Protein 8JGW (pdb70)

InterPro domains:
  IPR003695 Ppx/GppA phosphatase, N-terminal [PF02541] (26-308)
  IPR022371 Exopolyphosphatase [TIGR03706] (13-306)
  IPR030673 Pyrophosphatase, GppA/Ppx-type [PIRSF001267] (7-503)
  IPR043129 ATPase, nucleotide binding domain [SSF53067] (13-133)
  IPR043129 ATPase, nucleotide binding domain [SSF53067] (137-310)
  IPR048950 Ppx/GppA phosphatase, C-terminal [PF21447] (314-490)
  IPR050273 GppA/Ppx guanosine pentaphosphate hydrolase [PTHR30005] (2-504)

Radius of gyration: 34.01 Å; Cα contacts (8 Å, |Δi|>4): 1917; chains: 2; bounding box: 51×94×104 Å

Solvent-accessible surface area: 41085 Å² total; per-residue (Å²): 136,59,105,33,2,0,0,1,16,1,10,11,35,26,0,11,1,0,2,0,7,35,12,69,42,21,14,8,26,8,9,91,45,128,66,141,3,44,0,3,84,8,41,61,154,100,21,58,3,38,90,115,0,7,80,93,0,37,84,0,0,44,11,3,14,13,10,0,82,83,19,57,90,110,29,18,31,2,6,0,4,8,2,1,80,21,7,100,30,13,78,51,0,44,101,51,2,138,161,48,2,97,16,87,20,86,61,16,47,7,69,86,7,0,99,21,4,0,16,0,0,14,0,18,12,18,31,148,37,67,4,0,1,0,8,2,10,6,4,4,0,2,0,1,0,0,52,106,19,114,31,110,24,23,46,37,52,137,0,0,7,34,54,8,12,126,68,57,0,75,65,6,66,7,49,133,90,11,1,74,129,0,60,110,18,0,38,107,69,0,103,123,3,8,164,86,0,80,135,49,20,67,100,10,1,2,0,1,49,23,5,0,96,4,1,42,65,0,0,63,55,37,56,47,115,35,2,34,0,22,48,120,46,6,122,67,0,18,61,49,0,57,150,25,172,37,20,136,58,4,85,11,68,41,14,53,139,40,28,34,57,14,6,0,0,0,1,0,0,0,2,0,0,9,60,6,1,37,2,135,86,0,73,43,7,124,1,20,14,66,30,0,2,2,10,27,88,26,16,146,21,153,93,35,57,15,20,33,20,7,14,85,9,5,10,82,28,14,41,14,40,111,111,3,8,141,56,0,49,123,16,1,29,64,0,3,93,34,6,45,140,76,32,97,191,46,37,32,100,133,2,10,32,2,0,79,45,0,0,44,1,2,12,0,0,4,21,6,35,62,80,11,16,15,102,3,0,1,34,1,0,62,40,12,86,8,20,0,11,56,126,34,30,15,28,0,0,5,6,0,0,97,17,4,100,96,82,15,124,37,131,89,23,48,223,15,40,89,32,155,107,161,18,4,12,5,3,0,0,0,0,6,0,0,12,21,14,2,62,7,12,86,3,27,50,90,21,110,71,11,96,3,89,27,120,88,47,65,3,27,0,8,0,22,84,86,31,20,84,135,2,49,9,17,54,83,40,0,68,83,8,52,103,48,0,144,57,4,114,138,13,93,5,60,39,38,63,47,148,143,145,68,96,40,5,0,1,1,15,0,9,17,38,22,0,12,1,0,1,0,11,31,12,70,44,20,17,7,24,10,8,98,47,122,62,142,3,49,0,6,89,9,33,57,147,102,24,59,2,45,108,130,0,2,81,82,0,28,79,0,0,43,13,3,14,12,10,0,79,83,17,52,97,110,28,17,31,4,5,0,8,15,1,2,72,8,7,100,34,12,79,52,0,46,99,62,1,131,150,43,4,104,17,112,18,109,58,9,61,11,76,61,16,0,106,7,4,0,16,0,0,12,0,20,16,17,39,139,31,64,3,0,2,1,7,2,20,8,3,6,0,3,0,2,0,0,43,104,16,108,30,119,46,19,56,27,44,135,0,0,5,33,32,8,20,104,64,58,2,81,86,14,68,6,51,138,72,10,4,78,131,0,56,100,12,0,34,95,57,0,119,108,3,16,169,91,2,105,114,46,21,64,108,12,1,1,0,0,47,24,2,0,108,7,1,44,72,0,0,65,55,49,44,48,158,54,2,58,0,27,39,122,46,5,109,60,0,18,57,50,0,58,139,38,162,49,18,124,56,4,86,14,70,40,27,62,134,49,28,31,50,19,2,0,0,0,2,0,0,2,3,0,0,10,62,8,2,39,2,146,70,1,63,48,6,127,1,19,16,64,33,0,2,3,10,39,88,12,13,175,19,158,88,43,56,14,25,33,18,8,13,92,12,5,10,82,27,14,40,12,34,134,88,4,6,143,49,0,49,126,19,2,23,70,0,4,100,29,6,48,124,70,30,96,184,49,36,33,100,129,2,10,35,2,0,82,41,0,0,44,1,3,14,0,0,4,21,5,32,65,79,14,18,15,111,2,0,0,35,1,0,59,39,12,87,8,20,0,10,59,144,37,31,15,70,0,0,2,4,0,0,96,15,4,101,101,56,14,119,27,144,102,29,36,104,25,77,65,32,137,82,139,13,4,8,3,3,0,0,0,0,6,0,0,12,20,13,2,63,6,12,88,3,27,49,96,22,109,71,14,99,3,76,18,106,87,34,56,1,19,0,6,0,22,103,85,36,21,74,147,4,45,8,18,53,80,39,0,72,98,8,43,100,47,0,127,61,5,114,119,10,84,7,63,38,39,64,46,150,147

Foldseek 3Di:
DFDKAKEWEAFQFKTKIWIFGADLLDTHTDDIDMDRLNQNLQQDPQLAGHPSSLVSSLVSLLVVQVVCVPPDLLRYAAEYEDSLVRHPVNVVSQVSNVVRHVHHYHHDYQQVQLLLFVLQCLQFAQDADWEWEWEAGQFKIWIFIDHLSDTDDTDMFGAHLNVLLCVQPNVQFAAPRSLVVLLVVLLVRCVVCLVVDLVVDGPAYEYEDDQLVQLLQLCCQVPLVVSKDFLVSLVVVSVLRNVDGGLVPDDGGRHDPSCSSRNSSSSSNVNSVCVSNVDGIYYYDPTGNSSSCPDPVRVNRDSDNQQVSLLSSLCVVQVQPQLLLVQLLVQLVVVVVQVCVVCVVLDDVVLVVLLSSLSSQLQSQVVVHPVQSLLSSLVCQQPDRGRNADNLSSNLSSQLSNLLDDAHDPVPRDDGSPDDCSNCVVSSVSSNVSCLQCVVPPPHDDAPDWDWDDDRQEIEIEGEVCVCVVPVVSVVSVVVVQVNQVVPPPHGYHYYYDDD/DFQKAKEWEAFQFKTKIWIFGADLLDTGTDDIDMDRLNQNLQQDPQLAGDPSSLVSVLVRLLVVQVVCPPPDLLRYAAEYEDSLVRHPVSVVSQVSSVVRHVHHYHYDYQQVQLLLFVLQCLQFAQDAWWEWEWEAGAFKIWIFTDHLSDTDDTDMFGHHLNVLCCVQVPPQWAAPRSLVVLLVVLLVRCQVPLVVDLVVDGPAYEYEDDQLVQLLQLCCQVPVPVSKDFLVSLVVVSVLQNVATGLVRDDGGRHDNSCSSRNSSSSSNVNSVCVSNVDGIYHYDPTGNSSSCSPPVNVNRDSDNQQVSLLSSLCVVQVQPQQLLVQLLVQLVVVVVQVCVVPVVLDDVLLVVLLSSLSSQLQSQVVVHPVLSLLSSLVCQQPDRGRNADNLSSNLSSQLSNLLDDAHDCVPRDDGPPDDCLNCVVSSVSSNLSCLQCVVPPVHDDAPDWDWDDDRQAIEIEGEAVVCVPVVVSVVSVVVVQVNQVPPPPHGYHYYYDDD

Organism: Klebsiella pneumoniae (NCBI:txid573)

B-factor: mean 39.65, std 11.1, range [24.27, 107.51]

Structure (mmCIF, N/CA/C/O backbone):
data_8JGW
#
_entry.id   8JGW
#
_cell.length_a   86.800
_cell.length_b   97.080
_cell.length_c   144.110
_cell.angle_alpha   90.00
_cell.angle_beta   90.00
_cell.angle_gamma   90.00
#
_symmetry.space_group_name_H-M   'P 21 21 21'
#
loop_
_entity.id
_entity.type
_entity.pdbx_description
1 polymer Exopolyphosphatase
2 non-polymer GLYCEROL
3 non-polymer 'POTASSIUM ION'
4 non-polymer 'MAGNESIUM ION'
5 water water
#
loop_
_atom_site.group_PDB
_atom_site.id
_atom_site.type_symbol
_atom_site.label_atom_id
_atom_site.label_alt_id
_atom_site.label_comp_id
_atom_site.label_asym_id
_atom_site.label_entity_id
_atom_site.label_seq_id
_atom_site.pdbx_PDB_ins_code
_atom_site.Cartn_x
_atom_site.Cartn_y
_atom_site.Cartn_z
_atom_site.occupancy
_atom_site.B_iso_or_equiv
_atom_site.auth_seq_id
_atom_site.auth_comp_id
_atom_site.auth_asym_id
_atom_site.auth_atom_id
_atom_site.pdbx_PDB_model_num
ATOM 1 N N . ARG A 1 29 ? -37.018 -13.442 -3.590 1.00 49.03 9 ARG A N 1
ATOM 2 C CA . ARG A 1 29 ? -35.805 -13.298 -2.786 1.00 50.85 9 ARG A CA 1
ATOM 3 C C . ARG A 1 29 ? -35.781 -14.303 -1.638 1.00 44.11 9 ARG A C 1
ATOM 4 O O . ARG A 1 29 ? -36.794 -14.511 -0.974 1.00 45.33 9 ARG A O 1
ATOM 6 N N . PRO A 1 30 ? -34.622 -14.915 -1.403 1.00 39.16 10 PRO A N 1
ATOM 7 C CA . PRO A 1 30 ? -34.510 -15.885 -0.309 1.00 36.50 10 PRO A CA 1
ATOM 8 C C . PRO A 1 30 ? -34.706 -15.217 1.043 1.00 38.96 10 PRO A C 1
ATOM 9 O O . PRO A 1 30 ? -34.319 -14.067 1.248 1.00 40.77 10 PRO A O 1
ATOM 13 N N . GLN A 1 31 ? -35.324 -15.957 1.963 1.00 37.98 11 GLN A N 1
ATOM 14 C CA . GLN A 1 31 ? -35.459 -15.503 3.345 1.00 42.72 11 GLN A CA 1
ATOM 15 C C . GLN A 1 31 ? -34.088 -15.233 3.951 1.00 35.93 11 GLN A C 1
ATOM 16 O O . GLN A 1 31 ? -33.163 -16.034 3.798 1.00 31.66 11 GLN A O 1
ATOM 22 N N . GLU A 1 32 ? -33.958 -14.090 4.631 1.00 36.38 12 GLU A N 1
ATOM 23 C CA . GLU A 1 32 ? -32.741 -13.710 5.332 1.00 34.63 12 GLU A CA 1
ATOM 24 C C . GLU A 1 32 ? -33.055 -13.439 6.797 1.00 32.65 12 GLU A C 1
ATOM 25 O O . GLU A 1 32 ? -34.146 -12.966 7.132 1.00 31.19 12 GLU A O 1
ATOM 31 N N . PHE A 1 33 ? -32.095 -13.741 7.665 1.00 28.46 13 PHE A N 1
ATOM 32 C CA . PHE A 1 33 ? -32.257 -13.394 9.073 1.00 31.58 13 PHE A CA 1
ATOM 33 C C . PHE A 1 33 ? -30.898 -13.235 9.741 1.00 28.30 13 PHE A C 1
ATOM 34 O O . PHE A 1 33 ? -29.859 -13.621 9.205 1.00 29.88 13 PHE A O 1
ATOM 42 N N . ALA A 1 34 ? -30.917 -12.652 10.935 1.00 30.14 14 ALA A N 1
ATOM 43 C CA . ALA A 1 34 ? -29.693 -12.365 11.655 1.00 26.25 14 ALA A CA 1
ATOM 44 C C . ALA A 1 34 ? -29.805 -12.990 13.035 1.00 30.34 14 ALA A C 1
ATOM 45 O O . ALA A 1 34 ? -30.858 -12.902 13.670 1.00 28.12 14 ALA A O 1
ATOM 47 N N . ALA A 1 35 ? -28.733 -13.639 13.474 1.00 28.16 15 ALA A N 1
ATOM 48 C CA . ALA A 1 35 ? -28.585 -14.111 14.842 1.00 29.09 15 ALA A CA 1
ATOM 49 C C . ALA A 1 35 ? -27.497 -13.284 15.509 1.00 29.99 15 ALA A C 1
ATOM 50 O O . ALA A 1 35 ? -26.414 -13.112 14.945 1.00 30.21 15 ALA A O 1
ATOM 52 N N . VAL A 1 36 ? -27.778 -12.764 16.698 1.00 31.28 16 VAL A N 1
ATOM 53 C CA . VAL A 1 36 ? -26.844 -11.889 17.395 1.00 29.61 16 VAL A CA 1
ATOM 54 C C . VAL A 1 36 ? -26.637 -12.456 18.788 1.00 33.11 16 VAL A C 1
ATOM 55 O O . VAL A 1 36 ? -27.598 -12.596 19.551 1.00 30.55 16 VAL A O 1
ATOM 59 N N . ASP A 1 37 ? -25.385 -12.773 19.113 1.00 28.24 17 ASP A N 1
ATOM 60 C CA . ASP A 1 37 ? -24.998 -13.409 20.366 1.00 31.27 17 ASP A CA 1
ATOM 61 C C . ASP A 1 37 ? -24.183 -12.403 21.170 1.00 29.02 17 ASP A C 1
ATOM 62 O O . ASP A 1 37 ? -23.046 -12.089 20.810 1.00 30.50 17 ASP A O 1
ATOM 67 N N . LEU A 1 38 ? -24.763 -11.897 22.256 1.00 31.18 18 LEU A N 1
ATOM 68 C CA . LEU A 1 38 ? -24.081 -10.938 23.123 1.00 29.49 18 LEU A CA 1
ATOM 69 C C . LEU A 1 38 ? -23.499 -11.754 24.270 1.00 33.78 18 LEU A C 1
ATOM 70 O O . LEU A 1 38 ? -24.108 -11.886 25.326 1.00 36.58 18 LEU A O 1
ATOM 75 N N . GLY A 1 39 ? -22.315 -12.323 24.043 1.00 33.71 19 GLY A N 1
ATOM 76 C CA . GLY A 1 39 ? -21.719 -13.268 24.961 1.00 36.24 19 GLY A CA 1
ATOM 77 C C . GLY A 1 39 ? -20.692 -12.640 25.887 1.00 37.97 19 GLY A C 1
ATOM 78 O O . GLY A 1 39 ? -20.564 -11.421 25.999 1.00 34.74 19 GLY A O 1
ATOM 79 N N . SER A 1 40 ? -19.941 -13.518 26.559 1.00 32.61 20 SER A N 1
ATOM 80 C CA . SER A 1 40 ? -19.034 -13.091 27.618 1.00 33.37 20 SER A CA 1
ATOM 81 C C . SER A 1 40 ? -17.714 -12.557 27.076 1.00 32.43 20 SER A C 1
ATOM 82 O O . SER A 1 40 ? -17.091 -11.698 27.713 1.00 36.04 20 SER A O 1
ATOM 85 N N . ASN A 1 41 ? -17.266 -13.061 25.931 1.00 30.37 21 ASN A N 1
ATOM 86 C CA . ASN A 1 41 ? -15.982 -12.699 25.346 1.00 33.21 21 ASN A CA 1
ATOM 87 C C . ASN A 1 41 ? -16.137 -11.836 24.112 1.00 32.09 21 ASN A C 1
ATOM 88 O O . ASN A 1 41 ? -15.409 -10.850 23.954 1.00 36.01 21 ASN A O 1
ATOM 93 N N . SER A 1 42 ? -17.098 -12.168 23.258 1.00 30.73 22 SER A N 1
ATOM 94 C CA . SER A 1 42 ? -17.320 -11.467 22.005 1.00 36.02 22 SER A CA 1
ATOM 95 C C . SER A 1 42 ? -18.805 -11.183 21.826 1.00 33.97 22 SER A C 1
ATOM 96 O O . SER A 1 42 ? -19.658 -11.916 22.336 1.00 33.64 22 SER A O 1
ATOM 99 N N . PHE A 1 43 ? -19.105 -10.081 21.137 1.00 30.49 23 PHE A N 1
ATOM 100 C CA . PHE A 1 43 ? -20.415 -9.887 20.536 1.00 28.80 23 PHE A CA 1
ATOM 101 C C . PHE A 1 43 ? -20.287 -10.334 19.086 1.00 28.90 23 PHE A C 1
ATOM 102 O O . PHE A 1 43 ? -19.343 -9.934 18.402 1.00 29.48 23 PHE A O 1
ATOM 110 N N . HIS A 1 44 ? -21.217 -11.163 18.625 1.00 27.94 24 HIS A N 1
ATOM 111 C CA . HIS A 1 44 ? -21.048 -11.824 17.331 1.00 29.35 24 HIS A CA 1
ATOM 112 C C . HIS A 1 44 ? -22.391 -11.856 16.618 1.00 31.57 24 HIS A C 1
ATOM 113 O O . HIS A 1 44 ? -23.356 -12.416 17.151 1.00 34.02 24 HIS A O 1
ATOM 120 N N . MET A 1 45 ? -22.453 -11.268 15.419 1.00 27.38 25 MET A N 1
ATOM 121 C CA . MET A 1 45 ? -23.653 -11.287 14.597 1.00 26.15 25 MET A CA 1
ATOM 122 C C . MET A 1 45 ? -23.403 -12.097 13.334 1.00 28.77 25 MET A C 1
ATOM 123 O O . MET A 1 45 ? -22.374 -11.920 12.681 1.00 29.08 25 MET A O 1
ATOM 128 N N . VAL A 1 46 ? -24.348 -12.978 12.993 1.00 28.39 26 VAL A N 1
ATOM 129 C CA . VAL A 1 46 ? -24.313 -13.729 11.739 1.00 25.97 26 VAL A CA 1
ATOM 130 C C . VAL A 1 46 ? -25.602 -13.470 10.974 1.00 28.30 26 VAL A C 1
ATOM 131 O O . VAL A 1 46 ? -26.698 -13.534 11.543 1.00 30.72 26 VAL A O 1
ATOM 135 N N . ILE A 1 47 ? -25.467 -13.218 9.679 1.00 27.48 27 ILE A N 1
ATOM 136 C CA . ILE A 1 47 ? -26.593 -13.013 8.786 1.00 27.36 27 ILE A CA 1
ATOM 137 C C . ILE A 1 47 ? -26.545 -14.104 7.726 1.00 30.33 27 ILE A C 1
ATOM 138 O O . ILE A 1 47 ? -25.472 -14.430 7.208 1.00 29.03 27 ILE A O 1
ATOM 143 N N . ALA A 1 48 ? -27.702 -14.688 7.440 1.00 26.73 28 ALA A N 1
ATOM 144 C CA . ALA A 1 48 ? -27.788 -15.836 6.553 1.00 26.10 28 ALA A CA 1
ATOM 145 C C . ALA A 1 48 ? -29.011 -15.710 5.659 1.00 30.11 28 ALA A C 1
ATOM 146 O O . ALA A 1 48 ? -30.000 -15.068 6.013 1.00 28.68 28 ALA A O 1
ATOM 148 N N . ARG A 1 49 ? -28.950 -16.349 4.495 1.00 24.75 29 ARG A N 1
ATOM 149 C CA . ARG A 1 49 ? -30.134 -16.545 3.682 1.00 24.59 29 ARG A CA 1
ATOM 150 C C . ARG A 1 49 ? -30.307 -18.044 3.487 1.00 26.61 29 ARG A C 1
ATOM 151 O O . ARG A 1 49 ? -29.330 -18.794 3.538 1.00 28.94 29 ARG A O 1
ATOM 159 N N . VAL A 1 50 ? -31.547 -18.484 3.305 1.00 25.57 30 VAL A N 1
ATOM 160 C CA . VAL A 1 50 ? -31.847 -19.902 3.105 1.00 26.01 30 VAL A CA 1
ATOM 161 C C . VAL A 1 50 ? -32.128 -20.136 1.629 1.00 28.16 30 VAL A C 1
ATOM 162 O O . VAL A 1 50 ? -33.056 -19.542 1.071 1.00 29.85 30 VAL A O 1
ATOM 166 N N . VAL A 1 51 ? -31.349 -21.025 1.009 1.00 28.14 31 VAL A N 1
ATOM 167 C CA . VAL A 1 51 ? -31.469 -21.342 -0.415 1.00 26.95 31 VAL A CA 1
ATOM 168 C C . VAL A 1 51 ? -31.344 -22.852 -0.582 1.00 29.14 31 VAL A C 1
ATOM 169 O O . VAL A 1 51 ? -30.308 -23.432 -0.232 1.00 31.49 31 VAL A O 1
ATOM 173 N N . ASP A 1 52 ? -32.386 -23.481 -1.126 1.00 33.05 32 ASP A N 1
ATOM 174 C CA . ASP A 1 52 ? -32.355 -24.915 -1.450 1.00 35.97 32 ASP A CA 1
ATOM 175 C C . ASP A 1 52 ? -31.960 -25.756 -0.236 1.00 36.92 32 ASP A C 1
ATOM 176 O O . ASP A 1 52 ? -31.137 -26.670 -0.326 1.00 36.24 32 ASP A O 1
ATOM 181 N N . GLY A 1 53 ? -32.535 -25.430 0.920 1.00 32.17 33 GLY A N 1
ATOM 182 C CA . GLY A 1 53 ? -32.236 -26.176 2.132 1.00 35.93 33 GLY A CA 1
ATOM 183 C C . GLY A 1 53 ? -30.842 -25.987 2.687 1.00 34.50 33 GLY A C 1
ATOM 184 O O . GLY A 1 53 ? -30.419 -26.777 3.541 1.00 31.78 33 GLY A O 1
ATOM 185 N N . ALA A 1 54 ? -30.112 -24.966 2.237 1.00 32.48 34 ALA A N 1
ATOM 186 C CA . ALA A 1 54 ? -28.789 -24.660 2.762 1.00 30.38 34 ALA A CA 1
ATOM 187 C C . ALA A 1 54 ? -28.817 -23.332 3.509 1.00 32.98 34 ALA A C 1
ATOM 188 O O . ALA A 1 54 ? -29.457 -22.376 3.064 1.00 29.69 34 ALA A O 1
ATOM 190 N N . MET A 1 55 ? -28.123 -23.287 4.648 1.00 27.02 35 MET A N 1
ATOM 191 C CA . MET A 1 55 ? -27.918 -22.062 5.430 1.00 30.68 35 MET A CA 1
ATOM 192 C C . MET A 1 55 ? -26.707 -21.336 4.853 1.00 36.26 35 MET A C 1
ATOM 193 O O . MET A 1 55 ? -25.561 -21.643 5.185 1.00 40.89 35 MET A O 1
ATOM 198 N N . GLN A 1 56 ? -26.949 -20.360 3.972 1.00 30.63 36 GLN A N 1
ATOM 199 C CA . GLN A 1 56 ? -25.855 -19.634 3.338 1.00 27.04 36 GLN A CA 1
ATOM 200 C C . GLN A 1 56 ? -25.547 -18.385 4.154 1.00 30.05 36 GLN A C 1
ATOM 201 O O . GLN A 1 56 ? -26.345 -17.440 4.177 1.00 28.30 36 GLN A O 1
ATOM 207 N N . ILE A 1 57 ? -24.395 -18.383 4.823 1.00 28.33 37 ILE A N 1
ATOM 208 C CA . ILE A 1 57 ? -23.959 -17.188 5.534 1.00 28.58 37 ILE A CA 1
ATOM 209 C C . ILE A 1 57 ? -23.670 -16.106 4.511 1.00 31.80 37 ILE A C 1
ATOM 210 O O . ILE A 1 57 ? -23.007 -16.370 3.501 1.00 35.09 37 ILE A O 1
ATOM 215 N N . ILE A 1 58 ? -24.173 -14.892 4.754 1.00 28.66 38 ILE A N 1
ATOM 216 C CA . ILE A 1 58 ? -23.898 -13.764 3.868 1.00 28.41 38 ILE A CA 1
ATOM 217 C C . ILE A 1 58 ? -23.294 -12.572 4.590 1.00 31.95 38 ILE A C 1
ATOM 218 O O . ILE A 1 58 ? -22.938 -11.584 3.929 1.00 33.41 38 ILE A O 1
ATOM 223 N N . GLY A 1 59 ? -23.169 -12.616 5.907 1.00 29.27 39 GLY A N 1
ATOM 224 C CA . GLY A 1 59 ? -22.480 -11.560 6.623 1.00 29.88 39 GLY A CA 1
ATOM 225 C C . GLY A 1 59 ? -22.110 -12.037 8.004 1.00 30.87 39 GLY A C 1
ATOM 226 O O . GLY A 1 59 ? -22.810 -12.859 8.601 1.00 29.81 39 GLY A O 1
ATOM 227 N N . ARG A 1 60 ? -20.997 -11.523 8.514 1.00 32.59 40 ARG A N 1
ATOM 228 C CA . ARG A 1 60 ? -20.537 -11.872 9.851 1.00 34.98 40 ARG A CA 1
ATOM 229 C C . ARG A 1 60 ? -19.759 -10.694 10.417 1.00 34.34 40 ARG A C 1
ATOM 230 O O . ARG A 1 60 ? -18.875 -10.157 9.739 1.00 36.40 40 ARG A O 1
ATOM 238 N N . LEU A 1 61 ? -20.115 -10.278 11.635 1.00 30.09 41 LEU A N 1
ATOM 239 C CA . LEU A 1 61 ? -19.466 -9.166 12.321 1.00 26.93 41 LEU A CA 1
ATOM 240 C C . LEU A 1 61 ? -19.248 -9.563 13.772 1.00 32.54 41 LEU A C 1
ATOM 241 O O . LEU A 1 61 ? -20.197 -9.966 14.452 1.00 30.88 41 LEU A O 1
ATOM 246 N N . LYS A 1 62 ? -18.009 -9.417 14.231 1.00 31.35 42 LYS A N 1
ATOM 247 C CA . LYS A 1 62 ? -17.699 -9.808 15.625 1.00 30.64 42 LYS A CA 1
ATOM 248 C C . LYS A 1 62 ? -16.674 -8.861 16.240 1.00 36.31 42 LYS A C 1
ATOM 249 O O . LYS A 1 62 ? -15.783 -8.399 15.511 1.00 35.98 42 LYS A O 1
ATOM 255 N N . GLN A 1 63 ? -16.837 -8.565 17.524 1.00 34.36 43 GLN A N 1
ATOM 256 C CA . GLN A 1 63 ? -15.872 -7.775 18.271 1.00 32.35 43 GLN A CA 1
ATOM 257 C C . GLN A 1 63 ? -15.678 -8.390 19.649 1.00 34.08 43 GLN A C 1
ATOM 258 O O . GLN A 1 63 ? -16.640 -8.829 20.284 1.00 35.69 43 GLN A O 1
ATOM 264 N N . ARG A 1 64 ? -14.429 -8.410 20.108 1.00 36.04 44 ARG A N 1
ATOM 265 C CA . ARG A 1 64 ? -14.100 -8.939 21.427 1.00 35.04 44 ARG A CA 1
ATOM 266 C C . ARG A 1 64 ? -14.416 -7.868 22.467 1.00 39.67 44 ARG A C 1
ATOM 267 O O . ARG A 1 64 ? -13.544 -7.146 22.956 1.00 41.40 44 ARG A O 1
ATOM 275 N N . VAL A 1 65 ? -15.706 -7.767 22.801 1.00 33.88 45 VAL A N 1
ATOM 276 C CA . VAL A 1 65 ? -16.159 -6.758 23.756 1.00 32.52 45 VAL A CA 1
ATOM 277 C C . VAL A 1 65 ? -15.671 -7.085 25.165 1.00 34.24 45 VAL A C 1
ATOM 278 O O . VAL A 1 65 ? -15.483 -6.179 25.989 1.00 34.23 45 VAL A O 1
ATOM 282 N N . HIS A 1 66 ? -15.441 -8.364 25.464 1.00 30.51 46 HIS A N 1
ATOM 283 C CA . HIS A 1 66 ? -15.036 -8.807 26.802 1.00 35.96 46 HIS A CA 1
ATOM 284 C C . HIS A 1 66 ? -15.986 -8.273 27.870 1.00 33.38 46 HIS A C 1
ATOM 285 O O . HIS A 1 66 ? -15.566 -7.668 28.852 1.00 36.63 46 HIS A O 1
ATOM 292 N N . LEU A 1 67 ? -17.281 -8.504 27.670 1.00 31.46 47 LEU A N 1
ATOM 293 C CA . LEU A 1 67 ? -18.259 -7.968 28.608 1.00 32.77 47 LEU A CA 1
ATOM 294 C C . LEU A 1 67 ? -18.081 -8.573 29.999 1.00 37.56 47 LEU A C 1
ATOM 295 O O . LEU A 1 67 ? -18.250 -7.878 31.007 1.00 35.74 47 LEU A O 1
ATOM 300 N N . ALA A 1 68 ? -17.719 -9.860 30.068 1.00 34.26 48 ALA A N 1
ATOM 301 C CA . ALA A 1 68 ? -17.571 -10.535 31.357 1.00 38.90 48 ALA A CA 1
ATOM 302 C C . ALA A 1 68 ? -16.441 -9.924 32.184 1.00 37.57 48 ALA A C 1
ATOM 303 O O . ALA A 1 68 ? -16.515 -9.884 33.421 1.00 37.84 48 ALA A O 1
ATOM 305 N N . ASP A 1 69 ? -15.387 -9.440 31.521 1.00 35.96 49 ASP A N 1
ATOM 306 C CA . ASP A 1 69 ? -14.303 -8.775 32.231 1.00 38.90 49 ASP A CA 1
ATOM 307 C C . ASP A 1 69 ? -14.789 -7.561 33.012 1.00 36.36 49 ASP A C 1
ATOM 308 O O . ASP A 1 69 ? -14.118 -7.140 33.958 1.00 39.78 49 ASP A O 1
ATOM 313 N N . GLY A 1 70 ? -15.935 -6.993 32.634 1.00 39.17 50 GLY A N 1
ATOM 314 C CA . GLY A 1 70 ? -16.468 -5.812 33.288 1.00 37.83 50 GLY A CA 1
ATOM 315 C C . GLY A 1 70 ? -17.264 -6.069 34.549 1.00 37.84 50 GLY A C 1
ATOM 316 O O . GLY A 1 70 ? -17.580 -5.117 35.270 1.00 38.54 50 GLY A O 1
ATOM 317 N N . LEU A 1 71 ? -17.602 -7.327 34.834 1.00 37.33 51 LEU A N 1
ATOM 318 C CA . LEU A 1 71 ? -18.318 -7.669 36.057 1.00 37.00 51 LEU A CA 1
ATOM 319 C C . LEU A 1 71 ? -17.371 -7.579 37.252 1.00 43.06 51 LEU A C 1
ATOM 320 O O . LEU A 1 71 ? -16.340 -8.258 37.281 1.00 45.57 51 LEU A O 1
ATOM 325 N N . ASP A 1 72 ? -17.713 -6.753 38.241 1.00 43.53 52 ASP A N 1
ATOM 326 C CA . ASP A 1 72 ? -16.920 -6.703 39.463 1.00 43.29 52 ASP A CA 1
ATOM 327 C C . ASP A 1 72 ? -17.390 -7.793 40.432 1.00 46.10 52 ASP A C 1
ATOM 328 O O . ASP A 1 72 ? -18.182 -8.673 40.082 1.00 45.03 52 ASP A O 1
ATOM 333 N N . GLU A 1 73 ? -16.902 -7.736 41.675 1.00 57.11 53 GLU A N 1
ATOM 334 C CA . GLU A 1 73 ? -17.193 -8.787 42.649 1.00 59.72 53 GLU A CA 1
ATOM 335 C C . GLU A 1 73 ? -18.669 -8.827 43.030 1.00 56.34 53 GLU A C 1
ATOM 336 O O . GLU A 1 73 ? -19.188 -9.889 43.400 1.00 51.09 53 GLU A O 1
ATOM 342 N N . ASN A 1 74 ? -19.357 -7.690 42.954 1.00 53.32 54 ASN A N 1
ATOM 343 C CA . ASN A 1 74 ? -20.782 -7.617 43.238 1.00 52.73 54 ASN A CA 1
ATOM 344 C C . ASN A 1 74 ? -21.642 -7.819 41.993 1.00 49.64 54 ASN A C 1
ATOM 345 O O . ASN A 1 74 ? -22.846 -7.545 42.037 1.00 44.53 54 ASN A O 1
ATOM 350 N N . SER A 1 75 ? -21.047 -8.274 40.886 1.00 43.24 55 SER A N 1
ATOM 351 C CA . SER A 1 75 ? -21.768 -8.533 39.635 1.00 44.56 55 SER A CA 1
ATOM 352 C C . SER A 1 75 ? -22.347 -7.254 39.030 1.00 43.08 55 SER A C 1
ATOM 353 O O . SER A 1 75 ? -23.386 -7.275 38.366 1.00 40.02 55 SER A O 1
ATOM 356 N N . VAL A 1 76 ? -21.666 -6.134 39.241 1.00 40.56 56 VAL A N 1
ATOM 357 C CA . VAL A 1 76 ? -22.007 -4.885 38.569 1.00 39.35 56 VAL A CA 1
ATOM 358 C C . VAL A 1 76 ? -21.127 -4.751 37.335 1.00 40.12 56 VAL A C 1
ATOM 359 O O . VAL A 1 76 ? -19.899 -4.878 37.419 1.00 38.77 56 VAL A O 1
ATOM 363 N N . LEU A 1 77 ? -21.754 -4.479 36.195 1.00 36.01 57 LEU A N 1
ATOM 364 C CA . LEU A 1 77 ? -21.0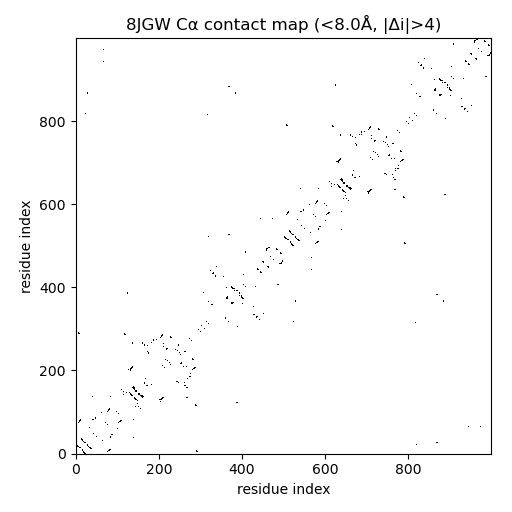43 -4.275 34.942 1.00 33.93 57 LEU A CA 1
ATOM 365 C C . LEU A 1 77 ? -20.424 -2.882 34.902 1.00 35.37 57 LEU A C 1
ATOM 366 O O . LEU A 1 77 ? -21.125 -1.881 35.083 1.00 39.39 57 LEU A O 1
ATOM 371 N N . SER A 1 78 ? -19.117 -2.815 34.650 1.00 36.95 58 SER A N 1
ATOM 372 C CA . SER A 1 78 ? -18.420 -1.531 34.606 1.00 35.65 58 SER A CA 1
ATOM 373 C C . SER A 1 78 ? -18.899 -0.658 33.443 1.00 42.26 58 SER A C 1
ATOM 374 O O . SER A 1 78 ? -19.417 -1.142 32.432 1.00 36.98 58 SER A O 1
ATOM 377 N N . GLU A 1 79 ? -18.694 0.658 33.601 1.00 39.56 59 GLU A N 1
ATOM 378 C CA . GLU A 1 79 ? -18.969 1.602 32.525 1.00 41.01 59 GLU A CA 1
ATOM 379 C C . GLU A 1 79 ? -18.117 1.304 31.298 1.00 40.89 59 GLU A C 1
ATOM 380 O O . GLU A 1 79 ? -18.579 1.445 30.160 1.00 37.51 59 GLU A O 1
ATOM 386 N N . GLU A 1 80 ? -16.865 0.897 31.510 1.00 39.96 60 GLU A N 1
ATOM 387 C CA . GLU A 1 80 ? -15.977 0.632 30.387 1.00 38.89 60 GLU A CA 1
ATOM 388 C C . GLU A 1 80 ? -16.488 -0.532 29.546 1.00 41.15 60 GLU A C 1
ATOM 389 O O . GLU A 1 80 ? -16.449 -0.475 28.312 1.00 36.37 60 GLU A O 1
ATOM 395 N N . ALA A 1 81 ? -16.988 -1.586 30.197 1.00 33.67 61 ALA A N 1
ATOM 396 C CA . ALA A 1 81 ? -17.505 -2.727 29.448 1.00 35.86 61 ALA A CA 1
ATOM 397 C C . ALA A 1 81 ? -18.805 -2.376 28.737 1.00 34.24 61 ALA A C 1
ATOM 398 O O . ALA A 1 81 ? -18.994 -2.733 27.566 1.00 33.19 61 ALA A O 1
ATOM 400 N N . MET A 1 82 ? -19.719 -1.689 29.430 1.00 33.00 62 MET A N 1
ATOM 401 C CA . MET A 1 82 ? -20.942 -1.240 28.773 1.00 37.10 62 MET A CA 1
ATOM 402 C C . MET A 1 82 ? -20.625 -0.376 27.562 1.00 35.97 62 MET A C 1
ATOM 403 O O . MET A 1 82 ? -21.265 -0.512 26.516 1.00 36.42 62 MET A O 1
ATOM 408 N N . THR A 1 83 ? -19.623 0.498 27.679 1.00 33.68 63 THR A N 1
ATOM 409 C CA . THR A 1 83 ? -19.274 1.385 26.575 1.00 34.92 63 THR A CA 1
ATOM 410 C C . THR A 1 83 ? -18.764 0.598 25.371 1.00 32.29 63 THR A C 1
ATOM 411 O O . THR A 1 83 ? -19.168 0.869 24.234 1.00 31.46 63 THR A O 1
ATOM 415 N N . ARG A 1 84 ? -17.889 -0.395 25.597 1.00 33.29 64 ARG A N 1
ATOM 416 C CA . ARG A 1 84 ? -17.452 -1.246 24.491 1.00 33.07 64 ARG A CA 1
ATOM 417 C C . ARG A 1 84 ? -18.629 -1.987 23.873 1.00 33.72 64 ARG A C 1
ATOM 418 O O . ARG A 1 84 ? -18.717 -2.122 22.645 1.00 32.23 64 ARG A O 1
ATOM 426 N N . GLY A 1 85 ? -19.536 -2.487 24.714 1.00 31.88 65 GLY A N 1
ATOM 427 C CA . GLY A 1 85 ? -20.671 -3.234 24.205 1.00 29.07 65 GLY A CA 1
ATOM 428 C C . GLY A 1 85 ? -21.606 -2.370 23.386 1.00 34.09 65 GLY A C 1
ATOM 429 O O . GLY A 1 85 ? -22.090 -2.790 22.331 1.00 30.49 65 GLY A O 1
ATOM 430 N N . LEU A 1 86 ? -21.859 -1.141 23.850 1.00 32.73 66 LEU A N 1
ATOM 431 C CA . LEU A 1 86 ? -22.744 -0.251 23.112 1.00 30.58 66 LEU A CA 1
ATOM 432 C C . LEU A 1 86 ? -22.107 0.190 21.802 1.00 34.04 66 LEU A C 1
ATOM 433 O O . LEU A 1 86 ? -22.802 0.339 20.790 1.00 30.70 66 LEU A O 1
ATOM 438 N N . ASN A 1 87 ? -20.789 0.418 21.795 1.00 31.20 67 ASN A N 1
ATOM 439 C CA . ASN A 1 87 ? -20.144 0.756 20.535 1.00 28.83 67 ASN A CA 1
ATOM 440 C C . ASN A 1 87 ? -20.292 -0.376 19.538 1.00 29.66 67 ASN A C 1
ATOM 441 O O . ASN A 1 87 ? -20.578 -0.132 18.363 1.00 31.52 67 ASN A O 1
ATOM 446 N N . CYS A 1 88 ? -20.142 -1.627 19.999 1.00 29.34 68 CYS A N 1
ATOM 447 C CA . CYS A 1 88 ? -20.323 -2.759 19.095 1.00 29.09 68 CYS A CA 1
ATOM 448 C C . CYS A 1 88 ? -21.758 -2.826 18.589 1.00 33.48 68 CYS A C 1
ATOM 449 O O . CYS A 1 88 ? -21.998 -3.026 17.390 1.00 30.07 68 CYS A O 1
ATOM 452 N N . LEU A 1 89 ? -22.732 -2.633 19.487 1.00 29.50 69 LEU A N 1
ATOM 453 C CA . LEU A 1 89 ? -24.127 -2.686 19.064 1.00 30.71 69 LEU A CA 1
ATOM 454 C C . LEU A 1 89 ? -24.449 -1.595 18.053 1.00 29.21 69 LEU A C 1
ATOM 455 O O . LEU A 1 89 ? -25.313 -1.789 17.192 1.00 28.70 69 LEU A O 1
ATOM 460 N N . SER A 1 90 ? -23.780 -0.439 18.146 1.00 27.71 70 SER A N 1
ATOM 461 C CA . SER A 1 90 ? -24.053 0.618 17.176 1.00 28.05 70 SER A CA 1
ATOM 462 C C . SER A 1 90 ? -23.574 0.227 15.783 1.00 31.01 70 SER A C 1
ATOM 463 O O . SER A 1 90 ? -24.168 0.648 14.782 1.00 29.90 70 SER A O 1
ATOM 466 N N . LEU A 1 91 ? -22.505 -0.568 15.706 1.00 30.94 71 LEU A N 1
ATOM 467 C CA . LEU A 1 91 ? -22.045 -1.097 14.425 1.00 32.97 71 LEU A CA 1
ATOM 468 C C . LEU A 1 91 ? -23.017 -2.140 13.884 1.00 30.61 71 LEU A C 1
ATOM 469 O O . LEU A 1 91 ? -23.329 -2.151 12.683 1.00 28.19 71 LEU A O 1
ATOM 474 N N . PHE A 1 92 ? -23.498 -3.034 14.757 1.00 26.11 72 PHE A N 1
ATOM 475 C CA . PHE A 1 92 ? -24.500 -4.017 14.345 1.00 28.06 72 PHE A CA 1
ATOM 476 C C . PHE A 1 92 ? -25.761 -3.325 13.855 1.00 29.08 72 PHE A C 1
ATOM 477 O O . PHE A 1 92 ? -26.351 -3.732 12.845 1.00 29.61 72 PHE A O 1
ATOM 485 N N . ALA A 1 93 ? -26.195 -2.280 14.576 1.00 24.68 73 ALA A N 1
ATOM 486 C CA . ALA A 1 93 ? -27.400 -1.557 14.189 1.00 28.06 73 ALA A CA 1
ATOM 487 C C . ALA A 1 93 ? -27.254 -0.928 12.810 1.00 28.25 73 ALA A C 1
ATOM 488 O O . ALA A 1 93 ? -28.220 -0.913 12.040 1.00 28.68 73 ALA A O 1
ATOM 490 N N . GLU A 1 94 ? -26.057 -0.422 12.478 1.00 27.38 74 GLU A N 1
ATOM 491 C CA . GLU A 1 94 ? -25.824 0.153 11.154 1.00 28.10 74 GLU A CA 1
ATOM 492 C C . GLU A 1 94 ? -26.010 -0.895 10.061 1.00 32.15 74 GLU A C 1
ATOM 493 O O . GLU A 1 94 ? -26.586 -0.615 9.003 1.00 29.08 74 GLU A O 1
ATOM 499 N N . ARG A 1 95 ? -25.546 -2.115 10.319 1.00 27.60 75 ARG A N 1
ATOM 500 C CA . ARG A 1 95 ? -25.654 -3.199 9.350 1.00 29.16 75 ARG A CA 1
ATOM 501 C C . ARG A 1 95 ? -27.070 -3.769 9.271 1.00 31.58 75 ARG A C 1
ATOM 502 O O . ARG A 1 95 ? -27.435 -4.345 8.243 1.00 29.44 75 ARG A O 1
ATOM 510 N N . LEU A 1 96 ? -27.890 -3.585 10.303 1.00 27.38 76 LEU A N 1
ATOM 511 C CA . LEU A 1 96 ? -29.232 -4.151 10.333 1.00 25.48 76 LEU A CA 1
ATOM 512 C C . LEU A 1 96 ? -30.309 -3.152 9.931 1.00 26.87 76 LEU A C 1
ATOM 513 O O . LEU A 1 96 ? -31.494 -3.483 10.007 1.00 31.93 76 LEU A O 1
ATOM 518 N N . GLN A 1 97 ? -29.929 -1.953 9.487 1.00 28.59 77 GLN A N 1
ATOM 519 C CA . GLN A 1 97 ? -30.903 -0.961 9.030 1.00 34.73 77 GLN A CA 1
ATOM 520 C C . GLN A 1 97 ? -31.895 -1.580 8.057 1.00 39.10 77 GLN A C 1
ATOM 521 O O . GLN A 1 97 ? -31.503 -2.167 7.046 1.00 35.12 77 GLN A O 1
ATOM 527 N N . GLY A 1 98 ? -33.183 -1.464 8.374 1.00 36.46 78 GLY A N 1
ATOM 528 C CA . GLY A 1 98 ? -34.212 -1.977 7.499 1.00 37.85 78 GLY A CA 1
ATOM 529 C C . GLY A 1 98 ? -34.654 -3.399 7.773 1.00 40.50 78 GLY A C 1
ATOM 530 O O . GLY A 1 98 ? -35.631 -3.851 7.164 1.00 43.82 78 GLY A O 1
ATOM 531 N N . PHE A 1 99 ? -33.963 -4.132 8.646 1.00 34.87 79 PHE A N 1
ATOM 532 C CA . PHE A 1 99 ? -34.378 -5.496 8.951 1.00 34.53 79 PHE A CA 1
ATOM 533 C C . PHE A 1 99 ? -35.672 -5.497 9.745 1.00 35.21 79 PHE A C 1
ATOM 534 O O . PHE A 1 99 ? -35.846 -4.712 10.681 1.00 34.67 79 PHE A O 1
ATOM 542 N N . SER A 1 100 ? -36.575 -6.393 9.376 1.00 31.73 80 SER A N 1
ATOM 543 C CA . SER A 1 100 ? -37.767 -6.616 10.172 1.00 32.24 80 SER A CA 1
ATOM 544 C C . SER A 1 100 ? -37.384 -7.229 11.522 1.00 36.52 80 SER A C 1
ATOM 545 O O . SER A 1 100 ? -36.478 -8.067 11.589 1.00 33.53 80 SER A O 1
ATOM 548 N N . PRO A 1 101 ? -38.044 -6.833 12.613 1.00 34.52 81 PRO A N 1
ATOM 549 C CA . PRO A 1 101 ? -37.754 -7.474 13.905 1.00 30.46 81 PRO A CA 1
ATOM 550 C C . PRO A 1 101 ? -38.005 -8.970 13.885 1.00 33.57 81 PRO A C 1
ATOM 551 O O . PRO A 1 101 ? -37.369 -9.701 14.653 1.00 36.52 81 PRO A O 1
ATOM 555 N N . SER A 1 102 ? -38.892 -9.449 13.008 1.00 37.52 82 SER A N 1
ATOM 556 C CA . SER A 1 102 ? -39.147 -10.879 12.868 1.00 37.03 82 SER A CA 1
ATOM 557 C C . SER A 1 102 ? -37.970 -11.625 12.259 1.00 40.32 82 SER A C 1
ATOM 558 O O . SER A 1 102 ? -37.966 -12.865 12.265 1.00 41.07 82 SER A O 1
ATOM 561 N N . SER A 1 103 ? -36.986 -10.906 11.727 1.00 35.24 83 SER A N 1
ATOM 562 C CA . SER A 1 103 ? -35.836 -11.507 11.071 1.00 33.46 83 SER A CA 1
ATOM 563 C C . SER A 1 103 ? -34.553 -11.286 11.849 1.00 35.49 83 SER A C 1
ATOM 564 O O . SER A 1 103 ? -33.464 -11.534 11.316 1.00 31.45 83 SER A O 1
ATOM 567 N N . VAL A 1 104 ? -34.661 -10.815 13.093 1.00 31.78 84 VAL A N 1
ATOM 568 C CA . VAL A 1 104 ? -33.524 -10.544 13.956 1.00 27.54 84 VAL A CA 1
ATOM 569 C C . VAL A 1 104 ? -33.779 -11.205 15.307 1.00 33.26 84 VAL A C 1
ATOM 570 O O . VAL A 1 104 ? -34.838 -11.007 15.915 1.00 31.88 84 VAL A O 1
ATOM 574 N N . CYS A 1 105 ? -32.809 -11.977 15.782 1.00 27.23 85 CYS A N 1
ATOM 575 C CA . CYS A 1 105 ? -32.870 -12.545 17.124 1.00 33.25 85 CYS A CA 1
ATOM 576 C C . CYS A 1 105 ? -31.586 -12.171 17.848 1.00 30.66 85 CYS A C 1
ATOM 577 O O . CYS A 1 105 ? -30.507 -12.643 17.472 1.00 33.52 85 CYS A O 1
ATOM 580 N N . ILE A 1 106 ? -31.698 -11.313 18.864 1.00 29.03 86 ILE A N 1
ATOM 581 C CA . ILE A 1 106 ? -30.578 -10.920 19.712 1.00 26.08 86 ILE A CA 1
ATOM 582 C C . ILE A 1 106 ? -30.761 -11.591 21.066 1.00 31.06 86 ILE A C 1
ATOM 583 O O . ILE A 1 106 ? -31.790 -11.393 21.721 1.00 29.89 86 ILE A O 1
ATOM 588 N N . VAL A 1 107 ? -29.772 -12.385 21.483 1.00 28.91 87 VAL A N 1
ATOM 589 C CA . VAL A 1 107 ? -29.799 -13.067 22.776 1.00 27.63 87 VAL A CA 1
ATOM 590 C C . VAL A 1 107 ? -28.636 -12.586 23.635 1.00 29.52 87 VAL A C 1
ATOM 591 O O . VAL A 1 107 ? -27.506 -12.427 23.152 1.00 30.89 87 VAL A O 1
ATOM 595 N N . GLY A 1 108 ? -28.917 -12.347 24.909 1.00 30.04 88 GLY A N 1
ATOM 596 C CA . GLY A 1 108 ? -27.893 -12.112 25.914 1.00 32.74 88 GLY A CA 1
ATOM 597 C C . GLY A 1 108 ? -27.801 -13.307 26.801 1.00 33.06 88 GLY A C 1
ATOM 598 O O . GLY A 1 108 ? -28.817 -13.903 27.188 1.00 32.33 88 GLY A O 1
ATOM 599 N N . THR A 1 109 ? -26.572 -13.725 27.116 1.00 34.50 89 THR A N 1
ATOM 600 C CA . THR A 1 109 ? -26.419 -14.954 27.873 1.00 37.10 89 THR A CA 1
ATOM 601 C C . THR A 1 109 ? -25.934 -14.643 29.286 1.00 41.01 89 THR A C 1
ATOM 602 O O . THR A 1 109 ? -26.426 -13.686 29.897 1.00 32.51 89 THR A O 1
ATOM 606 N N . HIS A 1 110 ? -25.009 -15.433 29.844 1.00 36.82 90 HIS A N 1
ATOM 607 C CA . HIS A 1 110 ? -24.880 -15.426 31.302 1.00 40.37 90 HIS A CA 1
ATOM 608 C C . HIS A 1 110 ? -24.391 -14.083 31.845 1.00 37.88 90 HIS A C 1
ATOM 609 O O . HIS A 1 110 ? -24.837 -13.658 32.916 1.00 35.86 90 HIS A O 1
ATOM 616 N N . THR A 1 111 ? -23.494 -13.388 31.131 1.00 34.08 91 THR A N 1
ATOM 617 C CA . THR A 1 111 ? -22.996 -12.119 31.665 1.00 37.39 91 THR A CA 1
ATOM 618 C C . THR A 1 111 ? -24.142 -11.147 31.919 1.00 32.17 91 THR A C 1
ATOM 619 O O . THR A 1 111 ? -24.215 -10.524 32.985 1.00 35.61 91 THR A O 1
ATOM 623 N N . LEU A 1 112 ? -25.064 -11.029 30.964 1.00 39.04 92 LEU A N 1
ATOM 624 C CA . LEU A 1 112 ? -26.199 -10.123 31.125 1.00 35.21 92 LEU A CA 1
ATOM 625 C C . LEU A 1 112 ? -27.240 -10.686 32.081 1.00 37.94 92 LEU A C 1
ATOM 626 O O . LEU A 1 112 ? -27.938 -9.916 32.751 1.00 36.89 92 LEU A O 1
ATOM 631 N N . ARG A 1 113 ? -27.364 -12.015 32.149 1.00 32.48 93 ARG A N 1
ATOM 632 C CA . ARG A 1 113 ? -28.169 -12.627 33.197 1.00 36.15 93 ARG A CA 1
ATOM 633 C C . ARG A 1 113 ? -27.608 -12.282 34.574 1.00 35.56 93 ARG A C 1
ATOM 634 O O . ARG A 1 113 ? -28.362 -11.992 35.509 1.00 37.88 93 ARG A O 1
ATOM 642 N N . GLN A 1 114 ? -26.277 -12.261 34.704 1.00 34.63 94 GLN A N 1
ATOM 643 C CA . GLN A 1 114 ? -25.641 -12.138 36.012 1.00 33.88 94 GLN A CA 1
ATOM 644 C C . GLN A 1 114 ? -25.494 -10.686 36.467 1.00 38.64 94 GLN A C 1
ATOM 645 O O . GLN A 1 114 ? -25.516 -10.419 37.673 1.00 36.25 94 GLN A O 1
ATOM 651 N N . ALA A 1 115 ? -25.378 -9.742 35.533 1.00 37.10 95 ALA A N 1
ATOM 652 C CA . ALA A 1 115 ? -25.149 -8.343 35.886 1.00 35.87 95 ALA A CA 1
ATOM 653 C C . ALA A 1 115 ? -26.344 -7.769 36.641 1.00 33.12 95 ALA A C 1
ATOM 654 O O . ALA A 1 115 ? -27.484 -7.837 36.170 1.00 34.95 95 ALA A O 1
ATOM 656 N N . THR A 1 116 ? -26.086 -7.191 37.816 1.00 37.69 96 THR A N 1
ATOM 657 C CA . THR A 1 116 ? -27.179 -6.597 38.572 1.00 35.92 96 THR A CA 1
ATOM 658 C C . THR A 1 116 ? -27.662 -5.296 37.944 1.00 34.68 96 THR A C 1
ATOM 659 O O . THR A 1 116 ? -28.781 -4.868 38.241 1.00 38.65 96 THR A O 1
ATOM 663 N N . ASN A 1 117 ? -26.861 -4.671 37.075 1.00 35.86 97 ASN A N 1
ATOM 664 C CA . ASN A 1 117 ? -27.303 -3.506 36.312 1.00 34.34 97 ASN A CA 1
ATOM 665 C C . ASN A 1 117 ? -27.572 -3.850 34.851 1.00 33.28 97 ASN A C 1
ATOM 666 O O . ASN A 1 117 ? -27.380 -3.010 33.961 1.00 35.70 97 ASN A O 1
ATOM 671 N N . ALA A 1 118 ? -28.042 -5.073 34.590 1.00 32.56 98 ALA A N 1
ATOM 672 C CA . ALA A 1 118 ? -28.405 -5.440 33.223 1.00 33.94 98 ALA A CA 1
ATOM 673 C C . ALA A 1 118 ? -29.478 -4.517 32.664 1.00 35.60 98 ALA A C 1
ATOM 674 O O . ALA A 1 118 ? -29.466 -4.218 31.465 1.00 35.87 98 ALA A O 1
ATOM 676 N N . ALA A 1 119 ? -30.408 -4.050 33.509 1.00 32.97 99 ALA A N 1
ATOM 677 C CA . ALA A 1 119 ? -31.439 -3.137 33.025 1.00 35.08 99 ALA A CA 1
ATOM 678 C C . ALA A 1 119 ? -30.828 -1.847 32.499 1.00 34.96 99 ALA A C 1
ATOM 679 O O . ALA A 1 119 ? -31.337 -1.273 31.528 1.00 35.16 99 ALA A O 1
ATOM 681 N N . GLU A 1 120 ? -29.746 -1.379 33.127 1.00 34.36 100 GLU A N 1
ATOM 682 C CA . GLU A 1 120 ? -29.058 -0.188 32.638 1.00 33.00 100 GLU A CA 1
ATOM 683 C C . GLU A 1 120 ? -28.478 -0.417 31.243 1.00 34.66 100 GLU A C 1
ATOM 684 O O . GLU A 1 120 ? -28.567 0.454 30.368 1.00 32.29 100 GLU A O 1
ATOM 690 N N . PHE A 1 121 ? -27.859 -1.582 31.018 1.00 33.81 101 PHE A N 1
ATOM 691 C CA . PHE A 1 121 ? -27.325 -1.863 29.692 1.00 30.81 101 PHE A CA 1
ATOM 692 C C . PHE A 1 121 ? -28.439 -1.919 28.659 1.00 30.98 101 PHE A C 1
ATOM 693 O O . PHE A 1 121 ? -28.300 -1.372 27.563 1.00 32.14 101 PHE A O 1
ATOM 701 N N . LEU A 1 122 ? -29.551 -2.587 28.986 1.00 31.12 102 LEU A N 1
ATOM 702 C CA . LEU A 1 122 ? -30.658 -2.679 28.040 1.00 30.46 102 LEU A CA 1
ATOM 703 C C . LEU A 1 122 ? -31.284 -1.314 27.792 1.00 32.58 102 LEU A C 1
ATOM 704 O O . LEU A 1 122 ? -31.723 -1.029 26.673 1.00 32.60 102 LEU A O 1
ATOM 709 N N . LYS A 1 123 ? -31.341 -0.469 28.820 1.00 30.48 103 LYS A N 1
ATOM 710 C CA . LYS A 1 123 ? -31.860 0.881 28.626 1.00 29.40 103 LYS A CA 1
ATOM 711 C C . LYS A 1 123 ? -31.025 1.641 27.606 1.00 31.46 103 LYS A C 1
ATOM 712 O O . LYS A 1 123 ? -31.571 2.299 26.715 1.00 30.65 103 LYS A O 1
ATOM 718 N N . ARG A 1 124 ? -29.697 1.563 27.732 1.00 31.00 104 ARG A N 1
ATOM 719 C CA . ARG A 1 124 ? -28.803 2.218 26.790 1.00 31.98 104 ARG A CA 1
ATOM 720 C C . ARG A 1 124 ? -28.937 1.624 25.395 1.00 32.73 104 ARG A C 1
ATOM 721 O O . ARG A 1 124 ? -28.987 2.358 24.402 1.00 31.53 104 ARG A O 1
ATOM 729 N N . ALA A 1 125 ? -28.990 0.291 25.301 1.00 27.79 105 ALA A N 1
ATOM 730 C CA . ALA A 1 125 ? -29.070 -0.363 23.999 1.00 29.87 105 ALA A CA 1
ATOM 731 C C . ALA A 1 125 ? -30.347 -0.008 23.257 1.00 29.27 105 ALA A C 1
ATOM 732 O O . ALA A 1 125 ? -30.346 0.029 22.023 1.00 29.03 105 ALA A O 1
ATOM 734 N N . GLU A 1 126 ? -31.449 0.222 23.978 1.00 29.76 106 GLU A N 1
ATOM 735 C CA . GLU A 1 126 ? -32.698 0.560 23.300 1.00 34.34 106 GLU A CA 1
ATOM 736 C C . GLU A 1 126 ? -32.564 1.838 22.477 1.00 31.38 106 GLU A C 1
ATOM 737 O O . GLU A 1 126 ? -33.220 1.979 21.443 1.00 33.81 106 GLU A O 1
ATOM 743 N N . LYS A 1 127 ? -31.700 2.758 22.892 1.00 27.82 107 LYS A N 1
ATOM 744 C CA . LYS A 1 127 ? -31.492 3.981 22.130 1.00 30.68 107 LYS A CA 1
ATOM 745 C C . LYS A 1 127 ? -30.569 3.787 20.938 1.00 31.91 107 LYS A C 1
ATOM 746 O O . LYS A 1 127 ? -30.442 4.709 20.125 1.00 32.02 107 LYS A O 1
ATOM 752 N N . VAL A 1 128 ? -29.929 2.617 20.807 1.00 29.54 108 VAL A N 1
ATOM 753 C CA . VAL A 1 128 ? -28.864 2.393 19.841 1.00 30.34 108 VAL A CA 1
ATOM 754 C C . VAL A 1 128 ? -29.268 1.381 18.779 1.00 33.26 108 VAL A C 1
ATOM 755 O O . VAL A 1 128 ? -29.099 1.608 17.577 1.00 31.28 108 VAL A O 1
ATOM 759 N N . ILE A 1 129 ? -29.820 0.245 19.199 1.00 30.69 109 ILE A N 1
ATOM 760 C CA . ILE A 1 129 ? -30.205 -0.798 18.266 1.00 25.92 109 ILE A CA 1
ATOM 761 C C . ILE A 1 129 ? -31.699 -1.059 18.448 1.00 31.93 109 ILE A C 1
ATOM 762 O O . ILE A 1 129 ? -32.152 -1.300 19.572 1.00 36.45 109 ILE A O 1
ATOM 767 N N . PRO A 1 130 ? -32.511 -0.979 17.388 1.00 30.14 110 PRO A N 1
ATOM 768 C CA . PRO A 1 130 ? -33.971 -1.010 17.561 1.00 32.19 110 PRO A CA 1
ATOM 769 C C . PRO A 1 130 ? -34.560 -2.410 17.575 1.00 36.88 110 PRO A C 1
ATOM 770 O O . PRO A 1 130 ? -35.624 -2.640 16.992 1.00 41.64 110 PRO A O 1
ATOM 774 N N . TYR A 1 131 ? -33.865 -3.353 18.198 1.00 33.02 111 TYR A N 1
ATOM 775 C CA . TYR A 1 131 ? -34.351 -4.717 18.335 1.00 29.75 111 TYR A CA 1
ATOM 776 C C . TYR A 1 131 ? -34.194 -5.112 19.793 1.00 34.05 111 TYR A C 1
ATOM 777 O O . TYR A 1 131 ? -33.174 -4.785 20.413 1.00 33.33 111 TYR A O 1
ATOM 786 N N . PRO A 1 132 ? -35.186 -5.787 20.371 1.00 33.84 112 PRO A N 1
ATOM 787 C CA . PRO A 1 132 ? -35.098 -6.147 21.787 1.00 35.48 112 PRO A CA 1
ATOM 788 C C . PRO A 1 132 ? -33.982 -7.148 22.017 1.00 38.65 112 PRO A C 1
ATOM 789 O O . PRO A 1 132 ? -33.712 -8.010 21.177 1.00 35.35 112 PRO A O 1
ATOM 793 N N . ILE A 1 133 ? -33.330 -7.027 23.166 1.00 35.22 113 ILE A N 1
ATOM 794 C CA . ILE A 1 133 ? -32.326 -7.993 23.592 1.00 30.95 113 ILE A CA 1
ATOM 795 C C . ILE A 1 133 ? -33.009 -8.987 24.516 1.00 34.73 113 ILE A C 1
ATOM 796 O O . ILE A 1 133 ? -33.533 -8.603 25.568 1.00 33.67 113 ILE A O 1
ATOM 801 N N . GLU A 1 134 ? -33.005 -10.261 24.126 1.00 32.13 114 GLU A N 1
ATOM 802 C CA . GLU A 1 134 ? -33.605 -11.324 24.928 1.00 38.66 114 GLU A CA 1
ATOM 803 C C . GLU A 1 134 ? -32.527 -11.924 25.826 1.00 32.43 114 GLU A C 1
ATOM 804 O O . GLU A 1 134 ? -31.621 -12.606 25.344 1.00 30.86 114 GLU A O 1
ATOM 810 N N . ILE A 1 135 ? -32.606 -11.661 27.124 1.00 32.99 115 ILE A N 1
ATOM 811 C CA . ILE A 1 135 ? -31.685 -12.276 28.065 1.00 28.74 115 ILE A CA 1
ATOM 812 C C . ILE A 1 135 ? -32.267 -13.640 28.410 1.00 34.23 115 ILE A C 1
ATOM 813 O O . ILE A 1 135 ? -33.371 -13.734 28.956 1.00 35.19 115 ILE A O 1
ATOM 818 N N . ILE A 1 136 ? -31.552 -14.699 28.050 1.00 28.41 116 ILE A N 1
ATOM 819 C CA . ILE A 1 136 ? -32.104 -16.043 28.132 1.00 28.69 116 ILE A CA 1
ATOM 820 C C . ILE A 1 136 ? -31.579 -16.731 29.382 1.00 29.40 116 ILE A C 1
ATOM 821 O O . ILE A 1 136 ? -30.546 -16.361 29.946 1.00 32.95 116 ILE A O 1
ATOM 826 N N . SER A 1 137 ? -32.308 -17.754 29.825 1.00 31.01 117 SER A N 1
ATOM 827 C CA . SER A 1 137 ? -31.907 -18.496 31.016 1.00 36.62 117 SER A CA 1
ATOM 828 C C . SER A 1 137 ? -30.752 -19.441 30.683 1.00 33.89 117 SER A C 1
ATOM 829 O O . SER A 1 137 ? -30.446 -19.702 29.520 1.00 29.96 117 SER A O 1
ATOM 832 N N . GLY A 1 138 ? -30.078 -19.932 31.725 1.00 30.68 118 GLY A N 1
ATOM 833 C CA . GLY A 1 138 ? -29.030 -20.910 31.500 1.00 32.01 118 GLY A CA 1
ATOM 834 C C . GLY A 1 138 ? -29.571 -22.170 30.859 1.00 30.36 118 GLY A C 1
ATOM 835 O O . GLY A 1 138 ? -28.889 -22.798 30.049 1.00 28.88 118 GLY A O 1
ATOM 836 N N . ASN A 1 139 ? -30.810 -22.537 31.202 1.00 30.67 119 ASN A N 1
ATOM 837 C CA . ASN A 1 139 ? -31.489 -23.666 30.566 1.00 33.46 119 ASN A CA 1
ATOM 838 C C . ASN A 1 139 ? -31.699 -23.409 29.079 1.00 31.36 119 ASN A C 1
ATOM 839 O O . ASN A 1 139 ? -31.431 -24.274 28.236 1.00 28.91 119 ASN A O 1
ATOM 844 N N . GLU A 1 140 ? -32.184 -22.217 28.740 1.00 31.58 120 GLU A N 1
ATOM 845 C CA . GLU A 1 140 ? -32.408 -21.880 27.338 1.00 29.57 120 GLU A CA 1
ATOM 846 C C . GLU A 1 140 ? -31.093 -21.817 26.570 1.00 28.41 120 GLU A C 1
ATOM 847 O O . GLU A 1 140 ? -31.012 -22.265 25.417 1.00 28.99 120 GLU A O 1
ATOM 853 N N . GLU A 1 141 ? -30.048 -21.277 27.202 1.00 30.63 121 GLU A N 1
ATOM 854 C CA . GLU A 1 141 ? -28.728 -21.213 26.583 1.00 27.87 121 GLU A CA 1
ATOM 855 C C . GLU A 1 141 ? -28.181 -22.613 26.310 1.00 31.26 121 GLU A C 1
ATOM 856 O O . GLU A 1 141 ? -27.715 -22.903 25.201 1.00 29.95 121 GLU A O 1
ATOM 862 N N . ALA A 1 142 ? -28.249 -23.501 27.310 1.00 29.48 122 ALA A N 1
ATOM 863 C CA . ALA A 1 142 ? -27.812 -24.885 27.121 1.00 25.77 122 ALA A CA 1
ATOM 864 C C . ALA A 1 142 ? -28.568 -25.570 25.985 1.00 26.16 122 ALA A C 1
ATOM 865 O O . ALA A 1 142 ? -27.968 -26.268 25.157 1.00 26.72 122 ALA A O 1
ATOM 867 N N . ARG A 1 143 ? -29.887 -25.381 25.922 1.00 27.27 123 ARG A N 1
ATOM 868 C CA . ARG A 1 143 ? -30.671 -25.993 24.852 1.00 25.83 123 ARG A CA 1
ATOM 869 C C . ARG A 1 143 ? -30.267 -25.460 23.481 1.00 27.13 123 ARG A C 1
ATOM 870 O O . ARG A 1 143 ? -30.208 -26.212 22.504 1.00 29.48 123 ARG A O 1
ATOM 878 N N . LEU A 1 144 ? -29.986 -24.165 23.388 1.00 27.64 124 LEU A N 1
ATOM 879 C CA . LEU A 1 144 ? -29.621 -23.591 22.101 1.00 26.99 124 LEU A CA 1
ATOM 880 C C . LEU A 1 144 ? -28.270 -24.103 21.631 1.00 27.50 124 LEU A C 1
ATOM 881 O O . LEU A 1 144 ? -28.074 -24.334 20.434 1.00 29.70 124 LEU A O 1
ATOM 886 N N . ILE A 1 145 ? -27.321 -24.262 22.555 1.00 27.41 125 ILE A N 1
ATOM 887 C CA . ILE A 1 145 ? -26.023 -24.828 22.198 1.00 26.76 125 ILE A CA 1
ATOM 888 C C . ILE A 1 145 ? -26.199 -26.256 21.694 1.00 29.24 125 ILE A C 1
ATOM 889 O O . ILE A 1 145 ? -25.684 -26.641 20.633 1.00 27.31 125 ILE A O 1
ATOM 894 N N . PHE A 1 146 ? -26.958 -27.059 22.439 1.00 26.10 126 PHE A N 1
ATOM 895 C CA . PHE A 1 146 ? -27.243 -28.415 21.991 1.00 28.32 126 PHE A CA 1
ATOM 896 C C . PHE A 1 146 ? -27.889 -28.425 20.606 1.00 27.46 126 PHE A C 1
ATOM 897 O O . PHE A 1 146 ? -27.537 -29.247 19.752 1.00 28.79 126 PHE A O 1
ATOM 905 N N . MET A 1 147 ? -28.857 -27.533 20.368 1.00 28.31 127 MET A N 1
ATOM 906 C CA . MET A 1 147 ? -29.551 -27.539 19.080 1.00 29.57 127 MET A CA 1
ATOM 907 C C . MET A 1 147 ? -28.609 -27.160 17.937 1.00 29.03 127 MET A C 1
ATOM 908 O O . MET A 1 147 ? -28.744 -27.669 16.820 1.00 29.72 127 MET A O 1
ATOM 913 N N . GLY A 1 148 ? -27.647 -26.267 18.195 1.00 29.70 128 GLY A N 1
ATOM 914 C CA . GLY A 1 148 ? -26.650 -25.957 17.179 1.00 28.36 128 GLY A CA 1
ATOM 915 C C . GLY A 1 148 ? -25.763 -27.148 16.873 1.00 30.44 128 GLY A C 1
ATOM 916 O O . GLY A 1 148 ? -25.417 -27.404 15.714 1.00 28.99 128 GLY A O 1
ATOM 917 N N . VAL A 1 149 ? -25.397 -27.902 17.907 1.00 26.26 129 VAL A N 1
ATOM 918 C CA . VAL A 1 149 ? -24.671 -29.154 17.700 1.00 26.20 129 VAL A CA 1
ATOM 919 C C . VAL A 1 149 ? -25.502 -30.124 16.867 1.00 30.40 129 VAL A C 1
ATOM 920 O O . VAL A 1 149 ? -25.012 -30.708 15.887 1.00 31.10 129 VAL A O 1
ATOM 924 N N . GLU A 1 150 ? -26.770 -30.325 17.250 1.00 28.32 130 GLU A N 1
ATOM 925 C CA . GLU A 1 150 ? -27.595 -31.332 16.579 1.00 30.86 130 GLU A CA 1
ATOM 926 C C . GLU A 1 150 ? -27.777 -31.011 15.103 1.00 30.76 130 GLU A C 1
ATOM 927 O O . GLU A 1 150 ? -27.834 -31.919 14.264 1.00 31.15 130 GLU A O 1
ATOM 933 N N . HIS A 1 151 ? -27.877 -29.726 14.763 1.00 25.83 131 HIS A N 1
ATOM 934 C CA . HIS A 1 151 ? -28.097 -29.342 13.374 1.00 29.05 131 HIS A CA 1
ATOM 935 C C . HIS A 1 151 ? -26.838 -29.396 12.519 1.00 28.86 131 HIS A C 1
ATOM 936 O O . HIS A 1 151 ? -26.950 -29.291 11.290 1.00 29.67 131 HIS A O 1
ATOM 943 N N . THR A 1 152 ? -25.647 -29.544 13.110 1.00 26.64 132 THR A N 1
ATOM 944 C CA . THR A 1 152 ? -24.419 -29.397 12.333 1.00 32.26 132 THR A CA 1
ATOM 945 C C . THR A 1 152 ? -23.387 -30.500 12.496 1.00 38.63 132 THR A C 1
ATOM 946 O O . THR A 1 152 ? -22.507 -30.608 11.631 1.00 40.29 132 THR A O 1
ATOM 950 N N . GLN A 1 153 ? -23.432 -31.292 13.544 1.00 31.73 133 GLN A N 1
ATOM 951 C CA . GLN A 1 153 ? -22.238 -32.074 13.806 1.00 37.95 133 GLN A CA 1
ATOM 952 C C . GLN A 1 153 ? -22.382 -33.485 13.249 1.00 37.83 133 GLN A C 1
ATOM 953 O O . GLN A 1 153 ? -23.498 -33.975 13.043 1.00 36.25 133 GLN A O 1
ATOM 959 N N . PRO A 1 154 ? -21.258 -34.155 12.954 1.00 39.89 134 PRO A N 1
ATOM 960 C CA . PRO A 1 154 ? -21.342 -35.459 12.263 1.00 40.69 134 PRO A CA 1
ATOM 961 C C . PRO A 1 154 ? -22.014 -36.546 13.068 1.00 57.36 134 PRO A C 1
ATOM 962 O O . PRO A 1 154 ? -22.690 -37.415 12.500 1.00 55.35 134 PRO A O 1
ATOM 966 N N . GLU A 1 155 ? -21.813 -36.549 14.380 1.00 53.63 135 GLU A N 1
ATOM 967 C CA . GLU A 1 155 ? -22.112 -37.729 15.173 1.00 59.28 135 GLU A CA 1
ATOM 968 C C . GLU A 1 155 ? -23.607 -37.824 15.449 1.00 57.89 135 GLU A C 1
ATOM 969 O O . GLU A 1 155 ? -24.232 -36.850 15.887 1.00 65.03 135 GLU A O 1
ATOM 975 N N . ARG A 1 156 ? -24.180 -38.991 15.182 1.00 51.40 136 ARG A N 1
ATOM 976 C CA . ARG A 1 156 ? -25.565 -39.277 15.525 1.00 57.10 136 ARG A CA 1
ATOM 977 C C . ARG A 1 156 ? -25.626 -40.114 16.802 1.00 61.03 136 ARG A C 1
ATOM 978 O O . ARG A 1 156 ? -24.632 -40.701 17.240 1.00 56.68 136 ARG A O 1
ATOM 986 N N . GLY A 1 157 ? -26.806 -40.143 17.422 1.00 49.03 137 GLY A N 1
ATOM 987 C CA . GLY A 1 157 ? -26.956 -40.877 18.692 1.00 47.88 137 GLY A CA 1
ATOM 988 C C . GLY A 1 157 ? -26.863 -39.940 19.883 1.00 43.59 137 GLY A C 1
ATOM 989 O O . GLY A 1 157 ? -26.781 -38.718 19.663 1.00 42.51 137 GLY A O 1
ATOM 990 N N . ARG A 1 158 ? -26.828 -40.492 21.089 1.00 35.23 138 ARG A N 1
ATOM 991 C CA . ARG A 1 158 ? -26.796 -39.673 22.290 1.00 34.37 138 ARG A CA 1
ATOM 992 C C . ARG A 1 158 ? -25.480 -38.912 22.362 1.00 31.22 138 ARG A C 1
ATOM 993 O O . ARG A 1 158 ? -24.408 -39.491 22.142 1.00 33.80 138 ARG A O 1
ATOM 1001 N N . LYS A 1 159 ? -25.534 -37.619 22.685 1.00 32.16 139 LYS A N 1
ATOM 1002 C CA . LYS A 1 159 ? -24.271 -36.844 22.680 1.00 32.44 139 LYS A CA 1
ATOM 1003 C C . LYS A 1 159 ? -24.155 -35.957 23.919 1.00 28.78 139 LYS A C 1
ATOM 1004 O O . LYS A 1 159 ? -25.178 -35.416 24.359 1.00 33.71 139 LYS A O 1
ATOM 1010 N N . LEU A 1 160 ? -22.947 -35.854 24.464 1.00 29.69 140 LEU A N 1
ATOM 1011 C CA . LEU A 1 160 ? -22.684 -34.946 25.568 1.00 27.25 140 LEU A CA 1
ATOM 1012 C C . LEU A 1 160 ? -22.099 -33.668 24.989 1.00 27.29 140 LEU A C 1
ATOM 1013 O O . LEU A 1 160 ? -21.146 -33.716 24.210 1.00 31.02 140 LEU A O 1
ATOM 1018 N N . VAL A 1 161 ? -22.675 -32.534 25.357 1.00 25.57 141 VAL A N 1
ATOM 1019 C CA . VAL A 1 161 ? -22.241 -31.237 24.844 1.00 26.97 141 VAL A CA 1
ATOM 1020 C C . VAL A 1 161 ? -21.847 -30.394 26.051 1.00 27.98 141 VAL A C 1
ATOM 1021 O O . VAL A 1 161 ? -22.636 -30.254 26.994 1.00 30.04 141 VAL A O 1
ATOM 1025 N N . ILE A 1 162 ? -20.606 -29.903 26.057 1.00 28.98 142 ILE A N 1
ATOM 1026 C CA . ILE A 1 162 ? -20.066 -29.080 27.141 1.00 30.11 142 ILE A CA 1
ATOM 1027 C C . ILE A 1 162 ? -19.715 -27.707 26.575 1.00 29.13 142 ILE A C 1
ATOM 1028 O O . ILE A 1 162 ? -19.054 -27.623 25.540 1.00 29.22 142 ILE A O 1
ATOM 1033 N N . ASP A 1 163 ? -20.120 -26.638 27.266 1.00 28.48 143 ASP A N 1
ATOM 1034 C CA . ASP A 1 163 ? -19.740 -25.277 26.871 1.00 30.74 143 ASP A CA 1
ATOM 1035 C C . ASP A 1 163 ? -19.289 -24.541 28.123 1.00 33.57 143 ASP A C 1
ATOM 1036 O O . ASP A 1 163 ? -20.109 -24.266 29.000 1.00 33.72 143 ASP A O 1
ATOM 1041 N N . ILE A 1 164 ? -17.997 -24.240 28.213 1.00 32.07 144 ILE A N 1
ATOM 1042 C CA . ILE A 1 164 ? -17.466 -23.443 29.309 1.00 31.89 144 ILE A CA 1
ATOM 1043 C C . ILE A 1 164 ? -17.371 -22.001 28.825 1.00 30.96 144 ILE A C 1
ATOM 1044 O O . ILE A 1 164 ? -16.621 -21.701 27.892 1.00 31.38 144 ILE A O 1
ATOM 1049 N N . GLY A 1 165 ? -18.154 -21.120 29.434 1.00 30.34 145 GLY A N 1
ATOM 1050 C CA . GLY A 1 165 ? -18.187 -19.716 29.075 1.00 30.74 145 GLY A CA 1
ATOM 1051 C C . GLY A 1 165 ? -17.403 -18.852 30.043 1.00 34.84 145 GLY A C 1
ATOM 1052 O O . GLY A 1 165 ? -16.556 -19.322 30.808 1.00 33.70 145 GLY A O 1
ATOM 1053 N N . GLY A 1 166 ? -17.694 -17.551 30.009 1.00 36.68 146 GLY A N 1
ATOM 1054 C CA . GLY A 1 166 ? -17.000 -16.637 30.894 1.00 30.44 146 GLY A CA 1
ATOM 1055 C C . GLY A 1 166 ? -17.469 -16.687 32.328 1.00 33.12 146 GLY A C 1
ATOM 1056 O O . GLY A 1 166 ? -16.675 -16.451 33.245 1.00 37.71 146 GLY A O 1
ATOM 1057 N N . GLY A 1 167 ? -18.749 -16.986 32.549 1.00 33.57 147 GLY A N 1
ATOM 1058 C CA . GLY A 1 167 ? -19.310 -17.052 33.880 1.00 35.86 147 GLY A CA 1
ATOM 1059 C C . GLY A 1 167 ? -20.288 -18.192 34.097 1.00 34.56 147 GLY A C 1
ATOM 1060 O O . GLY A 1 167 ? -20.820 -18.364 35.197 1.00 35.70 147 GLY A O 1
ATOM 1061 N N . SER A 1 168 ? -20.548 -18.978 33.059 1.00 36.75 148 SER A N 1
ATOM 1062 C CA . SER A 1 168 ? -21.455 -20.109 33.187 1.00 35.03 148 SER A CA 1
ATOM 1063 C C . SER A 1 168 ? -20.925 -21.272 32.365 1.00 31.12 148 SER A C 1
ATOM 1064 O O . SER A 1 168 ? -20.229 -21.079 31.366 1.00 30.94 148 SER A O 1
ATOM 1067 N N . THR A 1 169 ? -21.254 -22.485 32.804 1.00 28.29 149 THR A N 1
ATOM 1068 C CA . THR A 1 169 ? -20.921 -23.701 32.074 1.00 31.30 149 THR A CA 1
ATOM 1069 C C . THR A 1 169 ? -22.197 -24.498 31.868 1.00 33.10 149 THR A C 1
ATOM 1070 O O . THR A 1 169 ? -22.971 -24.674 32.811 1.00 32.70 149 THR A O 1
ATOM 1074 N N . GLU A 1 170 ? -22.422 -24.961 30.639 1.00 30.98 150 GLU A N 1
ATOM 1075 C CA . GLU A 1 170 ? -23.610 -25.725 30.295 1.00 29.01 150 GLU A CA 1
ATOM 1076 C C . GLU A 1 170 ? -23.209 -27.145 29.938 1.00 30.95 150 GLU A C 1
ATOM 1077 O O . GLU A 1 170 ? -22.177 -27.365 29.302 1.00 33.16 150 GLU A O 1
ATOM 1083 N N . LEU A 1 171 ? -24.032 -28.097 30.359 1.00 29.62 151 LEU A N 1
ATOM 1084 C CA . LEU A 1 171 ? -23.804 -29.510 30.089 1.00 27.13 151 LEU A CA 1
ATOM 1085 C C . LEU A 1 171 ? -25.135 -30.097 29.668 1.00 28.37 151 LEU A C 1
ATOM 1086 O O . LEU A 1 171 ? -26.125 -29.930 30.386 1.00 29.07 151 LEU A O 1
ATOM 1091 N N . VAL A 1 172 ? -25.163 -30.762 28.513 1.00 26.63 152 VAL A N 1
ATOM 1092 C CA . VAL A 1 172 ? -26.385 -31.328 27.960 1.00 26.79 152 VAL A CA 1
ATOM 1093 C C . VAL A 1 172 ? -26.089 -32.735 27.466 1.00 27.44 152 VAL A C 1
ATOM 1094 O O . VAL A 1 172 ? -25.023 -32.985 26.896 1.00 31.57 152 VAL A O 1
ATOM 1098 N N . ILE A 1 173 ? -27.021 -33.654 27.701 1.00 29.12 153 ILE A N 1
ATOM 1099 C CA . ILE A 1 173 ? -27.064 -34.928 26.997 1.00 26.87 153 ILE A CA 1
ATOM 1100 C C . ILE A 1 173 ? -28.406 -34.994 26.294 1.00 33.26 153 ILE A C 1
ATOM 1101 O O . ILE A 1 173 ? -29.442 -34.722 26.911 1.00 30.81 153 ILE A O 1
ATOM 1106 N N . GLY A 1 174 ? -28.380 -35.313 25.002 1.00 29.99 154 GLY A N 1
ATOM 1107 C CA . GLY A 1 174 ? -29.609 -35.516 24.263 1.00 34.44 154 GLY A CA 1
ATOM 1108 C C . GLY A 1 174 ? -29.351 -36.274 22.979 1.00 31.93 154 GLY A C 1
ATOM 1109 O O . GLY A 1 174 ? -28.215 -36.629 22.652 1.00 32.71 154 GLY A O 1
ATOM 1110 N N . GLU A 1 175 ? -30.433 -36.505 22.242 1.00 32.09 155 GLU A N 1
ATOM 1111 C CA . GLU A 1 175 ? -30.370 -37.230 20.979 1.00 37.72 155 GLU A CA 1
ATOM 1112 C C . GLU A 1 175 ? -31.595 -36.868 20.159 1.00 32.68 155 GLU A C 1
ATOM 1113 O O . GLU A 1 175 ? -32.639 -36.516 20.710 1.00 35.51 155 GLU A O 1
ATOM 1119 N N . ASP A 1 176 ? -31.458 -36.974 18.835 1.00 35.26 156 ASP A N 1
ATOM 1120 C CA . ASP A 1 176 ? -32.569 -36.763 17.907 1.00 38.10 156 ASP A CA 1
ATOM 1121 C C . ASP A 1 176 ? -33.249 -35.418 18.155 1.00 36.43 156 ASP A C 1
ATOM 1122 O O . ASP A 1 176 ? -34.473 -35.323 18.265 1.00 35.31 156 ASP A O 1
ATOM 1127 N N . PHE A 1 177 ? -32.428 -34.372 18.269 1.00 34.30 157 PHE A N 1
ATOM 1128 C CA . PHE A 1 177 ? -32.905 -32.997 18.411 1.00 36.05 157 PHE A CA 1
ATOM 1129 C C . PHE A 1 177 ? -33.712 -32.792 19.682 1.00 40.65 157 PHE A C 1
ATOM 1130 O O . PHE A 1 177 ? -34.576 -31.914 19.746 1.00 39.01 157 PHE A O 1
ATOM 1138 N N . GLU A 1 178 ? -33.430 -33.589 20.708 1.00 38.26 158 GLU A N 1
ATOM 1139 C CA . GLU A 1 178 ? -34.174 -33.531 21.956 1.00 38.11 158 GLU A CA 1
ATOM 1140 C C . GLU A 1 178 ? -33.225 -33.567 23.145 1.00 40.52 158 GLU A C 1
ATOM 1141 O O . GLU A 1 178 ? -32.585 -34.601 23.392 1.00 39.14 158 GLU A O 1
ATOM 1147 N N . PRO A 1 179 ? -33.103 -32.480 23.902 1.00 38.53 159 PRO A N 1
ATOM 1148 C CA . PRO A 1 179 ? -32.325 -32.545 25.141 1.00 40.07 159 PRO A CA 1
ATOM 1149 C C . PRO A 1 179 ? -33.011 -33.455 26.147 1.00 42.75 159 PRO A C 1
ATOM 1150 O O . PRO A 1 179 ? -34.231 -33.416 26.317 1.00 46.69 159 PRO A O 1
ATOM 1154 N N . ARG A 1 180 ? -32.220 -34.295 26.802 1.00 38.97 160 ARG A N 1
ATOM 1155 C CA . ARG A 1 180 ? -32.723 -35.130 27.884 1.00 44.83 160 ARG A CA 1
ATOM 1156 C C . ARG A 1 180 ? -32.314 -34.598 29.250 1.00 42.68 160 ARG A C 1
ATOM 1157 O O . ARG A 1 180 ? -33.171 -34.345 30.105 1.00 41.82 160 ARG A O 1
ATOM 1165 N N . LEU A 1 181 ? -31.018 -34.395 29.468 1.00 31.13 161 LEU A N 1
ATOM 1166 C CA . LEU A 1 181 ? -30.503 -33.765 30.670 1.00 28.18 161 LEU A CA 1
ATOM 1167 C C . LEU A 1 181 ? -29.947 -32.409 30.281 1.00 28.83 161 LEU A C 1
ATOM 1168 O O . LEU A 1 181 ? -29.163 -32.322 29.334 1.00 30.20 161 LEU A O 1
ATOM 1173 N N . VAL A 1 182 ? -30.347 -31.370 31.010 1.00 27.70 162 VAL A N 1
ATOM 1174 C CA . VAL A 1 182 ? -29.935 -29.994 30.709 1.00 28.86 162 VAL A CA 1
ATOM 1175 C C . VAL A 1 182 ? -29.529 -29.322 32.016 1.00 32.32 162 VAL A C 1
ATOM 1176 O O . VAL A 1 182 ? -30.347 -29.208 32.932 1.00 33.01 162 VAL A O 1
ATOM 1180 N N . GLU A 1 183 ? -28.279 -28.865 32.101 1.00 30.21 163 GLU A N 1
ATOM 1181 C CA . GLU A 1 183 ? -27.765 -28.269 33.322 1.00 32.16 163 GLU A CA 1
ATOM 1182 C C . GLU A 1 183 ? -26.894 -27.070 32.992 1.00 32.92 163 GLU A C 1
ATOM 1183 O O . GLU A 1 183 ? -26.153 -27.087 32.010 1.00 30.55 163 GLU A O 1
ATOM 1189 N N . SER A 1 184 ? -26.964 -26.045 33.836 1.00 33.94 164 SER A N 1
ATOM 1190 C CA . SER A 1 184 ? -26.038 -24.926 33.753 1.00 32.65 164 SER A CA 1
ATOM 1191 C C . SER A 1 184 ? -25.538 -24.627 35.154 1.00 36.05 164 SER A C 1
ATOM 1192 O O . SER A 1 184 ? -26.288 -24.750 36.131 1.00 34.15 164 SER A O 1
ATOM 1195 N N . ARG A 1 185 ? -24.255 -24.293 35.254 1.00 32.51 165 ARG A N 1
ATOM 1196 C CA . ARG A 1 185 ? -23.621 -24.025 36.536 1.00 36.41 165 ARG A CA 1
ATOM 1197 C C . ARG A 1 185 ? -22.908 -22.685 36.464 1.00 31.97 165 ARG A C 1
ATOM 1198 O O . ARG A 1 185 ? -22.373 -22.312 35.416 1.00 30.98 165 ARG A O 1
ATOM 1206 N N . ARG A 1 186 ? -22.901 -21.966 37.593 1.00 32.64 166 ARG A N 1
ATOM 1207 C CA . ARG A 1 186 ? -22.297 -20.631 37.647 1.00 33.44 166 ARG A CA 1
ATOM 1208 C C . ARG A 1 186 ? -20.793 -20.780 37.877 1.00 35.29 166 ARG A C 1
ATOM 1209 O O . ARG A 1 186 ? -20.268 -20.568 38.972 1.00 37.40 166 ARG A O 1
ATOM 1217 N N . MET A 1 187 ? -20.093 -21.170 36.811 1.00 34.30 167 MET A N 1
ATOM 1218 C CA . MET A 1 187 ? -18.636 -21.194 36.802 1.00 32.34 167 MET A CA 1
ATOM 1219 C C . MET A 1 187 ? -18.151 -20.969 35.378 1.00 32.60 167 MET A C 1
ATOM 1220 O O . MET A 1 187 ? -18.747 -21.484 34.428 1.00 31.38 167 MET A O 1
ATOM 1225 N N . GLY A 1 188 ? -17.081 -20.186 35.236 1.00 34.12 168 GLY A N 1
ATOM 1226 C CA . GLY A 1 188 ? -16.544 -19.864 33.927 1.00 31.94 168 GLY A CA 1
ATOM 1227 C C . GLY A 1 188 ? -15.145 -19.314 34.069 1.00 32.77 168 GLY A C 1
ATOM 1228 O O . GLY A 1 188 ? -14.664 -19.068 35.177 1.00 34.57 168 GLY A O 1
ATOM 1229 N N . CYS A 1 189 ? -14.492 -19.123 32.921 1.00 32.57 169 CYS A N 1
ATOM 1230 C CA . CYS A 1 189 ? -13.068 -18.810 32.933 1.00 35.58 169 CYS A CA 1
ATOM 1231 C C . CYS A 1 189 ? -12.802 -17.426 33.525 1.00 35.43 169 CYS A C 1
ATOM 1232 O O . CYS A 1 189 ? -11.787 -17.221 34.201 1.00 35.48 169 CYS A O 1
ATOM 1235 N N . VAL A 1 190 ? -13.713 -16.474 33.319 1.00 34.70 170 VAL A N 1
ATOM 1236 C CA . VAL A 1 190 ? -13.497 -15.141 33.886 1.00 33.39 170 VAL A CA 1
ATOM 1237 C C . VAL A 1 190 ? -13.825 -15.126 35.375 1.00 38.08 170 VAL A C 1
ATOM 1238 O O . VAL A 1 190 ? -13.057 -14.604 36.193 1.00 35.07 170 VAL A O 1
ATOM 1242 N N . SER A 1 191 ? -14.971 -15.696 35.760 1.00 36.33 171 SER A N 1
ATOM 1243 C CA . SER A 1 191 ? -15.365 -15.616 37.161 1.00 36.45 171 SER A CA 1
ATOM 1244 C C . SER A 1 191 ? -14.431 -16.423 38.056 1.00 39.60 171 SER A C 1
ATOM 1245 O O . SER A 1 191 ? -14.233 -16.064 39.221 1.00 36.12 171 SER A O 1
ATOM 1248 N N . PHE A 1 192 ? -13.839 -17.509 37.538 1.00 34.36 172 PHE A N 1
ATOM 1249 C CA . PHE A 1 192 ? -12.861 -18.248 38.326 1.00 35.43 172 PHE A CA 1
ATOM 1250 C C . PHE A 1 192 ? -11.480 -17.599 38.341 1.00 39.07 172 PHE A C 1
ATOM 1251 O O . PHE A 1 192 ? -10.640 -18.003 39.152 1.00 37.43 172 PHE A O 1
ATOM 1259 N N . SER A 1 193 ? -11.232 -16.594 37.496 1.00 41.92 173 SER A N 1
ATOM 1260 C CA . SER A 1 193 ? -9.905 -15.985 37.427 1.00 40.09 173 SER A CA 1
ATOM 1261 C C . SER A 1 193 ? -9.536 -15.287 38.735 1.00 44.81 173 SER A C 1
ATOM 1262 O O . SER A 1 193 ? -8.544 -15.637 39.383 1.00 47.59 173 SER A O 1
ATOM 1265 N N . GLN A 1 194 ? -10.318 -14.285 39.139 1.00 42.64 174 GLN A N 1
ATOM 1266 C CA . GLN A 1 194 ? -9.978 -13.560 40.360 1.00 55.86 174 GLN A CA 1
ATOM 1267 C C . GLN A 1 194 ? -10.254 -14.401 41.601 1.00 47.88 174 GLN A C 1
ATOM 1268 O O . GLN A 1 194 ? -9.499 -14.344 42.579 1.00 49.38 174 GLN A O 1
ATOM 1274 N N . ALA A 1 195 ? -11.325 -15.199 41.573 1.00 48.65 175 ALA A N 1
ATOM 1275 C CA . ALA A 1 195 ? -11.700 -15.979 42.748 1.00 40.74 175 ALA A CA 1
ATOM 1276 C C . ALA A 1 195 ? -10.595 -16.943 43.165 1.00 46.21 175 ALA A C 1
ATOM 1277 O O . ALA A 1 195 ? -10.310 -17.090 44.360 1.00 45.74 175 ALA A O 1
ATOM 1279 N N . TYR A 1 196 ? -9.961 -17.616 42.198 1.00 39.83 176 TYR A N 1
ATOM 1280 C CA . TYR A 1 196 ? -8.989 -18.650 42.522 1.00 40.78 176 TYR A CA 1
ATOM 1281 C C . TYR A 1 196 ? -7.565 -18.325 42.103 1.00 40.30 176 TYR A C 1
ATOM 1282 O O . TYR A 1 196 ? -6.637 -18.975 42.596 1.00 43.00 176 TYR A O 1
ATOM 1291 N N . PHE A 1 197 ? -7.365 -17.336 41.234 1.00 42.25 177 PHE A N 1
ATOM 1292 C CA . PHE A 1 197 ? -6.036 -16.896 40.813 1.00 40.15 177 PHE A CA 1
ATOM 1293 C C . PHE A 1 197 ? -5.912 -15.394 41.046 1.00 44.37 177 PHE A C 1
ATOM 1294 O O . PHE A 1 197 ? -5.736 -14.622 40.096 1.00 47.47 177 PHE A O 1
ATOM 1302 N N . PRO A 1 198 ? -6.008 -14.951 42.300 1.00 41.88 178 PRO A N 1
ATOM 1303 C CA . PRO A 1 198 ? -5.985 -13.507 42.570 1.00 47.43 178 PRO A CA 1
ATOM 1304 C C . PRO A 1 198 ? -4.678 -12.892 42.100 1.00 50.22 178 PRO A C 1
ATOM 1305 O O . PRO A 1 198 ? -3.597 -13.451 42.307 1.00 47.18 178 PRO A O 1
ATOM 1309 N N . GLY A 1 199 ? -4.784 -11.729 41.460 1.00 48.36 179 GLY A N 1
ATOM 1310 C CA . GLY A 1 199 ? -3.618 -11.082 40.900 1.00 48.97 179 GLY A CA 1
ATOM 1311 C C . GLY A 1 199 ? -3.028 -11.773 39.692 1.00 57.90 179 GLY A C 1
ATOM 1312 O O . GLY A 1 199 ? -2.006 -11.308 39.172 1.00 53.34 179 GLY A O 1
ATOM 1313 N N . GLY A 1 200 ? -3.640 -12.876 39.256 1.00 48.39 180 GLY A N 1
ATOM 1314 C CA . GLY A 1 200 ? -3.155 -13.597 38.065 1.00 50.45 180 GLY A CA 1
ATOM 1315 C C . GLY A 1 200 ? -2.031 -14.559 38.403 1.00 47.81 180 GLY A C 1
ATOM 1316 O O . GLY A 1 200 ? -1.311 -14.963 37.480 1.00 52.60 180 GLY A O 1
ATOM 1317 N N . VAL A 1 201 ? -1.904 -14.926 39.678 1.00 46.19 181 VAL A N 1
ATOM 1318 C CA . VAL A 1 201 ? -0.807 -15.837 40.120 1.00 46.34 181 VAL A CA 1
ATOM 1319 C C . VAL A 1 201 ? -1.161 -17.281 39.751 1.00 53.12 181 VAL A C 1
ATOM 1320 O O . VAL A 1 201 ? -2.304 -17.695 40.014 1.00 42.92 181 VAL A O 1
ATOM 1324 N N . ILE A 1 202 ? -0.201 -18.007 39.174 1.00 48.01 182 ILE A N 1
ATOM 1325 C CA . ILE A 1 202 ? -0.431 -19.428 38.790 1.00 46.89 182 ILE A CA 1
ATOM 1326 C C . ILE A 1 202 ? 0.423 -20.349 39.660 1.00 50.21 182 ILE A C 1
ATOM 1327 O O . ILE A 1 202 ? 1.656 -20.301 39.513 1.00 56.25 182 ILE A O 1
ATOM 1332 N N . ASN A 1 203 ? -0.197 -21.108 40.561 1.00 39.88 183 ASN A N 1
ATOM 1333 C CA . ASN A 1 203 ? 0.503 -22.134 41.317 1.00 44.47 183 ASN A CA 1
ATOM 1334 C C . ASN A 1 203 ? -0.419 -23.338 41.425 1.00 50.10 183 ASN A C 1
ATOM 1335 O O . ASN A 1 203 ? -1.614 -23.255 41.130 1.00 44.98 183 ASN A O 1
ATOM 1340 N N . LYS A 1 204 ? 0.147 -24.467 41.858 1.00 48.95 184 LYS A N 1
ATOM 1341 C CA . LYS A 1 204 ? -0.636 -25.698 41.875 1.00 50.35 184 LYS A CA 1
ATOM 1342 C C . LYS A 1 204 ? -1.798 -25.609 42.854 1.00 45.16 184 LYS A C 1
ATOM 1343 O O . LYS A 1 204 ? -2.842 -26.233 42.628 1.00 46.26 184 LYS A O 1
ATOM 1349 N N . GLU A 1 205 ? -1.649 -24.824 43.930 1.00 51.36 185 GLU A N 1
ATOM 1350 C CA . GLU A 1 205 ? -2.695 -24.753 44.947 1.00 49.89 185 GLU A CA 1
ATOM 1351 C C . GLU A 1 205 ? -3.873 -23.908 44.474 1.00 45.09 185 GLU A C 1
ATOM 1352 O O . GLU A 1 205 ? -5.030 -24.227 44.772 1.00 44.91 185 GLU A O 1
ATOM 1358 N N . ASN A 1 206 ? -3.599 -22.814 43.757 1.00 37.36 186 ASN A N 1
ATOM 1359 C CA . ASN A 1 206 ? -4.676 -22.059 43.124 1.00 42.98 186 ASN A CA 1
ATOM 1360 C C . ASN A 1 206 ? -5.417 -22.928 42.113 1.00 41.44 186 ASN A C 1
ATOM 1361 O O . ASN A 1 206 ? -6.653 -22.950 42.073 1.00 40.21 186 ASN A O 1
ATOM 1366 N N . PHE A 1 207 ? -4.669 -23.650 41.283 1.00 42.03 187 PHE A N 1
ATOM 1367 C CA . PHE A 1 207 ? -5.299 -24.472 40.255 1.00 38.87 187 PHE A CA 1
ATOM 1368 C C . PHE A 1 207 ? -6.155 -25.568 40.883 1.00 38.08 187 PHE A C 1
ATOM 1369 O O . PHE A 1 207 ? -7.310 -25.776 40.492 1.00 41.53 187 PHE A O 1
ATOM 1377 N N . GLN A 1 208 ? -5.612 -26.271 41.875 1.00 39.57 188 GLN A N 1
ATOM 1378 C CA . GLN A 1 208 ? -6.385 -27.341 42.496 1.00 39.32 188 GLN A CA 1
ATOM 1379 C C . GLN A 1 208 ? -7.631 -26.805 43.189 1.00 41.67 188 GLN A C 1
ATOM 1380 O O . GLN A 1 208 ? -8.682 -27.454 43.145 1.00 38.29 188 GLN A O 1
ATOM 1386 N N . ARG A 1 209 ? -7.550 -25.615 43.799 1.00 39.44 189 ARG A N 1
ATOM 1387 C CA . ARG A 1 209 ? -8.738 -25.021 44.404 1.00 37.35 189 ARG A CA 1
ATOM 1388 C C . ARG A 1 209 ? -9.807 -24.748 43.354 1.00 38.75 189 ARG A C 1
ATOM 1389 O O . ARG A 1 209 ? -10.985 -25.061 43.564 1.00 40.22 189 ARG A O 1
ATOM 1397 N N . ALA A 1 210 ? -9.416 -24.174 42.214 1.00 37.08 190 ALA A N 1
ATOM 1398 C CA . ALA A 1 210 ? -10.364 -23.965 41.124 1.00 39.67 190 ALA A CA 1
ATOM 1399 C C . ALA A 1 210 ? -10.920 -25.289 40.612 1.00 35.32 190 ALA A C 1
ATOM 1400 O O . ALA A 1 210 ? -12.132 -25.420 40.407 1.00 35.29 190 ALA A O 1
ATOM 1402 N N . ARG A 1 211 ? -10.049 -26.280 40.411 1.00 33.32 191 ARG A N 1
ATOM 1403 C CA . ARG A 1 211 ? -10.493 -27.570 39.886 1.00 35.48 191 ARG A CA 1
ATOM 1404 C C . ARG A 1 211 ? -11.487 -28.241 40.832 1.00 32.14 191 ARG A C 1
ATOM 1405 O O . ARG A 1 211 ? -12.529 -28.744 40.396 1.00 35.04 191 ARG A O 1
ATOM 1413 N N . LEU A 1 212 ? -11.195 -28.244 42.135 1.00 35.87 192 LEU A N 1
ATOM 1414 C CA . LEU A 1 212 ? -12.113 -28.869 43.086 1.00 35.02 192 LEU A CA 1
ATOM 1415 C C . LEU A 1 212 ? -13.413 -28.082 43.212 1.00 37.98 192 LEU A C 1
ATOM 1416 O O . LEU A 1 212 ? -14.474 -28.671 43.451 1.00 36.61 192 LEU A O 1
ATOM 1421 N N . ALA A 1 213 ? -13.362 -26.758 43.040 1.00 34.41 193 ALA A N 1
ATOM 1422 C CA . ALA A 1 213 ? -14.599 -25.989 43.038 1.00 37.01 193 ALA A CA 1
ATOM 1423 C C . ALA A 1 213 ? -15.493 -26.416 41.884 1.00 36.91 193 ALA A C 1
ATOM 1424 O O . ALA A 1 213 ? -16.715 -26.536 42.046 1.00 35.90 193 ALA A O 1
ATOM 1426 N N . ALA A 1 214 ? -14.895 -26.663 40.711 1.00 31.36 194 ALA A N 1
ATOM 1427 C CA . ALA A 1 214 ? -15.675 -27.100 39.562 1.00 30.75 194 ALA A CA 1
ATOM 1428 C C . ALA A 1 214 ? -16.273 -28.481 39.803 1.00 31.46 194 ALA A C 1
ATOM 1429 O O . ALA A 1 214 ? -17.449 -28.716 39.503 1.00 31.81 194 ALA A O 1
ATOM 1431 N N . VAL A 1 215 ? -15.485 -29.408 40.352 1.00 32.86 195 VAL A N 1
ATOM 1432 C CA . VAL A 1 215 ? -16.032 -30.733 40.651 1.00 35.78 195 VAL A CA 1
ATOM 1433 C C . VAL A 1 215 ? -17.219 -30.613 41.596 1.00 34.61 195 VAL A C 1
ATOM 1434 O O . VAL A 1 215 ? -18.228 -31.317 41.447 1.00 35.41 195 VAL A O 1
ATOM 1438 N N . GLN A 1 216 ? -17.124 -29.712 42.578 1.00 36.78 196 GLN A N 1
ATOM 1439 C CA . GLN A 1 216 ? -18.163 -29.620 43.599 1.00 36.32 196 GLN A CA 1
ATOM 1440 C C . GLN A 1 216 ? -19.470 -29.112 43.007 1.00 37.79 196 GLN A C 1
ATOM 1441 O O . GLN A 1 216 ? -20.552 -29.533 43.432 1.00 37.85 196 GLN A O 1
ATOM 1447 N N . LYS A 1 217 ? -19.395 -28.201 42.028 1.00 32.84 197 LYS A N 1
ATOM 1448 C CA . LYS A 1 217 ? -20.600 -27.765 41.331 1.00 32.37 197 LYS A CA 1
ATOM 1449 C C . LYS A 1 217 ? -21.202 -28.859 40.456 1.00 34.86 197 LYS A C 1
ATOM 1450 O O . LYS A 1 217 ? -22.382 -28.774 40.098 1.00 35.69 197 LYS A O 1
ATOM 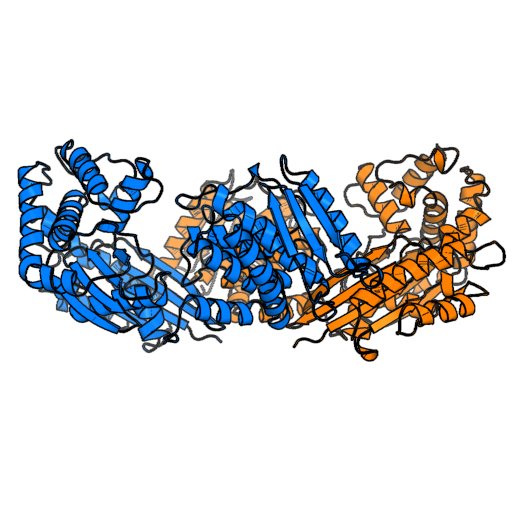1456 N N . LEU A 1 218 ? -20.424 -29.873 40.093 1.00 30.78 198 LEU A N 1
ATOM 1457 C CA . LEU A 1 218 ? -20.915 -30.941 39.239 1.00 24.94 198 LEU A CA 1
ATOM 1458 C C . LEU A 1 218 ? -21.307 -32.192 40.024 1.00 29.58 198 LEU A C 1
ATOM 1459 O O . LEU A 1 218 ? -21.789 -33.151 39.418 1.00 31.43 198 LEU A O 1
ATOM 1464 N N . GLU A 1 219 ? -21.131 -32.186 41.352 1.00 35.48 199 GLU A N 1
ATOM 1465 C CA . GLU A 1 219 ? -21.351 -33.387 42.168 1.00 36.43 199 GLU A CA 1
ATOM 1466 C C . GLU A 1 219 ? -22.729 -33.992 41.956 1.00 32.79 199 GLU A C 1
ATOM 1467 O O . GLU A 1 219 ? -22.865 -35.218 41.851 1.00 34.66 199 GLU A O 1
ATOM 1473 N N . THR A 1 220 ? -23.772 -33.164 41.969 1.00 30.80 200 THR A N 1
ATOM 1474 C CA . THR A 1 220 ? -25.124 -33.699 41.966 1.00 34.22 200 THR A CA 1
ATOM 1475 C C . THR A 1 220 ? -25.593 -34.135 40.586 1.00 37.67 200 THR A C 1
ATOM 1476 O O . THR A 1 220 ? -26.615 -34.829 40.500 1.00 40.15 200 THR A O 1
ATOM 1480 N N . LEU A 1 221 ? -24.879 -33.772 39.511 1.00 31.40 201 LEU A N 1
ATOM 1481 C CA . LEU A 1 221 ? -25.238 -34.235 38.177 1.00 28.10 201 LEU A CA 1
ATOM 1482 C C . LEU A 1 221 ? -24.324 -35.341 37.651 1.00 31.82 201 LEU A C 1
ATOM 1483 O O . LEU A 1 221 ? -24.658 -35.962 36.637 1.00 31.68 201 LEU A O 1
ATOM 1488 N N . ALA A 1 222 ? -23.182 -35.591 38.301 1.00 31.87 202 ALA A N 1
ATOM 1489 C CA . ALA A 1 222 ? -22.123 -36.384 37.680 1.00 27.55 202 ALA A CA 1
ATOM 1490 C C . ALA A 1 222 ? -22.601 -37.790 37.346 1.00 30.25 202 ALA A C 1
ATOM 1491 O O . ALA A 1 222 ? -22.425 -38.265 36.220 1.00 29.19 202 ALA A O 1
ATOM 1493 N N . TRP A 1 223 ? -23.183 -38.475 38.323 1.00 30.16 203 TRP A N 1
ATOM 1494 C CA . TRP A 1 223 ? -23.577 -39.859 38.097 1.00 31.57 203 TRP A CA 1
ATOM 1495 C C . TRP A 1 223 ? -24.801 -39.945 37.206 1.00 33.07 203 TRP A C 1
ATOM 1496 O O . TRP A 1 223 ? -24.880 -40.842 36.364 1.00 31.02 203 TRP A O 1
ATOM 1507 N N . GLN A 1 224 ? -25.738 -39.001 37.336 1.00 31.11 204 GLN A N 1
ATOM 1508 C CA . GLN A 1 224 ? -26.863 -38.965 36.407 1.00 33.57 204 GLN A CA 1
ATOM 1509 C C . GLN A 1 224 ? -26.382 -38.891 34.959 1.00 30.63 204 GLN A C 1
ATOM 1510 O O . GLN A 1 224 ? -26.908 -39.582 34.082 1.00 30.09 204 GLN A O 1
ATOM 1516 N N . PHE A 1 225 ? -25.358 -38.078 34.692 1.00 31.10 205 PHE A N 1
ATOM 1517 C CA . PHE A 1 225 ? -24.849 -37.957 33.332 1.00 29.33 205 PHE A CA 1
ATOM 1518 C C . PHE A 1 225 ? -24.101 -39.220 32.898 1.00 31.02 205 PHE A C 1
ATOM 1519 O O . PHE A 1 225 ? -24.287 -39.692 31.777 1.00 28.79 205 PHE A O 1
ATOM 1527 N N . ARG A 1 226 ? -23.260 -39.785 33.772 1.00 28.25 206 ARG A N 1
ATOM 1528 C CA . ARG A 1 226 ? -22.528 -40.996 33.392 1.00 29.15 206 ARG A CA 1
ATOM 1529 C C . ARG A 1 226 ? -23.478 -42.143 33.076 1.00 27.18 206 ARG A C 1
ATOM 1530 O O . ARG A 1 226 ? -23.216 -42.941 32.167 1.00 33.90 206 ARG A O 1
ATOM 1538 N N . ILE A 1 227 ? -24.585 -42.232 33.810 1.00 29.45 207 ILE A N 1
ATOM 1539 C CA . ILE A 1 227 ? -25.527 -43.329 33.627 1.00 30.85 207 ILE A CA 1
ATOM 1540 C C . ILE A 1 227 ? -26.319 -43.153 32.332 1.00 34.36 207 ILE A C 1
ATOM 1541 O O . ILE A 1 227 ? -26.669 -44.139 31.674 1.00 32.10 207 ILE A O 1
ATOM 1546 N N . GLN A 1 228 ? -26.598 -41.908 31.921 1.00 28.91 208 GLN A N 1
ATOM 1547 C CA . GLN A 1 228 ? -27.195 -41.721 30.600 1.00 30.18 208 GLN A CA 1
ATOM 1548 C C . GLN A 1 228 ? -26.220 -42.104 29.495 1.00 30.71 208 GLN A C 1
ATOM 1549 O O . GLN A 1 228 ? -26.614 -42.721 28.498 1.00 34.93 208 GLN A O 1
ATOM 1555 N N . GLY A 1 229 ? -24.954 -41.723 29.636 1.00 30.02 209 GLY A N 1
ATOM 1556 C CA . GLY A 1 229 ? -23.945 -42.071 28.651 1.00 33.06 209 GLY A CA 1
ATOM 1557 C C . GLY A 1 229 ? -24.073 -41.245 27.375 1.00 30.44 209 GLY A C 1
ATOM 1558 O O . GLY A 1 229 ? -24.979 -40.430 27.203 1.00 29.45 209 GLY A O 1
ATOM 1559 N N . TRP A 1 230 ? -23.134 -41.476 26.468 1.00 26.96 210 TRP A N 1
ATOM 1560 C CA . TRP A 1 230 ? -23.078 -40.699 25.236 1.00 29.65 210 TRP A CA 1
ATOM 1561 C C . TRP A 1 230 ? -22.210 -41.431 24.231 1.00 31.34 210 TRP A C 1
ATOM 1562 O O . TRP A 1 230 ? -21.290 -42.164 24.607 1.00 32.28 210 TRP A O 1
ATOM 1573 N N . THR A 1 231 ? -22.517 -41.224 22.948 1.00 32.31 211 THR A N 1
ATOM 1574 C CA . THR A 1 231 ? -21.705 -41.792 21.879 1.00 33.48 211 THR A CA 1
ATOM 1575 C C . THR A 1 231 ? -20.464 -40.949 21.624 1.00 39.23 211 THR A C 1
ATOM 1576 O O . THR A 1 231 ? -19.418 -41.479 21.232 1.00 34.91 211 THR A O 1
ATOM 1580 N N . VAL A 1 232 ? -20.553 -39.648 21.893 1.00 33.44 212 VAL A N 1
ATOM 1581 C CA . VAL A 1 232 ? -19.463 -38.718 21.641 1.00 31.62 212 VAL A CA 1
ATOM 1582 C C . VAL A 1 232 ? -19.614 -37.572 22.626 1.00 31.14 212 VAL A C 1
ATOM 1583 O O . VAL A 1 232 ? -20.728 -37.211 23.009 1.00 32.48 212 VAL A O 1
ATOM 1587 N N . ALA A 1 233 ? -18.488 -37.007 23.039 1.00 28.69 213 ALA A N 1
ATOM 1588 C CA . ALA A 1 233 ? -18.475 -35.820 23.884 1.00 29.77 213 ALA A CA 1
ATOM 1589 C C . ALA A 1 233 ? -17.969 -34.657 23.046 1.00 33.14 213 ALA A C 1
ATOM 1590 O O . ALA A 1 233 ? -16.892 -34.750 22.447 1.00 31.77 213 ALA A O 1
ATOM 1592 N N . LEU A 1 234 ? -18.740 -33.570 23.006 1.00 31.50 214 LEU A N 1
ATOM 1593 C CA . LEU A 1 234 ? -18.424 -32.411 22.186 1.00 29.00 214 LEU A CA 1
ATOM 1594 C C . LEU A 1 234 ? -18.335 -31.170 23.062 1.00 28.31 214 LEU A C 1
ATOM 1595 O O . LEU A 1 234 ? -19.088 -31.029 24.028 1.00 29.94 214 LEU A O 1
ATOM 1600 N N . GLY A 1 235 ? -17.412 -30.275 22.717 1.00 31.75 215 GLY A N 1
ATOM 1601 C CA . GLY A 1 235 ? -17.199 -29.056 23.469 1.00 27.52 215 GLY A CA 1
ATOM 1602 C C . GLY A 1 235 ? -17.331 -27.840 22.578 1.00 32.37 215 GLY A C 1
ATOM 1603 O O . GLY A 1 235 ? -17.090 -27.910 21.373 1.00 32.85 215 GLY A O 1
ATOM 1604 N N . ALA A 1 236 ? -17.699 -26.717 23.194 1.00 32.64 216 ALA A N 1
ATOM 1605 C CA . ALA A 1 236 ? -17.852 -25.461 22.435 1.00 32.50 216 ALA A CA 1
ATOM 1606 C C . ALA A 1 236 ? -17.311 -24.283 23.244 1.00 38.11 216 ALA A C 1
ATOM 1607 O O . ALA A 1 236 ? -17.069 -24.473 24.450 1.00 30.70 216 ALA A O 1
ATOM 1609 N N . SER A 1 237 ? -17.097 -23.142 22.586 1.00 36.16 217 SER A N 1
ATOM 1610 C CA . SER A 1 237 ? -16.669 -21.885 23.266 1.00 36.91 217 SER A CA 1
ATOM 1611 C C . SER A 1 237 ? -15.147 -21.764 23.408 1.00 39.66 217 SER A C 1
ATOM 1612 O O . SER A 1 237 ? -14.444 -22.763 23.169 1.00 35.15 217 SER A O 1
ATOM 1615 N N . GLY A 1 238 ? -14.675 -20.581 23.807 1.00 33.81 218 GLY A N 1
ATOM 1616 C CA . GLY A 1 238 ? -13.229 -20.292 23.832 1.00 40.41 218 GLY A CA 1
ATOM 1617 C C . GLY A 1 238 ? -12.362 -21.204 24.670 1.00 31.46 218 GLY A C 1
ATOM 1618 O O . GLY A 1 238 ? -11.288 -21.577 24.180 1.00 36.84 218 GLY A O 1
ATOM 1619 N N . THR A 1 239 ? -12.776 -21.530 25.892 1.00 30.19 219 THR A N 1
ATOM 1620 C CA . THR A 1 239 ? -11.853 -22.291 26.729 1.00 33.33 219 THR A CA 1
ATOM 1621 C C . THR A 1 239 ? -11.491 -23.622 26.078 1.00 34.77 219 THR A C 1
ATOM 1622 O O . THR A 1 239 ? -10.315 -24.004 26.004 1.00 33.95 219 THR A O 1
ATOM 1626 N N . ILE A 1 240 ? -12.496 -24.344 25.591 1.00 31.31 220 ILE A N 1
ATOM 1627 C CA . ILE A 1 240 ? -12.229 -25.637 24.973 1.00 30.98 220 ILE A CA 1
ATOM 1628 C C . ILE A 1 240 ? -11.527 -25.455 23.632 1.00 32.63 220 ILE A C 1
ATOM 1629 O O . ILE A 1 240 ? -10.595 -26.196 23.296 1.00 33.98 220 ILE A O 1
ATOM 1634 N N . LYS A 1 241 ? -11.931 -24.442 22.863 1.00 32.70 221 LYS A N 1
ATOM 1635 C CA . LYS A 1 241 ? -11.243 -24.164 21.608 1.00 34.83 221 LYS A CA 1
ATOM 1636 C C . LYS A 1 241 ? -9.771 -23.849 21.851 1.00 39.28 221 LYS A C 1
ATOM 1637 O O . LYS A 1 241 ? -8.897 -24.322 21.114 1.00 38.41 221 LYS A O 1
ATOM 1643 N N . ALA A 1 242 ? -9.477 -23.074 22.902 1.00 36.43 222 ALA A N 1
ATOM 1644 C CA . ALA A 1 242 ? -8.092 -22.742 23.223 1.00 39.06 222 ALA A CA 1
ATOM 1645 C C . ALA A 1 242 ? -7.300 -23.989 23.593 1.00 39.11 222 ALA A C 1
ATOM 1646 O O . ALA A 1 242 ? -6.159 -24.167 23.152 1.00 40.21 222 ALA A O 1
ATOM 1648 N N . ALA A 1 243 ? -7.892 -24.866 24.411 1.00 37.37 223 ALA A N 1
ATOM 1649 C CA . ALA A 1 243 ? -7.205 -26.100 24.780 1.00 39.04 223 ALA A CA 1
ATOM 1650 C C . ALA A 1 243 ? -6.893 -26.940 23.550 1.00 38.27 223 ALA A C 1
ATOM 1651 O O . ALA A 1 243 ? -5.801 -27.508 23.435 1.00 39.89 223 ALA A O 1
ATOM 1653 N N . GLN A 1 244 ? -7.835 -27.019 22.612 1.00 37.11 224 GLN A N 1
ATOM 1654 C CA . GLN A 1 244 ? -7.590 -27.780 21.391 1.00 40.35 224 GLN A CA 1
ATOM 1655 C C . GLN A 1 244 ? -6.475 -27.149 20.564 1.00 44.78 224 GLN A C 1
ATOM 1656 O O . GLN A 1 244 ? -5.646 -27.856 19.980 1.00 39.64 224 GLN A O 1
ATOM 1662 N N . GLU A 1 245 ? -6.433 -25.816 20.509 1.00 38.47 225 GLU A N 1
ATOM 1663 C CA . GLU A 1 245 ? -5.413 -25.149 19.708 1.00 37.74 225 GLU A CA 1
ATOM 1664 C C . GLU A 1 245 ? -4.022 -25.297 20.317 1.00 41.04 225 GLU A C 1
ATOM 1665 O O . GLU A 1 245 ? -3.044 -25.451 19.577 1.00 43.34 225 GLU A O 1
ATOM 1671 N N . VAL A 1 246 ? -3.911 -25.272 21.648 1.00 36.60 226 VAL A N 1
ATOM 1672 C CA . VAL A 1 246 ? -2.613 -25.468 22.286 1.00 36.83 226 VAL A CA 1
ATOM 1673 C C . VAL A 1 246 ? -2.125 -26.901 22.083 1.00 46.43 226 VAL A C 1
ATOM 1674 O O . VAL A 1 246 ? -0.946 -27.131 21.787 1.00 44.24 226 VAL A O 1
ATOM 1678 N N . LEU A 1 247 ? -3.014 -27.887 22.229 1.00 40.59 227 LEU A N 1
ATOM 1679 C CA . LEU A 1 247 ? -2.613 -29.275 22.000 1.00 45.87 227 LEU A CA 1
ATOM 1680 C C . LEU A 1 247 ? -2.121 -29.481 20.569 1.00 41.22 227 LEU A C 1
ATOM 1681 O O . LEU A 1 247 ? -1.061 -30.078 20.345 1.00 51.44 227 LEU A O 1
ATOM 1686 N N . VAL A 1 248 ? -2.879 -28.992 19.583 1.00 46.46 228 VAL A N 1
ATOM 1687 C CA . VAL A 1 248 ? -2.483 -29.157 18.183 1.00 44.15 228 VAL A CA 1
ATOM 1688 C C . VAL A 1 248 ? -1.143 -28.476 17.931 1.00 53.81 228 VAL A C 1
ATOM 1689 O O . VAL A 1 248 ? -0.259 -29.027 17.262 1.00 50.52 228 VAL A O 1
ATOM 1693 N N . ALA A 1 249 ? -0.973 -27.267 18.474 1.00 47.87 229 ALA A N 1
ATOM 1694 C CA . ALA A 1 249 ? 0.283 -26.547 18.313 1.00 50.21 229 ALA A CA 1
ATOM 1695 C C . ALA A 1 249 ? 1.431 -27.255 19.021 1.00 51.66 229 ALA A C 1
ATOM 1696 O O . ALA A 1 249 ? 2.595 -27.069 18.652 1.00 54.77 229 ALA A O 1
ATOM 1698 N N . MET A 1 250 ? 1.129 -28.069 20.030 1.00 47.13 230 MET A N 1
ATOM 1699 C CA . MET A 1 250 ? 2.148 -28.827 20.740 1.00 52.36 230 MET A CA 1
ATOM 1700 C C . MET A 1 250 ? 2.385 -30.208 20.143 1.00 48.26 230 MET A C 1
ATOM 1701 O O . MET A 1 250 ? 3.068 -31.028 20.764 1.00 54.46 230 MET A O 1
ATOM 1706 N N . GLY A 1 251 ? 1.833 -30.490 18.968 1.00 50.86 231 GLY A N 1
ATOM 1707 C CA . GLY A 1 251 ? 2.103 -31.720 18.253 1.00 51.93 231 GLY A CA 1
ATOM 1708 C C . GLY A 1 251 ? 0.970 -32.729 18.251 1.00 56.82 231 GLY A C 1
ATOM 1709 O O . GLY A 1 251 ? 0.983 -33.642 17.418 1.00 61.42 231 GLY A O 1
ATOM 1710 N N . GLU A 1 252 ? -0.001 -32.607 19.160 1.00 50.16 232 GLU A N 1
ATOM 1711 C CA . GLU A 1 252 ? -1.146 -33.521 19.189 1.00 48.68 232 GLU A CA 1
ATOM 1712 C C . GLU A 1 252 ? -2.109 -33.104 18.080 1.00 54.24 232 GLU A C 1
ATOM 1713 O O . GLU A 1 252 ? -3.110 -32.416 18.298 1.00 51.22 232 GLU A O 1
ATOM 1719 N N . LYS A 1 253 ? -1.803 -33.557 16.859 1.00 52.94 233 LYS A N 1
ATOM 1720 C CA . LYS A 1 253 ? -2.390 -32.955 15.665 1.00 50.23 233 LYS A CA 1
ATOM 1721 C C . LYS A 1 253 ? -3.879 -33.245 15.507 1.00 48.45 233 LYS A C 1
ATOM 1722 O O . LYS A 1 253 ? -4.577 -32.460 14.857 1.00 49.69 233 LYS A O 1
ATOM 1728 N N . ASP A 1 254 ? -4.391 -34.329 16.095 1.00 48.90 234 ASP A N 1
ATOM 1729 C CA . ASP A 1 254 ? -5.810 -34.638 15.941 1.00 54.86 234 ASP A CA 1
ATOM 1730 C C . ASP A 1 254 ? -6.707 -33.722 16.769 1.00 48.34 234 ASP A C 1
ATOM 1731 O O . ASP A 1 254 ? -7.904 -33.625 16.482 1.00 49.22 234 ASP A O 1
ATOM 1736 N N . GLY A 1 255 ? -6.170 -33.071 17.798 1.00 49.02 235 GLY A N 1
ATOM 1737 C CA . GLY A 1 255 ? -6.921 -32.076 18.541 1.00 49.73 235 GLY A CA 1
ATOM 1738 C C . GLY A 1 255 ? -7.891 -32.603 19.577 1.00 43.80 235 GLY A C 1
ATOM 1739 O O . GLY A 1 255 ? -8.529 -31.792 20.264 1.00 44.86 235 GLY A O 1
ATOM 1740 N N . PHE A 1 256 ? -8.026 -33.918 19.724 1.00 38.89 236 PHE A N 1
ATOM 1741 C CA . PHE A 1 256 ? -8.920 -34.446 20.746 1.00 40.39 236 PHE A CA 1
ATOM 1742 C C . PHE A 1 256 ? -8.366 -34.161 22.137 1.00 38.68 236 PHE A C 1
ATOM 1743 O O . PHE A 1 256 ? -7.173 -34.339 22.396 1.00 37.98 236 PHE A O 1
ATOM 1751 N N . ILE A 1 257 ? -9.241 -33.714 23.031 1.00 34.07 237 ILE A N 1
ATOM 1752 C CA . ILE A 1 257 ? -8.878 -33.482 24.424 1.00 30.43 237 ILE A CA 1
ATOM 1753 C C . ILE A 1 257 ? -9.123 -34.773 25.196 1.00 37.49 237 ILE A C 1
ATOM 1754 O O . ILE A 1 257 ? -10.246 -35.292 25.205 1.00 34.23 237 ILE A O 1
ATOM 1759 N N . THR A 1 258 ? -8.075 -35.295 25.824 1.00 34.83 238 THR A N 1
ATOM 1760 C CA . THR A 1 258 ? -8.093 -36.530 26.593 1.00 35.16 238 THR A CA 1
ATOM 1761 C C . THR A 1 258 ? -7.542 -36.258 27.984 1.00 39.54 238 THR A C 1
ATOM 1762 O O . THR A 1 258 ? -6.856 -35.253 28.200 1.00 38.13 238 THR A O 1
ATOM 1766 N N . PRO A 1 259 ? -7.806 -37.147 28.954 1.00 38.97 239 PRO A N 1
ATOM 1767 C CA . PRO A 1 259 ? -7.250 -36.927 30.303 1.00 37.10 239 PRO A CA 1
ATOM 1768 C C . PRO A 1 259 ? -5.736 -36.847 30.321 1.00 43.21 239 PRO A C 1
ATOM 1769 O O . PRO A 1 259 ? -5.176 -35.992 31.019 1.00 38.55 239 PRO A O 1
ATOM 1773 N N . GLU A 1 260 ? -5.051 -37.703 29.559 1.00 43.17 240 GLU A N 1
ATOM 1774 C CA . GLU A 1 260 ? -3.594 -37.647 29.534 1.00 46.18 240 GLU A CA 1
ATOM 1775 C C . GLU A 1 260 ? -3.104 -36.351 28.900 1.00 42.49 240 GLU A C 1
ATOM 1776 O O . GLU A 1 260 ? -2.097 -35.778 29.335 1.00 45.76 240 GLU A O 1
ATOM 1782 N N . ARG A 1 261 ? -3.803 -35.870 27.870 1.00 37.59 241 ARG A N 1
ATOM 1783 C CA . ARG A 1 261 ? -3.409 -34.606 27.261 1.00 37.75 241 ARG A CA 1
ATOM 1784 C C . ARG A 1 261 ? -3.732 -33.425 28.170 1.00 44.54 241 ARG A C 1
ATOM 1785 O O . ARG A 1 261 ? -2.992 -32.433 28.172 1.00 39.26 241 ARG A O 1
ATOM 1793 N N . LEU A 1 262 ? -4.822 -33.510 28.944 1.00 38.11 242 LEU A N 1
ATOM 1794 C CA . LEU A 1 262 ? -5.099 -32.476 29.940 1.00 39.45 242 LEU A CA 1
ATOM 1795 C C . LEU A 1 262 ? -4.006 -32.436 30.999 1.00 45.13 242 LEU A C 1
ATOM 1796 O O . LEU A 1 262 ? -3.611 -31.355 31.452 1.00 41.91 242 LEU A O 1
ATOM 1801 N N . GLU A 1 263 ? -3.510 -33.611 31.402 1.00 38.04 243 GLU A N 1
ATOM 1802 C CA . GLU A 1 263 ? -2.424 -33.676 32.375 1.00 47.22 243 GLU A CA 1
ATOM 1803 C C . GLU A 1 263 ? -1.186 -32.944 31.871 1.00 44.89 243 GLU A C 1
ATOM 1804 O O . GLU A 1 263 ? -0.546 -32.195 32.620 1.00 51.54 243 GLU A O 1
ATOM 1810 N N . MET A 1 264 ? -0.827 -33.161 30.605 1.00 38.00 244 MET A N 1
ATOM 1811 C CA . MET A 1 264 ? 0.310 -32.458 30.017 1.00 48.03 244 MET A CA 1
ATOM 1812 C C . MET A 1 264 ? 0.068 -30.954 29.967 1.00 46.25 244 MET A C 1
ATOM 1813 O O . MET A 1 264 ? 0.989 -30.162 30.201 1.00 49.63 244 MET A O 1
ATOM 1818 N N . LEU A 1 265 ? -1.159 -30.542 29.630 1.00 44.15 245 LEU A N 1
ATOM 1819 C CA . LEU A 1 265 ? -1.490 -29.119 29.605 1.00 38.88 245 LEU A CA 1
ATOM 1820 C C . LEU A 1 265 ? -1.316 -28.491 30.979 1.00 45.45 245 LEU A C 1
ATOM 1821 O O . LEU A 1 265 ? -0.739 -27.404 31.112 1.00 46.51 245 LEU A O 1
ATOM 1826 N N . VAL A 1 266 ? -1.827 -29.155 32.016 1.00 44.82 246 VAL A N 1
ATOM 1827 C CA . VAL A 1 266 ? -1.705 -28.615 33.365 1.00 47.21 246 VAL A CA 1
ATOM 1828 C C . VAL A 1 266 ? -0.238 -28.494 33.757 1.00 50.20 246 VAL A C 1
ATOM 1829 O O . VAL A 1 266 ? 0.176 -27.502 34.368 1.00 42.95 246 VAL A O 1
ATOM 1833 N N . SER A 1 267 ? 0.577 -29.485 33.380 1.00 45.93 247 SER A N 1
ATOM 1834 C CA . SER A 1 267 ? 1.993 -29.459 33.732 1.00 45.58 247 SER A CA 1
ATOM 1835 C C . SER A 1 267 ? 2.719 -28.314 33.039 1.00 42.25 247 SER A C 1
ATOM 1836 O O . SER A 1 267 ? 3.553 -27.644 33.657 1.00 49.98 247 SER A O 1
ATOM 1839 N N . GLU A 1 268 ? 2.418 -28.070 31.761 1.00 41.56 248 GLU A N 1
ATOM 1840 C CA . GLU A 1 268 ? 3.015 -26.926 31.080 1.00 46.73 248 GLU A CA 1
ATOM 1841 C C . GLU A 1 268 ? 2.483 -25.615 31.645 1.00 49.59 248 GLU A C 1
ATOM 1842 O O . GLU A 1 268 ? 3.236 -24.644 31.785 1.00 43.89 248 GLU A O 1
ATOM 1848 N N . LEU A 1 269 ? 1.190 -25.573 31.978 1.00 42.75 249 LEU A N 1
ATOM 1849 C CA . LEU A 1 269 ? 0.608 -24.383 32.592 1.00 43.37 249 LEU A CA 1
ATOM 1850 C C . LEU A 1 269 ? 1.335 -24.013 33.879 1.00 48.01 249 LEU A C 1
ATOM 1851 O O . LEU A 1 269 ? 1.706 -22.851 34.083 1.00 52.38 249 LEU A O 1
ATOM 1856 N N . LEU A 1 270 ? 1.546 -24.995 34.761 1.00 44.39 250 LEU A N 1
ATOM 1857 C CA . LEU A 1 270 ? 2.104 -24.737 36.081 1.00 43.44 250 LEU A CA 1
ATOM 1858 C C . LEU A 1 270 ? 3.590 -24.415 36.047 1.00 51.64 250 LEU A C 1
ATOM 1859 O O . LEU A 1 270 ? 4.161 -24.107 37.099 1.00 57.26 250 LEU A O 1
ATOM 1864 N N . LYS A 1 271 ? 4.227 -24.473 34.881 1.00 49.64 251 LYS A N 1
ATOM 1865 C CA . LYS A 1 271 ? 5.587 -23.971 34.747 1.00 54.78 251 LYS A CA 1
ATOM 1866 C C . LYS A 1 271 ? 5.643 -22.450 34.651 1.00 57.37 251 LYS A C 1
ATOM 1867 O O . LYS A 1 271 ? 6.736 -21.888 34.513 1.00 49.05 251 LYS A O 1
ATOM 1873 N N . HIS A 1 272 ? 4.496 -21.779 34.715 1.00 50.12 252 HIS A N 1
ATOM 1874 C CA . HIS A 1 272 ? 4.409 -20.330 34.662 1.00 50.34 252 HIS A CA 1
ATOM 1875 C C . HIS A 1 272 ? 3.934 -19.791 36.008 1.00 48.28 252 HIS A C 1
ATOM 1876 O O . HIS A 1 272 ? 3.122 -20.417 36.696 1.00 52.71 252 HIS A O 1
ATOM 1883 N N . LYS A 1 273 ? 4.461 -18.626 36.391 1.00 54.45 253 LYS A N 1
ATOM 1884 C CA . LYS A 1 273 ? 4.096 -18.019 37.666 1.00 48.58 253 LYS A CA 1
ATOM 1885 C C . LYS A 1 273 ? 2.929 -17.050 37.562 1.00 43.34 253 LYS A C 1
ATOM 1886 O O . LYS A 1 273 ? 2.274 -16.785 38.575 1.00 49.56 253 LYS A O 1
ATOM 1892 N N . ASN A 1 274 ? 2.649 -16.521 36.374 1.00 45.67 254 ASN A N 1
ATOM 1893 C CA . ASN A 1 274 ? 1.614 -15.511 36.229 1.00 53.14 254 ASN A CA 1
ATOM 1894 C C . ASN A 1 274 ? 1.005 -15.622 34.842 1.00 48.28 254 ASN A C 1
ATOM 1895 O O . ASN A 1 274 ? 1.632 -16.125 33.907 1.00 48.22 254 ASN A O 1
ATOM 1900 N N . PHE A 1 275 ? -0.234 -15.138 34.720 1.00 49.68 255 PHE A N 1
ATOM 1901 C CA . PHE A 1 275 ? -0.871 -15.041 33.409 1.00 52.95 255 PHE A CA 1
ATOM 1902 C C . PHE A 1 275 ? 0.002 -14.273 32.423 1.00 54.52 255 PHE A C 1
ATOM 1903 O O . PHE A 1 275 ? -0.033 -14.539 31.217 1.00 57.21 255 PHE A O 1
ATOM 1911 N N . ASP A 1 276 ? 0.786 -13.312 32.915 1.00 60.02 256 ASP A N 1
ATOM 1912 C CA . ASP A 1 276 ? 1.589 -12.479 32.027 1.00 63.50 256 ASP A CA 1
ATOM 1913 C C . ASP A 1 276 ? 2.734 -13.259 31.397 1.00 60.23 256 ASP A C 1
ATOM 1914 O O . ASP A 1 276 ? 3.156 -12.942 30.279 1.00 60.75 256 ASP A O 1
ATOM 1919 N N . ALA A 1 277 ? 3.252 -14.268 32.095 1.00 56.65 257 ALA A N 1
ATOM 1920 C CA . ALA A 1 277 ? 4.351 -15.073 31.581 1.00 57.65 257 ALA A CA 1
ATOM 1921 C C . ALA A 1 277 ? 3.896 -16.170 30.627 1.00 61.33 257 ALA A C 1
ATOM 1922 O O . ALA A 1 277 ? 4.748 -16.796 29.985 1.00 60.49 257 ALA A O 1
ATOM 1924 N N . LEU A 1 278 ? 2.588 -16.412 30.517 1.00 58.59 258 LEU A N 1
ATOM 1925 C CA . LEU A 1 278 ? 2.086 -17.546 29.747 1.00 57.06 258 LEU A CA 1
ATOM 1926 C C . LEU A 1 278 ? 2.562 -17.485 28.302 1.00 61.48 258 LEU A C 1
ATOM 1927 O O . LEU A 1 278 ? 2.259 -16.534 27.574 1.00 61.59 258 LEU A O 1
ATOM 1932 N N . SER A 1 279 ? 3.305 -18.510 27.894 1.00 60.12 259 SER A N 1
ATOM 1933 C CA . SER A 1 279 ? 3.877 -18.595 26.556 1.00 67.01 259 SER A CA 1
ATOM 1934 C C . SER A 1 279 ? 3.670 -19.995 25.992 1.00 65.41 259 SER A C 1
ATOM 1935 O O . SER A 1 279 ? 4.588 -20.614 25.454 1.00 74.72 259 SER A O 1
ATOM 1938 N N . LEU A 1 280 ? 2.448 -20.512 26.106 1.00 58.07 260 LEU A N 1
ATOM 1939 C CA . LEU A 1 280 ? 2.177 -21.835 25.554 1.00 55.55 260 LEU A CA 1
ATOM 1940 C C . LEU A 1 280 ? 1.995 -21.760 24.038 1.00 50.41 260 LEU A C 1
ATOM 1941 O O . LEU A 1 280 ? 1.413 -20.798 23.526 1.00 54.21 260 LEU A O 1
ATOM 1946 N N . PRO A 1 281 ? 2.486 -22.754 23.300 1.00 54.34 261 PRO A N 1
ATOM 1947 C CA . PRO A 1 281 ? 2.265 -22.779 21.848 1.00 50.03 261 PRO A CA 1
ATOM 1948 C C . PRO A 1 281 ? 0.778 -22.824 21.518 1.00 47.26 261 PRO A C 1
ATOM 1949 O O . PRO A 1 281 ? 0.015 -23.580 22.121 1.00 53.29 261 PRO A O 1
ATOM 1953 N N . GLY A 1 282 ? 0.367 -21.990 20.564 1.00 43.65 262 GLY A N 1
ATOM 1954 C CA . GLY A 1 282 ? -1.018 -21.942 20.138 1.00 46.49 262 GLY A CA 1
ATOM 1955 C C . GLY A 1 282 ? -1.957 -21.165 21.040 1.00 44.53 262 GLY A C 1
ATOM 1956 O O . GLY A 1 282 ? -3.154 -21.081 20.733 1.00 45.20 262 GLY A O 1
ATOM 1957 N N . LEU A 1 283 ? -1.466 -20.597 22.137 1.00 42.58 263 LEU A N 1
ATOM 1958 C CA . LEU A 1 283 ? -2.300 -19.818 23.044 1.00 46.24 263 LEU A CA 1
ATOM 1959 C C . LEU A 1 283 ? -2.324 -18.367 22.573 1.00 49.53 263 LEU A C 1
ATOM 1960 O O . LEU A 1 283 ? -1.278 -17.712 22.521 1.00 47.28 263 LEU A O 1
ATOM 1965 N N . SER A 1 284 ? -3.511 -17.867 22.229 1.00 47.99 264 SER A N 1
ATOM 1966 C CA . SER A 1 284 ? -3.625 -16.500 21.740 1.00 49.86 264 SER A CA 1
ATOM 1967 C C . SER A 1 284 ? -3.448 -15.503 22.881 1.00 53.85 264 SER A C 1
ATOM 1968 O O . SER A 1 284 ? -3.602 -15.832 24.059 1.00 49.40 264 SER A O 1
ATOM 1971 N N . GLU A 1 285 ? -3.111 -14.260 22.517 1.00 45.88 265 GLU A N 1
ATOM 1972 C CA . GLU A 1 285 ? -2.996 -13.224 23.536 1.00 45.23 265 GLU A CA 1
ATOM 1973 C C . GLU A 1 285 ? -4.337 -12.989 24.214 1.00 45.98 265 GLU A C 1
ATOM 1974 O O . GLU A 1 285 ? -4.397 -12.752 25.426 1.00 48.35 265 GLU A O 1
ATOM 1980 N N . ASP A 1 286 ? -5.424 -13.080 23.446 1.00 48.45 266 ASP A N 1
ATOM 1981 C CA . ASP A 1 286 ? -6.756 -12.878 24.004 1.00 52.71 266 ASP A CA 1
ATOM 1982 C C . ASP A 1 286 ? -7.067 -13.886 25.109 1.00 46.79 266 ASP A C 1
ATOM 1983 O O . ASP A 1 286 ? -7.755 -13.554 26.083 1.00 47.47 266 ASP A O 1
ATOM 1988 N N . ARG A 1 287 ? -6.571 -15.118 24.981 1.00 44.46 267 ARG A N 1
ATOM 1989 C CA . ARG A 1 287 ? -6.927 -16.179 25.921 1.00 45.49 267 ARG A CA 1
ATOM 1990 C C . ARG A 1 287 ? -5.957 -16.324 27.089 1.00 44.73 267 ARG A C 1
ATOM 1991 O O . ARG A 1 287 ? -6.246 -17.096 28.011 1.00 43.55 267 ARG A O 1
ATOM 1999 N N . LYS A 1 288 ? -4.821 -15.616 27.081 1.00 46.30 268 LYS A N 1
ATOM 2000 C CA . LYS A 1 288 ? -3.814 -15.826 28.119 1.00 42.22 268 LYS A CA 1
ATOM 2001 C C . LYS A 1 288 ? -4.375 -15.577 29.516 1.00 47.62 268 LYS A C 1
ATOM 2002 O O . LYS A 1 288 ? -4.101 -16.346 30.443 1.00 47.95 268 LYS A O 1
ATOM 2008 N N . ALA A 1 289 ? -5.173 -14.518 29.683 1.00 42.12 269 ALA A N 1
ATOM 2009 C CA . ALA A 1 289 ? -5.635 -14.120 31.008 1.00 43.71 269 ALA A CA 1
ATOM 2010 C C . ALA A 1 289 ? -6.705 -15.039 31.581 1.00 45.39 269 ALA A C 1
ATOM 2011 O O . ALA A 1 289 ? -6.988 -14.952 32.779 1.00 42.51 269 ALA A O 1
ATOM 2013 N N . VAL A 1 290 ? -7.307 -15.916 30.777 1.00 41.29 270 VAL A N 1
ATOM 2014 C CA . VAL A 1 290 ? -8.365 -16.788 31.266 1.00 39.51 270 VAL A CA 1
ATOM 2015 C C . VAL A 1 290 ? -8.065 -18.262 31.053 1.00 42.84 270 VAL A C 1
ATOM 2016 O O . VAL A 1 290 ? -8.893 -19.104 31.402 1.00 37.14 270 VAL A O 1
ATOM 2020 N N . PHE A 1 291 ? -6.889 -18.609 30.515 1.00 41.17 271 PHE A N 1
ATOM 2021 C CA . PHE A 1 291 ? -6.617 -20.003 30.165 1.00 38.54 271 PHE A CA 1
ATOM 2022 C C . PHE A 1 291 ? -6.476 -20.878 31.409 1.00 38.60 271 PHE A C 1
ATOM 2023 O O . PHE A 1 291 ? -6.990 -22.004 31.439 1.00 38.04 271 PHE A O 1
ATOM 2031 N N . ALA A 1 292 ? -5.785 -20.384 32.446 1.00 36.88 272 ALA A N 1
ATOM 2032 C CA . ALA A 1 292 ? -5.636 -21.202 33.658 1.00 35.93 272 ALA A CA 1
ATOM 2033 C C . ALA A 1 292 ? -6.970 -21.476 34.326 1.00 39.91 272 ALA A C 1
ATOM 2034 O O . ALA A 1 292 ? -7.269 -22.660 34.595 1.00 36.00 272 ALA A O 1
ATOM 2036 N N . PRO A 1 293 ? -7.825 -20.490 34.631 1.00 41.31 273 PRO A N 1
ATOM 2037 C CA . PRO A 1 293 ? -9.126 -20.829 35.233 1.00 33.60 273 PRO A CA 1
ATOM 2038 C C . PRO A 1 293 ? -10.003 -21.659 34.314 1.00 33.39 273 PRO A C 1
ATOM 2039 O O . PRO A 1 293 ? -10.746 -22.524 34.792 1.00 35.03 273 PRO A O 1
ATOM 2043 N N . GLY A 1 294 ? -9.944 -21.420 33.002 1.00 32.29 274 GLY A N 1
ATOM 2044 C CA . GLY A 1 294 ? -10.707 -22.254 32.090 1.00 35.17 274 GLY A CA 1
ATOM 2045 C C . GLY A 1 294 ? -10.230 -23.693 32.112 1.00 33.65 274 GLY A C 1
ATOM 2046 O O . GLY A 1 294 ? -11.036 -24.629 32.174 1.00 33.22 274 GLY A O 1
ATOM 2047 N N . LEU A 1 295 ? -8.912 -23.889 32.072 1.00 33.23 275 LEU A N 1
ATOM 2048 C CA . LEU A 1 295 ? -8.355 -25.236 32.111 1.00 35.55 275 LEU A CA 1
ATOM 2049 C C . LEU A 1 295 ? -8.736 -25.954 33.400 1.00 36.86 275 LEU A C 1
ATOM 2050 O O . LEU A 1 295 ? -8.980 -27.167 33.391 1.00 36.75 275 LEU A O 1
ATOM 2055 N N . ALA A 1 296 ? -8.779 -25.224 34.523 1.00 34.72 276 ALA A N 1
ATOM 2056 C CA . ALA A 1 296 ? -9.194 -25.830 35.785 1.00 31.63 276 ALA A CA 1
ATOM 2057 C C . ALA A 1 296 ? -10.621 -26.357 35.695 1.00 33.37 276 ALA A C 1
ATOM 2058 O O . ALA A 1 296 ? -10.905 -27.487 36.113 1.00 34.07 276 ALA A O 1
ATOM 2060 N N . ILE A 1 297 ? -11.531 -25.561 35.128 1.00 30.51 277 ILE A N 1
ATOM 2061 C CA . ILE A 1 297 ? -12.917 -25.999 34.998 1.00 28.87 277 ILE A CA 1
ATOM 2062 C C . ILE A 1 297 ? -13.010 -27.188 34.051 1.00 30.12 277 ILE A C 1
ATOM 2063 O O . ILE A 1 297 ? -13.720 -28.165 34.328 1.00 32.77 277 ILE A O 1
ATOM 2068 N N . LEU A 1 298 ? -12.294 -27.128 32.926 1.00 28.70 278 LEU A N 1
ATOM 2069 C CA . LEU A 1 298 ? -12.297 -28.249 31.991 1.00 28.21 278 LEU A CA 1
ATOM 2070 C C . LEU A 1 298 ? -11.815 -29.531 32.668 1.00 34.11 278 LEU A C 1
ATOM 2071 O O . LEU A 1 298 ? -12.421 -30.597 32.491 1.00 31.77 278 LEU A O 1
ATOM 2076 N N . CYS A 1 299 ? -10.738 -29.444 33.464 1.00 32.21 279 CYS A N 1
ATOM 2077 C CA . CYS A 1 299 ? -10.276 -30.613 34.214 1.00 35.77 279 CYS A CA 1
ATOM 2078 C C . CYS A 1 299 ? -11.339 -31.107 35.186 1.00 37.58 279 CYS A C 1
ATOM 2079 O O . CYS A 1 299 ? -11.510 -32.318 35.369 1.00 34.35 279 CYS A O 1
ATOM 2082 N N . GLY A 1 300 ? -12.044 -30.187 35.841 1.00 30.32 280 GLY A N 1
ATOM 2083 C CA . GLY A 1 300 ? -13.104 -30.598 36.742 1.00 33.23 280 GLY A CA 1
ATOM 2084 C C . GLY A 1 300 ? -14.251 -31.286 36.025 1.00 31.90 280 GLY A C 1
ATOM 2085 O O . GLY A 1 300 ? -14.857 -32.220 36.561 1.00 33.79 280 GLY A O 1
ATOM 2086 N N . VAL A 1 301 ? -14.593 -30.812 34.827 1.00 30.52 281 VAL A N 1
ATOM 2087 C CA . VAL A 1 301 ? -15.622 -31.486 34.039 1.00 34.01 281 VAL A CA 1
ATOM 2088 C C . VAL A 1 301 ? -15.176 -32.903 33.700 1.00 31.58 281 VAL A C 1
ATOM 2089 O O . VAL A 1 301 ? -15.949 -33.862 33.824 1.00 30.68 281 VAL A O 1
ATOM 2093 N N . PHE A 1 302 ? -13.913 -33.060 33.287 1.00 31.34 282 PHE A N 1
ATOM 2094 C CA . PHE A 1 302 ? -13.406 -34.400 32.974 1.00 30.72 282 PHE A CA 1
ATOM 2095 C C . PHE A 1 302 ? -13.413 -35.307 34.203 1.00 35.21 282 PHE A C 1
ATOM 2096 O O . PHE A 1 302 ? -13.729 -36.501 34.094 1.00 34.58 282 PHE A O 1
ATOM 2104 N N . ASP A 1 303 ? -13.044 -34.772 35.376 1.00 35.16 283 ASP A N 1
ATOM 2105 C CA . ASP A 1 303 ? -13.055 -35.590 36.591 1.00 37.89 283 ASP A CA 1
ATOM 2106 C C . ASP A 1 303 ? -14.474 -36.022 36.938 1.00 40.82 283 ASP A C 1
ATOM 2107 O O . ASP A 1 303 ? -14.716 -37.185 37.285 1.00 35.24 283 ASP A O 1
ATOM 2112 N N . ALA A 1 304 ? -15.431 -35.095 36.833 1.00 31.23 284 ALA A N 1
ATOM 2113 C CA . ALA A 1 304 ? -16.808 -35.385 37.220 1.00 29.08 284 ALA A CA 1
ATOM 2114 C C . ALA A 1 304 ? -17.459 -36.395 36.284 1.00 28.90 284 ALA A C 1
ATOM 2115 O O . ALA A 1 304 ? -18.147 -37.316 36.737 1.00 32.88 284 ALA A O 1
ATOM 2117 N N . LEU A 1 305 ? -17.255 -36.250 34.977 1.00 29.15 285 LEU A N 1
ATOM 2118 C CA . LEU A 1 305 ? -17.962 -37.069 34.000 1.00 31.15 285 LEU A CA 1
ATOM 2119 C C . LEU A 1 305 ? -17.116 -38.215 33.447 1.00 29.06 285 LEU A C 1
ATOM 2120 O O . LEU A 1 305 ? -17.602 -38.967 32.594 1.00 33.21 285 LEU A O 1
ATOM 2125 N N . ALA A 1 306 ? -15.868 -38.357 33.899 1.00 31.40 286 ALA A N 1
ATOM 2126 C CA . ALA A 1 306 ? -14.967 -39.425 33.437 1.00 31.26 286 ALA A CA 1
ATOM 2127 C C . ALA A 1 306 ? -14.864 -39.465 31.909 1.00 37.03 286 ALA A C 1
ATOM 2128 O O . ALA A 1 306 ? -14.810 -40.536 31.290 1.00 34.82 286 ALA A O 1
ATOM 2130 N N . ILE A 1 307 ? -14.804 -38.282 31.291 1.00 29.94 287 ILE A N 1
ATOM 2131 C CA . ILE A 1 307 ? -14.699 -38.191 29.839 1.00 29.34 287 ILE A CA 1
ATOM 2132 C C . ILE A 1 307 ? -13.347 -38.730 29.394 1.00 29.98 287 ILE A C 1
ATOM 2133 O O . ILE A 1 307 ? -12.318 -38.467 30.026 1.00 34.04 287 ILE A O 1
ATOM 2138 N N . LYS A 1 308 ? -13.344 -39.513 28.314 1.00 30.26 288 LYS A N 1
ATOM 2139 C CA . LYS A 1 308 ? -12.106 -40.034 27.746 1.00 34.99 288 LYS A CA 1
ATOM 2140 C C . LYS A 1 308 ? -11.660 -39.298 26.490 1.00 31.97 288 LYS A C 1
ATOM 2141 O O . LYS A 1 308 ? -10.454 -39.213 26.234 1.00 36.40 288 LYS A O 1
ATOM 2147 N N . GLU A 1 309 ? -12.598 -38.784 25.697 1.00 31.26 289 GLU A N 1
ATOM 2148 C CA . GLU A 1 309 ? -12.278 -38.028 24.488 1.00 30.14 289 GLU A CA 1
ATOM 2149 C C . GLU A 1 309 ? -13.310 -36.930 24.305 1.00 32.84 289 GLU A C 1
ATOM 2150 O O . GLU A 1 309 ? -14.511 -37.211 24.298 1.00 34.73 289 GLU A O 1
ATOM 2156 N N . LEU A 1 310 ? -12.848 -35.693 24.124 1.00 30.77 290 LEU A N 1
ATOM 2157 C CA . LEU A 1 310 ? -13.734 -34.563 23.868 1.00 32.25 290 LEU A CA 1
ATOM 2158 C C . LEU A 1 310 ? -13.283 -33.882 22.583 1.00 36.04 290 LEU A C 1
ATOM 2159 O O . LEU A 1 310 ? -12.098 -33.566 22.436 1.00 34.98 290 LEU A O 1
ATOM 2164 N N . ARG A 1 311 ? -14.217 -33.681 21.652 1.00 34.37 291 ARG A N 1
ATOM 2165 C CA . ARG A 1 311 ? -13.933 -33.064 20.362 1.00 33.92 291 ARG A CA 1
ATOM 2166 C C . ARG A 1 311 ? -14.590 -31.694 20.269 1.00 33.30 291 ARG A C 1
ATOM 2167 O O . ARG A 1 311 ? -15.722 -31.505 20.716 1.00 34.22 291 ARG A O 1
ATOM 2175 N N . LEU A 1 312 ? -13.898 -30.748 19.654 1.00 34.56 292 LEU A N 1
ATOM 2176 C CA . LEU A 1 312 ? -14.448 -29.407 19.533 1.00 31.94 292 LEU A CA 1
ATOM 2177 C C . LEU A 1 312 ? -15.555 -29.395 18.485 1.00 40.00 292 LEU A C 1
ATOM 2178 O O . LEU A 1 312 ? -15.362 -29.866 17.359 1.00 39.42 292 LEU A O 1
ATOM 2183 N N . SER A 1 313 ? -16.720 -28.870 18.859 1.00 33.86 293 SER A N 1
ATOM 2184 C CA . SER A 1 313 ? -17.805 -28.656 17.910 1.00 36.29 293 SER A CA 1
ATOM 2185 C C . SER A 1 313 ? -17.710 -27.246 17.339 1.00 42.68 293 SER A C 1
ATOM 2186 O O . SER A 1 313 ? -17.519 -26.282 18.085 1.00 41.69 293 SER A O 1
ATOM 2189 N N . ASP A 1 314 ? -17.852 -27.125 16.024 1.00 44.60 294 ASP A N 1
ATOM 2190 C CA . ASP A 1 314 ? -17.886 -25.807 15.399 1.00 49.14 294 ASP A CA 1
ATOM 2191 C C . ASP A 1 314 ? -19.298 -25.243 15.286 1.00 49.56 294 ASP A C 1
ATOM 2192 O O . ASP A 1 314 ? -19.471 -24.159 14.717 1.00 52.50 294 ASP A O 1
ATOM 2197 N N . GLY A 1 315 ? -20.302 -25.955 15.780 1.00 37.41 295 GLY A N 1
ATOM 2198 C CA . GLY A 1 315 ? -21.668 -25.448 15.878 1.00 32.70 295 GLY A CA 1
ATOM 2199 C C . GLY A 1 315 ? -22.072 -25.359 17.320 1.00 33.55 295 GLY A C 1
ATOM 2200 O O . GLY A 1 315 ? -21.772 -26.251 18.123 1.00 35.69 295 GLY A O 1
ATOM 2201 N N . ALA A 1 316 ? -22.772 -24.277 17.677 1.00 29.09 296 ALA A N 1
ATOM 2202 C CA . ALA A 1 316 ? -23.105 -23.980 19.061 1.00 28.74 296 ALA A CA 1
ATOM 2203 C C . ALA A 1 316 ? -24.282 -23.001 19.130 1.00 28.80 296 ALA A C 1
ATOM 2204 O O . ALA A 1 316 ? -25.222 -23.114 18.338 1.00 27.77 296 ALA A O 1
ATOM 2206 N N . LEU A 1 317 ? -24.244 -22.035 20.057 1.00 28.37 297 LEU A N 1
ATOM 2207 C CA . LEU A 1 317 ? -25.427 -21.204 20.314 1.00 26.02 297 LEU A CA 1
ATOM 2208 C C . LEU A 1 317 ? -25.907 -20.485 19.054 1.00 28.55 297 LEU A C 1
ATOM 2209 O O . LEU A 1 317 ? -27.108 -20.460 18.761 1.00 26.51 297 LEU A O 1
ATOM 2214 N N . ARG A 1 318 ? -24.991 -19.858 18.316 1.00 30.41 298 ARG A N 1
ATOM 2215 C CA . ARG A 1 318 ? -25.399 -19.097 17.134 1.00 29.66 298 ARG A CA 1
ATOM 2216 C C . ARG A 1 318 ? -26.039 -19.998 16.081 1.00 28.10 298 ARG A C 1
ATOM 2217 O O . ARG A 1 318 ? -26.992 -19.601 15.397 1.00 27.81 298 ARG A O 1
ATOM 2225 N N . GLU A 1 319 ? -25.521 -21.211 15.931 1.00 24.65 299 GLU A N 1
ATOM 2226 C CA . GLU A 1 319 ? -26.130 -22.139 14.987 1.00 29.75 299 GLU A CA 1
ATOM 2227 C C . GLU A 1 319 ? -27.469 -22.652 15.496 1.00 27.74 299 GLU A C 1
ATOM 2228 O O . GLU A 1 319 ? -28.357 -22.957 14.694 1.00 31.80 299 GLU A O 1
ATOM 2234 N N . GLY A 1 320 ? -27.643 -22.746 16.818 1.00 26.96 300 GLY A N 1
ATOM 2235 C CA . GLY A 1 320 ? -28.955 -23.072 17.342 1.00 26.84 300 GLY A CA 1
ATOM 2236 C C . GLY A 1 320 ? -29.985 -22.002 17.024 1.00 26.56 300 GLY A C 1
ATOM 2237 O O . GLY A 1 320 ? -31.125 -22.308 16.669 1.00 29.92 300 GLY A O 1
ATOM 2238 N N . VAL A 1 321 ? -29.600 -20.733 17.144 1.00 24.70 301 VAL A N 1
ATOM 2239 C CA . VAL A 1 321 ? -30.524 -19.666 16.774 1.00 25.67 301 VAL A CA 1
ATOM 2240 C C . VAL A 1 321 ? -30.830 -19.733 15.279 1.00 27.06 301 VAL A C 1
ATOM 2241 O O . VAL A 1 321 ? -31.995 -19.717 14.865 1.00 28.76 301 VAL A O 1
ATOM 2245 N N . LEU A 1 322 ? -29.791 -19.850 14.450 1.00 27.99 302 LEU A N 1
ATOM 2246 C CA . LEU A 1 322 ? -29.987 -19.798 13.002 1.00 29.13 302 LEU A CA 1
ATOM 2247 C C . LEU A 1 322 ? -30.771 -21.010 12.504 1.00 31.23 302 LEU A C 1
ATOM 2248 O O . LEU A 1 322 ? -31.777 -20.870 11.801 1.00 28.70 302 LEU A O 1
ATOM 2253 N N . TYR A 1 323 ? -30.319 -22.218 12.861 1.00 29.34 303 TYR A N 1
ATOM 2254 C CA . TYR A 1 323 ? -30.901 -23.421 12.272 1.00 28.92 303 TYR A CA 1
ATOM 2255 C C . TYR A 1 323 ? -32.249 -23.761 12.894 1.00 32.75 303 TYR A C 1
ATOM 2256 O O . TYR A 1 323 ? -33.164 -24.203 12.192 1.00 33.15 303 TYR A O 1
ATOM 2265 N N . GLU A 1 324 ? -32.379 -23.621 14.212 1.00 33.26 304 GLU A N 1
ATOM 2266 C CA . GLU A 1 324 ? -33.607 -24.057 14.870 1.00 32.65 304 GLU A CA 1
ATOM 2267 C C . GLU A 1 324 ? -34.609 -22.913 15.027 1.00 34.19 304 GLU A C 1
ATOM 2268 O O . GLU A 1 324 ? -35.760 -23.025 14.594 1.00 39.03 304 GLU A O 1
ATOM 2274 N N . MET A 1 325 ? -34.199 -21.815 15.659 1.00 33.72 305 MET A N 1
ATOM 2275 C CA . MET A 1 325 ? -35.175 -20.780 15.984 1.00 35.34 305 MET A CA 1
ATOM 2276 C C . MET A 1 325 ? -35.602 -20.016 14.736 1.00 38.55 305 MET A C 1
ATOM 2277 O O . MET A 1 325 ? -36.790 -19.743 14.535 1.00 42.86 305 MET A O 1
ATOM 2282 N N . GLU A 1 326 ? -34.653 -19.680 13.872 1.00 33.25 306 GLU A N 1
ATOM 2283 C CA . GLU A 1 326 ? -34.999 -18.822 12.746 1.00 33.12 306 GLU A CA 1
ATOM 2284 C C . GLU A 1 326 ? -35.271 -19.626 11.475 1.00 34.78 306 GLU A C 1
ATOM 2285 O O . GLU A 1 326 ? -36.333 -19.474 10.861 1.00 36.51 306 GLU A O 1
ATOM 2291 N N . GLY A 1 327 ? -34.335 -20.493 11.080 1.00 31.27 307 GLY A N 1
ATOM 2292 C CA . GLY A 1 327 ? -34.491 -21.229 9.836 1.00 34.81 307 GLY A CA 1
ATOM 2293 C C . GLY A 1 327 ? -35.487 -22.371 9.913 1.00 35.32 307 GLY A C 1
ATOM 2294 O O . GLY A 1 327 ? -36.090 -22.738 8.897 1.00 32.95 307 GLY A O 1
ATOM 2295 N N . ARG A 1 328 ? -35.668 -22.951 11.102 1.00 33.96 308 ARG A N 1
ATOM 2296 C CA . ARG A 1 328 ? -36.585 -24.078 11.300 1.00 36.95 308 ARG A CA 1
ATOM 2297 C C . ARG A 1 328 ? -36.216 -25.247 10.389 1.00 33.06 308 ARG A C 1
ATOM 2298 O O . ARG A 1 328 ? -37.074 -25.860 9.753 1.00 34.92 308 ARG A O 1
ATOM 2306 N N . PHE A 1 329 ? -34.923 -25.558 10.328 1.00 30.32 309 PHE A N 1
ATOM 2307 C CA . PHE A 1 329 ? -34.463 -26.636 9.457 1.00 30.86 309 PHE A CA 1
ATOM 2308 C C . PHE A 1 329 ? -34.981 -27.990 9.931 1.00 29.58 309 PHE A C 1
ATOM 2309 O O . PHE A 1 329 ? -35.260 -28.200 11.114 1.00 29.69 309 PHE A O 1
ATOM 2317 N N . ARG A 1 330 ? -35.087 -28.914 8.988 1.00 30.77 310 ARG A N 1
ATOM 2318 C CA . ARG A 1 330 ? -35.763 -30.181 9.233 1.00 30.19 310 ARG A CA 1
ATOM 2319 C C . ARG A 1 330 ? -34.990 -31.037 10.233 1.00 30.41 310 ARG A C 1
ATOM 2320 O O . ARG A 1 330 ? -33.757 -31.101 10.210 1.00 31.74 310 ARG A O 1
ATOM 2328 N N . HIS A 1 331 ? -35.728 -31.693 11.122 1.00 30.40 311 HIS A N 1
ATOM 2329 C CA . HIS A 1 331 ? -35.142 -32.622 12.085 1.00 34.31 311 HIS A CA 1
ATOM 2330 C C . HIS A 1 331 ? -35.020 -33.971 11.396 1.00 39.96 311 HIS A C 1
ATOM 2331 O O . HIS A 1 331 ? -35.922 -34.805 11.453 1.00 40.40 311 HIS A O 1
ATOM 2338 N N . GLN A 1 332 ? -33.902 -34.178 10.715 1.00 35.64 312 GLN A N 1
ATOM 2339 C CA . GLN A 1 332 ? -33.635 -35.453 10.073 1.00 38.80 312 GLN A CA 1
ATOM 2340 C C . GLN A 1 332 ? -32.138 -35.695 10.146 1.00 38.31 312 GLN A C 1
ATOM 2341 O O . GLN A 1 332 ? -31.373 -34.813 10.542 1.00 36.31 312 GLN A O 1
ATOM 2347 N N . ASP A 1 333 ? -31.721 -36.892 9.735 1.00 32.08 313 ASP A N 1
ATOM 2348 C CA . ASP A 1 333 ? -30.299 -37.199 9.693 1.00 35.76 313 ASP A CA 1
ATOM 2349 C C . ASP A 1 333 ? -29.568 -36.118 8.912 1.00 32.83 313 ASP A C 1
ATOM 2350 O O . ASP A 1 333 ? -29.937 -35.816 7.774 1.00 31.97 313 ASP A O 1
ATOM 2355 N N . ILE A 1 334 ? -28.529 -35.543 9.524 1.00 30.55 314 ILE A N 1
ATOM 2356 C CA . ILE A 1 334 ? -27.947 -34.308 9.003 1.00 31.15 314 ILE A CA 1
ATOM 2357 C C . ILE A 1 334 ? -27.217 -34.554 7.687 1.00 32.18 314 ILE A C 1
ATOM 2358 O O . ILE A 1 334 ? -27.305 -33.746 6.757 1.00 29.89 314 ILE A O 1
ATOM 2363 N N . ARG A 1 335 ? -26.470 -35.656 7.586 1.00 32.12 315 ARG A N 1
ATOM 2364 C CA . ARG A 1 335 ? -25.773 -35.919 6.335 1.00 30.03 315 ARG A CA 1
ATOM 2365 C C . ARG A 1 335 ? -26.764 -36.097 5.189 1.00 29.66 315 ARG A C 1
ATOM 2366 O O . ARG A 1 335 ? -26.545 -35.579 4.085 1.00 30.24 315 ARG A O 1
ATOM 2374 N N . SER A 1 336 ? -27.875 -36.804 5.437 1.00 30.84 316 SER A N 1
ATOM 2375 C CA . SER A 1 336 ? -28.898 -36.959 4.403 1.00 29.59 316 SER A CA 1
ATOM 2376 C C . SER A 1 336 ? -29.528 -35.618 4.044 1.00 30.35 316 SER A C 1
ATOM 2377 O O . SER A 1 336 ? -29.795 -35.341 2.869 1.00 30.54 316 SER A O 1
ATOM 2380 N N . ARG A 1 337 ? -29.801 -34.786 5.050 1.00 29.72 317 ARG A N 1
ATOM 2381 C CA . ARG A 1 337 ? -30.349 -33.458 4.782 1.00 24.27 317 ARG A CA 1
ATOM 2382 C C . ARG A 1 337 ? -29.394 -32.636 3.931 1.00 26.63 317 ARG A C 1
ATOM 2383 O O . ARG A 1 337 ? -29.815 -31.962 2.983 1.00 27.63 317 ARG A O 1
ATOM 2391 N N . THR A 1 338 ? -28.101 -32.679 4.260 1.00 25.90 318 THR A N 1
ATOM 2392 C CA . THR A 1 338 ? -27.101 -31.945 3.490 1.00 27.60 318 THR A CA 1
ATOM 2393 C C . THR A 1 338 ? -26.987 -32.499 2.077 1.00 28.48 318 THR A C 1
ATOM 2394 O O . THR A 1 338 ? -26.878 -31.741 1.105 1.00 30.87 318 THR A O 1
ATOM 2398 N N . ALA A 1 339 ? -27.042 -33.825 1.941 1.00 30.13 319 ALA A N 1
ATOM 2399 C CA . ALA A 1 339 ? -26.972 -34.431 0.618 1.00 27.14 319 ALA A CA 1
ATOM 2400 C C . ALA A 1 339 ? -28.179 -34.053 -0.232 1.00 30.33 319 ALA A C 1
ATOM 2401 O O . ALA A 1 339 ? -28.035 -33.777 -1.429 1.00 31.81 319 ALA A O 1
ATOM 2403 N N . GLN A 1 340 ? -29.380 -34.053 0.355 1.00 28.37 320 GLN A N 1
ATOM 2404 C CA . GLN A 1 340 ? -30.554 -33.619 -0.396 1.00 31.80 320 GLN A CA 1
ATOM 2405 C C . GLN A 1 340 ? -30.417 -32.168 -0.827 1.00 31.49 320 GLN A C 1
ATOM 2406 O O . GLN A 1 340 ? -30.789 -31.806 -1.952 1.00 31.05 320 GLN A O 1
ATOM 2412 N N . SER A 1 341 ? -29.898 -31.316 0.058 1.00 30.26 321 SER A N 1
ATOM 2413 C CA . SER A 1 341 ? -29.661 -29.930 -0.329 1.00 31.49 321 SER A CA 1
ATOM 2414 C C . SER A 1 341 ? -28.687 -29.840 -1.498 1.00 28.21 321 SER A C 1
ATOM 2415 O O . SER A 1 341 ? -28.938 -29.118 -2.467 1.00 31.06 321 SER A O 1
ATOM 2418 N N . LEU A 1 342 ? -27.561 -30.557 -1.416 1.00 30.16 322 LEU A N 1
ATOM 2419 C CA . LEU A 1 342 ? -26.584 -30.531 -2.502 1.00 30.85 322 LEU A CA 1
ATOM 2420 C C . LEU A 1 342 ? -27.180 -31.062 -3.803 1.00 30.42 322 LEU A C 1
ATOM 2421 O O . LEU A 1 342 ? -26.882 -30.543 -4.885 1.00 29.01 322 LEU A O 1
ATOM 2426 N N . ALA A 1 343 ? -28.035 -32.085 -3.722 1.00 32.27 323 ALA A N 1
ATOM 2427 C CA . ALA A 1 343 ? -28.638 -32.612 -4.942 1.00 30.31 323 ALA A CA 1
ATOM 2428 C C . ALA A 1 343 ? -29.503 -31.564 -5.626 1.00 35.66 323 ALA A C 1
ATOM 2429 O O . ALA A 1 343 ? -29.545 -31.508 -6.861 1.00 30.79 323 ALA A O 1
ATOM 2431 N N . ASN A 1 344 ? -30.188 -30.717 -4.850 1.00 30.90 324 ASN A N 1
ATOM 2432 C CA . ASN A 1 344 ? -30.960 -29.634 -5.453 1.00 32.56 324 ASN A CA 1
ATOM 2433 C C . ASN A 1 344 ? -30.051 -28.537 -5.989 1.00 32.99 324 ASN A C 1
ATOM 2434 O O . ASN A 1 344 ? -30.216 -28.095 -7.131 1.00 35.79 324 ASN A O 1
ATOM 2439 N N . GLN A 1 345 ? -29.088 -28.089 -5.178 1.00 29.42 325 GLN A N 1
ATOM 2440 C CA . GLN A 1 345 ? -28.208 -27.004 -5.605 1.00 29.35 325 GLN A CA 1
ATOM 2441 C C . GLN A 1 345 ? -27.430 -27.373 -6.854 1.00 30.97 325 GLN A C 1
ATOM 2442 O O . GLN A 1 345 ? -27.161 -26.517 -7.702 1.00 28.40 325 GLN A O 1
ATOM 2448 N N . TYR A 1 346 ? -27.002 -28.633 -6.953 1.00 26.17 326 TYR A N 1
ATOM 2449 C CA . TYR A 1 346 ? -26.022 -29.024 -7.952 1.00 29.18 326 TYR A CA 1
ATOM 2450 C C . TYR A 1 346 ? -26.595 -29.998 -8.975 1.00 30.89 326 TYR A C 1
ATOM 2451 O O . TYR A 1 346 ? -25.837 -30.607 -9.737 1.00 27.34 326 TYR A O 1
ATOM 2460 N N . ASN A 1 347 ? -27.921 -30.129 -9.018 1.00 28.04 327 ASN A N 1
ATOM 2461 C CA . ASN A 1 347 ? -28.608 -30.848 -10.085 1.00 27.73 327 ASN A CA 1
ATOM 2462 C C . ASN A 1 347 ? -28.072 -32.269 -10.210 1.00 33.85 327 ASN A C 1
ATOM 2463 O O . ASN A 1 347 ? -27.794 -32.760 -11.310 1.00 31.48 327 ASN A O 1
ATOM 2468 N N . ILE A 1 348 ? -27.899 -32.922 -9.064 1.00 28.80 328 ILE A N 1
ATOM 2469 C CA . ILE A 1 348 ? -27.322 -34.265 -9.066 1.00 26.05 328 ILE A CA 1
ATOM 2470 C C . ILE A 1 348 ? -28.261 -35.230 -9.781 1.00 33.66 328 ILE A C 1
ATOM 2471 O O . ILE A 1 348 ? -29.446 -35.351 -9.444 1.00 29.66 328 ILE A O 1
ATOM 2476 N N . ASP A 1 349 ? -27.731 -35.916 -10.791 1.00 29.17 329 ASP A N 1
ATOM 2477 C CA . ASP A 1 349 ? -28.437 -37.010 -11.435 1.00 29.13 329 ASP A CA 1
ATOM 2478 C C . ASP A 1 349 ? -28.548 -38.141 -10.420 1.00 30.10 329 ASP A C 1
ATOM 2479 O O . ASP A 1 349 ? -27.551 -38.813 -10.137 1.00 26.94 329 ASP A O 1
ATOM 2484 N N . ARG A 1 350 ? -29.740 -38.334 -9.848 1.00 27.05 330 ARG A N 1
ATOM 2485 C CA . ARG A 1 350 ? -29.896 -39.296 -8.762 1.00 29.16 330 ARG A CA 1
ATOM 2486 C C . ARG A 1 350 ? -29.834 -40.729 -9.267 1.00 28.73 330 ARG A C 1
ATOM 2487 O O . ARG A 1 350 ? -29.375 -41.620 -8.543 1.00 32.58 330 ARG A O 1
ATOM 2495 N N . GLU A 1 351 ? -30.296 -40.970 -10.492 1.00 31.84 331 GLU A N 1
ATOM 2496 C CA . GLU A 1 351 ? -30.210 -42.316 -11.045 1.00 32.52 331 GLU A CA 1
ATOM 2497 C C . GLU A 1 351 ? -28.767 -42.701 -11.342 1.00 34.10 331 GLU A C 1
ATOM 2498 O O . GLU A 1 351 ? -28.393 -43.868 -11.176 1.00 29.55 331 GLU A O 1
ATOM 2504 N N . GLN A 1 352 ? -27.946 -41.740 -11.775 1.00 30.92 332 GLN A N 1
ATOM 2505 C CA . GLN A 1 352 ? -26.518 -41.998 -11.940 1.00 30.49 332 GLN A CA 1
ATOM 2506 C C . GLN A 1 352 ? -25.852 -42.266 -10.593 1.00 29.04 332 GLN A C 1
ATOM 2507 O O . GLN A 1 352 ? -25.083 -43.226 -10.445 1.00 29.92 332 GLN A O 1
ATOM 2513 N N . ALA A 1 353 ? -26.132 -41.424 -9.597 1.00 26.10 333 ALA A N 1
ATOM 2514 C CA . ALA A 1 353 ? -25.605 -41.664 -8.256 1.00 26.96 333 ALA A CA 1
ATOM 2515 C C . ALA A 1 353 ? -25.975 -43.057 -7.771 1.00 28.33 333 ALA A C 1
ATOM 2516 O O . ALA A 1 353 ? -25.136 -43.778 -7.220 1.00 27.77 333 ALA A O 1
ATOM 2518 N N . ARG A 1 354 ? -27.218 -43.469 -8.009 1.00 29.76 334 ARG A N 1
ATOM 2519 C CA . ARG A 1 354 ? -27.674 -44.753 -7.486 1.00 31.96 334 ARG A CA 1
ATOM 2520 C C . ARG A 1 354 ? -26.978 -45.927 -8.166 1.00 30.52 334 ARG A C 1
ATOM 2521 O O . ARG A 1 354 ? -26.612 -46.897 -7.493 1.00 30.43 334 ARG A O 1
ATOM 2529 N N . ARG A 1 355 ? -26.798 -45.879 -9.493 1.00 29.30 335 ARG A N 1
ATOM 2530 C CA . ARG A 1 355 ? -26.149 -47.009 -10.158 1.00 32.01 335 ARG A CA 1
ATOM 2531 C C . ARG A 1 355 ? -24.668 -47.075 -9.796 1.00 27.95 335 ARG A C 1
ATOM 2532 O O . ARG A 1 355 ? -24.114 -48.168 -9.639 1.00 27.56 335 ARG A O 1
ATOM 2540 N N . VAL A 1 356 ? -24.011 -45.920 -9.634 1.00 28.27 336 VAL A N 1
ATOM 2541 C CA . VAL A 1 356 ? -22.636 -45.945 -9.142 1.00 26.19 336 VAL A CA 1
ATOM 2542 C C . VAL A 1 356 ? -22.594 -46.510 -7.727 1.00 28.41 336 VAL A C 1
ATOM 2543 O O . VAL A 1 356 ? -21.699 -47.295 -7.375 1.00 28.13 336 VAL A O 1
ATOM 2547 N N . LEU A 1 357 ? -23.567 -46.135 -6.893 1.00 28.37 337 LEU A N 1
ATOM 2548 C CA . LEU A 1 357 ? -23.566 -46.621 -5.516 1.00 28.37 337 LEU A CA 1
ATOM 2549 C C . LEU A 1 357 ? -23.693 -48.140 -5.471 1.00 32.44 337 LEU A C 1
ATOM 2550 O O . LEU A 1 357 ? -22.977 -48.805 -4.714 1.00 29.08 337 LEU A O 1
ATOM 2555 N N . GLU A 1 358 ? -24.567 -48.703 -6.315 1.00 30.22 338 GLU A N 1
ATOM 2556 C CA . GLU A 1 358 ? -24.789 -50.146 -6.314 1.00 31.54 338 GLU A CA 1
ATOM 2557 C C . GLU A 1 358 ? -23.534 -50.893 -6.748 1.00 32.72 338 GLU A C 1
ATOM 2558 O O . GLU A 1 358 ? -23.137 -51.885 -6.124 1.00 32.52 338 GLU A O 1
ATOM 2564 N N . THR A 1 359 ? -22.896 -50.432 -7.822 1.00 31.65 339 THR A N 1
ATOM 2565 C CA . THR A 1 359 ? -21.674 -51.074 -8.297 1.00 31.74 339 THR A CA 1
ATOM 2566 C C . THR A 1 359 ? -20.559 -50.958 -7.270 1.00 29.36 339 THR A C 1
ATOM 2567 O O . THR A 1 359 ? -19.874 -51.939 -6.957 1.00 29.08 339 THR A O 1
ATOM 2571 N N . THR A 1 360 ? -20.350 -49.747 -6.750 1.00 26.13 340 THR A N 1
ATOM 2572 C CA . THR A 1 360 ? -19.278 -49.526 -5.791 1.00 29.15 340 THR A CA 1
ATOM 2573 C C . THR A 1 360 ? -19.499 -50.346 -4.527 1.00 30.00 340 THR A C 1
ATOM 2574 O O . THR A 1 360 ? -18.557 -50.936 -3.983 1.00 29.57 340 THR A O 1
ATOM 2578 N N . THR A 1 361 ? -20.743 -50.417 -4.059 1.00 30.42 341 THR A N 1
ATOM 2579 C CA . THR A 1 361 ? -21.045 -51.175 -2.815 1.00 31.79 341 THR A CA 1
ATOM 2580 C C . THR A 1 361 ? -20.769 -52.665 -3.054 1.00 35.58 341 THR A C 1
ATOM 2581 O O . THR A 1 361 ? -20.187 -53.310 -2.164 1.00 35.30 341 THR A O 1
ATOM 2585 N N . GLN A 1 362 ? -21.156 -53.174 -4.223 1.00 31.94 342 GLN A N 1
ATOM 2586 C CA . GLN A 1 362 ? -20.960 -54.612 -4.541 1.00 31.88 342 GLN A CA 1
ATOM 2587 C C . GLN A 1 362 ? -19.466 -54.951 -4.475 1.00 33.79 342 GLN A C 1
ATOM 2588 O O . GLN A 1 362 ? -19.133 -56.011 -3.923 1.00 37.24 342 GLN A O 1
ATOM 2594 N N . MET A 1 363 ? -18.606 -54.081 -5.008 1.00 33.25 343 MET A N 1
ATOM 2595 C CA . MET A 1 363 ? -17.174 -54.344 -4.920 1.00 32.47 343 MET A CA 1
ATOM 2596 C C . MET A 1 363 ? -16.637 -54.088 -3.510 1.00 31.99 343 MET A C 1
ATOM 2597 O O . MET A 1 363 ? -15.784 -54.843 -3.020 1.00 32.63 343 MET A O 1
ATOM 2602 N N . LEU A 1 364 ? -17.126 -53.033 -2.846 1.00 32.16 344 LEU A N 1
ATOM 2603 C CA . LEU A 1 364 ? -16.668 -52.720 -1.494 1.00 31.75 344 LEU A CA 1
ATOM 2604 C C . LEU A 1 364 ? -16.829 -53.920 -0.566 1.00 37.54 344 LEU A C 1
ATOM 2605 O O . LEU A 1 364 ? -15.916 -54.247 0.200 1.00 34.19 344 LEU A O 1
ATOM 2610 N N . GLU A 1 365 ? -17.986 -54.587 -0.629 1.00 32.53 345 GLU A N 1
ATOM 2611 C CA . GLU A 1 365 ? -18.262 -55.698 0.279 1.00 43.22 345 GLU A CA 1
ATOM 2612 C C . GLU A 1 365 ? -17.333 -56.874 0.031 1.00 40.45 345 GLU A C 1
ATOM 2613 O O . GLU A 1 365 ? -16.984 -57.598 0.972 1.00 35.77 345 GLU A O 1
ATOM 2619 N N . GLN A 1 366 ? -16.943 -57.092 -1.225 1.00 34.24 346 GLN A N 1
ATOM 2620 C CA . GLN A 1 366 ? -15.967 -58.129 -1.521 1.00 35.50 346 GLN A CA 1
ATOM 2621 C C . GLN A 1 366 ? -14.582 -57.725 -1.048 1.00 32.15 346 GLN A C 1
ATOM 2622 O O . GLN A 1 366 ? -13.855 -58.545 -0.476 1.00 36.16 346 GLN A O 1
ATOM 2628 N N . TRP A 1 367 ? -14.206 -56.461 -1.260 1.00 33.41 347 TRP A N 1
ATOM 2629 C CA . TRP A 1 367 ? -12.921 -55.992 -0.763 1.00 34.40 347 TRP A CA 1
ATOM 2630 C C . TRP A 1 367 ? -12.852 -56.113 0.754 1.00 34.54 347 TRP A C 1
ATOM 2631 O O . TRP A 1 367 ? -11.831 -56.547 1.297 1.00 35.05 347 TRP A O 1
ATOM 2642 N N . GLN A 1 368 ? -13.949 -55.773 1.447 1.00 32.93 348 GLN A N 1
ATOM 2643 C CA . GLN A 1 368 ? -13.969 -55.825 2.910 1.00 38.80 348 GLN A CA 1
ATOM 2644 C C . GLN A 1 368 ? -13.822 -57.251 3.427 1.00 39.72 348 GLN A C 1
ATOM 2645 O O . GLN A 1 368 ? -13.141 -57.479 4.434 1.00 41.86 348 GLN A O 1
ATOM 2651 N N . GLU A 1 369 ? -14.486 -58.217 2.784 1.00 38.97 349 GLU A N 1
ATOM 2652 C CA . GLU A 1 369 ? -14.363 -59.608 3.224 1.00 36.40 349 GLU A CA 1
ATOM 2653 C C . GLU A 1 369 ? -12.935 -60.101 3.069 1.00 43.10 349 GLU A C 1
ATOM 2654 O O . GLU A 1 369 ? -12.440 -60.881 3.892 1.00 43.47 349 GLU A O 1
ATOM 2660 N N . GLN A 1 370 ? -12.266 -59.672 2.007 1.00 39.02 350 GLN A N 1
ATOM 2661 C CA . GLN A 1 370 ? -10.911 -60.112 1.721 1.00 40.82 350 GLN A CA 1
ATOM 2662 C C . GLN A 1 370 ? -9.860 -59.351 2.522 1.00 43.22 350 GLN A C 1
ATOM 2663 O O . GLN A 1 370 ? -8.720 -59.821 2.613 1.00 41.29 350 GLN A O 1
ATOM 2669 N N . ASN A 1 371 ? -10.221 -58.199 3.104 1.00 38.76 351 ASN A N 1
ATOM 2670 C CA . ASN A 1 371 ? -9.280 -57.348 3.842 1.00 38.63 351 ASN A CA 1
ATOM 2671 C C . ASN A 1 371 ? -9.932 -56.849 5.132 1.00 42.45 351 ASN A C 1
ATOM 2672 O O . ASN A 1 371 ? -10.118 -55.645 5.326 1.00 41.22 351 ASN A O 1
ATOM 2677 N N . PRO A 1 372 ? -10.261 -57.757 6.059 1.00 42.61 352 PRO A N 1
ATOM 2678 C CA . PRO A 1 372 ? -11.017 -57.332 7.251 1.00 44.54 352 PRO A CA 1
ATOM 2679 C C . PRO A 1 372 ? -10.256 -56.370 8.143 1.00 45.71 352 PRO A C 1
ATOM 2680 O O . PRO A 1 372 ? -10.881 -55.569 8.849 1.00 42.38 352 PRO A O 1
ATOM 2684 N N . LYS A 1 373 ? -8.923 -56.420 8.131 1.00 40.35 353 LYS A N 1
ATOM 2685 C CA . LYS A 1 373 ? -8.134 -55.515 8.957 1.00 47.16 353 LYS A CA 1
ATOM 2686 C C . LYS A 1 373 ? -8.124 -54.094 8.416 1.00 45.50 353 LYS A C 1
ATOM 2687 O O . LYS A 1 373 ? -7.887 -53.152 9.180 1.00 46.71 353 LYS A O 1
ATOM 2693 N N . LEU A 1 374 ? -8.369 -53.919 7.119 1.00 41.96 354 LEU A N 1
ATOM 2694 C CA . LEU A 1 374 ? -8.455 -52.604 6.508 1.00 41.49 354 LEU A CA 1
ATOM 2695 C C . LEU A 1 374 ? -9.859 -52.018 6.574 1.00 39.10 354 LEU A C 1
ATOM 2696 O O . LEU A 1 374 ? -10.012 -50.800 6.429 1.00 38.46 354 LEU A O 1
ATOM 2701 N N . ALA A 1 375 ? -10.875 -52.851 6.798 1.00 40.94 355 ALA A N 1
ATOM 2702 C CA . ALA A 1 375 ? -12.255 -52.388 6.796 1.00 41.06 355 ALA A CA 1
ATOM 2703 C C . ALA A 1 375 ? -12.472 -51.386 7.921 1.00 43.35 355 ALA A C 1
ATOM 2704 O O . ALA A 1 375 ? -12.094 -51.633 9.069 1.00 47.78 355 ALA A O 1
ATOM 2706 N N . ASN A 1 376 ? -13.065 -50.253 7.581 1.00 38.10 356 ASN A N 1
ATOM 2707 C CA . ASN A 1 376 ? -13.331 -49.153 8.498 1.00 37.63 356 ASN A CA 1
ATOM 2708 C C . ASN A 1 376 ? -14.730 -48.647 8.180 1.00 40.99 356 ASN A C 1
ATOM 2709 O O . ASN A 1 376 ? -14.960 -48.123 7.082 1.00 36.98 356 ASN A O 1
ATOM 2714 N N . PRO A 1 377 ? -15.692 -48.804 9.090 1.00 41.36 357 PRO A N 1
ATOM 2715 C CA . PRO A 1 377 ? -17.072 -48.429 8.749 1.00 41.51 357 PRO A CA 1
ATOM 2716 C C . PRO A 1 377 ? -17.265 -46.929 8.589 1.00 39.34 357 PRO A C 1
ATOM 2717 O O . PRO A 1 377 ? -18.157 -46.512 7.843 1.00 37.64 357 PRO A O 1
ATOM 2721 N N . HIS A 1 378 ? -16.466 -46.103 9.262 1.00 38.07 358 HIS A N 1
ATOM 2722 C CA . HIS A 1 378 ? -16.607 -44.662 9.079 1.00 38.01 358 HIS A CA 1
ATOM 2723 C C . HIS A 1 378 ? -16.114 -44.241 7.702 1.00 37.71 358 HIS A C 1
ATOM 2724 O O . HIS A 1 378 ? -16.739 -43.402 7.039 1.00 36.74 358 HIS A O 1
ATOM 2731 N N . LEU A 1 379 ? -15.007 -44.837 7.252 1.00 37.91 359 LEU A N 1
ATOM 2732 C CA . LEU A 1 379 ? -14.489 -44.561 5.919 1.00 37.75 359 LEU A CA 1
ATOM 2733 C C . LEU A 1 379 ? -15.414 -45.122 4.850 1.00 35.21 359 LEU A C 1
ATOM 2734 O O . LEU A 1 379 ? -15.582 -44.516 3.785 1.00 33.30 359 LEU A O 1
ATOM 2739 N N . ALA A 1 380 ? -16.021 -46.282 5.111 1.00 34.36 360 ALA A N 1
ATOM 2740 C CA . ALA A 1 380 ? -16.962 -46.832 4.144 1.00 37.52 360 ALA A CA 1
ATOM 2741 C C . ALA A 1 380 ? -18.145 -45.898 3.955 1.00 37.89 360 ALA A C 1
ATOM 2742 O O . ALA A 1 380 ? -18.604 -45.688 2.825 1.00 34.09 360 ALA A O 1
ATOM 2744 N N . ALA A 1 381 ? -18.640 -45.315 5.052 1.00 30.81 361 ALA A N 1
ATOM 2745 C CA . ALA A 1 381 ? -19.735 -44.363 4.950 1.00 31.84 361 ALA A CA 1
ATOM 2746 C C . ALA A 1 381 ? -19.337 -43.163 4.099 1.00 32.60 361 ALA A C 1
ATOM 2747 O O . ALA A 1 381 ? -20.120 -42.712 3.257 1.00 35.31 361 ALA A O 1
ATOM 2749 N N . LEU A 1 382 ? -18.114 -42.649 4.281 1.00 30.54 362 LEU A N 1
ATOM 2750 C CA . LEU A 1 382 ? -17.681 -41.491 3.501 1.00 29.00 362 LEU A CA 1
ATOM 2751 C C . LEU A 1 382 ? -17.507 -41.842 2.024 1.00 28.59 362 LEU A C 1
ATOM 2752 O O . LEU A 1 382 ? -17.791 -41.019 1.147 1.00 31.05 362 LEU A O 1
ATOM 2757 N N . LEU A 1 383 ? -17.019 -43.048 1.724 1.00 28.90 363 LEU A N 1
ATOM 2758 C CA . LEU A 1 383 ? -16.985 -43.483 0.329 1.00 25.99 363 LEU A CA 1
ATOM 2759 C C . LEU A 1 383 ? -18.374 -43.410 -0.291 1.00 30.73 363 LEU A C 1
ATOM 2760 O O . LEU A 1 383 ? -18.540 -42.951 -1.426 1.00 30.19 363 LEU A O 1
ATOM 2765 N N . LYS A 1 384 ? -19.393 -43.870 0.440 1.00 28.04 364 LYS A N 1
ATOM 2766 C CA . LYS A 1 384 ? -20.745 -43.873 -0.115 1.00 29.15 364 LYS A CA 1
ATOM 2767 C C . LYS A 1 384 ? -21.281 -42.453 -0.297 1.00 31.08 364 LYS A C 1
ATOM 2768 O O . LYS A 1 384 ? -21.936 -42.152 -1.305 1.00 30.55 364 LYS A O 1
ATOM 2774 N N . TRP A 1 385 ? -21.015 -41.562 0.661 1.00 28.62 365 TRP A N 1
ATOM 2775 C CA . TRP A 1 385 ? -21.396 -40.168 0.443 1.00 29.06 365 TRP A CA 1
ATOM 2776 C C . TRP A 1 385 ? -20.638 -39.562 -0.731 1.00 27.79 365 TRP A C 1
ATOM 2777 O O . TRP A 1 385 ? -21.195 -38.742 -1.471 1.00 29.90 365 TRP A O 1
ATOM 2788 N N . ALA A 1 386 ? -19.374 -39.948 -0.924 1.00 27.06 366 ALA A N 1
ATOM 2789 C CA . ALA A 1 386 ? -18.620 -39.420 -2.053 1.00 28.12 366 ALA A CA 1
ATOM 2790 C C . ALA A 1 386 ? -19.211 -39.904 -3.372 1.00 30.27 366 ALA A C 1
ATOM 2791 O O . ALA A 1 386 ? -19.231 -39.165 -4.359 1.00 28.80 366 ALA A O 1
ATOM 2793 N N . VAL A 1 387 ? -19.735 -41.132 -3.394 1.00 27.14 367 VAL A N 1
ATOM 2794 C CA . VAL A 1 387 ? -20.479 -41.598 -4.564 1.00 28.45 367 VAL A CA 1
ATOM 2795 C C . VAL A 1 387 ? -21.696 -40.713 -4.810 1.00 29.33 367 VAL A C 1
ATOM 2796 O O . VAL A 1 387 ? -21.955 -40.282 -5.940 1.00 30.06 367 VAL A O 1
ATOM 2800 N N . MET A 1 388 ? -22.477 -40.456 -3.757 1.00 27.27 368 MET A N 1
ATOM 2801 C CA . MET A 1 388 ? -23.674 -39.631 -3.910 1.00 32.18 368 MET A CA 1
ATOM 2802 C C . MET A 1 388 ? -23.344 -38.259 -4.466 1.00 28.07 368 MET A C 1
ATOM 2803 O O . MET A 1 388 ? -24.132 -37.693 -5.233 1.00 29.91 368 MET A O 1
ATOM 2808 N N . LEU A 1 389 ? -22.183 -37.716 -4.111 1.00 26.49 369 LEU A N 1
ATOM 2809 C CA . LEU A 1 389 ? -21.877 -36.317 -4.394 1.00 29.31 369 LEU A CA 1
ATOM 2810 C C . LEU A 1 389 ? -20.813 -36.129 -5.469 1.00 27.40 369 LEU A C 1
ATOM 2811 O O . LEU A 1 389 ? -20.388 -34.993 -5.711 1.00 29.95 369 LEU A O 1
ATOM 2816 N N . HIS A 1 390 ? -20.369 -37.196 -6.141 1.00 24.46 370 HIS A N 1
ATOM 2817 C CA . HIS A 1 390 ? -19.187 -37.019 -6.979 1.00 26.33 370 HIS A CA 1
ATOM 2818 C C . HIS A 1 390 ? -19.449 -36.148 -8.201 1.00 28.24 370 HIS A C 1
ATOM 2819 O O . HIS A 1 390 ? -18.485 -35.660 -8.790 1.00 29.27 370 HIS A O 1
ATOM 2826 N N . GLU A 1 391 ? -20.710 -35.910 -8.577 1.00 26.22 371 GLU A N 1
ATOM 2827 C CA . GLU A 1 391 ? -21.024 -35.088 -9.743 1.00 27.76 371 GLU A CA 1
ATOM 2828 C C . GLU A 1 391 ? -21.419 -33.654 -9.383 1.00 29.00 371 GLU A C 1
ATOM 2829 O O . GLU A 1 391 ? -21.930 -32.920 -10.242 1.00 27.44 371 GLU A O 1
ATOM 2835 N N . VAL A 1 392 ? -21.173 -33.216 -8.149 1.00 26.98 372 VAL A N 1
ATOM 2836 C CA . VAL A 1 392 ? -21.579 -31.843 -7.832 1.00 25.78 372 VAL A CA 1
ATOM 2837 C C . VAL A 1 392 ? -20.860 -30.838 -8.733 1.00 29.40 372 VAL A C 1
ATOM 2838 O O . VAL A 1 392 ? -21.420 -29.786 -9.068 1.00 30.16 372 VAL A O 1
ATOM 2842 N N . GLY A 1 393 ? -19.643 -31.157 -9.179 1.00 30.13 373 GLY A N 1
ATOM 2843 C CA . GLY A 1 393 ? -18.889 -30.242 -10.013 1.00 28.26 373 GLY A CA 1
ATOM 2844 C C . GLY A 1 393 ? -19.255 -30.225 -11.483 1.00 31.26 373 GLY A C 1
ATOM 2845 O O . GLY A 1 393 ? -18.665 -29.459 -12.250 1.00 30.25 373 GLY A O 1
ATOM 2846 N N . LEU A 1 394 ? -20.240 -31.026 -11.894 1.00 28.79 374 LEU A N 1
ATOM 2847 C CA . LEU A 1 394 ? -20.587 -31.180 -13.300 1.00 28.10 374 LEU A CA 1
ATOM 2848 C C . LEU A 1 394 ? -21.206 -29.921 -13.893 1.00 36.14 374 LEU A C 1
ATOM 2849 O O . LEU A 1 394 ? -21.153 -29.732 -15.113 1.00 28.74 374 LEU A O 1
ATOM 2854 N N . ASN A 1 395 ? -21.787 -29.056 -13.054 1.00 31.52 375 ASN A N 1
ATOM 2855 C CA . ASN A 1 395 ? -22.324 -27.792 -13.545 1.00 30.85 375 ASN A CA 1
ATOM 2856 C C . ASN A 1 395 ? -21.217 -26.805 -13.893 1.00 32.95 375 ASN A C 1
ATOM 2857 O O . ASN A 1 395 ? -21.413 -25.933 -14.750 1.00 36.25 375 ASN A O 1
ATOM 2862 N N . ILE A 1 396 ? -20.059 -26.916 -13.245 1.00 27.12 376 ILE A N 1
ATOM 2863 C CA . ILE A 1 396 ? -18.908 -26.109 -13.641 1.00 25.52 376 ILE A CA 1
ATOM 2864 C C . ILE A 1 396 ? -18.344 -26.612 -14.965 1.00 31.72 376 ILE A C 1
ATOM 2865 O O . ILE A 1 396 ? -18.230 -25.859 -15.939 1.00 30.86 376 ILE A O 1
ATOM 2870 N N . ASN A 1 397 ? -17.974 -27.891 -15.022 1.00 29.46 377 ASN A N 1
ATOM 2871 C CA . ASN A 1 397 ? -17.485 -28.398 -16.298 1.00 28.05 377 ASN A CA 1
ATOM 2872 C C . ASN A 1 397 ? -17.426 -29.912 -16.260 1.00 30.24 377 ASN A C 1
ATOM 2873 O O . ASN A 1 397 ? -17.076 -30.498 -15.234 1.00 29.72 377 ASN A O 1
ATOM 2878 N N . HIS A 1 398 ? -17.784 -30.532 -17.393 1.00 29.29 378 HIS A N 1
ATOM 2879 C CA . HIS A 1 398 ? -17.439 -31.927 -17.637 1.00 35.81 378 HIS A CA 1
ATOM 2880 C C . HIS A 1 398 ? -15.930 -32.108 -17.659 1.00 33.15 378 HIS A C 1
ATOM 2881 O O . HIS A 1 398 ? -15.402 -33.073 -17.099 1.00 30.65 378 HIS A O 1
ATOM 2888 N N . SER A 1 399 ? -15.215 -31.159 -18.261 1.00 34.74 379 SER A N 1
ATOM 2889 C CA . SER A 1 399 ? -13.760 -31.238 -18.319 1.00 33.77 379 SER A CA 1
ATOM 2890 C C . SER A 1 399 ? -13.185 -30.880 -16.955 1.00 34.79 379 SER A C 1
ATOM 2891 O O . SER A 1 399 ? -13.352 -29.751 -16.477 1.00 33.84 379 SER A O 1
ATOM 2894 N N . GLY A 1 400 ? -12.508 -31.839 -16.328 1.00 33.44 380 GLY A N 1
ATOM 2895 C CA . GLY A 1 400 ? -12.005 -31.637 -14.984 1.00 31.92 380 GLY A CA 1
ATOM 2896 C C . GLY A 1 400 ? -13.049 -31.744 -13.899 1.00 29.63 380 GLY A C 1
ATOM 2897 O O . GLY A 1 400 ? -12.850 -31.196 -12.807 1.00 31.61 380 GLY A O 1
ATOM 2898 N N . MET A 1 401 ? -14.167 -32.428 -14.165 1.00 29.32 381 MET A N 1
ATOM 2899 C CA . MET A 1 401 ? -15.240 -32.506 -13.176 1.00 31.45 381 MET A CA 1
ATOM 2900 C C . MET A 1 401 ? -14.744 -33.030 -11.839 1.00 33.55 381 MET A C 1
ATOM 2901 O O . MET A 1 401 ? -15.206 -32.573 -10.783 1.00 31.17 381 MET A O 1
ATOM 2906 N N . HIS A 1 402 ? -13.816 -33.993 -11.849 1.00 30.33 382 HIS A N 1
ATOM 2907 C CA . HIS A 1 402 ? -13.358 -34.547 -10.581 1.00 31.89 382 HIS A CA 1
ATOM 2908 C C . HIS A 1 402 ? -12.698 -33.476 -9.725 1.00 29.66 382 HIS A C 1
ATOM 2909 O O . HIS A 1 402 ? -12.860 -33.475 -8.499 1.00 31.56 382 HIS A O 1
ATOM 2916 N N . ARG A 1 403 ? -11.982 -32.543 -10.353 1.00 29.31 383 ARG A N 1
ATOM 2917 C CA . ARG A 1 403 ? -11.408 -31.418 -9.618 1.00 30.45 383 ARG A CA 1
ATOM 2918 C C . ARG A 1 403 ? -12.476 -30.431 -9.165 1.00 29.40 383 ARG A C 1
ATOM 2919 O O . ARG A 1 403 ? -12.434 -29.954 -8.024 1.00 31.44 383 ARG A O 1
ATOM 2927 N N . HIS A 1 404 ? -13.439 -30.108 -10.035 1.00 28.46 384 HIS A N 1
ATOM 2928 C CA . HIS A 1 404 ? -14.465 -29.134 -9.662 1.00 27.53 384 HIS A CA 1
ATOM 2929 C C . HIS A 1 404 ? -15.350 -29.672 -8.541 1.00 30.33 384 HIS A C 1
ATOM 2930 O O . HIS A 1 404 ? -15.723 -28.932 -7.623 1.00 26.46 384 HIS A O 1
ATOM 2937 N N . SER A 1 405 ? -15.690 -30.964 -8.591 1.00 28.12 385 SER A N 1
ATOM 2938 C CA . SER A 1 405 ? -16.461 -31.558 -7.503 1.00 27.13 385 SER A CA 1
ATOM 2939 C C . SER A 1 405 ? -15.682 -31.513 -6.198 1.00 31.06 385 SER A C 1
ATOM 2940 O O . SER A 1 405 ? -16.239 -31.184 -5.141 1.00 28.07 385 SER A O 1
ATOM 2943 N N . ALA A 1 406 ? -14.390 -31.848 -6.253 1.00 27.32 386 ALA A N 1
ATOM 2944 C CA . ALA A 1 406 ? -13.572 -31.816 -5.051 1.00 27.09 386 ALA A CA 1
ATOM 2945 C C . ALA A 1 406 ? -13.456 -30.403 -4.500 1.00 29.89 386 ALA A C 1
ATOM 2946 O O . ALA A 1 406 ? -13.420 -30.221 -3.280 1.00 28.69 386 ALA A O 1
ATOM 2948 N N . TYR A 1 407 ? -13.380 -29.404 -5.381 1.00 28.39 387 TYR A N 1
ATOM 2949 C CA . TYR A 1 407 ? -13.330 -28.021 -4.914 1.00 25.78 387 TYR A CA 1
ATOM 2950 C C . TYR A 1 407 ? -14.584 -27.679 -4.127 1.00 28.94 387 TYR A C 1
ATOM 2951 O O . TYR A 1 407 ? -14.507 -27.062 -3.056 1.00 29.37 387 TYR A O 1
ATOM 2960 N N . ILE A 1 408 ? -15.750 -28.052 -4.654 1.00 27.50 388 ILE A N 1
ATOM 2961 C CA . ILE A 1 408 ? -17.006 -27.755 -3.980 1.00 27.91 388 ILE A CA 1
ATOM 2962 C C . ILE A 1 408 ? -17.067 -28.472 -2.643 1.00 29.53 388 ILE A C 1
ATOM 2963 O O . ILE A 1 408 ? -17.412 -27.883 -1.611 1.00 29.60 388 ILE A O 1
ATOM 2968 N N . LEU A 1 409 ? -16.727 -29.761 -2.637 1.00 27.66 389 LEU A N 1
ATOM 2969 C CA . LEU A 1 409 ? -16.837 -30.545 -1.411 1.00 26.01 389 LEU A CA 1
ATOM 2970 C C . LEU A 1 409 ? -15.862 -30.064 -0.340 1.00 31.14 389 LEU A C 1
ATOM 2971 O O . LEU A 1 409 ? -16.194 -30.083 0.853 1.00 30.49 389 LEU A O 1
ATOM 2976 N N . GLN A 1 410 ? -14.670 -29.618 -0.744 1.00 28.04 390 GLN A N 1
ATOM 2977 C CA . GLN A 1 410 ? -13.651 -29.201 0.215 1.00 28.95 390 GLN A CA 1
ATOM 2978 C C . GLN A 1 410 ? -13.957 -27.832 0.814 1.00 30.23 390 GLN A C 1
ATOM 2979 O O . GLN A 1 410 ? -13.647 -27.581 1.986 1.00 30.33 390 GLN A O 1
ATOM 2985 N N . ASN A 1 411 ? -14.574 -26.948 0.038 1.00 30.87 391 ASN A N 1
ATOM 2986 C CA . ASN A 1 411 ? -14.706 -25.554 0.435 1.00 26.33 391 ASN A CA 1
ATOM 2987 C C . ASN A 1 411 ? -16.105 -25.172 0.898 1.00 30.02 391 ASN A C 1
ATOM 2988 O O . ASN A 1 411 ? -16.287 -24.057 1.414 1.00 29.27 391 ASN A O 1
ATOM 2993 N N . SER A 1 412 ? -17.086 -26.059 0.757 1.00 26.20 392 SER A N 1
ATOM 2994 C CA . SER A 1 412 ? -18.438 -25.749 1.187 1.00 27.70 392 SER A CA 1
ATOM 2995 C C . SER A 1 412 ? -18.566 -25.889 2.701 1.00 30.52 392 SER A C 1
ATOM 2996 O O . SER A 1 412 ? -17.673 -26.393 3.378 1.00 29.49 392 SER A O 1
ATOM 2999 N N . ASP A 1 413 ? -19.700 -25.425 3.223 1.00 30.82 393 ASP A N 1
ATOM 3000 C CA . ASP A 1 413 ? -20.062 -25.582 4.634 1.00 33.30 393 ASP A CA 1
ATOM 3001 C C . ASP A 1 413 ? -21.108 -26.688 4.683 1.00 36.90 393 ASP A C 1
ATOM 3002 O O . ASP A 1 413 ? -22.276 -26.465 4.353 1.00 38.30 393 ASP A O 1
ATOM 3007 N N . LEU A 1 414 ? -20.677 -27.889 5.072 1.00 33.56 394 LEU A N 1
ATOM 3008 C CA . LEU A 1 414 ? -21.515 -29.081 4.988 1.00 31.07 394 LEU A CA 1
ATOM 3009 C C . LEU A 1 414 ? -21.891 -29.576 6.376 1.00 33.28 394 LEU A C 1
ATOM 3010 O O . LEU A 1 414 ? -21.072 -30.229 7.041 1.00 33.89 394 LEU A O 1
ATOM 3015 N N . PRO A 1 415 ? -23.112 -29.324 6.844 1.00 31.54 395 PRO A N 1
ATOM 3016 C CA . PRO A 1 415 ? -23.558 -29.919 8.113 1.00 29.61 395 PRO A CA 1
ATOM 3017 C C . PRO A 1 415 ? -23.475 -31.439 8.054 1.00 33.65 395 PRO A C 1
ATOM 3018 O O . PRO A 1 415 ? -23.836 -32.058 7.050 1.00 32.02 395 PRO A O 1
ATOM 3022 N N . GLY A 1 416 ? -22.997 -32.039 9.144 1.00 29.41 396 GLY A N 1
ATOM 3023 C CA . GLY A 1 416 ? -22.834 -33.482 9.202 1.00 28.71 396 GLY A CA 1
ATOM 3024 C C . GLY A 1 416 ? -21.450 -33.987 8.859 1.00 31.93 396 GLY A C 1
ATOM 3025 O O . GLY A 1 416 ? -21.203 -35.194 8.983 1.00 32.24 396 GLY A O 1
ATOM 3026 N N . PHE A 1 417 ? -20.541 -33.113 8.433 1.00 29.91 397 PHE A N 1
ATOM 3027 C CA . PHE A 1 417 ? -19.180 -33.503 8.085 1.00 35.36 397 PHE A CA 1
ATOM 3028 C C . PHE A 1 417 ? -18.218 -32.507 8.712 1.00 37.80 397 PHE A C 1
ATOM 3029 O O . PHE A 1 417 ? -18.344 -31.301 8.479 1.00 36.87 397 PHE A O 1
ATOM 3037 N N . ASN A 1 418 ? -17.255 -32.996 9.491 1.00 32.96 398 ASN A N 1
ATOM 3038 C CA . ASN A 1 418 ? -16.219 -32.084 9.960 1.00 41.29 398 ASN A CA 1
ATOM 3039 C C . ASN A 1 418 ? -15.193 -31.875 8.847 1.00 45.01 398 ASN A C 1
ATOM 3040 O O . ASN A 1 418 ? -15.311 -32.430 7.751 1.00 35.42 398 ASN A O 1
ATOM 3045 N N . GLN A 1 419 ? -14.181 -31.044 9.120 1.00 42.05 399 GLN A N 1
ATOM 3046 C CA . GLN A 1 419 ? -13.226 -30.688 8.071 1.00 47.99 399 GLN A CA 1
ATOM 3047 C C . GLN A 1 419 ? -12.492 -31.916 7.536 1.00 40.80 399 GLN A C 1
ATOM 3048 O O . GLN A 1 419 ? -12.319 -32.060 6.318 1.00 43.92 399 GLN A O 1
ATOM 3054 N N . GLU A 1 420 ? -12.037 -32.798 8.428 1.00 41.20 400 GLU A N 1
ATOM 3055 C CA . GLU A 1 420 ? -11.325 -33.999 7.988 1.00 44.68 400 GLU A CA 1
ATOM 3056 C C . GLU A 1 420 ? -12.209 -34.872 7.103 1.00 42.64 400 GLU A C 1
ATOM 3057 O O . GLU A 1 420 ? -11.777 -35.336 6.040 1.00 37.66 400 GLU A O 1
ATOM 3063 N N . GLN A 1 421 ? -13.450 -35.119 7.538 1.00 37.90 401 GLN A N 1
ATOM 3064 C CA . GLN A 1 421 ? -14.374 -35.931 6.751 1.00 38.22 401 GLN A CA 1
ATOM 3065 C C . GLN A 1 421 ? -14.676 -35.282 5.401 1.00 41.59 401 GLN A C 1
ATOM 3066 O O . GLN A 1 421 ? -14.739 -35.969 4.372 1.00 36.93 401 GLN A O 1
ATOM 3072 N N . GLN A 1 422 ? -14.870 -33.958 5.381 1.00 38.03 402 GLN A N 1
ATOM 3073 C CA . GLN A 1 422 ? -15.004 -33.248 4.116 1.00 37.85 402 GLN A CA 1
ATOM 3074 C C . GLN A 1 422 ? -13.766 -33.418 3.253 1.00 34.63 402 GLN A C 1
ATOM 3075 O O . GLN A 1 422 ? -13.872 -33.669 2.047 1.00 34.23 402 GLN A O 1
ATOM 3081 N N . MET A 1 423 ? -12.579 -33.266 3.849 1.00 33.34 403 MET A N 1
ATOM 3082 C CA . MET A 1 423 ? -11.362 -33.367 3.056 1.00 35.30 403 MET A CA 1
ATOM 3083 C C . MET A 1 423 ? -11.205 -34.773 2.494 1.00 35.39 403 MET A C 1
ATOM 3084 O O . MET A 1 423 ? -10.769 -34.945 1.352 1.00 32.40 403 MET A O 1
ATOM 3089 N N . LEU A 1 424 ? -11.579 -35.784 3.281 1.00 32.79 404 LEU A N 1
ATOM 3090 C CA . LEU A 1 424 ? -11.481 -37.166 2.818 1.00 31.00 404 LEU A CA 1
ATOM 3091 C C . LEU A 1 424 ? -12.423 -37.413 1.644 1.00 33.69 404 LEU A C 1
ATOM 3092 O O . LEU A 1 424 ? -12.007 -37.937 0.608 1.00 30.24 404 LEU A O 1
ATOM 3097 N N . MET A 1 425 ? -13.696 -37.027 1.782 1.00 34.94 405 MET A N 1
ATOM 3098 C CA . MET A 1 425 ? -14.633 -37.138 0.664 1.00 38.19 405 MET A CA 1
ATOM 3099 C C . MET A 1 425 ? -14.116 -36.421 -0.578 1.00 37.65 405 MET A C 1
ATOM 3100 O O . MET A 1 425 ? -14.101 -36.988 -1.676 1.00 32.28 405 MET A O 1
ATOM 3105 N N . ALA A 1 426 ? -13.717 -35.151 -0.429 1.00 28.99 406 ALA A N 1
ATOM 3106 C CA . ALA A 1 426 ? -13.189 -34.401 -1.562 1.00 29.68 406 ALA A CA 1
ATOM 3107 C C . ALA A 1 4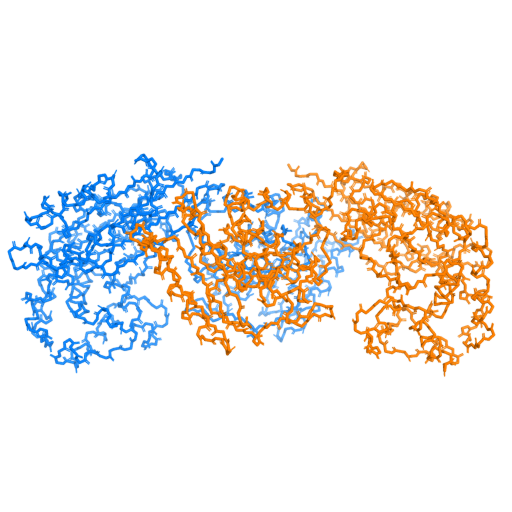26 ? -11.976 -35.086 -2.177 1.00 32.37 406 ALA A C 1
ATOM 3108 O O . ALA A 1 426 ? -11.775 -35.015 -3.393 1.00 33.42 406 ALA A O 1
ATOM 3110 N N . THR A 1 427 ? -11.152 -35.738 -1.354 1.00 29.63 407 THR A N 1
ATOM 3111 C CA . THR A 1 427 ? -9.971 -36.427 -1.866 1.00 31.67 407 THR A CA 1
ATOM 3112 C C . THR A 1 427 ? -10.357 -37.662 -2.676 1.00 33.85 407 THR A C 1
ATOM 3113 O O . THR A 1 427 ? -9.782 -37.921 -3.737 1.00 32.38 407 THR A O 1
ATOM 3117 N N . LEU A 1 428 ? -11.318 -38.446 -2.186 1.00 31.30 408 LEU A N 1
ATOM 3118 C CA . LEU A 1 428 ? -11.778 -39.585 -2.976 1.00 30.71 408 LEU A CA 1
ATOM 3119 C C . LEU A 1 428 ? -12.295 -39.126 -4.330 1.00 30.60 408 LEU A C 1
ATOM 3120 O O . LEU A 1 428 ? -11.998 -39.739 -5.360 1.00 29.09 408 LEU A O 1
ATOM 3125 N N . VAL A 1 429 ? -13.074 -38.041 -4.348 1.00 31.33 409 VAL A N 1
ATOM 3126 C CA . VAL A 1 429 ? -13.626 -37.555 -5.608 1.00 30.81 409 VAL A CA 1
ATOM 3127 C C . VAL A 1 429 ? -12.523 -37.003 -6.499 1.00 30.69 409 VAL A C 1
ATOM 3128 O O . VAL A 1 429 ? -12.502 -37.250 -7.710 1.00 30.80 409 VAL A O 1
ATOM 3132 N N . ARG A 1 430 ? -11.583 -36.258 -5.915 1.00 29.89 410 ARG A N 1
ATOM 3133 C CA . ARG A 1 430 ? -10.515 -35.657 -6.708 1.00 33.71 410 ARG A CA 1
ATOM 3134 C C . ARG A 1 430 ? -9.704 -36.710 -7.444 1.00 34.43 410 ARG A C 1
ATOM 3135 O O . ARG A 1 430 ? -9.216 -36.452 -8.545 1.00 31.20 410 ARG A O 1
ATOM 3143 N N . TYR A 1 431 ? -9.548 -37.894 -6.849 1.00 31.94 411 TYR A N 1
ATOM 3144 C CA . TYR A 1 431 ? -8.718 -38.960 -7.396 1.00 30.97 411 TYR A CA 1
ATOM 3145 C C . TYR A 1 431 ? -9.497 -39.966 -8.236 1.00 31.64 411 TYR A C 1
ATOM 3146 O O . TYR A 1 431 ? -8.931 -40.994 -8.619 1.00 32.23 411 TYR A O 1
ATOM 3155 N N . HIS A 1 432 ? -10.775 -39.722 -8.530 1.00 31.65 412 HIS A N 1
ATOM 3156 C CA . HIS A 1 432 ? -11.551 -40.789 -9.156 1.00 31.86 412 HIS A CA 1
ATOM 3157 C C . HIS A 1 432 ? -11.436 -40.790 -10.677 1.00 31.48 412 HIS A C 1
ATOM 3158 O O . HIS A 1 432 ? -11.999 -41.679 -11.319 1.00 31.63 412 HIS A O 1
ATOM 3165 N N . ARG A 1 433 ? -10.688 -39.846 -11.260 1.00 31.09 413 ARG A N 1
ATOM 3166 C CA . ARG A 1 433 ? -10.462 -39.768 -12.699 1.00 31.92 413 ARG A CA 1
ATOM 3167 C C . ARG A 1 433 ? -9.009 -39.396 -12.962 1.00 34.54 413 ARG A C 1
ATOM 3168 O O . ARG A 1 433 ? -8.353 -38.769 -12.127 1.00 35.59 413 ARG A O 1
ATOM 3176 N N . LYS A 1 434 ? -8.520 -39.793 -14.139 1.00 35.10 414 LYS A N 1
ATOM 3177 C CA . LYS A 1 434 ? -7.242 -39.341 -14.687 1.00 33.67 414 LYS A CA 1
ATOM 3178 C C . LYS A 1 434 ? -6.054 -39.883 -13.899 1.00 34.39 414 LYS A C 1
ATOM 3179 O O . LYS A 1 434 ? -6.214 -40.770 -13.055 1.00 36.22 414 LYS A O 1
ATOM 3185 N N . ALA A 1 435 ? -4.855 -39.364 -14.172 1.00 37.91 415 ALA A N 1
ATOM 3186 C CA . ALA A 1 435 ? -3.645 -39.921 -13.568 1.00 39.21 415 ALA A CA 1
ATOM 3187 C C . ALA A 1 435 ? -3.674 -39.834 -12.046 1.00 42.66 415 ALA A C 1
ATOM 3188 O O . ALA A 1 435 ? -4.163 -38.859 -11.465 1.00 44.06 415 ALA A O 1
ATOM 3190 N N . ILE A 1 436 ? -3.119 -40.858 -11.403 1.00 38.12 416 ILE A N 1
ATOM 3191 C CA . ILE A 1 436 ? -3.088 -40.985 -9.949 1.00 41.94 416 ILE A CA 1
ATOM 3192 C C . ILE A 1 436 ? -1.687 -40.600 -9.483 1.00 40.24 416 ILE A C 1
ATOM 3193 O O . ILE A 1 436 ? -0.704 -41.256 -9.839 1.00 42.41 416 ILE A O 1
ATOM 3198 N N . LYS A 1 437 ? -1.576 -39.523 -8.704 1.00 43.90 417 LYS A N 1
ATOM 3199 C CA . LYS A 1 437 ? -0.292 -39.077 -8.162 1.00 42.10 417 LYS A CA 1
ATOM 3200 C C . LYS A 1 437 ? -0.416 -39.078 -6.640 1.00 46.37 417 LYS A C 1
ATOM 3201 O O . LYS A 1 437 ? -0.904 -38.112 -6.047 1.00 45.24 417 LYS A O 1
ATOM 3207 N N . LEU A 1 438 ? 0.028 -40.168 -6.007 1.00 39.40 418 LEU A N 1
ATOM 3208 C CA . LEU A 1 438 ? -0.204 -40.344 -4.576 1.00 42.41 418 LEU A CA 1
ATOM 3209 C C . LEU A 1 438 ? 0.631 -39.408 -3.708 1.00 49.81 418 LEU A C 1
ATOM 3210 O O . LEU A 1 438 ? 0.348 -39.291 -2.510 1.00 50.58 418 LEU A O 1
ATOM 3215 N N . ASP A 1 439 ? 1.644 -38.746 -4.273 1.00 52.51 419 ASP A N 1
ATOM 3216 C CA . ASP A 1 439 ? 2.416 -37.776 -3.503 1.00 53.79 419 ASP A CA 1
ATOM 3217 C C . ASP A 1 439 ? 1.586 -36.547 -3.158 1.00 56.58 419 ASP A C 1
ATOM 3218 O O . ASP A 1 439 ? 1.883 -35.855 -2.178 1.00 56.98 419 ASP A O 1
ATOM 3223 N N . ASP A 1 440 ? 0.553 -36.257 -3.945 1.00 52.83 420 ASP A N 1
ATOM 3224 C CA . ASP A 1 440 ? -0.280 -35.079 -3.737 1.00 53.94 420 ASP A CA 1
ATOM 3225 C C . ASP A 1 440 ? -1.374 -35.291 -2.689 1.00 48.59 420 ASP A C 1
ATOM 3226 O O . ASP A 1 440 ? -2.200 -34.392 -2.490 1.00 50.98 420 ASP A O 1
ATOM 3231 N N . LEU A 1 441 ? -1.392 -36.439 -2.019 1.00 44.40 421 LEU A N 1
ATOM 3232 C CA . LEU A 1 441 ? -2.444 -36.728 -1.053 1.00 48.59 421 LEU A CA 1
ATOM 3233 C C . LEU A 1 441 ? -2.334 -35.797 0.152 1.00 50.80 421 LEU A C 1
ATOM 3234 O O . LEU A 1 441 ? -1.226 -35.516 0.620 1.00 47.97 421 LEU A O 1
ATOM 3239 N N . PRO A 1 442 ? -3.458 -35.301 0.670 1.00 47.68 422 PRO A N 1
ATOM 3240 C CA . PRO A 1 442 ? -3.420 -34.549 1.928 1.00 48.93 422 PRO A CA 1
ATOM 3241 C C . PRO A 1 442 ? -3.008 -35.447 3.082 1.00 48.76 422 PRO A C 1
ATOM 3242 O O . PRO A 1 442 ? -3.157 -36.669 3.038 1.00 54.94 422 PRO A O 1
ATOM 3246 N N . ARG A 1 443 ? -2.473 -34.820 4.124 1.00 55.99 423 ARG A N 1
ATOM 3247 C CA . ARG A 1 443 ? -2.197 -35.501 5.381 1.00 58.00 423 ARG A CA 1
ATOM 3248 C C . ARG A 1 443 ? -3.422 -35.409 6.281 1.00 50.71 423 ARG A C 1
ATOM 3249 O O . ARG A 1 443 ? -3.941 -34.315 6.520 1.00 52.65 423 ARG A O 1
ATOM 3257 N N . PHE A 1 444 ? -3.886 -36.555 6.766 1.00 45.82 424 PHE A N 1
ATOM 3258 C CA . PHE A 1 444 ? -5.036 -36.632 7.652 1.00 46.92 424 PHE A CA 1
ATOM 3259 C C . PHE A 1 444 ? -4.572 -36.924 9.071 1.00 53.12 424 PHE A C 1
ATOM 3260 O O . PHE A 1 444 ? -3.612 -37.670 9.284 1.00 50.16 424 PHE A O 1
ATOM 3268 N N . THR A 1 445 ? -5.265 -36.329 10.043 1.00 52.27 425 THR A N 1
ATOM 3269 C CA . THR A 1 445 ? -4.882 -36.514 11.436 1.00 54.71 425 THR A CA 1
ATOM 3270 C C . THR A 1 445 ? -5.327 -37.867 11.971 1.00 56.68 425 THR A C 1
ATOM 3271 O O . THR A 1 445 ? -4.671 -38.426 12.859 1.00 64.06 425 THR A O 1
ATOM 3275 N N . LEU A 1 446 ? -6.423 -38.409 11.448 1.00 51.41 426 LEU A N 1
ATOM 3276 C CA . LEU A 1 446 ? -6.951 -39.683 11.916 1.00 56.56 426 LEU A CA 1
ATOM 3277 C C . LEU A 1 446 ? -6.897 -40.762 10.848 1.00 54.57 426 LEU A C 1
ATOM 3278 O O . LEU A 1 446 ? -6.450 -41.882 11.125 1.00 58.33 426 LEU A O 1
ATOM 3283 N N . PHE A 1 447 ? -7.327 -40.447 9.628 1.00 46.64 427 PHE A N 1
ATOM 3284 C CA . PHE A 1 447 ? -7.495 -41.456 8.589 1.00 49.93 427 PHE A CA 1
ATOM 3285 C C . PHE A 1 447 ? -6.141 -41.952 8.091 1.00 52.07 427 PHE A C 1
ATOM 3286 O O . PHE A 1 447 ? -5.271 -41.152 7.726 1.00 47.19 427 PHE A O 1
ATOM 3294 N N . ARG A 1 448 ? -5.979 -43.275 8.049 1.00 48.43 428 ARG A N 1
ATOM 3295 C CA . ARG A 1 448 ? -4.731 -43.906 7.642 1.00 47.04 428 ARG A CA 1
ATOM 3296 C C . ARG A 1 448 ? -4.777 -44.283 6.164 1.00 52.18 428 ARG A C 1
ATOM 3297 O O . ARG A 1 448 ? -5.800 -44.765 5.666 1.00 40.49 428 ARG A O 1
ATOM 3305 N N . LYS A 1 449 ? -3.650 -44.072 5.474 1.00 47.27 429 LYS A N 1
ATOM 3306 C CA . LYS A 1 449 ? -3.628 -44.209 4.021 1.00 51.26 429 LYS A CA 1
ATOM 3307 C C . LYS A 1 449 ? -3.934 -45.636 3.587 1.00 46.92 429 LYS A C 1
ATOM 3308 O O . LYS A 1 449 ? -4.603 -45.848 2.570 1.00 45.39 429 LYS A O 1
ATOM 3314 N N . LYS A 1 450 ? -3.452 -46.626 4.347 1.00 46.19 430 LYS A N 1
ATOM 3315 C CA . LYS A 1 450 ? -3.747 -48.025 4.055 1.00 49.97 430 LYS A CA 1
ATOM 3316 C C . LYS A 1 450 ? -5.239 -48.305 4.000 1.00 49.17 430 LYS A C 1
ATOM 3317 O O . LYS A 1 450 ? -5.658 -49.245 3.314 1.00 39.53 430 LYS A O 1
ATOM 3323 N N . GLN A 1 451 ? -6.048 -47.517 4.706 1.00 40.30 431 GLN A N 1
ATOM 3324 C CA . GLN A 1 451 ? -7.472 -47.786 4.802 1.00 38.85 431 GLN A CA 1
ATOM 3325 C C . GLN A 1 451 ? -8.308 -47.027 3.780 1.00 38.66 431 GLN A C 1
ATOM 3326 O O . GLN A 1 451 ? -9.380 -47.519 3.411 1.00 36.43 431 GLN A O 1
ATOM 3332 N N . PHE A 1 452 ? -7.868 -45.853 3.303 1.00 36.58 432 PHE A N 1
ATOM 3333 C CA . PHE A 1 452 ? -8.664 -45.142 2.308 1.00 42.14 432 PHE A CA 1
ATOM 3334 C C . PHE A 1 452 ? -8.136 -45.251 0.881 1.00 36.40 432 PHE A C 1
ATOM 3335 O O . PHE A 1 452 ? -8.889 -44.955 -0.053 1.00 35.45 432 PHE A O 1
ATOM 3343 N N . LEU A 1 453 ? -6.882 -45.671 0.671 1.00 36.88 433 LEU A N 1
ATOM 3344 C CA . LEU A 1 453 ? -6.431 -45.903 -0.703 1.00 38.47 433 LEU A CA 1
ATOM 3345 C C . LEU A 1 453 ? -7.302 -46.911 -1.439 1.00 36.38 433 LEU A C 1
ATOM 3346 O O . LEU A 1 453 ? -7.662 -46.647 -2.600 1.00 39.00 433 LEU A O 1
ATOM 3351 N N . PRO A 1 454 ? -7.666 -48.065 -0.867 1.00 35.40 434 PRO A N 1
ATOM 3352 C CA . PRO A 1 454 ? -8.565 -48.975 -1.600 1.00 33.70 434 PRO A CA 1
ATOM 3353 C C . PRO A 1 454 ? -9.915 -48.359 -1.896 1.00 35.11 434 PRO A C 1
ATOM 3354 O O . PRO A 1 454 ? -10.570 -48.774 -2.860 1.00 31.76 434 PRO A O 1
ATOM 3358 N N . LEU A 1 455 ? -10.339 -47.356 -1.113 1.00 32.94 435 LEU A N 1
ATOM 3359 C CA . LEU A 1 455 ? -11.579 -46.647 -1.414 1.00 32.02 435 LEU A CA 1
ATOM 3360 C C . LEU A 1 455 ? -11.453 -45.799 -2.675 1.00 32.99 435 LEU A C 1
ATOM 3361 O O . LEU A 1 455 ? -12.429 -45.664 -3.418 1.00 30.29 435 LEU A O 1
ATOM 3366 N N . ILE A 1 456 ? -10.281 -45.201 -2.919 1.00 29.52 436 ILE A N 1
ATOM 3367 C CA . ILE A 1 456 ? -10.037 -44.531 -4.194 1.00 29.86 436 ILE A CA 1
ATOM 3368 C C . ILE A 1 456 ? -10.187 -45.525 -5.336 1.00 31.11 436 ILE A C 1
ATOM 3369 O O . ILE A 1 456 ? -10.863 -45.253 -6.332 1.00 31.78 436 ILE A O 1
ATOM 3374 N N . GLN A 1 457 ? -9.568 -46.702 -5.195 1.00 30.47 437 GLN A N 1
ATOM 3375 C CA . GLN A 1 457 ? -9.645 -47.714 -6.249 1.00 32.39 437 GLN A CA 1
ATOM 3376 C C . GLN A 1 457 ? -11.086 -48.128 -6.515 1.00 32.44 437 GLN A C 1
ATOM 3377 O O . GLN A 1 457 ? -11.505 -48.257 -7.675 1.00 32.19 437 GLN A O 1
ATOM 3383 N N . LEU A 1 458 ? -11.859 -48.331 -5.450 1.00 30.49 438 LEU A N 1
ATOM 3384 C CA . LEU A 1 458 ? -13.251 -48.746 -5.588 1.00 32.20 438 LEU A CA 1
ATOM 3385 C C . LEU A 1 458 ? -14.095 -47.654 -6.239 1.00 30.75 438 LEU A C 1
ATOM 3386 O O . LEU A 1 458 ? -14.941 -47.947 -7.091 1.00 30.15 438 LEU A O 1
ATOM 3391 N N . LEU A 1 459 ? -13.899 -46.393 -5.836 1.00 28.71 439 LEU A N 1
ATOM 3392 C CA . LEU A 1 459 ? -14.651 -45.312 -6.463 1.00 26.76 439 LEU A CA 1
ATOM 3393 C C . LEU A 1 459 ? -14.295 -45.178 -7.936 1.00 25.97 439 LEU A C 1
ATOM 3394 O O . LEU A 1 459 ? -15.180 -44.943 -8.767 1.00 29.68 439 LEU A O 1
ATOM 3399 N N . ARG A 1 460 ? -13.011 -45.316 -8.281 1.00 26.54 440 ARG A N 1
ATOM 3400 C CA . ARG A 1 460 ? -12.621 -45.207 -9.682 1.00 27.06 440 ARG A CA 1
ATOM 3401 C C . ARG A 1 460 ? -13.323 -46.256 -10.524 1.00 29.74 440 ARG A C 1
ATOM 3402 O O . ARG A 1 460 ? -13.808 -45.961 -11.624 1.00 27.80 440 ARG A O 1
ATOM 3410 N N . LEU A 1 461 ? -13.390 -47.487 -10.022 1.00 29.86 441 LEU A N 1
ATOM 3411 C CA . LEU A 1 461 ? -13.983 -48.553 -10.818 1.00 30.21 441 LEU A CA 1
ATOM 3412 C C . LEU A 1 461 ? -15.500 -48.436 -10.851 1.00 30.01 441 LEU A C 1
ATOM 3413 O O . LEU A 1 461 ? -16.118 -48.659 -11.898 1.00 30.71 441 LEU A O 1
ATOM 3418 N N . GLY A 1 462 ? -16.116 -48.081 -9.722 1.00 26.78 442 GLY A N 1
ATOM 3419 C CA . GLY A 1 462 ? -17.564 -47.939 -9.696 1.00 29.22 442 GLY A CA 1
ATOM 3420 C C . GLY A 1 462 ? -18.072 -46.857 -10.630 1.00 29.31 442 GLY A C 1
ATOM 3421 O O . GLY A 1 462 ? -19.094 -47.035 -11.301 1.00 31.19 442 GLY A O 1
ATOM 3422 N N . VAL A 1 463 ? -17.368 -45.721 -10.692 1.00 26.38 443 VAL A N 1
ATOM 3423 C CA . VAL A 1 463 ? -17.750 -44.664 -11.619 1.00 28.91 443 VAL A CA 1
ATOM 3424 C C . VAL A 1 463 ? -17.490 -45.102 -13.056 1.00 32.56 443 VAL A C 1
ATOM 3425 O O . VAL A 1 463 ? -18.339 -44.918 -13.935 1.00 30.11 443 VAL A O 1
ATOM 3429 N N . LEU A 1 464 ? -16.304 -45.669 -13.315 1.00 28.83 444 LEU A N 1
ATOM 3430 C CA . LEU A 1 464 ? -15.960 -46.115 -14.665 1.00 30.61 444 LEU A CA 1
ATOM 3431 C C . LEU A 1 464 ? -17.031 -47.041 -15.225 1.00 32.78 444 LEU A C 1
ATOM 3432 O O . LEU A 1 464 ? -17.492 -46.871 -16.362 1.00 28.17 444 LEU A O 1
ATOM 3437 N N . LEU A 1 465 ? -17.438 -48.034 -14.436 1.00 27.98 445 LEU A N 1
ATOM 3438 C CA . LEU A 1 465 ? -18.365 -49.044 -14.923 1.00 27.31 445 LEU A CA 1
ATOM 3439 C C . LEU A 1 465 ? -19.779 -48.512 -15.115 1.00 31.72 445 LEU A C 1
ATOM 3440 O O . LEU A 1 465 ? -20.648 -49.251 -15.607 1.00 30.89 445 LEU A O 1
ATOM 3445 N N . ASN A 1 466 ? -20.029 -47.246 -14.768 1.00 26.61 446 ASN A N 1
ATOM 3446 C CA . ASN A 1 466 ? -21.313 -46.609 -15.016 1.00 27.54 446 ASN A CA 1
ATOM 3447 C C . ASN A 1 466 ? -21.165 -45.347 -15.850 1.00 27.33 446 ASN A C 1
ATOM 3448 O O . ASN A 1 466 ? -22.070 -44.500 -15.861 1.00 27.14 446 ASN A O 1
ATOM 3453 N N . ASN A 1 467 ? -20.040 -45.200 -16.548 1.00 27.75 447 ASN A N 1
ATOM 3454 C CA . ASN A 1 467 ? -19.785 -43.916 -17.189 1.00 31.66 447 ASN A CA 1
ATOM 3455 C C . ASN A 1 467 ? -20.592 -43.725 -18.470 1.00 31.78 447 ASN A C 1
ATOM 3456 O O . ASN A 1 467 ? -20.526 -42.638 -19.064 1.00 27.44 447 ASN A O 1
ATOM 3461 N N . GLN A 1 468 ? -21.345 -44.738 -18.912 1.00 26.89 448 GLN A N 1
ATOM 3462 C CA . GLN A 1 468 ? -22.311 -44.562 -19.993 1.00 27.63 448 GLN A CA 1
ATOM 3463 C C . GLN A 1 468 ? -23.687 -44.166 -19.468 1.00 29.65 448 GLN A C 1
ATOM 3464 O O . GLN A 1 468 ? -24.652 -44.135 -20.239 1.00 26.09 448 GLN A O 1
ATOM 3470 N N . ARG A 1 469 ? -23.784 -43.838 -18.178 1.00 26.16 449 ARG A N 1
ATOM 3471 C CA . ARG A 1 469 ? -24.972 -43.222 -17.569 1.00 26.87 449 ARG A CA 1
ATOM 3472 C C . ARG A 1 469 ? -26.170 -44.143 -17.793 1.00 26.80 449 ARG A C 1
ATOM 3473 O O . ARG A 1 469 ? -26.063 -45.346 -17.511 1.00 27.82 449 ARG A O 1
ATOM 3481 N N . GLN A 1 470 ? -27.310 -43.640 -18.275 1.00 31.02 450 GLN A N 1
ATOM 3482 C CA . GLN A 1 470 ? -28.488 -44.489 -18.420 1.00 30.82 450 GLN A CA 1
ATOM 3483 C C . GLN A 1 470 ? -28.315 -45.538 -19.522 1.00 30.59 450 GLN A C 1
ATOM 3484 O O . GLN A 1 470 ? -29.108 -46.487 -19.592 1.00 31.21 450 GLN A O 1
ATOM 3490 N N . ALA A 1 471 ? -27.298 -45.399 -20.375 1.00 28.28 451 ALA A N 1
ATOM 3491 C CA . ALA A 1 471 ? -26.990 -46.417 -21.380 1.00 29.49 451 ALA A CA 1
ATOM 3492 C C . ALA A 1 471 ? -26.162 -47.558 -20.818 1.00 29.67 451 ALA A C 1
ATOM 3493 O O . ALA A 1 471 ? -25.884 -48.518 -21.547 1.00 29.37 451 ALA A O 1
ATOM 3495 N N . THR A 1 472 ? -25.769 -47.473 -19.549 1.00 29.44 452 THR A N 1
ATOM 3496 C CA . THR A 1 472 ? -24.932 -48.500 -18.936 1.00 29.71 452 THR A CA 1
ATOM 3497 C C . THR A 1 472 ? -25.544 -49.885 -19.094 1.00 31.50 452 THR A C 1
ATOM 3498 O O . THR A 1 472 ? -26.761 -50.059 -18.979 1.00 31.28 452 THR A O 1
ATOM 3502 N N . THR A 1 473 ? -24.683 -50.869 -19.403 1.00 25.30 453 THR A N 1
ATOM 3503 C CA . THR A 1 473 ? -25.053 -52.280 -19.417 1.00 30.64 453 THR A CA 1
ATOM 3504 C C . THR A 1 473 ? -24.428 -52.893 -18.175 1.00 33.39 453 THR A C 1
ATOM 3505 O O . THR A 1 473 ? -23.203 -53.041 -18.097 1.00 32.39 453 THR A O 1
ATOM 3509 N N . THR A 1 474 ? -25.268 -53.195 -17.194 1.00 31.82 454 THR A N 1
ATOM 3510 C CA . THR A 1 474 ? -24.809 -53.652 -15.889 1.00 34.66 454 THR A CA 1
ATOM 3511 C C . THR A 1 474 ? -24.537 -55.152 -15.939 1.00 32.17 454 THR A C 1
ATOM 3512 O O . THR A 1 474 ? -25.454 -55.920 -16.247 1.00 30.31 454 THR A O 1
ATOM 3516 N N . PRO A 1 475 ? -23.317 -55.609 -15.662 1.00 31.42 455 PRO A N 1
ATOM 3517 C CA . PRO A 1 475 ? -23.051 -57.054 -15.707 1.00 34.73 455 PRO A CA 1
ATOM 3518 C C . PRO A 1 475 ? -23.823 -57.771 -14.619 1.00 35.20 455 PRO A C 1
ATOM 3519 O O . PRO A 1 475 ? -23.907 -57.286 -13.483 1.00 36.02 455 PRO A O 1
ATOM 3523 N N . PRO A 1 476 ? -24.432 -58.911 -14.947 1.00 39.43 456 PRO A N 1
ATOM 3524 C CA . PRO A 1 476 ? -25.188 -59.664 -13.932 1.00 39.67 456 PRO A CA 1
ATOM 3525 C C . PRO A 1 476 ? -24.321 -60.215 -12.811 1.00 42.22 456 PRO A C 1
ATOM 3526 O O . PRO A 1 476 ? -24.826 -60.454 -11.706 1.00 40.09 456 PRO A O 1
ATOM 3530 N N . THR A 1 477 ? -23.035 -60.461 -13.062 1.00 37.31 457 THR A N 1
ATOM 3531 C CA . THR A 1 477 ? -22.103 -60.822 -12.001 1.00 40.29 457 THR A CA 1
ATOM 3532 C C . THR A 1 477 ? -20.840 -59.998 -12.164 1.00 42.26 457 THR A C 1
ATOM 3533 O O . THR A 1 477 ? -20.485 -59.595 -13.275 1.00 34.95 457 THR A O 1
ATOM 3537 N N . LEU A 1 478 ? -20.175 -59.740 -11.042 1.00 33.16 458 LEU A N 1
ATOM 3538 C CA . LEU A 1 478 ? -18.938 -58.965 -11.060 1.00 36.31 458 LEU A CA 1
ATOM 3539 C C . LEU A 1 478 ? -18.124 -59.379 -9.846 1.00 34.33 458 LEU A C 1
ATOM 3540 O O . LEU A 1 478 ? -18.478 -59.030 -8.715 1.00 35.96 458 LEU A O 1
ATOM 3545 N N . ARG A 1 479 ? -17.042 -60.114 -10.077 1.00 34.24 459 ARG A N 1
ATOM 3546 C CA . ARG A 1 479 ? -16.231 -60.675 -9.005 1.00 34.44 459 ARG A CA 1
ATOM 3547 C C . ARG A 1 479 ? -14.944 -59.880 -8.885 1.00 38.57 459 ARG A C 1
ATOM 3548 O O . ARG A 1 479 ? -14.298 -59.596 -9.898 1.00 34.50 459 ARG A O 1
ATOM 3556 N N . LEU A 1 480 ? -14.597 -59.491 -7.658 1.00 33.85 460 LEU A N 1
ATOM 3557 C CA . LEU A 1 480 ? -13.343 -58.807 -7.363 1.00 34.33 460 LEU A CA 1
ATOM 3558 C C . LEU A 1 480 ? -12.476 -59.708 -6.493 1.00 38.12 460 LEU A C 1
ATOM 3559 O O . LEU A 1 480 ? -12.951 -60.248 -5.489 1.00 41.50 460 LEU A O 1
ATOM 3564 N N . GLN A 1 481 ? -11.221 -59.892 -6.895 1.00 36.40 461 GLN A N 1
ATOM 3565 C CA . GLN A 1 481 ? -10.228 -60.610 -6.106 1.00 38.42 461 GLN A CA 1
ATOM 3566 C C . GLN A 1 481 ? -9.054 -59.674 -5.867 1.00 41.53 461 GLN A C 1
ATOM 3567 O O . GLN A 1 481 ? -8.616 -58.981 -6.788 1.00 38.66 461 GLN A O 1
ATOM 3573 N N . THR A 1 482 ? -8.549 -59.641 -4.634 1.00 39.20 462 THR A N 1
ATOM 3574 C CA . THR A 1 482 ? -7.465 -58.729 -4.297 1.00 39.39 462 THR A CA 1
ATOM 3575 C C . THR A 1 482 ? -6.295 -59.490 -3.692 1.00 42.88 462 THR A C 1
ATOM 3576 O O . THR A 1 482 ? -6.482 -60.382 -2.856 1.00 48.30 462 THR A O 1
ATOM 3580 N N . GLU A 1 483 ? -5.090 -59.138 -4.132 1.00 43.84 463 GLU A N 1
ATOM 3581 C CA . GLU A 1 483 ? -3.845 -59.531 -3.474 1.00 43.21 463 GLU A CA 1
ATOM 3582 C C . GLU A 1 483 ? -2.995 -58.268 -3.386 1.00 42.86 463 GLU A C 1
ATOM 3583 O O . GLU A 1 483 ? -2.379 -57.857 -4.373 1.00 45.65 463 GLU A O 1
ATOM 3589 N N . ALA A 1 484 ? -2.978 -57.650 -2.209 1.00 41.49 464 ALA A N 1
ATOM 3590 C CA . ALA A 1 484 ? -2.402 -56.309 -2.011 1.00 43.30 464 ALA A CA 1
ATOM 3591 C C . ALA A 1 484 ? -3.035 -55.390 -3.056 1.00 41.43 464 ALA A C 1
ATOM 3592 O O . ALA A 1 484 ? -4.269 -55.338 -3.162 1.00 47.21 464 ALA A O 1
ATOM 3594 N N . HIS A 1 485 ? -2.263 -54.643 -3.832 1.00 43.51 465 HIS A N 1
ATOM 3595 C CA . HIS A 1 485 ? -2.832 -53.704 -4.779 1.00 38.25 465 HIS A CA 1
ATOM 3596 C C . HIS A 1 485 ? -2.966 -54.301 -6.175 1.00 40.41 465 HIS A C 1
ATOM 3597 O O . HIS A 1 485 ? -3.159 -53.559 -7.143 1.00 36.29 465 HIS A O 1
ATOM 3604 N N . HIS A 1 486 ? -2.870 -55.622 -6.296 1.00 40.26 466 HIS A N 1
ATOM 3605 C CA . HIS A 1 486 ? -3.166 -56.332 -7.536 1.00 44.40 466 HIS A CA 1
ATOM 3606 C C . HIS A 1 486 ? -4.615 -56.806 -7.464 1.00 37.91 466 HIS A C 1
ATOM 3607 O O . HIS A 1 486 ? -4.944 -57.689 -6.665 1.00 38.97 466 HIS A O 1
ATOM 3614 N N . TRP A 1 487 ? -5.480 -56.218 -8.285 1.00 37.98 467 TRP A N 1
ATOM 3615 C CA . TRP A 1 487 ? -6.906 -56.516 -8.268 1.00 34.87 467 TRP A CA 1
ATOM 3616 C C . TRP A 1 487 ? -7.329 -57.146 -9.584 1.00 32.95 467 TRP A C 1
ATOM 3617 O O . TRP A 1 487 ? -6.932 -56.683 -10.654 1.00 34.77 467 TRP A O 1
ATOM 3628 N N . THR A 1 488 ? -8.166 -58.178 -9.502 1.00 36.72 468 THR A N 1
ATOM 3629 C CA . THR A 1 488 ? -8.715 -58.836 -10.684 1.00 32.79 468 THR A CA 1
ATOM 3630 C C . THR A 1 488 ? -10.227 -58.668 -10.680 1.00 34.45 468 THR A C 1
ATOM 3631 O O . THR A 1 488 ? -10.890 -59.054 -9.711 1.00 34.08 468 THR A O 1
ATOM 3635 N N . LEU A 1 489 ? -10.763 -58.072 -11.747 1.00 33.24 469 LEU A N 1
ATOM 3636 C CA . LEU A 1 489 ? -12.202 -57.932 -11.945 1.00 33.01 469 LEU A CA 1
ATOM 3637 C C . LEU A 1 489 ? -12.652 -58.930 -12.997 1.00 36.18 469 LEU A C 1
ATOM 3638 O O . LEU A 1 489 ? -12.186 -58.878 -14.141 1.00 33.57 469 LEU A O 1
ATOM 3643 N N . THR A 1 490 ? -13.572 -59.813 -12.630 1.00 31.52 470 THR A N 1
ATOM 3644 C CA . THR A 1 490 ? -14.034 -60.836 -13.558 1.00 32.06 470 THR A CA 1
ATOM 3645 C C . THR A 1 490 ? -15.487 -60.580 -13.923 1.00 33.11 470 THR A C 1
ATOM 3646 O O . THR A 1 490 ? -16.339 -60.423 -13.041 1.00 33.51 470 THR A O 1
ATOM 3650 N N . PHE A 1 491 ? -15.752 -60.518 -15.215 1.00 31.32 471 PHE A N 1
ATOM 3651 C CA . PHE A 1 491 ? -17.059 -60.260 -15.782 1.00 31.28 471 PHE A CA 1
ATOM 3652 C C . PHE A 1 491 ? -17.641 -61.555 -16.317 1.00 29.10 471 PHE A C 1
ATOM 3653 O O . PHE A 1 491 ? -16.933 -62.563 -16.423 1.00 32.03 471 PHE A O 1
ATOM 3661 N N . PRO A 1 492 ? -18.936 -61.583 -16.641 1.00 32.44 472 PRO A N 1
ATOM 3662 C CA . PRO A 1 492 ? -19.529 -62.814 -17.185 1.00 36.35 472 PRO A CA 1
ATOM 3663 C C . PRO A 1 492 ? -18.830 -63.287 -18.448 1.00 34.93 472 PRO A C 1
ATOM 3664 O O . PRO A 1 492 ? -18.134 -62.535 -19.137 1.00 33.29 472 PRO A O 1
ATOM 3668 N N . HIS A 1 493 ? -19.037 -64.569 -18.744 1.00 32.07 473 HIS A N 1
ATOM 3669 C CA . HIS A 1 493 ? -18.497 -65.166 -19.955 1.00 32.24 473 HIS A CA 1
ATOM 3670 C C . HIS A 1 493 ? -18.996 -64.418 -21.183 1.00 36.59 473 HIS A C 1
ATOM 3671 O O . HIS A 1 493 ? -20.192 -64.142 -21.313 1.00 34.68 473 HIS A O 1
ATOM 3678 N N . ASN A 1 494 ? -18.062 -64.053 -22.062 1.00 31.96 474 ASN A N 1
ATOM 3679 C CA . ASN A 1 494 ? -18.346 -63.351 -23.310 1.00 29.86 474 ASN A CA 1
ATOM 3680 C C . ASN A 1 494 ? -18.882 -61.939 -23.082 1.00 32.69 474 ASN A C 1
ATOM 3681 O O . ASN A 1 494 ? -19.446 -61.337 -24.002 1.00 32.21 474 ASN A O 1
ATOM 3686 N N . TRP A 1 495 ? -18.698 -61.392 -21.876 1.00 33.95 475 TRP A N 1
ATOM 3687 C CA . TRP A 1 495 ? -19.246 -60.071 -21.574 1.00 28.96 475 TRP A CA 1
ATOM 3688 C C . TRP A 1 495 ? -18.774 -59.028 -22.574 1.00 32.53 475 TRP A C 1
ATOM 3689 O O . TRP A 1 495 ? -19.574 -58.233 -23.088 1.00 30.87 475 TRP A O 1
ATOM 3700 N N . PHE A 1 496 ? -17.471 -58.989 -22.843 1.00 29.36 476 PHE A N 1
ATOM 3701 C CA . PHE A 1 496 ? -16.934 -57.839 -23.560 1.00 31.66 476 PHE A CA 1
ATOM 3702 C C . PHE A 1 496 ? -17.156 -57.916 -25.061 1.00 34.26 476 PHE A C 1
ATOM 3703 O O . PHE A 1 496 ? -16.929 -56.918 -25.759 1.00 34.92 476 PHE A O 1
ATOM 3711 N N . SER A 1 497 ? -17.630 -59.056 -25.570 1.00 31.39 477 SER A N 1
ATOM 3712 C CA . SER A 1 497 ? -18.019 -59.118 -26.974 1.00 31.33 477 SER A CA 1
ATOM 3713 C C . SER A 1 497 ? -19.192 -58.187 -27.266 1.00 32.45 477 SER A C 1
ATOM 3714 O O . SER A 1 497 ? -19.405 -57.801 -28.419 1.00 39.46 477 SER A O 1
ATOM 3717 N N . GLN A 1 498 ? -19.968 -57.822 -26.241 1.00 30.52 478 GLN A N 1
ATOM 3718 C CA . GLN A 1 498 ? -21.106 -56.921 -26.392 1.00 32.44 478 GLN A CA 1
ATOM 3719 C C . GLN A 1 498 ? -20.861 -55.552 -25.779 1.00 33.22 478 GLN A C 1
ATOM 3720 O O . GLN A 1 498 ? -21.765 -54.708 -25.810 1.00 35.43 478 GLN A O 1
ATOM 3726 N N . ASN A 1 499 ? -19.676 -55.305 -25.228 1.00 30.67 479 ASN A N 1
ATOM 3727 C CA . ASN A 1 499 ? -19.422 -54.095 -24.442 1.00 30.25 479 ASN A CA 1
ATOM 3728 C C . ASN A 1 499 ? -17.996 -53.599 -24.693 1.00 28.27 479 ASN A C 1
ATOM 3729 O O . ASN A 1 499 ? -17.209 -53.391 -23.771 1.00 29.26 479 ASN A O 1
ATOM 3734 N N . ALA A 1 500 ? -17.662 -53.396 -25.971 1.00 27.16 480 ALA A N 1
ATOM 3735 C CA . ALA A 1 500 ? -16.299 -53.015 -26.330 1.00 30.49 480 ALA A CA 1
ATOM 3736 C C . ALA A 1 500 ? -15.897 -51.682 -25.710 1.00 28.76 480 ALA A C 1
ATOM 3737 O O . ALA A 1 500 ? -14.727 -51.489 -25.360 1.00 28.33 480 ALA A O 1
ATOM 3739 N N . LEU A 1 501 ? -16.835 -50.737 -25.599 1.00 26.26 481 LEU A N 1
ATOM 3740 C CA . LEU A 1 501 ? -16.488 -49.444 -25.022 1.00 26.88 481 LEU A CA 1
ATOM 3741 C C . LEU A 1 501 ? -16.130 -49.570 -23.539 1.00 29.96 481 LEU A C 1
ATOM 3742 O O . LEU A 1 501 ? -15.230 -48.874 -23.057 1.00 29.13 481 LEU A O 1
ATOM 3747 N N . VAL A 1 502 ? -16.804 -50.461 -22.801 1.00 28.26 482 VAL A N 1
ATOM 3748 C CA . VAL A 1 502 ? -16.401 -50.704 -21.415 1.00 30.85 482 VAL A CA 1
ATOM 3749 C C . VAL A 1 502 ? -14.962 -51.194 -21.379 1.00 34.76 482 VAL A C 1
ATOM 3750 O O . VAL A 1 502 ? -14.152 -50.758 -20.553 1.00 29.62 482 VAL A O 1
ATOM 3754 N N . LEU A 1 503 ? -14.619 -52.105 -22.293 1.00 30.35 483 LEU A N 1
ATOM 3755 C CA . LEU A 1 503 ? -13.280 -52.674 -22.266 1.00 27.42 483 LEU A CA 1
ATOM 3756 C C . LEU A 1 503 ? -12.226 -51.621 -22.599 1.00 28.12 483 LEU A C 1
ATOM 3757 O O . LEU A 1 503 ? -11.161 -51.595 -21.972 1.00 30.38 483 LEU A O 1
ATOM 3762 N N . LEU A 1 504 ? -12.498 -50.743 -23.571 1.00 28.79 484 LEU A N 1
ATOM 3763 C CA . LEU A 1 504 ? -11.555 -49.662 -23.865 1.00 32.53 484 LEU A CA 1
ATOM 3764 C C . LEU A 1 504 ? -11.320 -48.807 -22.625 1.00 29.89 484 LEU A C 1
ATOM 3765 O O . LEU A 1 504 ? -10.177 -48.473 -22.280 1.00 29.80 484 LEU A O 1
ATOM 3770 N N . ASP A 1 505 ? -12.398 -48.458 -21.930 1.00 27.01 485 ASP A N 1
ATOM 3771 C CA . ASP A 1 505 ? -12.251 -47.630 -20.739 1.00 30.89 485 ASP A CA 1
ATOM 3772 C C . ASP A 1 505 ? -11.534 -48.382 -19.618 1.00 29.74 485 ASP A C 1
ATOM 3773 O O . ASP A 1 505 ? -10.734 -47.792 -18.879 1.00 30.14 485 ASP A O 1
ATOM 3778 N N . LEU A 1 506 ? -11.788 -49.689 -19.475 1.00 29.32 486 LEU A N 1
ATOM 3779 C CA . LEU A 1 506 ? -11.050 -50.461 -18.481 1.00 28.18 486 LEU A CA 1
ATOM 3780 C C . LEU A 1 506 ? -9.570 -50.557 -18.835 1.00 29.67 486 LEU A C 1
ATOM 3781 O O . LEU A 1 506 ? -8.716 -50.567 -17.942 1.00 30.23 486 LEU A O 1
ATOM 3786 N N . GLU A 1 507 ? -9.244 -50.656 -20.127 1.00 27.88 487 GLU A N 1
ATOM 3787 C CA . GLU A 1 507 ? -7.840 -50.752 -20.518 1.00 28.91 487 GLU A CA 1
ATOM 3788 C C . GLU A 1 507 ? -7.112 -49.441 -20.254 1.00 32.18 487 GLU A C 1
ATOM 3789 O O . GLU A 1 507 ? -5.922 -49.436 -19.918 1.00 34.78 487 GLU A O 1
ATOM 3795 N N . LYS A 1 508 ? -7.812 -48.318 -20.418 1.00 34.89 488 LYS A N 1
ATOM 3796 C CA . LYS A 1 508 ? -7.248 -47.034 -20.014 1.00 34.35 488 LYS A CA 1
ATOM 3797 C C . LYS A 1 508 ? -6.962 -47.019 -18.517 1.00 31.14 488 LYS A C 1
ATOM 3798 O O . LYS A 1 508 ? -5.882 -46.598 -18.084 1.00 33.78 488 LYS A O 1
ATOM 3804 N N . GLU A 1 509 ? -7.913 -47.496 -17.712 1.00 29.75 489 GLU A N 1
ATOM 3805 C CA . GLU A 1 509 ? -7.705 -47.536 -16.270 1.00 32.59 489 GLU A CA 1
ATOM 3806 C C . GLU A 1 509 ? -6.539 -48.448 -15.910 1.00 31.85 489 GLU A C 1
ATOM 3807 O O . GLU A 1 509 ? -5.782 -48.162 -14.976 1.00 32.17 489 GLU A O 1
ATOM 3813 N N . GLN A 1 510 ? -6.376 -49.558 -16.636 1.00 33.31 490 GLN A N 1
ATOM 3814 C CA . GLN A 1 510 ? -5.228 -50.417 -16.372 1.00 30.50 490 GLN A CA 1
ATOM 3815 C C . GLN A 1 510 ? -3.926 -49.645 -16.549 1.00 31.13 490 GLN A C 1
ATOM 3816 O O . GLN A 1 510 ? -2.980 -49.822 -15.776 1.00 34.33 490 GLN A O 1
ATOM 3822 N N . GLN A 1 511 ? -3.862 -48.787 -17.566 1.00 32.95 491 GLN A N 1
ATOM 3823 C CA . GLN A 1 511 ? -2.663 -47.980 -17.775 1.00 36.80 491 GLN A CA 1
ATOM 3824 C C . GLN A 1 511 ? -2.459 -46.984 -16.639 1.00 36.23 491 GLN A C 1
ATOM 3825 O O . GLN A 1 511 ? -1.318 -46.706 -16.248 1.00 36.90 491 GLN A O 1
ATOM 3831 N N . TYR A 1 512 ? -3.549 -46.424 -16.106 1.00 34.30 492 TYR A N 1
ATOM 3832 C CA . TYR A 1 512 ? -3.416 -45.523 -14.966 1.00 35.05 492 TYR A CA 1
ATOM 3833 C C . TYR A 1 512 ? -2.867 -46.254 -13.748 1.00 39.80 492 TYR A C 1
ATOM 3834 O O . TYR A 1 512 ? -1.981 -45.737 -13.060 1.00 35.37 492 TYR A O 1
ATOM 3843 N N . TRP A 1 513 ? -3.374 -47.469 -13.464 1.00 34.49 493 TRP A N 1
ATOM 3844 C CA . TRP A 1 513 ? -2.857 -48.224 -12.321 1.00 33.74 493 TRP A CA 1
ATOM 3845 C C . TRP A 1 513 ? -1.409 -48.637 -12.549 1.00 37.73 493 TRP A C 1
ATOM 3846 O O . TRP A 1 513 ? -0.615 -48.687 -11.603 1.00 39.40 493 TRP A O 1
ATOM 3857 N N . GLU A 1 514 ? -1.059 -48.964 -13.796 1.00 38.09 494 GLU A N 1
ATOM 3858 C CA . GLU A 1 514 ? 0.328 -49.263 -14.133 1.00 39.88 494 GLU A CA 1
ATOM 3859 C C . GLU A 1 514 ? 1.244 -48.108 -13.752 1.00 47.97 494 GLU A C 1
ATOM 3860 O O . GLU A 1 514 ? 2.414 -48.321 -13.415 1.00 44.57 494 GLU A O 1
ATOM 3866 N N . GLY A 1 515 ? 0.722 -46.883 -13.780 1.00 40.69 495 GLY A N 1
ATOM 3867 C CA . GLY A 1 515 ? 1.475 -45.713 -13.396 1.00 44.48 495 GLY A CA 1
ATOM 3868 C C . GLY A 1 515 ? 1.599 -45.481 -11.911 1.00 47.83 495 GLY A C 1
ATOM 3869 O O . GLY A 1 515 ? 2.280 -44.537 -11.502 1.00 51.68 495 GLY A O 1
ATOM 3870 N N . VAL A 1 516 ? 0.959 -46.293 -11.081 1.00 40.99 496 VAL A N 1
ATOM 3871 C CA . VAL A 1 516 ? 1.103 -46.206 -9.632 1.00 43.78 496 VAL A CA 1
ATOM 3872 C C . VAL A 1 516 ? 1.969 -47.377 -9.186 1.00 48.25 496 VAL A C 1
ATOM 3873 O O . VAL A 1 516 ? 1.592 -48.537 -9.409 1.00 44.91 496 VAL A O 1
ATOM 3877 N N . PRO A 1 517 ? 3.139 -47.131 -8.603 1.00 52.87 497 PRO A N 1
ATOM 3878 C CA . PRO A 1 517 ? 3.956 -48.237 -8.091 1.00 50.69 497 PRO A CA 1
ATOM 3879 C C . PRO A 1 517 ? 3.132 -49.184 -7.232 1.00 48.70 497 PRO A C 1
ATOM 3880 O O . PRO A 1 517 ? 2.342 -48.752 -6.388 1.00 51.13 497 PRO A O 1
ATOM 3884 N N . GLU A 1 518 ? 3.294 -50.484 -7.494 1.00 48.88 498 GLU A N 1
ATOM 3885 C CA . GLU A 1 518 ? 2.699 -51.627 -6.795 1.00 45.94 498 GLU A CA 1
ATOM 3886 C C . GLU A 1 518 ? 1.246 -51.892 -7.194 1.00 40.62 498 GLU A C 1
ATOM 3887 O O . GLU A 1 518 ? 0.682 -52.887 -6.741 1.00 43.52 498 GLU A O 1
ATOM 3893 N N . TRP A 1 519 ? 0.618 -51.051 -8.009 1.00 43.67 499 TRP A N 1
ATOM 3894 C CA . TRP A 1 519 ? -0.763 -51.284 -8.402 1.00 40.36 499 TRP A CA 1
ATOM 3895 C C . TRP A 1 519 ? -0.821 -52.079 -9.702 1.00 43.86 499 TRP A C 1
ATOM 3896 O O . TRP A 1 519 ? 0.054 -51.961 -10.564 1.00 41.36 499 TRP A O 1
ATOM 3907 N N . MET A 1 520 ? -1.877 -52.877 -9.843 1.00 39.28 500 MET A N 1
ATOM 3908 C CA . MET A 1 520 ? -2.093 -53.633 -11.069 1.00 37.56 500 MET A CA 1
ATOM 3909 C C . MET A 1 520 ? -3.564 -54.004 -11.157 1.00 34.67 500 MET A C 1
ATOM 3910 O O . MET A 1 520 ? -4.134 -54.506 -10.183 1.00 37.90 500 MET A O 1
ATOM 3915 N N . LEU A 1 521 ? -4.173 -53.765 -12.317 1.00 36.08 501 LEU A N 1
ATOM 3916 C CA . LEU A 1 521 ? -5.574 -54.097 -12.546 1.00 33.46 501 LEU A CA 1
ATOM 3917 C C . LEU A 1 521 ? -5.652 -55.120 -13.669 1.00 32.50 501 LEU A C 1
ATOM 3918 O O . LEU A 1 521 ? -5.153 -54.869 -14.766 1.00 33.17 501 LEU A O 1
ATOM 3923 N N . LYS A 1 522 ? -6.259 -56.271 -13.387 1.00 35.22 502 LYS A N 1
ATOM 3924 C CA . LYS A 1 522 ? -6.436 -57.333 -14.367 1.00 35.58 502 LYS A CA 1
ATOM 3925 C C . LYS A 1 522 ? -7.920 -57.519 -14.634 1.00 33.66 502 LYS A C 1
ATOM 3926 O O . LYS A 1 522 ? -8.729 -57.509 -13.702 1.00 34.43 502 LYS A O 1
ATOM 3932 N N . ILE A 1 523 ? -8.268 -57.702 -15.906 1.00 34.06 503 ILE A N 1
ATOM 3933 C CA . ILE A 1 523 ? -9.651 -57.852 -16.343 1.00 32.90 503 ILE A CA 1
ATOM 3934 C C . ILE A 1 523 ? -9.820 -59.248 -16.919 1.00 40.86 503 ILE A C 1
ATOM 3935 O O . ILE A 1 523 ? -8.990 -59.698 -17.716 1.00 36.95 503 ILE A O 1
ATOM 3940 N N . ALA A 1 524 ? -10.904 -59.920 -16.534 1.00 32.85 504 ALA A N 1
ATOM 3941 C CA . ALA A 1 524 ? -11.114 -61.312 -16.893 1.00 36.30 504 ALA A CA 1
ATOM 3942 C C . ALA A 1 524 ? -12.597 -61.554 -17.125 1.00 32.84 504 ALA A C 1
ATOM 3943 O O . ALA A 1 524 ? -13.449 -60.741 -16.759 1.00 31.86 504 ALA A O 1
ATOM 3945 N N . GLU A 1 525 ? -12.895 -62.696 -17.742 1.00 31.12 505 GLU A N 1
ATOM 3946 C CA . GLU A 1 525 ? -14.254 -63.174 -17.938 1.00 32.96 505 GLU A CA 1
ATOM 3947 C C . GLU A 1 525 ? -14.396 -64.554 -17.311 1.00 36.02 505 GLU A C 1
ATOM 3948 O O . GLU A 1 525 ? -13.422 -65.309 -17.222 1.00 36.50 505 GLU A O 1
ATOM 3954 N N . GLU A 1 526 ? -15.618 -64.892 -16.901 1.00 34.19 506 GLU A N 1
ATOM 3955 C CA . GLU A 1 526 ? -15.853 -66.212 -16.335 1.00 36.31 506 GLU A CA 1
ATOM 3956 C C . GLU A 1 526 ? -15.693 -67.292 -17.398 1.00 36.25 506 GLU A C 1
ATOM 3957 O O . GLU A 1 526 ? -15.751 -67.032 -18.602 1.00 39.21 506 GLU A O 1
ATOM 3963 N N . GLU A 1 527 ? -15.493 -68.521 -16.927 1.00 38.35 507 GLU A N 1
ATOM 3964 C CA . GLU A 1 527 ? -15.509 -69.684 -17.800 1.00 47.22 507 GLU A CA 1
ATOM 3965 C C . GLU A 1 527 ? -16.940 -69.993 -18.241 1.00 49.60 507 GLU A C 1
ATOM 3966 O O . GLU A 1 527 ? -17.904 -69.571 -17.592 1.00 53.42 507 GLU A O 1
ATOM 3972 N N . PRO A 1 528 ? -17.107 -70.731 -19.351 1.00 51.10 508 PRO A N 1
ATOM 3973 C CA . PRO A 1 528 ? -18.441 -71.165 -19.781 1.00 51.47 508 PRO A CA 1
ATOM 3974 C C . PRO A 1 528 ? -19.062 -72.194 -18.837 1.00 56.67 508 PRO A C 1
ATOM 3975 O O . PRO A 1 528 ? -20.093 -71.884 -18.238 1.00 57.18 508 PRO A O 1
ATOM 3979 N N . ARG B 1 29 ? -36.313 -34.847 -14.871 1.00 51.07 9 ARG B N 1
ATOM 3980 C CA . ARG B 1 29 ? -34.992 -34.975 -15.480 1.00 46.97 9 ARG B CA 1
ATOM 3981 C C . ARG B 1 29 ? -34.779 -33.913 -16.559 1.00 52.47 9 ARG B C 1
ATOM 3982 O O . ARG B 1 29 ? -35.669 -33.665 -17.380 1.00 48.72 9 ARG B O 1
ATOM 3984 N N . PRO B 1 30 ? -33.601 -33.289 -16.556 1.00 40.03 10 PRO B N 1
ATOM 3985 C CA . PRO B 1 30 ? -33.291 -32.298 -17.592 1.00 41.26 10 PRO B CA 1
ATOM 3986 C C . PRO B 1 30 ? -33.293 -32.904 -18.991 1.00 40.88 10 PRO B C 1
ATOM 3987 O O . PRO B 1 30 ? -33.068 -34.102 -19.179 1.00 39.56 10 PRO B O 1
ATOM 3991 N N . GLN B 1 31 ? -33.567 -32.049 -19.975 1.00 38.15 11 GLN B N 1
ATOM 3992 C CA . GLN B 1 31 ? -33.477 -32.426 -21.381 1.00 40.10 11 GLN B CA 1
ATOM 3993 C C . GLN B 1 31 ? -32.054 -32.862 -21.712 1.00 33.26 11 GLN B C 1
ATOM 3994 O O . GLN B 1 31 ? -31.087 -32.211 -21.314 1.00 35.92 11 GLN B O 1
ATOM 4000 N N . GLU B 1 32 ? -31.929 -33.965 -22.449 1.00 34.44 12 GLU B N 1
ATOM 4001 C CA . GLU B 1 32 ? -30.641 -34.549 -22.794 1.00 29.84 12 GLU B CA 1
ATOM 4002 C C . GLU B 1 32 ? -30.652 -34.935 -24.270 1.00 31.83 12 GLU B C 1
ATOM 4003 O O . GLU B 1 32 ? -31.662 -35.435 -24.771 1.00 33.43 12 GLU B O 1
ATOM 4009 N N . PHE B 1 33 ? -29.534 -34.714 -24.962 1.00 30.38 13 PHE B N 1
ATOM 4010 C CA . PHE B 1 33 ? -29.467 -35.031 -26.389 1.00 29.89 13 PHE B CA 1
ATOM 4011 C C . PHE B 1 33 ? -28.018 -35.248 -26.806 1.00 31.05 13 PHE B C 1
ATOM 4012 O O . PHE B 1 33 ? -27.080 -34.905 -26.084 1.00 30.30 13 PHE B O 1
ATOM 4020 N N . ALA B 1 34 ? -27.846 -35.825 -27.999 1.00 30.54 14 ALA B N 1
ATOM 4021 C CA . ALA B 1 34 ? -26.532 -36.136 -28.544 1.00 29.10 14 ALA B CA 1
ATOM 4022 C C . ALA B 1 34 ? -26.386 -35.503 -29.920 1.00 29.43 14 ALA B C 1
ATOM 4023 O O . ALA B 1 34 ? -27.304 -35.573 -30.742 1.00 31.09 14 ALA B O 1
ATOM 4025 N N . ALA B 1 35 ? -25.235 -34.873 -30.154 1.00 28.60 15 ALA B N 1
ATOM 4026 C CA . ALA B 1 35 ? -24.854 -34.338 -31.453 1.00 26.74 15 ALA B CA 1
ATOM 4027 C C . ALA B 1 35 ? -23.694 -35.175 -31.974 1.00 31.99 15 ALA B C 1
ATOM 4028 O O . ALA B 1 35 ? -22.694 -35.352 -31.275 1.00 31.85 15 ALA B O 1
ATOM 4030 N N . VAL B 1 36 ? -23.837 -35.728 -33.178 1.00 29.90 16 VAL B N 1
ATOM 4031 C CA . VAL B 1 36 ? -22.817 -36.603 -33.741 1.00 29.01 16 VAL B CA 1
ATOM 4032 C C . VAL B 1 36 ? -22.397 -36.034 -35.090 1.00 30.63 16 VAL B C 1
ATOM 4033 O O . VAL B 1 36 ? -23.233 -35.880 -35.982 1.00 32.92 16 VAL B O 1
ATOM 4037 N N . ASP B 1 37 ? -21.103 -35.752 -35.241 1.00 30.11 17 ASP B N 1
ATOM 4038 C CA . ASP B 1 37 ? -20.530 -35.123 -36.429 1.00 33.90 17 ASP B CA 1
ATOM 4039 C C . ASP B 1 37 ? -19.621 -36.133 -37.124 1.00 33.48 17 ASP B C 1
ATOM 4040 O O . ASP B 1 37 ? -18.538 -36.451 -36.624 1.00 30.25 17 ASP B O 1
ATOM 4045 N N . LEU B 1 38 ? -20.049 -36.610 -38.288 1.00 30.31 18 LEU B N 1
ATOM 4046 C CA . LEU B 1 38 ? -19.273 -37.570 -39.073 1.00 30.68 18 LEU B CA 1
ATOM 4047 C C . LEU B 1 38 ? -18.498 -36.766 -40.111 1.00 34.33 18 LEU B C 1
ATOM 4048 O O . LEU B 1 38 ? -18.969 -36.551 -41.223 1.00 39.21 18 LEU B O 1
ATOM 4053 N N . GLY B 1 39 ? -17.299 -36.316 -39.734 1.00 37.72 19 GLY B N 1
ATOM 4054 C CA . GLY B 1 39 ? -16.532 -35.387 -40.534 1.00 39.39 19 GLY B CA 1
ATOM 4055 C C . GLY B 1 39 ? -15.423 -36.057 -41.339 1.00 41.48 19 GLY B C 1
ATOM 4056 O O . GLY B 1 39 ? -15.268 -37.276 -41.366 1.00 38.25 19 GLY B O 1
ATOM 4057 N N . SER B 1 40 ? -14.639 -35.209 -42.010 1.00 34.39 20 SER B N 1
ATOM 4058 C CA . SER B 1 40 ? -13.592 -35.698 -42.900 1.00 38.27 20 SER B CA 1
ATOM 4059 C C . SER B 1 40 ? -12.413 -36.281 -42.132 1.00 36.95 20 SER B C 1
ATOM 4060 O O . SER B 1 40 ? -11.772 -37.224 -42.612 1.00 38.83 20 SER B O 1
ATOM 4063 N N . ASN B 1 41 ? -12.106 -35.725 -40.962 1.00 35.01 21 ASN B N 1
ATOM 4064 C CA . ASN B 1 41 ? -10.945 -36.076 -40.153 1.00 35.92 21 ASN B CA 1
ATOM 4065 C C . ASN B 1 41 ? -11.299 -36.935 -38.955 1.00 34.32 21 ASN B C 1
ATOM 4066 O O . ASN B 1 41 ? -10.618 -37.924 -38.680 1.00 37.32 21 ASN B O 1
ATOM 4071 N N . SER B 1 42 ? -12.350 -36.578 -38.231 1.00 32.96 22 SER B N 1
ATOM 4072 C CA . SER B 1 42 ? -12.726 -37.328 -37.047 1.00 33.42 22 SER B CA 1
ATOM 4073 C C . SER B 1 42 ? -14.239 -37.493 -37.009 1.00 31.74 22 SER B C 1
ATOM 4074 O O . SER B 1 42 ? -14.984 -36.730 -37.633 1.00 33.78 22 SER B O 1
ATOM 4077 N N . PHE B 1 43 ? -14.674 -38.536 -36.309 1.00 31.22 23 PHE B N 1
ATOM 4078 C CA . PHE B 1 43 ? -16.059 -38.729 -35.905 1.00 28.09 23 PHE B CA 1
ATOM 4079 C C . PHE B 1 43 ? -16.149 -38.280 -34.456 1.00 31.08 23 PHE B C 1
ATOM 4080 O O . PHE B 1 43 ? -15.346 -38.716 -33.629 1.00 30.16 23 PHE B O 1
ATOM 4088 N N . HIS B 1 44 ? -17.116 -37.422 -34.143 1.00 27.32 24 HIS B N 1
ATOM 4089 C CA . HIS B 1 44 ? -17.133 -36.775 -32.832 1.00 28.40 24 HIS B CA 1
ATOM 4090 C C . HIS B 1 44 ? -18.563 -36.731 -32.318 1.00 31.47 24 HIS B C 1
ATOM 4091 O O . HIS B 1 44 ? -19.446 -36.201 -33.001 1.00 36.07 24 HIS B O 1
ATOM 4098 N N . MET B 1 45 ? -18.789 -37.266 -31.114 1.00 27.41 25 MET B N 1
ATOM 4099 C CA . MET B 1 45 ? -20.097 -37.235 -30.476 1.00 27.15 25 MET B CA 1
ATOM 4100 C C . MET B 1 45 ? -20.041 -36.424 -29.191 1.00 30.01 25 MET B C 1
ATOM 4101 O O . MET B 1 45 ? -19.146 -36.615 -28.361 1.00 30.53 25 MET B O 1
ATOM 4106 N N . VAL B 1 46 ? -21.013 -35.533 -29.020 1.00 26.79 26 VAL B N 1
ATOM 4107 C CA . VAL B 1 46 ? -21.177 -34.789 -27.779 1.00 25.26 26 VAL B CA 1
ATOM 4108 C C . VAL B 1 46 ? -22.577 -35.048 -27.245 1.00 29.73 26 VAL B C 1
ATOM 4109 O O . VAL B 1 46 ? -23.559 -35.028 -27.997 1.00 32.38 26 VAL B O 1
ATOM 4113 N N . ILE B 1 47 ? -22.657 -35.316 -25.944 1.00 28.18 27 ILE B N 1
ATOM 4114 C CA . ILE B 1 47 ? -23.911 -35.527 -25.241 1.00 26.23 27 ILE B CA 1
ATOM 4115 C C . ILE B 1 47 ? -24.017 -34.443 -24.177 1.00 33.08 27 ILE B C 1
ATOM 4116 O O . ILE B 1 47 ? -23.048 -34.168 -23.460 1.00 27.87 27 ILE B O 1
ATOM 4121 N N . ALA B 1 48 ? -25.182 -33.828 -24.077 1.00 28.89 28 ALA B N 1
ATOM 4122 C CA . ALA B 1 48 ? -25.325 -32.702 -23.176 1.00 25.70 28 ALA B CA 1
ATOM 4123 C C . ALA B 1 48 ? -26.709 -32.738 -22.560 1.00 29.55 28 ALA B C 1
ATOM 4124 O O . ALA B 1 48 ? -27.640 -33.338 -23.105 1.00 30.58 28 ALA B O 1
ATOM 4126 N N . ARG B 1 49 ? -26.824 -32.097 -21.399 1.00 31.58 29 ARG B N 1
ATOM 4127 C CA . ARG B 1 49 ? -28.107 -31.833 -20.779 1.00 25.55 29 ARG B CA 1
ATOM 4128 C C . ARG B 1 49 ? -28.258 -30.327 -20.624 1.00 27.21 29 ARG B C 1
ATOM 4129 O O . ARG B 1 49 ? -27.263 -29.594 -20.579 1.00 26.26 29 ARG B O 1
ATOM 4137 N N . VAL B 1 50 ? -29.504 -29.870 -20.561 1.00 27.50 30 VAL B N 1
ATOM 4138 C CA . VAL B 1 50 ? -29.807 -28.444 -20.441 1.00 26.38 30 VAL B CA 1
ATOM 4139 C C . VAL B 1 50 ? -30.392 -28.193 -19.057 1.00 29.62 30 VAL B C 1
ATOM 4140 O O . VAL B 1 50 ? -31.458 -28.721 -18.721 1.00 29.38 30 VAL B O 1
ATOM 4144 N N . VAL B 1 51 ? -29.706 -27.366 -18.269 1.00 28.75 31 VAL B N 1
ATOM 4145 C CA . VAL B 1 51 ? -30.119 -27.034 -16.906 1.00 30.25 31 VAL B CA 1
ATOM 4146 C C . VAL B 1 51 ? -29.983 -25.528 -16.711 1.00 31.49 31 VAL B C 1
ATOM 4147 O O . VAL B 1 51 ? -28.899 -24.973 -16.918 1.00 34.99 31 VAL B O 1
ATOM 4151 N N . ASP B 1 52 ? -31.074 -24.876 -16.299 1.00 32.25 32 ASP B N 1
ATOM 4152 C CA . ASP B 1 52 ? -31.081 -23.431 -15.996 1.00 35.34 32 ASP B CA 1
ATOM 4153 C C . ASP B 1 52 ? -30.476 -22.608 -17.132 1.00 35.39 32 ASP B C 1
ATOM 4154 O O . ASP B 1 52 ? -29.713 -21.661 -16.909 1.00 35.60 32 ASP B O 1
ATOM 4159 N N . GLY B 1 53 ? -30.810 -22.975 -18.369 1.00 31.78 33 GLY B N 1
ATOM 4160 C CA . GLY B 1 53 ? -30.315 -22.230 -19.511 1.00 35.26 33 GLY B CA 1
ATOM 4161 C C . GLY B 1 53 ? -28.849 -22.433 -19.801 1.00 31.47 33 GLY B C 1
ATOM 4162 O O . GLY B 1 53 ? -28.265 -21.658 -20.559 1.00 33.14 33 GLY B O 1
ATOM 4163 N N . ALA B 1 54 ? -28.233 -23.454 -19.207 1.00 31.88 34 ALA B N 1
ATOM 4164 C CA . ALA B 1 54 ? -26.834 -23.777 -19.444 1.00 32.49 34 ALA B CA 1
ATOM 4165 C C . ALA B 1 54 ? -26.740 -25.082 -20.219 1.00 33.05 34 ALA B C 1
ATOM 4166 O O . ALA B 1 54 ? -27.410 -26.063 -19.873 1.00 30.68 34 ALA B O 1
ATOM 4168 N N . MET B 1 55 ? -25.915 -25.081 -21.266 1.00 27.37 35 MET B N 1
ATOM 4169 C CA . MET B 1 55 ? -25.544 -26.302 -21.983 1.00 31.33 35 MET B CA 1
ATOM 4170 C C . MET B 1 55 ? -24.488 -27.041 -21.166 1.00 37.49 35 MET B C 1
ATOM 4171 O O . MET B 1 55 ? -23.340 -26.589 -21.081 1.00 40.73 35 MET B O 1
ATOM 4176 N N . GLN B 1 56 ? -24.857 -28.173 -20.552 1.00 29.21 36 GLN B N 1
ATOM 4177 C CA . GLN B 1 56 ? -23.925 -28.923 -19.715 1.00 26.82 36 GLN B CA 1
ATOM 4178 C C . GLN B 1 56 ? -23.497 -30.179 -20.458 1.00 28.68 36 GLN B C 1
ATOM 4179 O O . GLN B 1 56 ? -24.276 -31.131 -20.566 1.00 27.51 36 GLN B O 1
ATOM 4185 N N . ILE B 1 57 ? -22.265 -30.185 -20.964 1.00 30.65 37 ILE B N 1
ATOM 4186 C CA . ILE B 1 57 ? -21.747 -31.392 -21.606 1.00 30.58 37 ILE B CA 1
ATOM 4187 C C . ILE B 1 57 ? -21.605 -32.467 -20.543 1.00 31.98 37 ILE B C 1
ATOM 4188 O O . ILE B 1 57 ? -21.126 -32.193 -19.435 1.00 31.34 37 ILE B O 1
ATOM 4193 N N . ILE B 1 58 ? -22.041 -33.689 -20.857 1.00 28.91 38 ILE B N 1
ATOM 4194 C CA . ILE B 1 58 ? -21.931 -34.779 -19.889 1.00 28.88 38 ILE B CA 1
ATOM 4195 C C . ILE B 1 58 ? -21.256 -35.993 -20.514 1.00 32.43 38 ILE B C 1
ATOM 4196 O O . ILE B 1 58 ? -20.987 -36.980 -19.823 1.00 33.12 38 ILE B O 1
ATOM 4201 N N . GLY B 1 59 ? -20.959 -35.925 -21.809 1.00 31.04 39 GLY B N 1
ATOM 4202 C CA . GLY B 1 59 ? -20.274 -37.020 -22.471 1.00 35.98 39 GLY B CA 1
ATOM 4203 C C . GLY B 1 59 ? -19.644 -36.550 -23.757 1.00 33.18 39 GLY B C 1
ATOM 4204 O O . GLY B 1 59 ? -20.185 -35.690 -24.454 1.00 31.07 39 GLY B O 1
ATOM 4205 N N . ARG B 1 60 ? -18.477 -37.105 -24.064 1.00 33.54 40 ARG B N 1
ATOM 4206 C CA . ARG B 1 60 ? -17.790 -36.808 -25.311 1.00 34.20 40 ARG B CA 1
ATOM 4207 C C . ARG B 1 60 ? -17.021 -38.050 -25.739 1.00 38.75 40 ARG B C 1
ATOM 4208 O O . ARG B 1 60 ? -16.321 -38.658 -24.920 1.00 35.05 40 ARG B O 1
ATOM 4216 N N . LEU B 1 61 ? -17.180 -38.430 -27.008 1.00 30.23 41 LEU B N 1
ATOM 4217 C CA . LEU B 1 61 ? -16.443 -39.531 -27.615 1.00 28.83 41 LEU B CA 1
ATOM 4218 C C . LEU B 1 61 ? -16.014 -39.112 -29.011 1.00 32.21 41 LEU B C 1
ATOM 4219 O O . LEU B 1 61 ? -16.829 -38.587 -29.777 1.00 32.93 41 LEU B O 1
ATOM 4224 N N . LYS B 1 62 ? -14.748 -39.351 -29.346 1.00 30.56 42 LYS B N 1
ATOM 4225 C CA . LYS B 1 62 ? -14.248 -39.004 -30.666 1.00 30.86 42 LYS B CA 1
ATOM 4226 C C . LYS B 1 62 ? -13.176 -39.999 -31.084 1.00 31.40 42 LYS B C 1
ATOM 4227 O O . LYS B 1 62 ? -12.492 -40.588 -30.243 1.00 34.64 42 LYS B O 1
ATOM 4233 N N . GLN B 1 63 ? -13.056 -40.187 -32.397 1.00 31.56 43 GLN B N 1
ATOM 4234 C CA . GLN B 1 63 ? -12.015 -41.005 -33.004 1.00 34.26 43 GLN B CA 1
ATOM 4235 C C . GLN B 1 63 ? -11.588 -40.357 -34.312 1.00 33.06 43 GLN B C 1
ATOM 4236 O O . GLN B 1 63 ? -12.429 -39.851 -35.061 1.00 34.28 43 GLN B O 1
ATOM 4242 N N . ARG B 1 64 ? -10.282 -40.378 -34.589 1.00 36.28 44 ARG B N 1
ATOM 4243 C CA . ARG B 1 64 ? -9.761 -39.837 -35.847 1.00 36.54 44 ARG B CA 1
ATOM 4244 C C . ARG B 1 64 ? -9.905 -40.907 -36.923 1.00 34.70 44 ARG B C 1
ATOM 4245 O O . ARG B 1 64 ? -8.963 -41.620 -37.272 1.00 37.05 44 ARG B O 1
ATOM 4253 N N . VAL B 1 65 ? -11.124 -40.999 -37.461 1.00 32.98 45 VAL B N 1
ATOM 4254 C CA . VAL B 1 65 ? -11.471 -42.012 -38.454 1.00 28.91 45 VAL B CA 1
ATOM 4255 C C . VAL B 1 65 ? -10.793 -41.745 -39.799 1.00 34.10 45 VAL B C 1
ATOM 4256 O O . VAL B 1 65 ? -10.525 -42.682 -40.560 1.00 33.33 45 VAL B O 1
ATOM 4260 N N . HIS B 1 66 ? -10.502 -40.483 -40.112 1.00 35.58 46 HIS B N 1
ATOM 4261 C CA . HIS B 1 66 ? -9.883 -40.103 -41.381 1.00 39.17 46 HIS B CA 1
ATOM 4262 C C . HIS B 1 66 ? -10.685 -40.642 -42.561 1.00 35.82 46 HIS B C 1
ATOM 4263 O O . HIS B 1 66 ? -10.147 -41.235 -43.498 1.00 36.64 46 HIS B O 1
ATOM 4270 N N . LEU B 1 67 ? -12.001 -40.425 -42.498 1.00 30.64 47 LEU B N 1
ATOM 4271 C CA . LEU B 1 67 ? -12.873 -40.937 -43.548 1.00 36.19 47 LEU B CA 1
ATOM 4272 C C . LEU B 1 67 ? -12.495 -40.358 -44.911 1.00 38.21 47 LEU B C 1
ATOM 4273 O O . LEU B 1 67 ? -12.562 -41.060 -45.928 1.00 39.86 47 LEU B O 1
ATOM 4278 N N . ALA B 1 68 ? -12.061 -39.092 -44.951 1.00 34.96 48 ALA B N 1
ATOM 4279 C CA . ALA B 1 68 ? -11.734 -38.466 -46.234 1.00 37.78 48 ALA B CA 1
ATOM 4280 C C . ALA B 1 68 ? -10.502 -39.092 -46.885 1.00 43.39 48 ALA B C 1
ATOM 4281 O O . ALA B 1 68 ? -10.376 -39.069 -48.116 1.00 38.35 48 ALA B O 1
ATOM 4283 N N . ASP B 1 69 ? -9.592 -39.665 -46.089 1.00 43.36 49 ASP B N 1
ATOM 4284 C CA . ASP B 1 69 ? -8.437 -40.353 -46.658 1.00 46.74 49 ASP B CA 1
ATOM 4285 C C . ASP B 1 69 ? -8.831 -41.562 -47.498 1.00 46.82 49 ASP B C 1
ATOM 4286 O O . ASP B 1 69 ? -8.033 -42.008 -48.329 1.00 45.16 49 ASP B O 1
ATOM 4291 N N . GLY B 1 70 ? -10.040 -42.093 -47.313 1.00 41.52 50 GLY B N 1
ATOM 4292 C CA . GLY B 1 70 ? -10.516 -43.222 -48.085 1.00 46.05 50 GLY B CA 1
ATOM 4293 C C . GLY B 1 70 ? -11.189 -42.882 -49.395 1.00 43.48 50 GLY B C 1
ATOM 4294 O O . GLY B 1 70 ? -11.629 -43.794 -50.098 1.00 42.61 50 GLY B O 1
ATOM 4295 N N . LEU B 1 71 ? -11.303 -41.597 -49.739 1.00 41.90 51 LEU B N 1
ATOM 4296 C CA . LEU B 1 71 ? -11.878 -41.191 -51.018 1.00 45.19 51 LEU B CA 1
ATOM 4297 C C . LEU B 1 71 ? -10.812 -41.288 -52.102 1.00 44.91 51 LEU B C 1
ATOM 4298 O O . LEU B 1 71 ? -9.742 -40.682 -51.975 1.00 49.29 51 LEU B O 1
ATOM 4303 N N . ASP B 1 72 ? -11.091 -42.052 -53.161 1.00 46.11 52 ASP B N 1
ATOM 4304 C CA . ASP B 1 72 ? -10.152 -42.176 -54.268 1.00 53.24 52 ASP B CA 1
ATOM 4305 C C . ASP B 1 72 ? -10.400 -41.050 -55.275 1.00 54.48 52 ASP B C 1
ATOM 4306 O O . ASP B 1 72 ? -11.217 -40.154 -55.047 1.00 47.18 52 ASP B O 1
ATOM 4311 N N . GLU B 1 73 ? -9.697 -41.089 -56.411 1.00 67.44 53 GLU B N 1
ATOM 4312 C CA . GLU B 1 73 ? -9.816 -40.006 -57.386 1.00 64.60 53 GLU B CA 1
ATOM 4313 C C . GLU B 1 73 ? -11.210 -39.946 -57.999 1.00 62.51 53 GLU B C 1
ATOM 4314 O O . GLU B 1 73 ? -11.667 -38.867 -58.398 1.00 61.51 53 GLU B O 1
ATOM 4320 N N . ASN B 1 74 ? -11.902 -41.084 -58.074 1.00 54.39 54 ASN B N 1
ATOM 4321 C CA . ASN B 1 74 ? -13.271 -41.141 -58.562 1.00 51.88 54 ASN B CA 1
ATOM 4322 C C . ASN B 1 74 ? -14.294 -40.917 -57.455 1.00 50.41 54 ASN B C 1
ATOM 4323 O O . ASN B 1 74 ? -15.481 -41.195 -57.658 1.00 52.34 54 ASN B O 1
ATOM 4328 N N . SER B 1 75 ? -13.856 -40.429 -56.289 1.00 47.73 55 SER B N 1
ATOM 4329 C CA . SER B 1 75 ? -14.740 -40.140 -55.159 1.00 46.26 55 SER B CA 1
ATOM 4330 C C . SER B 1 75 ? -15.442 -41.399 -54.652 1.00 43.85 55 SER B C 1
ATOM 4331 O O . SER B 1 75 ? -16.611 -41.363 -54.259 1.00 42.07 55 SER B O 1
ATOM 4334 N N . VAL B 1 76 ? -14.730 -42.523 -54.656 1.00 38.25 56 VAL B N 1
ATOM 4335 C CA . VAL B 1 76 ? -15.228 -43.769 -54.082 1.00 40.42 56 VAL B CA 1
ATOM 4336 C C . VAL B 1 76 ? -14.549 -43.980 -52.734 1.00 45.11 56 VAL B C 1
ATOM 4337 O O . VAL B 1 76 ? -13.317 -43.909 -52.633 1.00 40.45 56 VAL B O 1
ATOM 4341 N N . LEU B 1 77 ? -15.354 -44.240 -51.707 1.00 37.92 57 LEU B N 1
ATOM 4342 C CA . LEU B 1 77 ? -14.857 -44.469 -50.356 1.00 38.13 57 LEU B CA 1
ATOM 4343 C C . LEU B 1 77 ? -14.364 -45.907 -50.210 1.00 36.67 57 LEU B C 1
ATOM 4344 O O . LEU B 1 77 ? -15.101 -46.848 -50.509 1.00 40.63 57 LEU B O 1
ATOM 4349 N N . SER B 1 78 ? -13.123 -46.075 -49.756 1.00 36.04 58 SER B N 1
ATOM 4350 C CA . SER B 1 78 ? -12.544 -47.405 -49.595 1.00 35.13 58 SER B CA 1
ATOM 4351 C C . SER B 1 78 ? -13.234 -48.188 -48.479 1.00 42.11 58 SER B C 1
ATOM 4352 O O . SER B 1 78 ? -13.668 -47.626 -47.469 1.00 39.62 58 SER B O 1
ATOM 4355 N N . GLU B 1 79 ? -13.303 -49.511 -48.656 1.00 37.63 59 GLU B N 1
ATOM 4356 C CA . GLU B 1 79 ? -13.885 -50.350 -47.609 1.00 38.34 59 GLU B CA 1
ATOM 4357 C C . GLU B 1 79 ? -13.091 -50.254 -46.308 1.00 36.01 59 GLU B C 1
ATOM 4358 O O . GLU B 1 79 ? -13.677 -50.352 -45.223 1.00 39.33 59 GLU B O 1
ATOM 4364 N N . GLU B 1 80 ? -11.775 -50.018 -46.387 1.00 38.94 60 GLU B N 1
ATOM 4365 C CA . GLU B 1 80 ? -10.968 -49.861 -45.178 1.00 40.92 60 GLU B CA 1
ATOM 4366 C C . GLU B 1 80 ? -11.384 -48.627 -44.380 1.00 44.11 60 GLU B C 1
ATOM 4367 O O . GLU B 1 80 ? -11.475 -48.675 -43.141 1.00 37.62 60 GLU B O 1
ATOM 4373 N N . ALA B 1 81 ? -11.614 -47.504 -45.070 1.00 37.09 61 ALA B N 1
ATOM 4374 C CA . ALA B 1 81 ? -12.083 -46.305 -44.387 1.00 36.17 61 ALA B CA 1
ATOM 4375 C C . ALA B 1 81 ? -13.485 -46.507 -43.831 1.00 37.26 61 ALA B C 1
ATOM 4376 O O . ALA B 1 81 ? -13.790 -46.060 -42.716 1.00 33.98 61 ALA B O 1
ATOM 4378 N N . MET B 1 82 ? -14.353 -47.177 -44.593 1.00 32.79 62 MET B N 1
ATOM 4379 C CA . MET B 1 82 ? -15.690 -47.466 -44.093 1.00 35.71 62 MET B CA 1
ATOM 4380 C C . MET B 1 82 ? -15.631 -48.265 -42.795 1.00 31.80 62 MET B C 1
ATOM 4381 O O . MET B 1 82 ? -16.376 -47.978 -41.855 1.00 28.68 62 MET B O 1
ATOM 4386 N N . THR B 1 83 ? -14.724 -49.247 -42.715 1.00 31.07 63 THR B N 1
ATOM 4387 C CA . THR B 1 83 ? -14.614 -50.066 -41.507 1.00 33.08 63 THR B CA 1
ATOM 4388 C C . THR B 1 83 ? -14.115 -49.257 -40.310 1.00 32.38 63 THR B C 1
ATOM 4389 O O . THR B 1 83 ? -14.576 -49.471 -39.182 1.00 30.12 63 THR B O 1
ATOM 4393 N N . ARG B 1 84 ? -13.181 -48.319 -40.519 1.00 32.97 64 ARG B N 1
ATOM 4394 C CA . ARG B 1 84 ? -12.802 -47.442 -39.415 1.00 32.61 64 ARG B CA 1
ATOM 4395 C C . ARG B 1 84 ? -14.007 -46.654 -38.919 1.00 29.98 64 ARG B C 1
ATOM 4396 O O . ARG B 1 84 ? -14.180 -46.462 -37.706 1.00 28.71 64 ARG B O 1
ATOM 4404 N N . GLY B 1 85 ? -14.865 -46.218 -39.842 1.00 30.11 65 GLY B N 1
ATOM 4405 C CA . GLY B 1 85 ? -16.042 -45.456 -39.456 1.00 27.90 65 GLY B CA 1
ATOM 4406 C C . GLY B 1 85 ? -17.088 -46.315 -38.776 1.00 28.95 65 GLY B C 1
ATOM 4407 O O . GLY B 1 85 ? -17.708 -45.887 -37.800 1.00 29.74 65 GLY B O 1
ATOM 4408 N N . LEU B 1 86 ? -17.278 -47.553 -39.261 1.00 25.92 66 LEU B N 1
ATOM 4409 C CA . LEU B 1 86 ? -18.259 -48.444 -38.650 1.00 27.82 66 LEU B CA 1
ATOM 4410 C C . LEU B 1 86 ? -17.828 -48.842 -37.244 1.00 29.88 66 LEU B C 1
ATOM 4411 O O . LEU B 1 86 ? -18.658 -48.931 -36.326 1.00 28.39 66 LEU B O 1
ATOM 4416 N N . ASN B 1 87 ? -16.526 -49.053 -37.045 1.00 25.88 67 ASN B N 1
ATOM 4417 C CA . ASN B 1 87 ? -16.033 -49.344 -35.709 1.00 28.73 67 ASN B CA 1
ATOM 4418 C C . ASN B 1 87 ? -16.351 -48.199 -34.754 1.00 31.83 67 ASN B C 1
ATOM 4419 O O . ASN B 1 87 ? -16.844 -48.419 -33.642 1.00 29.24 67 ASN B O 1
ATOM 4424 N N . CYS B 1 88 ? -16.100 -46.962 -35.187 1.00 30.87 68 CYS B N 1
ATOM 4425 C CA . CYS B 1 88 ? -16.400 -45.813 -34.340 1.00 28.65 68 CYS B CA 1
ATOM 4426 C C . CYS B 1 88 ? -17.895 -45.722 -34.048 1.00 30.68 68 CYS B C 1
ATOM 4427 O O . CYS B 1 88 ? -18.304 -45.592 -32.888 1.00 30.22 68 CYS B O 1
ATOM 4430 N N . LEU B 1 89 ? -18.730 -45.834 -35.086 1.00 31.04 69 LEU B N 1
ATOM 4431 C CA . LEU B 1 89 ? -20.175 -45.759 -34.889 1.00 27.53 69 LEU B CA 1
ATOM 4432 C C . LEU B 1 89 ? -20.677 -46.839 -33.940 1.00 27.43 69 LEU B C 1
ATOM 4433 O O . LEU B 1 89 ? -21.617 -46.595 -33.179 1.00 29.04 69 LEU B O 1
ATOM 4438 N N . SER B 1 90 ? -20.080 -48.035 -33.975 1.00 26.56 70 SER B N 1
ATOM 4439 C CA . SER B 1 90 ? -20.528 -49.085 -33.059 1.00 25.65 70 SER B CA 1
ATOM 4440 C C . SER B 1 90 ? -20.262 -48.706 -31.605 1.00 30.74 70 SER B C 1
ATOM 4441 O O . SER B 1 90 ? -21.052 -49.061 -30.726 1.00 28.93 70 SER B O 1
ATOM 4444 N N . LEU B 1 91 ? -19.163 -47.986 -31.337 1.00 28.03 71 LEU B N 1
ATOM 4445 C CA . LEU B 1 91 ? -18.879 -47.515 -29.987 1.00 28.16 71 LEU B CA 1
ATOM 4446 C C . LEU B 1 91 ? -19.823 -46.389 -29.591 1.00 27.31 71 LEU B C 1
ATOM 4447 O O . LEU B 1 91 ? -20.271 -46.328 -28.438 1.00 28.34 71 LEU B O 1
ATOM 4452 N N . PHE B 1 92 ? -20.122 -45.473 -30.522 1.00 27.66 72 PHE B N 1
ATOM 4453 C CA . PHE B 1 92 ? -21.123 -44.447 -30.223 1.00 28.95 72 PHE B CA 1
ATOM 4454 C C . PHE B 1 92 ? -22.453 -45.106 -29.886 1.00 29.08 72 PHE B C 1
ATOM 4455 O O . PHE B 1 92 ? -23.130 -44.712 -28.933 1.00 27.88 72 PHE B O 1
ATOM 4463 N N . ALA B 1 93 ? -22.818 -46.147 -30.645 1.00 28.64 73 ALA B N 1
ATOM 4464 C CA . ALA B 1 93 ? -24.094 -46.819 -30.438 1.00 26.55 73 ALA B CA 1
ATOM 4465 C C . ALA B 1 93 ? -24.182 -47.438 -29.055 1.00 28.02 73 ALA B C 1
ATOM 4466 O O . ALA B 1 93 ? -25.260 -47.455 -28.453 1.00 27.81 73 ALA B O 1
ATOM 4468 N N . GLU B 1 94 ? -23.066 -47.972 -28.555 1.00 27.89 74 GLU B N 1
ATOM 4469 C CA . GLU B 1 94 ? -23.058 -48.577 -27.231 1.00 28.99 74 GLU B CA 1
ATOM 4470 C C . GLU B 1 94 ? -23.410 -47.540 -26.176 1.00 29.21 74 GLU B C 1
ATOM 4471 O O . GLU B 1 94 ? -24.187 -47.808 -25.256 1.00 30.25 74 GLU B O 1
ATOM 4477 N N . ARG B 1 95 ? -22.885 -46.331 -26.342 1.00 28.44 75 ARG B N 1
ATOM 4478 C CA . ARG B 1 95 ? -23.134 -45.218 -25.439 1.00 28.44 75 ARG B CA 1
ATOM 4479 C C . ARG B 1 95 ? -24.523 -44.606 -25.634 1.00 29.58 75 ARG B C 1
ATOM 4480 O O . ARG B 1 95 ? -25.018 -43.916 -24.741 1.00 28.33 75 ARG B O 1
ATOM 4488 N N . LEU B 1 96 ? -25.176 -44.856 -26.763 1.00 28.96 76 LEU B N 1
ATOM 4489 C CA . LEU B 1 96 ? -26.475 -44.265 -27.055 1.00 27.84 76 LEU B CA 1
ATOM 4490 C C . LEU B 1 96 ? -27.620 -45.241 -26.825 1.00 28.75 76 LEU B C 1
ATOM 4491 O O . LEU B 1 96 ? -28.769 -44.909 -27.131 1.00 32.57 76 LEU B O 1
ATOM 4496 N N . GLN B 1 97 ? -27.335 -46.426 -26.287 1.00 28.77 77 GLN B N 1
ATOM 4497 C CA . GLN B 1 97 ? -28.361 -47.451 -26.103 1.00 31.78 77 GLN B CA 1
ATOM 4498 C C . GLN B 1 97 ? -29.559 -46.895 -25.354 1.00 30.48 77 GLN B C 1
ATOM 4499 O O . GLN B 1 97 ? -29.431 -46.403 -24.227 1.00 32.95 77 GLN B O 1
ATOM 4505 N N . GLY B 1 98 ? -30.728 -46.995 -25.981 1.00 35.04 78 GLY B N 1
ATOM 4506 C CA . GLY B 1 98 ? -31.954 -46.543 -25.373 1.00 36.91 78 GLY B CA 1
ATOM 4507 C C . GLY B 1 98 ? -32.308 -45.092 -25.616 1.00 33.24 78 GLY B C 1
ATOM 4508 O O . GLY B 1 98 ? -33.371 -44.656 -25.152 1.00 39.23 78 GLY B O 1
ATOM 4509 N N . PHE B 1 99 ? -31.455 -44.321 -26.301 1.00 32.86 79 PHE B N 1
ATOM 4510 C CA . PHE B 1 99 ? -31.783 -42.925 -26.586 1.00 32.70 79 PHE B CA 1
ATOM 4511 C C . PHE B 1 99 ? -32.949 -42.852 -27.562 1.00 39.39 79 PHE B C 1
ATOM 4512 O O . PHE B 1 99 ? -33.000 -43.587 -28.554 1.00 37.23 79 PHE B O 1
ATOM 4520 N N . SER B 1 100 ? -33.883 -41.949 -27.288 1.00 37.72 80 SER B N 1
ATOM 4521 C CA . SER B 1 100 ? -34.964 -41.722 -28.234 1.00 43.44 80 SER B CA 1
ATOM 4522 C C . SER B 1 100 ? -34.392 -41.148 -29.528 1.00 38.46 80 SER B C 1
ATOM 4523 O O . SER B 1 100 ? -33.473 -40.320 -29.485 1.00 37.48 80 SER B O 1
ATOM 4526 N N . PRO B 1 101 ? -34.893 -41.574 -30.690 1.00 36.65 81 PRO B N 1
ATOM 4527 C CA . PRO B 1 101 ? -34.369 -41.033 -31.956 1.00 36.73 81 PRO B CA 1
ATOM 4528 C C . PRO B 1 101 ? -34.433 -39.519 -32.034 1.00 40.46 81 PRO B C 1
ATOM 4529 O O . PRO B 1 101 ? -33.562 -38.895 -32.651 1.00 36.01 81 PRO B O 1
ATOM 4533 N N . SER B 1 102 ? -35.439 -38.908 -31.413 1.00 40.58 82 SER B N 1
ATOM 4534 C CA . SER B 1 102 ? -35.553 -37.459 -31.440 1.00 39.90 82 SER B CA 1
ATOM 4535 C C . SER B 1 102 ? -34.459 -36.787 -30.617 1.00 40.66 82 SER B C 1
ATOM 4536 O O . SER B 1 102 ? -34.227 -35.585 -30.785 1.00 43.42 82 SER B O 1
ATOM 4539 N N . SER B 1 103 ? -33.779 -37.534 -29.744 1.00 32.31 83 SER B N 1
ATOM 4540 C CA . SER B 1 103 ? -32.707 -36.998 -28.916 1.00 34.93 83 SER B CA 1
ATOM 4541 C C . SER B 1 103 ? -31.325 -37.189 -29.523 1.00 35.65 83 SER B C 1
ATOM 4542 O O . SER B 1 103 ? -30.332 -36.887 -28.855 1.00 34.69 83 SER B O 1
ATOM 4545 N N . VAL B 1 104 ? -31.238 -37.712 -30.745 1.00 30.92 84 VAL B N 1
ATOM 4546 C CA . VAL B 1 104 ? -29.975 -37.995 -31.414 1.00 29.59 84 VAL B CA 1
ATOM 4547 C C . VAL B 1 104 ? -30.005 -37.316 -32.775 1.00 32.94 84 VAL B C 1
ATOM 4548 O O . VAL B 1 104 ? -30.961 -37.490 -33.537 1.00 34.83 84 VAL B O 1
ATOM 4552 N N . CYS B 1 105 ? -28.957 -36.561 -33.086 1.00 29.84 85 CYS B N 1
ATOM 4553 C CA . CYS B 1 105 ? -28.813 -35.942 -34.399 1.00 32.81 85 CYS B CA 1
ATOM 4554 C C . CYS B 1 105 ? -27.437 -36.310 -34.933 1.00 31.18 85 CYS B C 1
ATOM 4555 O O . CYS B 1 105 ? -26.422 -35.864 -34.390 1.00 33.76 85 CYS B O 1
ATOM 4558 N N . ILE B 1 106 ? -27.394 -37.155 -35.963 1.00 30.13 86 ILE B N 1
ATOM 4559 C CA . ILE B 1 106 ? -26.148 -37.521 -36.623 1.00 27.40 86 ILE B CA 1
ATOM 4560 C C . ILE B 1 106 ? -26.115 -36.840 -37.982 1.00 36.16 86 ILE B C 1
ATOM 4561 O O . ILE B 1 106 ? -27.025 -37.025 -38.799 1.00 34.18 86 ILE B O 1
ATOM 4566 N N . VAL B 1 107 ? -25.058 -36.074 -38.238 1.00 31.18 87 VAL B N 1
ATOM 4567 C CA . VAL B 1 107 ? -24.900 -35.370 -39.505 1.00 29.94 87 VAL B CA 1
ATOM 4568 C C . VAL B 1 107 ? -23.634 -35.845 -40.204 1.00 31.07 87 VAL B C 1
ATOM 4569 O O . VAL B 1 107 ? -22.584 -36.009 -39.572 1.00 32.41 87 VAL B O 1
ATOM 4573 N N . GLY B 1 108 ? -23.746 -36.024 -41.524 1.00 30.71 88 GLY B N 1
ATOM 4574 C CA . GLY B 1 108 ? -22.572 -36.357 -42.347 1.00 30.29 88 GLY B CA 1
ATOM 4575 C C . GLY B 1 108 ? -22.269 -35.160 -43.229 1.00 35.59 88 GLY B C 1
ATOM 4576 O O . GLY B 1 108 ? -23.231 -34.483 -43.630 1.00 35.49 88 GLY B O 1
ATOM 4577 N N . THR B 1 109 ? -20.998 -34.901 -43.530 1.00 38.40 89 THR B N 1
ATOM 4578 C CA . THR B 1 109 ? -20.655 -33.657 -44.272 1.00 39.99 89 THR B CA 1
ATOM 4579 C C . THR B 1 109 ? -20.099 -33.958 -45.669 1.00 46.28 89 THR B C 1
ATOM 4580 O O . THR B 1 109 ? -20.582 -34.912 -46.302 1.00 37.88 89 THR B O 1
ATOM 4584 N N . HIS B 1 110 ? -19.123 -33.170 -46.128 1.00 38.56 90 HIS B N 1
ATOM 4585 C CA . HIS B 1 110 ? -18.615 -33.315 -47.519 1.00 46.21 90 HIS B CA 1
ATOM 4586 C C . HIS B 1 110 ? -18.235 -34.757 -47.850 1.00 40.84 90 HIS B C 1
ATOM 4587 O O . HIS B 1 110 ? -18.650 -35.249 -48.914 1.00 38.69 90 HIS B O 1
ATOM 4594 N N . THR B 1 111 ? -17.449 -35.404 -46.991 1.00 39.23 91 THR B N 1
ATOM 4595 C CA . THR B 1 111 ? -16.956 -36.764 -47.340 1.00 41.57 91 THR B CA 1
ATOM 4596 C C . THR B 1 111 ? -18.140 -37.636 -47.780 1.00 39.50 91 THR B C 1
ATOM 4597 O O . THR B 1 111 ? -18.012 -38.312 -48.815 1.00 40.66 91 THR B O 1
ATOM 4601 N N . LEU B 1 112 ? -19.250 -37.598 -47.041 1.00 37.86 92 LEU B N 1
ATOM 4602 C CA . LEU B 1 112 ? -20.398 -38.411 -47.427 1.00 36.04 92 LEU B CA 1
ATOM 4603 C C . LEU B 1 112 ? -21.233 -37.767 -48.534 1.00 42.67 92 LEU B C 1
ATOM 4604 O O . LEU B 1 112 ? -21.906 -38.489 -49.276 1.00 36.62 92 LEU B O 1
ATOM 4609 N N . ARG B 1 113 ? -21.195 -36.432 -48.680 1.00 36.96 93 ARG B N 1
ATOM 4610 C CA . ARG B 1 113 ? -21.796 -35.793 -49.850 1.00 37.51 93 ARG B CA 1
ATOM 4611 C C . ARG B 1 113 ? -21.059 -36.176 -51.126 1.00 38.16 93 ARG B C 1
ATOM 4612 O O . ARG B 1 113 ? -21.676 -36.397 -52.175 1.00 39.54 93 ARG B O 1
ATOM 4620 N N . GLN B 1 114 ? -19.731 -36.237 -51.056 1.00 38.10 94 GLN B N 1
ATOM 4621 C CA . GLN B 1 114 ? -18.913 -36.436 -52.241 1.00 39.33 94 GLN B CA 1
ATOM 4622 C C . GLN B 1 114 ? -18.801 -37.900 -52.636 1.00 39.03 94 GLN B C 1
ATOM 4623 O O . GLN B 1 114 ? -18.630 -38.199 -53.822 1.00 38.99 94 GLN B O 1
ATOM 4625 N N . ALA B 1 115 ? -18.865 -38.815 -51.672 1.00 37.77 95 ALA B N 1
ATOM 4626 C CA . ALA B 1 115 ? -18.631 -40.227 -51.964 1.00 32.15 95 ALA B CA 1
ATOM 4627 C C . ALA B 1 115 ? -19.708 -40.774 -52.893 1.00 33.64 95 ALA B C 1
ATOM 4628 O O . ALA B 1 115 ? -20.902 -40.675 -52.597 1.00 35.36 95 ALA B O 1
ATOM 4630 N N . THR B 1 116 ? -19.291 -41.363 -54.019 1.00 40.61 96 THR B N 1
ATOM 4631 C CA . THR B 1 116 ? -20.281 -41.942 -54.921 1.00 38.51 96 THR B CA 1
ATOM 4632 C C . THR B 1 116 ? -20.945 -43.175 -54.307 1.00 41.47 96 THR B C 1
ATOM 4633 O O . THR B 1 116 ? -22.083 -43.498 -54.666 1.00 45.34 96 THR B O 1
ATOM 4637 N N . ASN B 1 117 ? -20.280 -43.853 -53.367 1.00 39.39 97 ASN B N 1
ATOM 4638 C CA . ASN B 1 117 ? -20.880 -44.967 -52.636 1.00 39.33 97 ASN B CA 1
ATOM 4639 C C . ASN B 1 117 ? -21.266 -44.582 -51.209 1.00 42.55 97 ASN B C 1
ATOM 4640 O O . ASN B 1 117 ? -21.162 -45.401 -50.286 1.00 38.96 97 ASN B O 1
ATOM 4645 N N . ALA B 1 118 ? -21.727 -43.344 -51.008 1.00 39.06 98 ALA B N 1
ATOM 4646 C CA . ALA B 1 118 ? -22.206 -42.947 -49.690 1.00 39.39 98 ALA B CA 1
ATOM 4647 C C . ALA B 1 118 ? -23.370 -43.822 -49.242 1.00 39.31 98 ALA B C 1
ATOM 4648 O O . ALA B 1 118 ? -23.498 -44.139 -48.052 1.00 34.61 98 ALA B O 1
ATOM 4650 N N . ALA B 1 119 ? -24.230 -44.222 -50.181 1.00 35.61 99 ALA B N 1
ATOM 4651 C CA . ALA B 1 119 ? -25.361 -45.072 -49.823 1.00 36.25 99 ALA B CA 1
ATOM 4652 C C . ALA B 1 119 ? -24.890 -46.399 -49.256 1.00 33.78 99 ALA B C 1
ATOM 4653 O O . ALA B 1 119 ? -25.528 -46.944 -48.347 1.00 34.18 99 ALA B O 1
ATOM 4655 N N . GLU B 1 120 ? -23.771 -46.919 -49.767 1.00 33.03 100 GLU B N 1
ATOM 4656 C CA . GLU B 1 120 ? -23.194 -48.146 -49.228 1.00 32.49 100 GLU B CA 1
ATOM 4657 C C . GLU B 1 120 ? -22.772 -47.978 -47.774 1.00 36.34 100 GLU B C 1
ATOM 4658 O O . GLU B 1 120 ? -23.005 -48.869 -46.952 1.00 33.77 100 GLU B O 1
ATOM 4664 N N . PHE B 1 121 ? -22.119 -46.857 -47.444 1.00 32.04 101 PHE B N 1
ATOM 4665 C CA . PHE B 1 121 ? -21.742 -46.626 -46.056 1.00 31.05 101 PHE B CA 1
ATOM 4666 C C . PHE B 1 121 ? -22.974 -46.541 -45.174 1.00 32.26 101 PHE B C 1
ATOM 4667 O O . PHE B 1 121 ? -23.010 -47.134 -44.089 1.00 33.34 101 PHE B O 1
ATOM 4675 N N . LEU B 1 122 ? -23.997 -45.804 -45.623 1.00 31.16 102 LEU B N 1
ATOM 4676 C CA . LEU B 1 122 ? -25.214 -45.670 -44.828 1.00 29.21 102 LEU B CA 1
ATOM 4677 C C . LEU B 1 122 ? -25.883 -47.027 -44.615 1.00 31.32 102 LEU B C 1
ATOM 4678 O O . LEU B 1 122 ? -26.357 -47.329 -43.512 1.00 32.71 102 LEU B O 1
ATOM 4683 N N . LYS B 1 123 ? -25.902 -47.872 -45.645 1.00 32.22 103 LYS B N 1
ATOM 4684 C CA . LYS B 1 123 ? -26.488 -49.198 -45.480 1.00 33.67 103 LYS B CA 1
ATOM 4685 C C . LYS B 1 123 ? -25.720 -50.011 -44.440 1.00 34.27 103 LYS B C 1
ATOM 4686 O O . LYS B 1 123 ? -26.319 -50.667 -43.578 1.00 31.52 103 LYS B O 1
ATOM 4692 N N . ARG B 1 124 ? -24.387 -49.994 -44.517 1.00 35.14 104 ARG B N 1
ATOM 4693 C CA . ARG B 1 124 ? -23.587 -50.720 -43.532 1.00 33.45 104 ARG B CA 1
ATOM 4694 C C . ARG B 1 124 ? -23.735 -50.128 -42.139 1.00 33.69 104 ARG B C 1
ATOM 4695 O O . ARG B 1 124 ? -23.729 -50.866 -41.151 1.00 30.34 104 ARG B O 1
ATOM 4703 N N . ALA B 1 125 ? -23.862 -48.800 -42.044 1.00 29.50 105 ALA B N 1
ATOM 4704 C CA . ALA B 1 125 ? -23.970 -48.153 -40.740 1.00 28.38 105 ALA B CA 1
ATOM 4705 C C . ALA B 1 125 ? -25.252 -48.549 -40.028 1.00 27.76 105 ALA B C 1
ATOM 4706 O O . ALA B 1 125 ? -25.295 -48.557 -38.795 1.00 31.24 105 ALA B O 1
ATOM 4708 N N . GLU B 1 126 ? -26.298 -48.898 -40.784 1.00 34.07 106 GLU B N 1
ATOM 4709 C CA . GLU B 1 126 ? -27.520 -49.408 -40.172 1.00 40.35 106 GLU B CA 1
ATOM 4710 C C . GLU B 1 126 ? -27.267 -50.636 -39.319 1.00 33.76 106 GLU B C 1
ATOM 4711 O O . GLU B 1 126 ? -28.009 -50.873 -38.361 1.00 38.07 106 GLU B O 1
ATOM 4717 N N . LYS B 1 127 ? -26.228 -51.410 -39.630 1.00 32.83 107 LYS B N 1
ATOM 4718 C CA . LYS B 1 127 ? -25.930 -52.596 -38.845 1.00 33.33 107 LYS B CA 1
ATOM 4719 C C . LYS B 1 127 ? -25.292 -52.276 -37.501 1.00 33.62 107 LYS B C 1
ATOM 4720 O O . LYS B 1 127 ? -25.327 -53.129 -36.606 1.00 33.05 107 LYS B O 1
ATOM 4726 N N . VAL B 1 128 ? -24.709 -51.086 -37.329 1.00 30.64 108 VAL B N 1
ATOM 4727 C CA . VAL B 1 128 ? -23.945 -50.800 -36.123 1.00 29.29 108 VAL B CA 1
ATOM 4728 C C . VAL B 1 128 ? -24.508 -49.648 -35.308 1.00 30.19 108 VAL B C 1
ATOM 4729 O O . VAL B 1 128 ? -24.121 -49.499 -34.138 1.00 32.30 108 VAL B O 1
ATOM 4733 N N . ILE B 1 129 ? -25.413 -48.840 -35.846 1.00 29.29 109 ILE B N 1
ATOM 4734 C CA . ILE B 1 129 ? -25.988 -47.767 -35.039 1.00 30.56 109 ILE B CA 1
ATOM 4735 C C . ILE B 1 129 ? -27.432 -47.554 -35.484 1.00 31.11 109 ILE B C 1
ATOM 4736 O O . ILE B 1 129 ? -27.702 -47.442 -36.685 1.00 33.81 109 ILE B O 1
ATOM 4741 N N . PRO B 1 130 ? -28.390 -47.553 -34.563 1.00 31.79 110 PRO B N 1
ATOM 4742 C CA . PRO B 1 130 ? -29.805 -47.567 -34.960 1.00 33.72 110 PRO B CA 1
ATOM 4743 C C . PRO B 1 130 ? -30.402 -46.177 -35.119 1.00 36.77 110 PRO B C 1
ATOM 4744 O O . PRO B 1 130 ? -31.596 -45.982 -34.871 1.00 37.52 110 PRO B O 1
ATOM 4748 N N . TYR B 1 131 ? -29.586 -45.201 -35.482 1.00 32.41 111 TYR B N 1
ATOM 4749 C CA . TYR B 1 131 ? -30.101 -43.858 -35.724 1.00 29.57 111 TYR B CA 1
ATOM 4750 C C . TYR B 1 131 ? -29.693 -43.425 -37.121 1.00 33.82 111 TYR B C 1
ATOM 4751 O O . TYR B 1 131 ? -28.593 -43.774 -37.567 1.00 34.12 111 TYR B O 1
ATOM 4760 N N . PRO B 1 132 ? -30.569 -42.737 -37.859 1.00 33.09 112 PRO B N 1
ATOM 4761 C CA . PRO B 1 132 ? -30.245 -42.378 -39.242 1.00 34.26 112 PRO B CA 1
ATOM 4762 C C . PRO B 1 132 ? -29.145 -41.334 -39.317 1.00 38.01 112 PRO B C 1
ATOM 4763 O O . PRO B 1 132 ? -28.974 -40.508 -38.420 1.00 35.29 112 PRO B O 1
ATOM 4767 N N . ILE B 1 133 ? -28.387 -41.396 -40.403 1.00 32.46 113 ILE B N 1
ATOM 4768 C CA . ILE B 1 133 ? -27.345 -40.424 -40.694 1.00 31.41 113 ILE B CA 1
ATOM 4769 C C . ILE B 1 133 ? -27.913 -39.456 -41.719 1.00 32.03 113 ILE B C 1
ATOM 4770 O O . ILE B 1 133 ? -28.264 -39.862 -42.832 1.00 33.46 113 ILE B O 1
ATOM 4775 N N . GLU B 1 134 ? -28.019 -38.185 -41.355 1.00 32.77 114 GLU B N 1
ATOM 4776 C CA . GLU B 1 134 ? -28.494 -37.165 -42.288 1.00 36.39 114 GLU B CA 1
ATOM 4777 C C . GLU B 1 134 ? -27.288 -36.541 -42.982 1.00 36.00 114 GLU B C 1
ATOM 4778 O O . GLU B 1 134 ? -26.472 -35.870 -42.341 1.00 36.89 114 GLU B O 1
ATOM 4784 N N . ILE B 1 135 ? -27.169 -36.762 -44.285 1.00 31.91 115 ILE B N 1
ATOM 4785 C CA . ILE B 1 135 ? -26.114 -36.121 -45.058 1.00 32.56 115 ILE B CA 1
ATOM 4786 C C . ILE B 1 135 ? -26.617 -34.734 -45.441 1.00 35.63 115 ILE B C 1
ATOM 4787 O O . ILE B 1 135 ? -27.596 -34.603 -46.181 1.00 37.61 115 ILE B O 1
ATOM 4792 N N . ILE B 1 136 ? -25.979 -33.703 -44.910 1.00 32.37 116 ILE B N 1
ATOM 4793 C CA . ILE B 1 136 ? -26.470 -32.338 -45.074 1.00 32.14 116 ILE B CA 1
ATOM 4794 C C . ILE B 1 136 ? -25.745 -31.667 -46.227 1.00 32.53 116 ILE B C 1
ATOM 4795 O O . ILE B 1 136 ? -24.614 -32.022 -46.575 1.00 32.91 116 ILE B O 1
ATOM 4800 N N . SER B 1 137 ? -26.390 -30.657 -46.807 1.00 35.16 117 SER B N 1
ATOM 4801 C CA . SER B 1 137 ? -25.783 -29.957 -47.931 1.00 37.67 117 SER B CA 1
ATOM 4802 C C . SER B 1 137 ? -24.652 -29.057 -47.440 1.00 33.86 117 SER B C 1
ATOM 4803 O O . SER B 1 137 ? -24.502 -28.794 -46.241 1.00 30.84 117 SER B O 1
ATOM 4806 N N . GLY B 1 138 ? -23.828 -28.602 -48.387 1.00 35.82 118 GLY B N 1
ATOM 4807 C CA . GLY B 1 138 ? -22.807 -27.630 -48.047 1.00 32.93 118 GLY B CA 1
ATOM 4808 C C . GLY B 1 138 ? -23.394 -26.366 -47.457 1.00 34.06 118 GLY B C 1
ATOM 4809 O O . GLY B 1 138 ? -22.841 -25.802 -46.507 1.00 31.46 118 GLY B O 1
ATOM 4810 N N . ASN B 1 139 ? -24.538 -25.921 -47.977 1.00 32.85 119 ASN B N 1
ATOM 4811 C CA . ASN B 1 139 ? -25.148 -24.721 -47.414 1.00 33.47 119 ASN B CA 1
ATOM 4812 C C . ASN B 1 139 ? -25.720 -24.957 -46.022 1.00 34.73 119 ASN B C 1
ATOM 4813 O O . ASN B 1 139 ? -25.645 -24.064 -45.173 1.00 31.00 119 ASN B O 1
ATOM 4818 N N . GLU B 1 140 ? -26.289 -26.137 -45.754 1.00 30.97 120 GLU B N 1
ATOM 4819 C CA . GLU B 1 140 ? -26.759 -26.390 -44.398 1.00 35.28 120 GLU B CA 1
ATOM 4820 C C . GLU B 1 140 ? -25.581 -26.531 -43.440 1.00 32.49 120 GLU B C 1
ATOM 4821 O O . GLU B 1 140 ? -25.643 -26.058 -42.297 1.00 32.69 120 GLU B O 1
ATOM 4827 N N . GLU B 1 141 ? -24.495 -27.165 -43.893 1.00 30.89 121 GLU B N 1
ATOM 4828 C CA . GLU B 1 141 ? -23.279 -27.228 -43.087 1.00 27.40 121 GLU B CA 1
ATOM 4829 C C . GLU B 1 141 ? -22.767 -25.828 -42.766 1.00 30.14 121 GLU B C 1
ATOM 4830 O O . GLU B 1 141 ? -22.4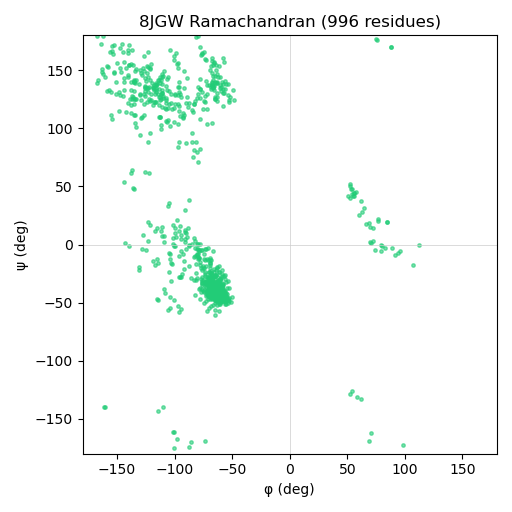10 -25.525 -41.623 1.00 27.97 121 GLU B O 1
ATOM 4836 N N . ALA B 1 142 ? -22.734 -24.954 -43.773 1.00 29.94 122 ALA B N 1
ATOM 4837 C CA . ALA B 1 142 ? -22.297 -23.581 -43.531 1.00 30.33 122 ALA B CA 1
ATOM 4838 C C . ALA B 1 142 ? -23.179 -22.890 -42.493 1.00 30.20 122 ALA B C 1
ATOM 4839 O O . ALA B 1 142 ? -22.677 -22.188 -41.603 1.00 29.61 122 ALA B O 1
ATOM 4841 N N . ARG B 1 143 ? -24.500 -23.058 -42.599 1.00 27.45 123 ARG B N 1
ATOM 4842 C CA . ARG B 1 143 ? -25.402 -22.384 -41.674 1.00 28.33 123 ARG B CA 1
ATOM 4843 C C . ARG B 1 143 ? -25.213 -22.893 -40.253 1.00 30.07 123 ARG B C 1
ATOM 4844 O O . ARG B 1 143 ? -25.269 -22.118 -39.295 1.00 30.52 123 ARG B O 1
ATOM 4852 N N . LEU B 1 144 ? -24.980 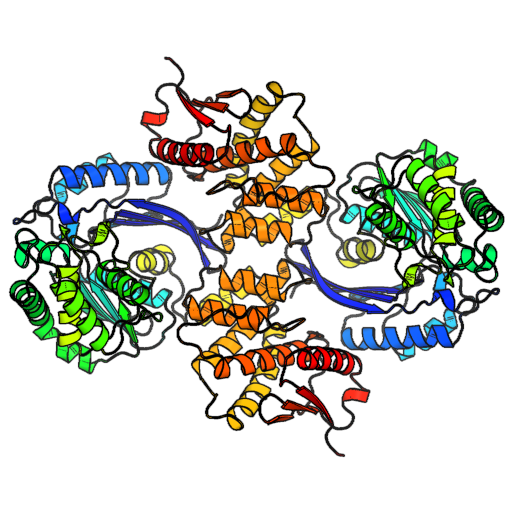-24.197 -40.096 1.00 29.71 124 LEU B N 1
ATOM 4853 C CA . LEU B 1 144 ? -24.773 -24.737 -38.758 1.00 26.77 124 LEU B CA 1
ATOM 4854 C C . LEU B 1 144 ? -23.467 -24.257 -38.147 1.00 25.10 124 LEU B C 1
ATOM 4855 O O . LEU B 1 144 ? -23.396 -24.070 -36.930 1.00 27.90 124 LEU B O 1
ATOM 4860 N N . ILE B 1 145 ? -22.415 -24.105 -38.955 1.00 25.60 125 ILE B N 1
ATOM 4861 C CA . ILE B 1 145 ? -21.165 -23.569 -38.434 1.00 26.78 125 ILE B CA 1
ATOM 4862 C C . ILE B 1 145 ? -21.373 -22.131 -37.988 1.00 31.25 125 ILE B C 1
ATOM 4863 O O . ILE B 1 145 ? -20.933 -21.731 -36.904 1.00 29.23 125 ILE B O 1
ATOM 4868 N N . PHE B 1 146 ? -22.069 -21.340 -38.809 1.00 26.28 126 PHE B N 1
ATOM 4869 C CA . PHE B 1 146 ? -22.395 -19.973 -38.417 1.00 27.22 126 PHE B CA 1
ATOM 4870 C C . PHE B 1 146 ? -23.215 -19.938 -37.130 1.00 28.73 126 PHE B C 1
ATOM 4871 O O . PHE B 1 146 ? -22.944 -19.125 -36.238 1.00 27.25 126 PHE B O 1
ATOM 4879 N N . MET B 1 147 ? -24.243 -20.787 -37.022 1.00 28.34 127 MET B N 1
ATOM 4880 C CA . MET B 1 147 ? -25.074 -20.765 -35.820 1.00 31.56 127 MET B C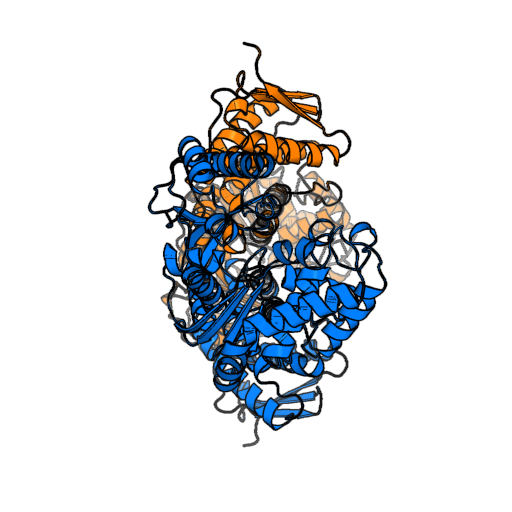A 1
ATOM 4881 C C . MET B 1 147 ? -24.275 -21.186 -34.590 1.00 30.94 127 MET B C 1
ATOM 4882 O O . MET B 1 147 ? -24.526 -20.694 -33.482 1.00 28.92 127 MET B O 1
ATOM 4887 N N . GLY B 1 148 ? -23.316 -22.102 -34.759 1.00 27.68 128 GLY B N 1
ATOM 4888 C CA . GLY B 1 148 ? -22.467 -22.473 -33.634 1.00 28.06 128 GLY B CA 1
ATOM 4889 C C . GLY B 1 148 ? -21.602 -21.319 -33.165 1.00 29.03 128 GLY B C 1
ATOM 4890 O O . GLY B 1 148 ? -21.424 -21.106 -31.960 1.00 31.91 128 GLY B O 1
ATOM 4891 N N . VAL B 1 149 ? -21.055 -20.556 -34.112 1.00 25.82 129 VAL B N 1
ATOM 4892 C CA . VAL B 1 149 ? -20.338 -19.329 -33.771 1.00 26.09 129 VAL B CA 1
ATOM 4893 C C . VAL B 1 149 ? -21.259 -18.344 -33.058 1.00 27.67 129 VAL B C 1
ATOM 4894 O O . VAL B 1 149 ? -20.910 -17.803 -31.995 1.00 30.70 129 VAL B O 1
ATOM 4898 N N . GLU B 1 150 ? -22.446 -18.090 -33.625 1.00 27.40 130 GLU B N 1
ATOM 4899 C CA . GLU B 1 150 ? -23.347 -17.087 -33.050 1.00 28.48 130 GLU B CA 1
ATOM 4900 C C . GLU B 1 150 ? -23.696 -17.413 -31.604 1.00 28.42 130 GLU B C 1
ATOM 4901 O O . GLU B 1 150 ? -23.812 -16.506 -30.769 1.00 29.83 130 GLU B O 1
ATOM 4907 N N . HIS B 1 151 ? -23.884 -18.702 -31.289 1.00 25.78 131 HIS B N 1
ATOM 4908 C CA . HIS B 1 151 ? -24.316 -19.083 -29.953 1.00 27.47 131 HIS B CA 1
ATOM 4909 C C . HIS B 1 151 ? -23.195 -19.071 -28.926 1.00 29.00 131 HIS B C 1
ATOM 4910 O O . HIS B 1 151 ? -23.483 -19.184 -27.733 1.00 27.02 131 HIS B O 1
ATOM 4917 N N . THR B 1 152 ? -21.930 -18.959 -29.336 1.00 28.78 132 THR B N 1
ATOM 4918 C CA . THR B 1 152 ? -20.843 -19.172 -28.387 1.00 30.81 132 THR B CA 1
ATOM 4919 C C . THR B 1 152 ? -19.772 -18.100 -28.372 1.00 29.35 132 THR B C 1
ATOM 4920 O O . THR B 1 152 ? -19.100 -17.960 -27.344 1.00 30.79 132 THR B O 1
ATOM 4924 N N . GLN B 1 153 ? -19.611 -17.325 -29.427 1.00 28.04 133 GLN B N 1
ATOM 4925 C CA . GLN B 1 153 ? -18.417 -16.499 -29.553 1.00 30.80 133 GLN B CA 1
ATOM 4926 C C . GLN B 1 153 ? -18.674 -15.070 -29.074 1.00 33.10 133 GLN B C 1
ATOM 4927 O O . GLN B 1 153 ? -19.807 -14.569 -29.132 1.00 30.19 133 GLN B O 1
ATOM 4933 N N . PRO B 1 154 ? -17.623 -14.401 -28.591 1.00 32.97 134 PRO B N 1
ATOM 4934 C CA . PRO B 1 154 ? -17.823 -13.081 -27.973 1.00 32.95 134 PRO B CA 1
ATOM 4935 C C . PRO B 1 154 ? -18.111 -11.964 -28.961 1.00 42.56 134 PRO B C 1
ATOM 4936 O O . PRO B 1 154 ? -18.721 -10.954 -28.582 1.00 39.00 134 PRO B O 1
ATOM 4940 N N . GLU B 1 155 ? -17.678 -12.096 -30.206 1.00 34.89 135 GLU B N 1
ATOM 4941 C CA . GLU B 1 155 ? -17.833 -11.001 -31.151 1.00 39.85 135 GLU B CA 1
ATOM 4942 C C . GLU B 1 155 ? -19.292 -10.896 -31.594 1.00 35.58 135 GLU B C 1
ATOM 4943 O O . GLU B 1 155 ? -19.862 -11.863 -32.105 1.00 46.37 135 GLU B O 1
ATOM 4949 N N . ARG B 1 156 ? -19.897 -9.719 -31.406 1.00 34.71 136 ARG B N 1
ATOM 4950 C CA . ARG B 1 156 ? -21.338 -9.548 -31.587 1.00 43.98 136 ARG B CA 1
ATOM 4951 C C . ARG B 1 156 ? -21.759 -9.010 -32.955 1.00 50.12 136 ARG B C 1
ATOM 4952 O O . ARG B 1 156 ? -22.891 -9.272 -33.379 1.00 49.20 136 ARG B O 1
ATOM 4960 N N . GLY B 1 157 ? -20.921 -8.238 -33.640 1.00 38.55 137 GLY B N 1
ATOM 4961 C CA . GLY B 1 157 ? -21.347 -7.593 -34.867 1.00 47.00 137 GLY B CA 1
ATOM 4962 C C . GLY B 1 157 ? -21.479 -8.545 -36.057 1.00 35.96 137 GLY B C 1
ATOM 4963 O O . GLY B 1 157 ? -21.462 -9.772 -35.938 1.00 38.44 137 GLY B O 1
ATOM 4964 N N . ARG B 1 158 ? -21.636 -7.939 -37.238 1.00 32.50 138 ARG B N 1
ATOM 4965 C CA . ARG B 1 158 ? -21.598 -8.707 -38.481 1.00 30.01 138 ARG B CA 1
ATOM 4966 C C . ARG B 1 158 ? -20.254 -9.408 -38.605 1.00 31.02 138 ARG B C 1
ATOM 4967 O O . ARG B 1 158 ? -19.196 -8.807 -38.400 1.00 34.05 138 ARG B O 1
ATOM 4975 N N . LYS B 1 159 ? -20.290 -10.691 -38.922 1.00 29.61 139 LYS B N 1
ATOM 4976 C CA . LYS B 1 159 ? -19.068 -11.467 -38.946 1.00 34.78 139 LYS B CA 1
ATOM 4977 C C . LYS B 1 159 ? -18.953 -12.248 -40.242 1.00 28.46 139 LYS B C 1
ATOM 4978 O O . LYS B 1 159 ? -19.951 -12.643 -40.853 1.00 31.43 139 LYS B O 1
ATOM 4984 N N . LEU B 1 160 ? -17.712 -12.466 -40.645 1.00 29.41 140 LEU B N 1
ATOM 4985 C CA . LEU B 1 160 ? -17.370 -13.419 -41.686 1.00 28.10 140 LEU B CA 1
ATOM 4986 C C . LEU B 1 160 ? -16.887 -14.676 -40.979 1.00 28.52 140 LEU B C 1
ATOM 4987 O O . LEU B 1 160 ? -16.034 -14.586 -40.098 1.00 30.53 140 LEU B O 1
ATOM 4992 N N . VAL B 1 161 ? -17.443 -15.835 -41.343 1.00 25.00 141 VAL B N 1
ATOM 4993 C CA . VAL B 1 161 ? -17.075 -17.111 -40.727 1.00 28.13 141 VAL B CA 1
ATOM 4994 C C . VAL B 1 161 ? -16.546 -18.029 -41.826 1.00 28.17 141 VAL B C 1
ATOM 4995 O O . VAL B 1 161 ? -17.218 -18.235 -42.846 1.00 28.83 141 VAL B O 1
ATOM 4999 N N . ILE B 1 162 ? -15.322 -18.534 -41.641 1.00 27.00 142 ILE B N 1
ATOM 5000 C CA . ILE B 1 162 ? -14.647 -19.398 -42.609 1.00 27.48 142 ILE B CA 1
ATOM 5001 C C . ILE B 1 162 ? -14.398 -20.744 -41.939 1.00 28.35 142 ILE B C 1
ATOM 5002 O O . ILE B 1 162 ? -13.944 -20.789 -40.793 1.00 30.08 142 ILE B O 1
ATOM 5007 N N . ASP B 1 163 ? -14.700 -21.824 -42.664 1.00 29.35 143 ASP B N 1
ATOM 5008 C CA . ASP B 1 163 ? -14.415 -23.189 -42.149 1.00 34.37 143 ASP B CA 1
ATOM 5009 C C . ASP B 1 163 ? -13.767 -23.995 -43.280 1.00 31.08 143 ASP B C 1
ATOM 5010 O O . ASP B 1 163 ? -14.491 -24.389 -44.202 1.00 33.99 143 ASP B O 1
ATOM 5015 N N . ILE B 1 164 ? -12.451 -24.201 -43.208 1.00 29.79 144 ILE B N 1
ATOM 5016 C CA . ILE B 1 164 ? -11.736 -25.017 -44.231 1.00 26.65 144 ILE B CA 1
ATOM 5017 C C . ILE B 1 164 ? -11.711 -26.462 -43.733 1.00 31.36 144 ILE B C 1
ATOM 5018 O O . ILE B 1 164 ? -11.036 -26.729 -42.726 1.00 28.99 144 ILE B O 1
ATOM 5023 N N . GLY B 1 165 ? -12.448 -27.341 -44.407 1.00 33.75 145 GLY B N 1
ATOM 5024 C CA . GLY B 1 165 ? -12.515 -28.749 -43.982 1.00 36.49 145 GLY B CA 1
ATOM 5025 C C . GLY B 1 165 ? -11.623 -29.641 -44.820 1.00 39.57 145 GLY B C 1
ATOM 5026 O O . GLY B 1 165 ? -10.703 -29.119 -45.471 1.00 32.47 145 GLY B O 1
ATOM 5027 N N . GLY B 1 166 ? -11.890 -30.945 -44.794 1.00 35.60 146 GLY B N 1
ATOM 5028 C CA . GLY B 1 166 ? -11.086 -31.891 -45.545 1.00 32.60 146 GLY B CA 1
ATOM 5029 C C . GLY B 1 166 ? -11.331 -31.845 -47.038 1.00 36.19 146 GLY B C 1
ATOM 5030 O O . GLY B 1 166 ? -10.410 -32.090 -47.824 1.00 36.19 146 GLY B O 1
ATOM 5031 N N . GLY B 1 167 ? -12.559 -31.538 -47.453 1.00 36.80 147 GLY B N 1
ATOM 5032 C CA . GLY B 1 167 ? -12.889 -31.492 -48.864 1.00 37.06 147 GLY B CA 1
ATOM 5033 C C . GLY B 1 167 ? -13.871 -30.392 -49.221 1.00 35.45 147 GLY B C 1
ATOM 5034 O O . GLY B 1 167 ? -14.258 -30.246 -50.383 1.00 36.49 147 GLY B O 1
ATOM 5035 N N . SER B 1 168 ? -14.276 -29.604 -48.225 1.00 30.25 148 SER B N 1
ATOM 5036 C CA . SER B 1 168 ? -15.207 -28.508 -48.440 1.00 31.48 148 SER B CA 1
ATOM 5037 C C . SER B 1 168 ? -14.776 -27.323 -47.590 1.00 30.45 148 SER B C 1
ATOM 5038 O O . SER B 1 168 ? -14.264 -27.503 -46.488 1.00 29.04 148 SER B O 1
ATOM 5041 N N . THR B 1 169 ? -14.995 -26.114 -48.106 1.00 28.94 149 THR B N 1
ATOM 5042 C CA . THR B 1 169 ? -14.782 -24.885 -47.344 1.00 27.97 149 THR B CA 1
ATOM 5043 C C . THR B 1 169 ? -16.082 -24.099 -47.328 1.00 30.82 149 THR B C 1
ATOM 5044 O O . THR B 1 169 ? -16.700 -23.905 -48.382 1.00 31.84 149 THR B O 1
ATOM 5048 N N . GLU B 1 170 ? -16.498 -23.641 -46.145 1.00 30.72 150 GLU B N 1
ATOM 5049 C CA . GLU B 1 170 ? -17.719 -22.865 -46.020 1.00 28.78 150 GLU B CA 1
ATOM 5050 C C . GLU B 1 170 ? -17.386 -21.420 -45.679 1.00 28.94 150 GLU B C 1
ATOM 5051 O O . GLU B 1 170 ? -16.418 -21.136 -44.968 1.00 30.52 150 GLU B O 1
ATOM 5057 N N . LEU B 1 171 ? -18.193 -20.507 -46.214 1.00 30.06 151 LEU B N 1
ATOM 5058 C CA . LEU B 1 171 ? -18.010 -19.082 -45.979 1.00 31.76 151 LEU B CA 1
ATOM 5059 C C . LEU B 1 171 ? -19.381 -18.475 -45.732 1.00 33.24 151 LEU B C 1
ATOM 5060 O O . LEU B 1 171 ? -20.282 -18.649 -46.557 1.00 29.78 151 LEU B O 1
ATOM 5065 N N . VAL B 1 172 ? -19.547 -17.782 -44.602 1.00 27.35 152 VAL B N 1
ATOM 5066 C CA . VAL B 1 172 ? -20.817 -17.158 -44.245 1.00 25.79 152 VAL B CA 1
ATOM 5067 C C . VAL B 1 172 ? -20.565 -15.745 -43.739 1.00 28.87 152 VAL B C 1
ATOM 5068 O O . VAL B 1 172 ? -19.590 -15.496 -43.026 1.00 30.54 152 VAL B O 1
ATOM 5072 N N . ILE B 1 173 ? -21.433 -14.814 -44.130 1.00 30.87 153 ILE B N 1
ATOM 5073 C CA . ILE B 1 173 ? -21.542 -13.518 -43.476 1.00 28.84 153 ILE B CA 1
ATOM 5074 C C . ILE B 1 173 ? -22.926 -13.442 -42.865 1.00 31.51 153 ILE B C 1
ATOM 5075 O O . ILE B 1 173 ? -23.915 -13.750 -43.539 1.00 33.41 153 ILE B O 1
ATOM 5080 N N . GLY B 1 174 ? -22.994 -13.055 -41.597 1.00 31.17 154 GLY B N 1
ATOM 5081 C CA . GLY B 1 174 ? -24.275 -12.829 -40.954 1.00 37.78 154 GLY B CA 1
ATOM 5082 C C . GLY B 1 174 ? -24.107 -12.107 -39.633 1.00 35.32 154 GLY B C 1
ATOM 5083 O O . GLY B 1 174 ? -22.992 -11.808 -39.189 1.00 32.57 154 GLY B O 1
ATOM 5084 N N . GLU B 1 175 ? -25.247 -11.849 -38.998 1.00 32.42 155 GLU B N 1
ATOM 5085 C CA . GLU B 1 175 ? -25.291 -11.146 -37.723 1.00 34.55 155 GLU B CA 1
ATOM 5086 C C . GLU B 1 175 ? -26.600 -11.499 -37.037 1.00 34.87 155 GLU B C 1
ATOM 5087 O O . GLU B 1 175 ? -27.585 -11.836 -37.702 1.00 34.84 155 GLU B O 1
ATOM 5093 N N . ASP B 1 176 ? -26.596 -11.436 -35.705 1.00 37.32 156 ASP B N 1
ATOM 5094 C CA . ASP B 1 176 ? -27.820 -11.548 -34.913 1.00 37.40 156 ASP B CA 1
ATOM 5095 C C . ASP B 1 176 ? -28.570 -12.840 -35.224 1.00 38.15 156 ASP B C 1
ATOM 5096 O O . ASP B 1 176 ? -29.793 -12.850 -35.376 1.00 36.55 156 ASP B O 1
ATOM 5101 N N . PHE B 1 177 ? -27.807 -13.930 -35.359 1.00 32.92 157 PHE B N 1
ATOM 5102 C CA . PHE B 1 177 ? -28.327 -15.284 -35.572 1.00 32.31 157 PHE B CA 1
ATOM 5103 C C . PHE B 1 177 ? -28.966 -15.472 -36.943 1.00 41.33 157 PHE B C 1
ATOM 5104 O O . PHE B 1 177 ? -29.739 -16.417 -37.141 1.00 40.45 157 PHE B O 1
ATOM 5112 N N . GLU B 1 178 ? -28.664 -14.590 -37.890 1.00 36.82 158 GLU B N 1
ATOM 5113 C CA . GLU B 1 178 ? -29.274 -14.615 -39.218 1.00 43.94 158 GLU B CA 1
ATOM 5114 C C . GLU B 1 178 ? -28.188 -14.560 -40.283 1.00 40.55 158 GLU B C 1
ATOM 5115 O O . GLU B 1 178 ? -27.549 -13.500 -40.456 1.00 35.98 158 GLU B O 1
ATOM 5121 N N . PRO B 1 179 ? -27.942 -15.645 -41.011 1.00 33.99 159 PRO B N 1
ATOM 5122 C CA . PRO B 1 179 ? -27.004 -15.573 -42.135 1.00 38.11 159 PRO B CA 1
ATOM 5123 C C . PRO B 1 179 ? -27.511 -14.609 -43.195 1.00 36.88 159 PRO B C 1
ATOM 5124 O O . PRO B 1 179 ? -28.715 -14.493 -43.427 1.00 45.18 159 PRO B O 1
ATOM 5128 N N . ARG B 1 180 ? -26.586 -13.898 -43.819 1.00 35.93 160 ARG B N 1
ATOM 5129 C CA . ARG B 1 180 ? -26.910 -13.007 -44.928 1.00 35.57 160 ARG B CA 1
ATOM 5130 C C . ARG B 1 180 ? -26.398 -13.526 -46.256 1.00 40.38 160 ARG B C 1
ATOM 5131 O O . ARG B 1 180 ? -27.081 -13.389 -47.275 1.00 37.27 160 ARG B O 1
ATOM 5139 N N . LEU B 1 181 ? -25.210 -14.127 -46.259 1.00 31.87 161 LEU B N 1
ATOM 5140 C CA . LEU B 1 181 ? -24.646 -14.773 -47.430 1.00 28.91 161 LEU B CA 1
ATOM 5141 C C . LEU B 1 181 ? -24.088 -16.108 -46.975 1.00 28.84 161 LEU B C 1
ATOM 5142 O O . LEU B 1 181 ? -23.367 -16.158 -45.977 1.00 30.74 161 LEU B O 1
ATOM 5147 N N . VAL B 1 182 ? -24.410 -17.170 -47.704 1.00 30.98 162 VAL B N 1
ATOM 5148 C CA . VAL B 1 182 ? -24.033 -18.534 -47.334 1.00 33.54 162 VAL B CA 1
ATOM 5149 C C . VAL B 1 182 ? -23.468 -19.238 -48.559 1.00 37.34 162 VAL B C 1
ATOM 5150 O O . VAL B 1 182 ? -24.137 -19.320 -49.594 1.00 34.68 162 VAL B O 1
ATOM 5154 N N . GLU B 1 183 ? -22.251 -19.770 -48.442 1.00 31.64 163 GLU B N 1
ATOM 5155 C CA . GLU B 1 183 ? -21.602 -20.392 -49.588 1.00 29.77 163 GLU B CA 1
ATOM 5156 C C . GLU B 1 183 ? -20.743 -21.555 -49.122 1.00 30.42 163 GLU B C 1
ATOM 5157 O O . GLU B 1 183 ? -20.178 -21.535 -48.027 1.00 29.29 163 GLU B O 1
ATOM 5163 N N . SER B 1 184 ? -20.645 -22.557 -49.983 1.00 30.22 164 SER B N 1
ATOM 5164 C CA . SER B 1 184 ? -19.760 -23.690 -49.795 1.00 35.32 164 SER B CA 1
ATOM 5165 C C . SER B 1 184 ? -19.028 -23.953 -51.103 1.00 36.78 164 SER B C 1
ATOM 5166 O O . SER B 1 184 ? -19.617 -23.841 -52.185 1.00 35.70 164 SER B O 1
ATOM 5169 N N . ARG B 1 185 ? -17.732 -24.255 -51.005 1.00 28.05 165 ARG B N 1
ATOM 5170 C CA . ARG B 1 185 ? -16.929 -24.554 -52.218 1.00 29.87 165 ARG B CA 1
ATOM 5171 C C . ARG B 1 185 ? -16.252 -25.917 -52.043 1.00 33.63 165 ARG B C 1
ATOM 5172 O O . ARG B 1 185 ? -15.842 -26.231 -50.913 1.00 33.19 165 ARG B O 1
ATOM 5180 N N . ARG B 1 186 ? -16.142 -26.681 -53.130 1.00 33.74 166 ARG B N 1
ATOM 5181 C CA . ARG B 1 186 ? -15.549 -28.041 -53.052 1.00 36.94 166 ARG B CA 1
ATOM 5182 C C . ARG B 1 186 ? -14.025 -27.917 -53.018 1.00 37.69 166 ARG B C 1
ATOM 5183 O O . ARG B 1 186 ? -13.383 -28.246 -54.031 1.00 39.55 166 ARG B O 1
ATOM 5191 N N . MET B 1 187 ? -13.479 -27.430 -51.906 1.00 31.11 167 MET B N 1
ATOM 5192 C CA . MET B 1 187 ? -12.004 -27.375 -51.747 1.00 32.03 167 MET B CA 1
ATOM 5193 C C . MET B 1 187 ? -11.674 -27.658 -50.281 1.00 30.09 167 MET B C 1
ATOM 5194 O O . MET B 1 187 ? -12.318 -27.065 -49.406 1.00 30.67 167 MET B O 1
ATOM 5199 N N . GLY B 1 188 ? -10.711 -28.544 -50.040 1.00 32.34 168 GLY B N 1
ATOM 5200 C CA . GLY B 1 188 ? -10.349 -28.886 -48.677 1.00 32.04 168 GLY B CA 1
ATOM 5201 C C . GLY B 1 188 ? -8.904 -29.326 -48.596 1.00 37.82 168 GLY B C 1
ATOM 5202 O O . GLY B 1 188 ? -8.233 -29.507 -49.612 1.00 35.65 168 GLY B O 1
ATOM 5203 N N . CYS B 1 189 ? -8.423 -29.503 -47.360 1.00 32.72 169 CYS B N 1
ATOM 5204 C CA . CYS B 1 189 ? -7.010 -29.822 -47.181 1.00 32.24 169 CYS B CA 1
ATOM 5205 C C . CYS B 1 189 ? -6.677 -31.231 -47.674 1.00 36.86 169 CYS B C 1
ATOM 5206 O O . CYS B 1 189 ? -5.546 -31.480 -48.108 1.00 35.83 169 CYS B O 1
ATOM 5209 N N . VAL B 1 190 ? -7.638 -32.156 -47.638 1.00 34.94 170 VAL B N 1
ATOM 5210 C CA . VAL B 1 190 ? -7.371 -33.510 -48.127 1.00 33.59 170 VAL B CA 1
ATOM 5211 C C . VAL B 1 190 ? -7.508 -33.564 -49.646 1.00 38.69 170 VAL B C 1
ATOM 5212 O O . VAL B 1 190 ? -6.668 -34.148 -50.343 1.00 37.59 170 VAL B O 1
ATOM 5216 N N . SER B 1 191 ? -8.554 -32.939 -50.192 1.00 36.46 171 SER B N 1
ATOM 5217 C CA . SER B 1 191 ? -8.745 -32.994 -51.640 1.00 43.44 171 SER B CA 1
ATOM 5218 C C . SER B 1 191 ? -7.667 -32.207 -52.370 1.00 38.20 171 SER B C 1
ATOM 5219 O O . SER B 1 191 ? -7.251 -32.588 -53.466 1.00 35.54 171 SER B O 1
ATOM 5222 N N . PHE B 1 192 ? -7.197 -31.102 -51.782 1.00 34.40 172 PHE B N 1
ATOM 5223 C CA . PHE B 1 192 ? -6.134 -30.351 -52.443 1.00 37.88 172 PHE B CA 1
ATOM 5224 C C . PHE B 1 192 ? -4.769 -30.995 -52.256 1.00 37.13 172 PHE B C 1
ATOM 5225 O O . PHE B 1 192 ? -3.840 -30.669 -53.002 1.00 36.42 172 PHE B O 1
ATOM 5233 N N . SER B 1 193 ? -4.622 -31.888 -51.275 1.00 38.31 173 SER B N 1
ATOM 5234 C CA . SER B 1 193 ? -3.357 -32.593 -51.109 1.00 40.42 173 SER B CA 1
ATOM 5235 C C . SER B 1 193 ? -3.040 -33.425 -52.345 1.00 42.70 173 SER B C 1
ATOM 5236 O O . SER B 1 193 ? -1.986 -33.263 -52.971 1.00 41.04 173 SER B O 1
ATOM 5239 N N . GLN B 1 194 ? -3.951 -34.325 -52.712 1.00 43.27 174 GLN B N 1
ATOM 5240 C CA . GLN B 1 194 ? -3.710 -35.183 -53.868 1.00 46.03 174 GLN B CA 1
ATOM 5241 C C . GLN B 1 194 ? -3.651 -34.372 -55.156 1.00 46.39 174 GLN B C 1
ATOM 5242 O O . GLN B 1 194 ? -2.798 -34.618 -56.018 1.00 46.40 174 GLN B O 1
ATOM 5248 N N . ALA B 1 195 ? -4.532 -33.379 -55.291 1.00 38.59 175 ALA B N 1
ATOM 5249 C CA . ALA B 1 195 ? -4.663 -32.677 -56.563 1.00 35.05 175 ALA B CA 1
ATOM 5250 C C . ALA B 1 195 ? -3.455 -31.789 -56.859 1.00 44.53 175 ALA B C 1
ATOM 5251 O O . ALA B 1 195 ? -2.999 -31.725 -58.009 1.00 44.45 175 ALA B O 1
ATOM 5253 N N . TYR B 1 196 ? -2.916 -31.091 -55.852 1.00 34.62 176 TYR B N 1
ATOM 5254 C CA . TYR B 1 196 ? -1.848 -30.135 -56.110 1.00 36.18 176 TYR B CA 1
ATOM 5255 C C . TYR B 1 196 ? -0.511 -30.487 -55.476 1.00 32.88 176 TYR B C 1
ATOM 5256 O O . TYR B 1 196 ? 0.499 -29.876 -55.843 1.00 37.76 176 TYR B O 1
ATOM 5265 N N . PHE B 1 197 ? -0.457 -31.448 -54.559 1.00 37.74 177 PHE B N 1
ATOM 5266 C CA . PHE B 1 197 ? 0.802 -31.891 -53.964 1.00 38.63 177 PHE B CA 1
ATOM 5267 C C . PHE B 1 197 ? 0.972 -33.388 -54.203 1.00 42.43 177 PHE B C 1
ATOM 5268 O O . PHE B 1 197 ? 1.049 -34.175 -53.254 1.00 42.32 177 PHE B O 1
ATOM 5276 N N . PRO B 1 198 ? 1.038 -33.809 -55.467 1.00 43.41 178 PRO B N 1
ATOM 5277 C CA . PRO B 1 198 ? 1.130 -35.244 -55.748 1.00 49.42 178 PRO B CA 1
ATOM 5278 C C . PRO B 1 198 ? 2.413 -35.814 -55.170 1.00 43.57 178 PRO B C 1
ATOM 5279 O O . PRO B 1 198 ? 3.473 -35.183 -55.215 1.00 46.52 178 PRO B O 1
ATOM 5283 N N . GLY B 1 199 ? 2.298 -37.011 -54.598 1.00 46.70 179 GLY B N 1
ATOM 5284 C CA . GLY B 1 199 ? 3.405 -37.660 -53.931 1.00 47.78 179 GLY B CA 1
ATOM 5285 C C . GLY B 1 199 ? 3.770 -37.080 -52.587 1.00 49.63 179 GLY B C 1
ATOM 5286 O O . GLY B 1 199 ? 4.683 -37.602 -51.941 1.00 53.21 179 GLY B O 1
ATOM 5287 N N . GLY B 1 200 ? 3.106 -35.988 -52.195 1.00 47.43 180 GLY B N 1
ATOM 5288 C CA . GLY B 1 200 ? 3.416 -35.318 -50.917 1.00 49.16 180 GLY B CA 1
ATOM 5289 C C . GLY B 1 200 ? 4.569 -34.343 -51.060 1.00 49.95 180 GLY B C 1
ATOM 5290 O O . GLY B 1 200 ? 5.156 -33.977 -50.030 1.00 47.17 180 GLY B O 1
ATOM 5291 N N . VAL B 1 201 ? 4.874 -33.924 -52.290 1.00 39.84 181 VAL B N 1
ATOM 5292 C CA . VAL B 1 201 ? 6.043 -33.028 -52.533 1.00 37.78 181 VAL B CA 1
ATOM 5293 C C . VAL B 1 201 ? 5.674 -31.584 -52.185 1.00 44.38 181 VAL B C 1
ATOM 5294 O O . VAL B 1 201 ? 4.580 -31.141 -52.578 1.00 38.79 181 VAL B O 1
ATOM 5298 N N . ILE B 1 202 ? 6.570 -30.882 -51.487 1.00 44.45 182 ILE B N 1
ATOM 5299 C CA . ILE B 1 202 ? 6.329 -29.449 -51.153 1.00 46.10 182 ILE B CA 1
ATOM 5300 C C . ILE B 1 202 ? 7.268 -28.572 -51.981 1.00 47.18 182 ILE B C 1
ATOM 5301 O O . ILE B 1 202 ? 8.492 -28.730 -51.834 1.00 48.86 182 ILE B O 1
ATOM 5306 N N . ASN B 1 203 ? 6.716 -27.712 -52.836 1.00 41.89 183 ASN B N 1
ATOM 5307 C CA . ASN B 1 203 ? 7.511 -26.741 -53.579 1.00 44.94 183 ASN B CA 1
ATOM 5308 C C . ASN B 1 203 ? 6.615 -25.555 -53.913 1.00 43.06 183 ASN B C 1
ATOM 5309 O O . ASN B 1 203 ? 5.386 -25.651 -53.845 1.00 40.70 183 ASN B O 1
ATOM 5314 N N . LYS B 1 204 ? 7.243 -24.440 -54.298 1.00 48.10 184 LYS B N 1
ATOM 5315 C CA . LYS B 1 204 ? 6.488 -23.203 -54.495 1.00 49.71 184 LYS B CA 1
ATOM 5316 C C . LYS B 1 204 ? 5.470 -23.337 -55.624 1.00 47.26 184 LYS B C 1
ATOM 5317 O O . LYS B 1 204 ? 4.401 -22.713 -55.580 1.00 40.99 184 LYS B O 1
ATOM 5323 N N . GLU B 1 205 ? 5.773 -24.155 -56.636 1.00 40.33 185 GLU B N 1
ATOM 5324 C CA . GLU B 1 205 ? 4.863 -24.297 -57.767 1.00 44.02 185 GLU B CA 1
ATOM 5325 C C . GLU B 1 205 ? 3.604 -25.055 -57.369 1.00 41.88 185 GLU B C 1
ATOM 5326 O O . GLU B 1 205 ? 2.493 -24.665 -57.746 1.00 42.36 185 GLU B O 1
ATOM 5332 N N . ASN B 1 206 ? 3.759 -26.152 -56.614 1.00 43.13 186 ASN B N 1
ATOM 5333 C CA . ASN B 1 206 ? 2.596 -26.866 -56.093 1.00 35.90 186 ASN B CA 1
ATOM 5334 C C . ASN B 1 206 ? 1.741 -25.939 -55.241 1.00 38.42 186 ASN B C 1
ATOM 5335 O O . ASN B 1 206 ? 0.512 -25.894 -55.379 1.00 36.91 186 ASN B O 1
ATOM 5340 N N . PHE B 1 207 ? 2.389 -25.178 -54.361 1.00 36.71 187 PHE B N 1
ATOM 5341 C CA . PHE B 1 207 ? 1.662 -24.319 -53.433 1.00 34.35 187 PHE B CA 1
ATOM 5342 C C . PHE B 1 207 ? 0.923 -23.219 -54.179 1.00 39.39 187 PHE B C 1
ATOM 5343 O O . PHE B 1 207 ? -0.251 -22.942 -53.899 1.00 39.91 187 PHE B O 1
ATOM 5351 N N . GLN B 1 208 ? 1.595 -22.585 -55.145 1.00 40.55 188 GLN B N 1
ATOM 5352 C CA . GLN B 1 208 ? 0.965 -21.510 -55.900 1.00 40.37 188 GLN B CA 1
ATOM 5353 C C . GLN B 1 208 ? -0.220 -22.027 -56.704 1.00 39.54 188 GLN B C 1
ATOM 5354 O O . GLN B 1 208 ? -1.271 -21.378 -56.762 1.00 39.39 188 GLN B O 1
ATOM 5360 N N . ARG B 1 209 ? -0.069 -23.197 -57.329 1.00 37.80 189 ARG B N 1
ATOM 5361 C CA . ARG B 1 209 ? -1.182 -23.797 -58.057 1.00 35.70 189 ARG B CA 1
ATOM 5362 C C . ARG B 1 209 ? -2.381 -24.010 -57.145 1.00 38.97 189 ARG B C 1
ATOM 5363 O O . ARG B 1 209 ? -3.517 -23.681 -57.511 1.00 34.33 189 ARG B O 1
ATOM 5371 N N . ALA B 1 210 ? -2.146 -24.564 -55.951 1.00 36.41 190 ALA B N 1
ATOM 5372 C CA . ALA B 1 210 ? -3.237 -24.769 -55.007 1.00 34.26 190 ALA B CA 1
ATOM 5373 C C . ALA B 1 210 ? -3.838 -23.438 -54.573 1.00 34.26 190 ALA B C 1
ATOM 5374 O O . ALA B 1 210 ? -5.065 -23.305 -54.480 1.00 32.51 190 ALA B O 1
ATOM 5376 N N . ARG B 1 211 ? -2.985 -22.442 -54.322 1.00 32.00 191 ARG B N 1
ATOM 5377 C CA . ARG B 1 211 ? -3.462 -21.141 -53.863 1.00 33.32 191 ARG B CA 1
ATOM 5378 C C . ARG B 1 211 ? -4.322 -20.466 -54.927 1.00 35.81 191 ARG B C 1
ATOM 5379 O O . ARG B 1 211 ? -5.399 -19.937 -54.627 1.00 36.12 191 ARG B O 1
ATOM 5387 N N . LEU B 1 212 ? -3.865 -20.485 -56.183 1.00 37.34 192 LEU B N 1
ATOM 5388 C CA . LEU B 1 212 ? -4.654 -19.888 -57.254 1.00 36.12 192 LEU B CA 1
ATOM 5389 C C . LEU B 1 212 ? -5.936 -20.673 -57.489 1.00 35.87 192 LEU B C 1
ATOM 5390 O O . LEU B 1 212 ? -6.982 -20.091 -57.802 1.00 36.39 192 LEU B O 1
ATOM 5395 N N . ALA B 1 213 ? -5.876 -21.997 -57.329 1.00 32.06 193 ALA B N 1
ATOM 5396 C CA . ALA B 1 213 ? -7.074 -22.815 -57.470 1.00 37.84 193 ALA B CA 1
ATOM 5397 C C . ALA B 1 213 ? -8.121 -22.438 -56.431 1.00 35.92 193 ALA B C 1
ATOM 5398 O O . ALA B 1 213 ? -9.326 -22.462 -56.715 1.00 33.84 193 ALA B O 1
ATOM 5400 N N . ALA B 1 214 ? -7.679 -22.105 -55.213 1.00 30.32 194 ALA B N 1
ATOM 5401 C CA . ALA B 1 214 ? -8.611 -21.656 -54.186 1.00 31.51 194 ALA B CA 1
ATOM 5402 C C . ALA B 1 214 ? -9.215 -20.306 -54.563 1.00 34.50 194 ALA B C 1
ATOM 5403 O O . ALA B 1 214 ? -10.432 -20.105 -54.474 1.00 32.65 194 ALA B O 1
ATOM 5405 N N . VAL B 1 215 ? -8.375 -19.369 -54.997 1.00 32.67 195 VAL B N 1
ATOM 5406 C CA . VAL B 1 215 ? -8.887 -18.076 -55.446 1.00 37.54 195 VAL B CA 1
ATOM 5407 C C . VAL B 1 215 ? -9.915 -18.262 -56.553 1.00 32.55 195 VAL B C 1
ATOM 5408 O O . VAL B 1 215 ? -10.982 -17.636 -56.539 1.00 38.33 195 VAL B O 1
ATOM 5412 N N . GLN B 1 216 ? -9.625 -19.149 -57.507 1.00 34.76 196 GLN B N 1
ATOM 5413 C CA . GLN B 1 216 ? -10.539 -19.375 -58.626 1.00 40.77 196 GLN B CA 1
ATOM 5414 C C . GLN B 1 216 ? -11.909 -19.840 -58.148 1.00 44.94 196 GLN B C 1
ATOM 5415 O O . GLN B 1 216 ? -12.937 -19.372 -58.651 1.00 36.93 196 GLN B O 1
ATOM 5421 N N . LYS B 1 217 ? -11.951 -20.761 -57.173 1.00 36.10 197 LYS B N 1
ATOM 5422 C CA . LYS B 1 217 ? -13.242 -21.206 -56.661 1.00 29.57 197 LYS B CA 1
ATOM 5423 C C . LYS B 1 217 ? -13.987 -20.090 -55.944 1.00 34.29 197 LYS B C 1
ATOM 5424 O O . LYS B 1 217 ? -15.211 -20.169 -55.800 1.00 36.84 197 LYS B O 1
ATOM 5430 N N . LEU B 1 218 ? -13.279 -19.061 -55.494 1.00 30.87 198 LEU B N 1
ATOM 5431 C CA . LEU B 1 218 ? -13.881 -17.962 -54.755 1.00 30.75 198 LEU B CA 1
ATOM 5432 C C . LEU B 1 218 ? -14.265 -16.782 -55.640 1.00 34.79 198 LEU B C 1
ATOM 5433 O O . LEU B 1 218 ? -14.892 -15.843 -55.137 1.00 35.91 198 LEU B O 1
ATOM 5438 N N . GLU B 1 219 ? -13.916 -16.812 -56.934 1.00 32.20 199 GLU B N 1
ATOM 5439 C CA . GLU B 1 219 ? -14.167 -15.659 -57.805 1.00 35.50 199 GLU B CA 1
ATOM 5440 C C . GLU B 1 219 ? -15.649 -15.304 -57.848 1.00 39.32 199 GLU B C 1
ATOM 5441 O O . GLU B 1 219 ? -16.011 -14.121 -57.822 1.00 40.07 199 GLU B O 1
ATOM 5447 N N . THR B 1 220 ? -16.523 -16.314 -57.863 1.00 40.07 200 THR B N 1
ATOM 5448 C CA . THR B 1 220 ? -17.962 -16.086 -57.956 1.00 37.74 200 THR B CA 1
ATOM 5449 C C . THR B 1 220 ? -18.579 -15.509 -56.684 1.00 42.25 200 THR B C 1
ATOM 5450 O O . THR B 1 220 ? -19.724 -15.046 -56.737 1.00 46.64 200 THR B O 1
ATOM 5454 N N . LEU B 1 221 ? -17.869 -15.499 -55.552 1.00 33.63 201 LEU B N 1
ATOM 5455 C CA . LEU B 1 221 ? -18.436 -14.936 -54.335 1.00 32.37 201 LEU B CA 1
ATOM 5456 C C . LEU B 1 221 ? -17.683 -13.731 -53.794 1.00 31.52 201 LEU B C 1
ATOM 5457 O O . LEU B 1 221 ? -18.251 -12.997 -52.983 1.00 33.53 201 LEU B O 1
ATOM 5462 N N . ALA B 1 222 ? -16.435 -13.507 -54.220 1.00 33.67 202 ALA B N 1
ATOM 5463 C CA . ALA B 1 222 ? -15.559 -12.562 -53.528 1.00 34.24 202 ALA B CA 1
ATOM 5464 C C . ALA B 1 222 ? -16.149 -11.160 -53.505 1.00 32.54 202 ALA B C 1
ATOM 5465 O O . ALA B 1 222 ? -16.173 -10.501 -52.456 1.00 32.00 202 ALA B O 1
ATOM 5467 N N . TRP B 1 223 ? -16.624 -10.684 -54.655 1.00 33.12 203 TRP B N 1
ATOM 5468 C CA . TRP B 1 223 ? -17.142 -9.321 -54.737 1.00 31.99 203 TRP B CA 1
ATOM 5469 C C . TRP B 1 223 ? -18.385 -9.154 -53.871 1.00 31.87 203 TRP B C 1
ATOM 5470 O O . TRP B 1 223 ? -18.498 -8.188 -53.105 1.00 33.58 203 TRP B O 1
ATOM 5481 N N . GLN B 1 224 ? -19.320 -10.105 -53.959 1.00 32.22 204 GLN B N 1
ATOM 5482 C CA . GLN B 1 224 ? -20.536 -10.036 -53.150 1.00 29.84 204 GLN B CA 1
ATOM 5483 C C . GLN B 1 224 ? -20.221 -10.017 -51.657 1.00 29.56 204 GLN B C 1
ATOM 5484 O O . GLN B 1 224 ? -20.882 -9.314 -50.886 1.00 30.45 204 GLN B O 1
ATOM 5490 N N . PHE B 1 225 ? -19.250 -10.827 -51.219 1.00 32.53 205 PHE B N 1
ATOM 5491 C CA . PHE B 1 225 ? -18.902 -10.841 -49.803 1.00 31.99 205 PHE B CA 1
ATOM 5492 C C . PHE B 1 225 ? -18.247 -9.527 -49.393 1.00 29.43 205 PHE B C 1
ATOM 5493 O O . PHE B 1 225 ? -18.567 -8.974 -48.341 1.00 31.86 205 PHE B O 1
ATOM 5501 N N . ARG B 1 226 ? -17.334 -9.009 -50.219 1.00 31.91 206 ARG B N 1
ATOM 5502 C CA . ARG B 1 226 ? -16.680 -7.744 -49.877 1.00 32.06 206 ARG B CA 1
ATOM 5503 C C . ARG B 1 226 ? -17.700 -6.627 -49.705 1.00 34.25 206 ARG B C 1
ATOM 5504 O O . ARG B 1 226 ? -17.572 -5.786 -48.805 1.00 32.66 206 ARG B O 1
ATOM 5512 N N . ILE B 1 227 ? -18.717 -6.593 -50.569 1.00 35.30 207 ILE B N 1
ATOM 5513 C CA . ILE B 1 227 ? -19.701 -5.518 -50.507 1.00 36.75 207 ILE B CA 1
ATOM 5514 C C . ILE B 1 227 ? -20.503 -5.595 -49.219 1.00 34.34 207 ILE B C 1
ATOM 5515 O O . ILE B 1 227 ? -20.875 -4.564 -48.647 1.00 35.37 207 ILE B O 1
ATOM 5520 N N . GLN B 1 228 ? -20.788 -6.808 -48.741 1.00 31.14 208 GLN B N 1
ATOM 5521 C CA . GLN B 1 228 ? -21.501 -6.955 -47.475 1.00 34.38 208 GLN B CA 1
ATOM 5522 C C . GLN B 1 228 ? -20.638 -6.511 -46.297 1.00 33.95 208 GLN B C 1
ATOM 5523 O O . GLN B 1 228 ? -21.127 -5.847 -45.374 1.00 37.17 208 GLN B O 1
ATOM 5529 N N . GLY B 1 229 ? -19.356 -6.876 -46.303 1.00 30.31 209 GLY B N 1
ATOM 5530 C CA . GLY B 1 229 ? -18.440 -6.483 -45.253 1.00 32.34 209 GLY B CA 1
ATOM 5531 C C . GLY B 1 229 ? -18.632 -7.275 -43.969 1.00 32.76 209 GLY B C 1
ATOM 5532 O O . GLY B 1 229 ? -19.540 -8.098 -43.832 1.00 31.55 209 GLY B O 1
ATOM 5533 N N . TRP B 1 230 ? -17.752 -7.003 -43.003 1.00 29.54 210 TRP B N 1
ATOM 5534 C CA . TRP B 1 230 ? -17.765 -7.689 -41.713 1.00 30.38 210 TRP B CA 1
ATOM 5535 C C . TRP B 1 230 ? -16.972 -6.893 -40.691 1.00 34.92 210 TRP B C 1
ATOM 5536 O O . TRP B 1 230 ? -15.966 -6.256 -41.024 1.00 35.47 210 TRP B O 1
ATOM 5547 N N . THR B 1 231 ? -17.431 -6.970 -39.432 1.00 29.52 211 THR B N 1
ATOM 5548 C CA . THR B 1 231 ? -16.713 -6.381 -38.306 1.00 35.29 211 THR B CA 1
ATOM 5549 C C . THR B 1 231 ? -15.518 -7.236 -37.913 1.00 34.84 211 THR B C 1
ATOM 5550 O O . THR B 1 231 ? -14.482 -6.713 -37.488 1.00 35.28 211 THR B O 1
ATOM 5554 N N . VAL B 1 232 ? -15.641 -8.551 -38.075 1.00 32.45 212 VAL B N 1
ATOM 5555 C CA . VAL B 1 232 ? -14.620 -9.483 -37.625 1.00 31.08 212 VAL B CA 1
ATOM 5556 C C . VAL B 1 232 ? -14.693 -10.714 -38.513 1.00 32.11 212 VAL B C 1
ATOM 5557 O O . VAL B 1 232 ? -15.758 -11.065 -39.029 1.00 31.52 212 VAL B O 1
ATOM 5561 N N . ALA B 1 233 ? -13.542 -11.341 -38.731 1.00 29.73 213 ALA B N 1
ATOM 5562 C CA . ALA B 1 233 ? -13.459 -12.603 -39.450 1.00 28.73 213 ALA B CA 1
ATOM 5563 C C . ALA B 1 233 ? -13.078 -13.684 -38.454 1.00 32.31 213 ALA B C 1
ATOM 5564 O O . ALA B 1 233 ? -12.090 -13.526 -37.728 1.00 31.21 213 ALA B O 1
ATOM 5566 N N . LEU B 1 234 ? -13.855 -14.773 -38.430 1.00 28.63 214 LEU B N 1
ATOM 5567 C CA . LEU B 1 234 ? -13.616 -15.901 -37.542 1.00 30.55 214 LEU B CA 1
ATOM 5568 C C . LEU B 1 234 ? -13.423 -17.159 -38.377 1.00 31.14 214 LEU B C 1
ATOM 5569 O O . LEU B 1 234 ? -14.075 -17.332 -39.410 1.00 29.72 214 LEU B O 1
ATOM 5574 N N . GLY B 1 235 ? -12.502 -18.009 -37.945 1.00 32.10 215 GLY B N 1
ATOM 5575 C CA . GLY B 1 235 ? -12.216 -19.252 -38.635 1.00 28.99 215 GLY B CA 1
ATOM 5576 C C . GLY B 1 235 ? -12.426 -20.425 -37.699 1.00 30.11 215 GLY B C 1
ATOM 5577 O O . GLY B 1 235 ? -12.249 -20.310 -36.486 1.00 33.71 215 GLY B O 1
ATOM 5578 N N . ALA B 1 236 ? -12.792 -21.567 -38.282 1.00 31.59 216 ALA B N 1
ATOM 5579 C CA . ALA B 1 236 ? -13.012 -22.782 -37.473 1.00 29.22 216 ALA B CA 1
ATOM 5580 C C . ALA B 1 236 ? -12.391 -23.999 -38.160 1.00 34.08 216 ALA B C 1
ATOM 5581 O O . ALA B 1 236 ? -12.009 -23.858 -39.337 1.00 32.26 216 ALA B O 1
ATOM 5583 N N . SER B 1 237 ? -12.270 -25.119 -37.438 1.00 34.29 217 SER B N 1
ATOM 5584 C CA . SER B 1 237 ? -11.774 -26.408 -38.005 1.00 32.23 217 SER B CA 1
ATOM 5585 C C . SER B 1 237 ? -10.245 -26.541 -37.949 1.00 36.54 217 SER B C 1
ATOM 5586 O O . SER B 1 237 ? -9.575 -25.536 -37.656 1.00 32.71 217 SER B O 1
ATOM 5589 N N . GLY B 1 238 ? -9.726 -27.737 -38.247 1.00 39.07 218 GLY B N 1
ATOM 5590 C CA . GLY B 1 238 ? -8.288 -28.038 -38.082 1.00 37.00 218 GLY B CA 1
ATOM 5591 C C . GLY B 1 238 ? -7.311 -27.152 -38.826 1.00 32.73 218 GLY B C 1
ATOM 5592 O O . GLY B 1 238 ? -6.307 -26.767 -38.209 1.00 38.99 218 GLY B O 1
ATOM 5593 N N . THR B 1 239 ? -7.545 -26.876 -40.109 1.00 36.60 219 THR B N 1
ATOM 5594 C CA . THR B 1 239 ? -6.535 -26.111 -40.831 1.00 30.66 219 THR B CA 1
ATOM 5595 C C . THR B 1 239 ? -6.261 -24.785 -40.130 1.00 30.65 219 THR B C 1
ATOM 5596 O O . THR B 1 239 ? -5.106 -24.410 -39.886 1.00 33.75 219 THR B O 1
ATOM 5600 N N . ILE B 1 240 ? -7.320 -24.056 -39.799 1.00 30.61 220 ILE B N 1
ATOM 5601 C CA . ILE B 1 240 ? -7.136 -22.741 -39.200 1.00 30.41 220 ILE B CA 1
ATOM 5602 C C . ILE B 1 240 ? -6.598 -22.878 -37.780 1.00 32.58 220 ILE B C 1
ATOM 5603 O O . ILE B 1 240 ? -5.749 -22.092 -37.339 1.00 33.27 220 ILE B O 1
ATOM 5608 N N . LYS B 1 241 ? -7.034 -23.917 -37.067 1.00 32.36 221 LYS B N 1
ATOM 5609 C CA . LYS B 1 241 ? -6.503 -24.159 -35.728 1.00 33.69 221 LYS B CA 1
ATOM 5610 C C . LYS B 1 241 ? -5.007 -24.446 -35.780 1.00 33.30 221 LYS B C 1
ATOM 5611 O O . LYS B 1 241 ? -4.236 -23.916 -34.974 1.00 34.05 221 LYS B O 1
ATOM 5617 N N . ALA B 1 242 ? -4.575 -25.258 -36.748 1.00 34.54 222 ALA B N 1
ATOM 5618 C CA . ALA B 1 242 ? -3.156 -25.564 -36.898 1.00 38.51 222 ALA B CA 1
ATOM 5619 C C . ALA B 1 242 ? -2.346 -24.314 -37.205 1.00 38.44 222 ALA B C 1
ATOM 5620 O O . ALA B 1 242 ? -1.257 -24.115 -36.654 1.00 40.90 222 ALA B O 1
ATOM 5622 N N . ALA B 1 243 ? -2.852 -23.468 -38.107 1.00 36.53 223 ALA B N 1
ATOM 5623 C CA . ALA B 1 243 ? -2.146 -22.235 -38.438 1.00 36.16 223 ALA B CA 1
ATOM 5624 C C . ALA B 1 243 ? -1.949 -21.375 -37.197 1.00 34.41 223 ALA B C 1
ATOM 5625 O O . ALA B 1 243 ? -0.862 -20.835 -36.957 1.00 35.45 223 ALA B O 1
ATOM 5627 N N . GLN B 1 244 ? -2.996 -21.243 -36.387 1.00 33.45 224 GLN B N 1
ATOM 5628 C CA . GLN B 1 244 ? -2.869 -20.454 -35.166 1.00 36.56 224 GLN B CA 1
ATOM 5629 C C . GLN B 1 244 ? -1.860 -21.068 -34.200 1.00 35.67 224 GLN B C 1
ATOM 5630 O O . GLN B 1 244 ? -1.083 -20.350 -33.563 1.00 38.77 224 GLN B O 1
ATOM 5636 N N . GLU B 1 245 ? -1.857 -22.395 -34.069 1.00 41.21 225 GLU B N 1
ATOM 5637 C CA . GLU B 1 245 ? -0.940 -23.020 -33.118 1.00 40.40 225 GLU B CA 1
ATOM 5638 C C . GLU B 1 245 ? 0.508 -22.888 -33.580 1.00 41.03 225 GLU B C 1
ATOM 5639 O O . GLU B 1 245 ? 1.418 -22.727 -32.758 1.00 37.06 225 GLU B O 1
ATOM 5645 N N . VAL B 1 246 ? 0.739 -22.914 -34.896 1.00 38.77 226 VAL B N 1
ATOM 5646 C CA . VAL B 1 246 ? 2.092 -22.720 -35.407 1.00 35.73 226 VAL B CA 1
ATOM 5647 C C . VAL B 1 246 ? 2.544 -21.280 -35.195 1.00 40.02 226 VAL B C 1
ATOM 5648 O O . VAL B 1 246 ? 3.704 -21.020 -34.855 1.00 41.19 226 VAL B O 1
ATOM 5652 N N . LEU B 1 247 ? 1.643 -20.318 -35.406 1.00 35.45 227 LEU B N 1
ATOM 5653 C CA . LEU B 1 247 ? 2.009 -18.923 -35.194 1.00 38.34 227 LEU B CA 1
ATOM 5654 C C . LEU B 1 247 ? 2.380 -18.681 -33.735 1.00 40.92 227 LEU B C 1
ATOM 5655 O O . LEU B 1 247 ? 3.415 -18.070 -33.440 1.00 41.02 227 LEU B O 1
ATOM 5660 N N . VAL B 1 248 ? 1.561 -19.182 -32.811 1.00 38.12 228 VAL B N 1
ATOM 5661 C CA . VAL B 1 248 ? 1.857 -19.009 -31.390 1.00 43.42 228 VAL B CA 1
ATOM 5662 C C . VAL B 1 248 ? 3.209 -19.626 -31.052 1.00 45.15 228 VAL B C 1
ATOM 5663 O O . VAL B 1 248 ? 4.063 -18.985 -30.430 1.00 47.02 228 VAL B O 1
ATOM 5667 N N . ALA B 1 249 ? 3.440 -20.867 -31.495 1.00 44.82 229 ALA B N 1
ATOM 5668 C CA . ALA B 1 249 ? 4.710 -21.522 -31.204 1.00 43.11 229 ALA B CA 1
ATOM 5669 C C . ALA B 1 249 ? 5.883 -20.758 -31.799 1.00 45.66 229 ALA B C 1
ATOM 5670 O O . ALA B 1 249 ? 6.982 -20.771 -31.233 1.00 47.26 229 ALA B O 1
ATOM 5672 N N . MET B 1 250 ? 5.672 -20.080 -32.928 1.00 45.09 230 MET B N 1
ATOM 5673 C CA . MET B 1 250 ? 6.728 -19.291 -33.544 1.00 49.55 230 MET B CA 1
ATOM 5674 C C . MET B 1 250 ? 6.946 -17.944 -32.871 1.00 51.59 230 MET B C 1
ATOM 5675 O O . MET B 1 250 ? 7.881 -17.229 -33.252 1.00 61.11 230 MET B O 1
ATOM 5680 N N . GLY B 1 251 ? 6.117 -17.572 -31.896 1.00 51.87 231 GLY B N 1
ATOM 5681 C CA . GLY B 1 251 ? 6.295 -16.325 -31.173 1.00 51.55 231 GLY B CA 1
ATOM 5682 C C . GLY B 1 251 ? 5.232 -15.268 -31.403 1.00 55.66 231 GLY B C 1
ATOM 5683 O O . GLY B 1 251 ? 5.325 -14.190 -30.803 1.00 58.78 231 GLY B O 1
ATOM 5684 N N . GLU B 1 252 ? 4.230 -15.525 -32.242 1.00 57.35 232 GLU B N 1
ATOM 5685 C CA . GLU B 1 252 ? 3.146 -14.565 -32.467 1.00 53.50 232 GLU B CA 1
ATOM 5686 C C . GLU B 1 252 ? 2.058 -14.868 -31.443 1.00 48.26 232 GLU B C 1
ATOM 5687 O O . GLU B 1 252 ? 1.112 -15.616 -31.699 1.00 45.02 232 GLU B O 1
ATOM 5693 N N . LYS B 1 253 ? 2.189 -14.258 -30.263 1.00 55.64 233 LYS B N 1
ATOM 5694 C CA . LYS B 1 253 ? 1.513 -14.784 -29.083 1.00 46.85 233 LYS B CA 1
ATOM 5695 C C . LYS B 1 253 ? -0.004 -14.653 -29.160 1.00 42.90 233 LYS B C 1
ATOM 5696 O O . LYS B 1 253 ? -0.717 -15.508 -28.624 1.00 44.99 233 LYS B O 1
ATOM 5702 N N . ASP B 1 254 ? -0.525 -13.619 -29.826 1.00 43.37 234 ASP B N 1
ATOM 5703 C CA . ASP B 1 254 ? -1.975 -13.441 -29.818 1.00 46.47 234 ASP B CA 1
ATOM 5704 C C . ASP B 1 254 ? -2.700 -14.441 -30.714 1.00 44.53 234 ASP B C 1
ATOM 5705 O O . ASP B 1 254 ? -3.924 -14.570 -30.607 1.00 52.62 234 ASP B O 1
ATOM 5710 N N . GLY B 1 255 ? -1.983 -15.161 -31.570 1.00 40.65 235 GLY B N 1
ATOM 5711 C CA . GLY B 1 255 ? -2.606 -16.175 -32.393 1.00 44.89 235 GLY B CA 1
ATOM 5712 C C . GLY B 1 255 ? -3.481 -15.663 -33.516 1.00 42.55 235 GLY B C 1
ATOM 5713 O O . GLY B 1 255 ? -4.093 -16.475 -34.213 1.00 44.15 235 GLY B O 1
ATOM 5714 N N . PHE B 1 256 ? -3.574 -14.352 -33.712 1.00 39.76 236 PHE B N 1
ATOM 5715 C CA . PHE B 1 256 ? -4.369 -13.829 -34.814 1.00 40.05 236 PHE B CA 1
ATOM 5716 C C . PHE B 1 256 ? -3.663 -14.085 -36.140 1.00 36.64 236 PHE B C 1
ATOM 5717 O O . PHE B 1 256 ? -2.440 -13.965 -36.247 1.00 38.49 236 PHE B O 1
ATOM 5725 N N . ILE B 1 257 ? -4.441 -14.445 -37.152 1.00 36.32 237 ILE B N 1
ATOM 5726 C CA . ILE B 1 257 ? -3.907 -14.727 -38.479 1.00 33.97 237 ILE B CA 1
ATOM 5727 C C . ILE B 1 257 ? -4.074 -13.480 -39.338 1.00 35.33 237 ILE B C 1
ATOM 5728 O O . ILE B 1 257 ? -5.194 -12.988 -39.517 1.00 33.22 237 ILE B O 1
ATOM 5733 N N . THR B 1 258 ? -2.956 -12.957 -39.841 1.00 32.92 238 THR B N 1
ATOM 5734 C CA . THR B 1 258 ? -2.903 -11.764 -40.682 1.00 37.72 238 THR B CA 1
ATOM 5735 C C . THR B 1 258 ? -2.227 -12.103 -42.006 1.00 40.01 238 THR B C 1
ATOM 5736 O O . THR B 1 258 ? -1.572 -13.149 -42.107 1.00 38.39 238 THR B O 1
ATOM 5740 N N . PRO B 1 259 ? -2.336 -11.246 -43.033 1.00 38.92 239 PRO B N 1
ATOM 5741 C CA . PRO B 1 259 ? -1.581 -11.509 -44.271 1.00 40.45 239 PRO B CA 1
ATOM 5742 C C . PRO B 1 259 ? -0.085 -11.623 -44.048 1.00 43.28 239 PRO B C 1
ATOM 5743 O O . PRO B 1 259 ? 0.553 -12.506 -44.630 1.00 39.36 239 PRO B O 1
ATOM 5747 N N . GLU B 1 260 ? 0.496 -10.759 -43.209 1.00 43.19 240 GLU B N 1
ATOM 5748 C CA . GLU B 1 260 ? 1.941 -10.800 -43.000 1.00 47.54 240 GLU B CA 1
ATOM 5749 C C . GLU B 1 260 ? 2.362 -12.085 -42.296 1.00 43.91 240 GLU B C 1
ATOM 5750 O O . GLU B 1 260 ? 3.411 -12.660 -42.609 1.00 44.59 240 GLU B O 1
ATOM 5756 N N . ARG B 1 261 ? 1.553 -12.555 -41.349 1.00 37.73 241 ARG B N 1
ATOM 5757 C CA . ARG B 1 261 ? 1.889 -13.795 -40.660 1.00 37.16 241 ARG B CA 1
ATOM 5758 C C . ARG B 1 261 ? 1.705 -15.001 -41.574 1.00 42.00 241 ARG B C 1
ATOM 5759 O O . ARG B 1 261 ? 2.438 -15.992 -41.456 1.00 42.26 241 ARG B O 1
ATOM 5767 N N . LEU B 1 262 ? 0.740 -14.939 -42.494 1.00 33.11 242 LEU B N 1
ATOM 5768 C CA . LEU B 1 262 ? 0.583 -16.043 -43.438 1.00 38.33 242 LEU B CA 1
ATOM 5769 C C . LEU B 1 262 ? 1.796 -16.150 -44.352 1.00 40.75 242 LEU B C 1
ATOM 5770 O O . LEU B 1 262 ? 2.250 -17.258 -44.667 1.00 39.27 242 LEU B O 1
ATOM 5775 N N . GLU B 1 263 ? 2.342 -15.004 -44.777 1.00 38.99 243 GLU B N 1
ATOM 5776 C CA . GLU B 1 263 ? 3.537 -15.012 -45.612 1.00 40.40 243 GLU B CA 1
ATOM 5777 C C . GLU B 1 263 ? 4.720 -15.634 -44.878 1.00 44.47 243 GLU B C 1
ATOM 5778 O O . GLU B 1 263 ? 5.520 -16.358 -45.481 1.00 45.25 243 GLU B O 1
ATOM 5784 N N . MET B 1 264 ? 4.848 -15.371 -43.575 1.00 41.95 244 MET B N 1
ATOM 5785 C CA . MET B 1 264 ? 5.878 -16.052 -42.794 1.00 48.71 244 MET B CA 1
ATOM 5786 C C . MET B 1 264 ? 5.629 -17.557 -42.751 1.00 45.74 244 MET B C 1
ATOM 5787 O O . MET B 1 264 ? 6.566 -18.357 -42.871 1.00 46.25 244 MET B O 1
ATOM 5792 N N . LEU B 1 265 ? 4.367 -17.965 -42.589 1.00 40.23 245 LEU B N 1
ATOM 5793 C CA . LEU B 1 265 ? 4.056 -19.391 -42.560 1.00 39.46 245 LEU B CA 1
ATOM 5794 C C . LEU B 1 265 ? 4.417 -20.065 -43.879 1.00 42.45 245 LEU B C 1
ATOM 5795 O O . LEU B 1 265 ? 4.965 -21.173 -43.886 1.00 43.45 245 LEU B O 1
ATOM 5800 N N . VAL B 1 266 ? 4.127 -19.410 -45.005 1.00 38.25 246 VAL B N 1
ATOM 5801 C CA . VAL B 1 266 ? 4.450 -19.990 -46.307 1.00 35.56 246 VAL B CA 1
ATOM 5802 C C . VAL B 1 266 ? 5.961 -20.116 -46.476 1.00 45.30 246 VAL B C 1
ATOM 5803 O O . VAL B 1 266 ? 6.472 -21.168 -46.881 1.00 43.31 246 VAL B O 1
ATOM 5807 N N . SER B 1 267 ? 6.698 -19.042 -46.167 1.00 42.80 247 SER B N 1
ATOM 5808 C CA . SER B 1 267 ? 8.148 -19.058 -46.336 1.00 46.76 247 SER B CA 1
ATOM 5809 C C . SER B 1 267 ? 8.795 -20.172 -45.518 1.00 46.99 247 SER B C 1
ATOM 5810 O O . SER B 1 267 ? 9.738 -20.825 -45.983 1.00 48.42 247 SER B O 1
ATOM 5813 N N . GLU B 1 268 ? 8.301 -20.404 -44.297 1.00 46.14 248 GLU B N 1
ATOM 5814 C CA . GLU B 1 268 ? 8.820 -21.500 -43.483 1.00 45.98 248 GLU B CA 1
ATOM 5815 C C . GLU B 1 268 ? 8.432 -22.851 -44.068 1.00 50.14 248 GLU B C 1
ATOM 5816 O O . GLU B 1 268 ? 9.263 -23.763 -44.144 1.00 49.78 248 GLU B O 1
ATOM 5822 N N . LEU B 1 269 ? 7.167 -22.999 -44.476 1.00 42.06 249 LEU B N 1
ATOM 5823 C CA . LEU B 1 269 ? 6.714 -24.252 -45.070 1.00 46.23 249 LEU B CA 1
ATOM 5824 C C . LEU B 1 269 ? 7.547 -24.616 -46.290 1.00 44.54 249 LEU B C 1
ATOM 5825 O O . LEU B 1 269 ? 7.947 -25.775 -46.454 1.00 45.35 249 LEU B O 1
ATOM 5830 N N . LEU B 1 270 ? 7.834 -23.638 -47.149 1.00 41.40 250 LEU B N 1
ATOM 5831 C CA . LEU B 1 270 ? 8.519 -23.915 -48.406 1.00 44.20 250 LEU B CA 1
ATOM 5832 C C . LEU B 1 270 ? 9.996 -24.240 -48.224 1.00 45.41 250 LEU B C 1
ATOM 5833 O O . LEU B 1 270 ? 10.665 -24.570 -49.207 1.00 51.58 250 LEU B O 1
ATOM 5838 N N . LYS B 1 271 ? 10.521 -24.173 -47.004 1.00 46.29 251 LYS B N 1
ATOM 5839 C CA . LYS B 1 271 ? 11.877 -24.639 -46.752 1.00 50.54 251 LYS B CA 1
ATOM 5840 C C . LYS B 1 271 ? 11.961 -26.155 -46.628 1.00 51.68 251 LYS B C 1
ATOM 5841 O O . LYS B 1 271 ? 13.068 -26.692 -46.517 1.00 54.69 251 LYS B O 1
ATOM 5847 N N . HIS B 1 272 ? 10.827 -26.850 -46.658 1.00 50.60 252 HIS B N 1
ATOM 5848 C CA . HIS B 1 272 ? 10.772 -28.301 -46.561 1.00 48.22 252 HIS B CA 1
ATOM 5849 C C . HIS B 1 272 ? 10.367 -28.902 -47.902 1.00 47.97 252 HIS B C 1
ATOM 5850 O O . HIS B 1 272 ? 9.619 -28.296 -48.673 1.00 50.43 252 HIS B O 1
ATOM 5857 N N . LYS B 1 273 ? 10.857 -30.111 -48.170 1.00 50.87 253 LYS B N 1
ATOM 5858 C CA . LYS B 1 273 ? 10.678 -30.707 -49.487 1.00 49.94 253 LYS B CA 1
ATOM 5859 C C . LYS B 1 273 ? 9.461 -31.614 -49.601 1.00 43.90 253 LYS B C 1
ATOM 5860 O O . LYS B 1 273 ? 8.945 -31.786 -50.711 1.00 44.82 253 LYS B O 1
ATOM 5866 N N . ASN B 1 274 ? 8.979 -32.200 -48.507 1.00 44.42 254 ASN B N 1
ATOM 5867 C CA . ASN B 1 274 ? 7.825 -33.084 -48.590 1.00 45.49 254 ASN B CA 1
ATOM 5868 C C . ASN B 1 274 ? 7.105 -33.108 -47.249 1.00 41.70 254 ASN B C 1
ATOM 5869 O O . ASN B 1 274 ? 7.605 -32.605 -46.242 1.00 45.60 254 ASN B O 1
ATOM 5874 N N . PHE B 1 275 ? 5.922 -33.731 -47.250 1.00 41.98 255 PHE B N 1
ATOM 5875 C CA . PHE B 1 275 ? 5.089 -33.785 -46.052 1.00 46.95 255 PHE B CA 1
ATOM 5876 C C . PHE B 1 275 ? 5.782 -34.533 -44.916 1.00 51.67 255 PHE B C 1
ATOM 5877 O O . PHE B 1 275 ? 5.678 -34.134 -43.750 1.00 46.25 255 PHE B O 1
ATOM 5885 N N . ASP B 1 276 ? 6.482 -35.628 -45.231 1.00 53.58 256 ASP B N 1
ATOM 5886 C CA . ASP B 1 276 ? 7.178 -36.385 -44.192 1.00 49.89 256 ASP B CA 1
ATOM 5887 C C . ASP B 1 276 ? 8.264 -35.548 -43.528 1.00 53.17 256 ASP B C 1
ATOM 5888 O O . ASP B 1 276 ? 8.446 -35.613 -42.308 1.00 56.37 256 ASP B O 1
ATOM 5893 N N . ALA B 1 277 ? 9.001 -34.763 -44.317 1.00 53.22 257 ALA B N 1
ATOM 5894 C CA . ALA B 1 277 ? 10.087 -33.949 -43.784 1.00 52.82 257 ALA B CA 1
ATOM 5895 C C . ALA B 1 277 ? 9.597 -32.687 -43.087 1.00 53.56 257 ALA B C 1
ATOM 5896 O O . ALA B 1 277 ? 10.375 -32.060 -42.359 1.00 60.26 257 ALA B O 1
ATOM 5898 N N . LEU B 1 278 ? 8.336 -32.306 -43.286 1.00 52.63 258 LEU B N 1
ATOM 5899 C CA . LEU B 1 278 ? 7.820 -31.054 -42.739 1.00 50.88 258 LEU B CA 1
ATOM 5900 C C . LEU B 1 278 ? 7.855 -31.066 -41.215 1.00 56.32 258 LEU B C 1
ATOM 5901 O O . LEU B 1 278 ? 7.279 -31.952 -40.577 1.00 50.11 258 LEU B O 1
ATOM 5906 N N . SER B 1 279 ? 8.535 -30.078 -40.632 1.00 50.43 259 SER B N 1
ATOM 5907 C CA . SER B 1 279 ? 8.581 -29.913 -39.181 1.00 54.43 259 SER B CA 1
ATOM 5908 C C . SER B 1 279 ? 8.538 -28.421 -38.885 1.00 51.27 259 SER B C 1
ATOM 5909 O O . SER B 1 279 ? 9.468 -27.688 -39.241 1.00 55.88 259 SER B O 1
ATOM 5912 N N . LEU B 1 280 ? 7.460 -27.976 -38.250 1.00 49.60 260 LEU B N 1
ATOM 5913 C CA . LEU B 1 280 ? 7.285 -26.592 -37.847 1.00 49.16 260 LEU B CA 1
ATOM 5914 C C . LEU B 1 280 ? 6.904 -26.544 -36.377 1.00 42.92 260 LEU B C 1
ATOM 5915 O O . LEU B 1 280 ? 6.237 -27.457 -35.878 1.00 43.86 260 LEU B O 1
ATOM 5920 N N . PRO B 1 281 ? 7.309 -25.499 -35.658 1.00 43.41 261 PRO B N 1
ATOM 5921 C CA . PRO B 1 281 ? 6.877 -25.370 -34.262 1.00 44.43 261 PRO B CA 1
ATOM 5922 C C . PRO B 1 281 ? 5.357 -25.374 -34.175 1.00 45.71 261 PRO B C 1
ATOM 5923 O O . PRO B 1 281 ? 4.677 -24.673 -34.926 1.00 43.24 261 PRO B O 1
ATOM 5927 N N . GLY B 1 282 ? 4.827 -26.204 -33.280 1.00 41.54 262 GLY B N 1
ATOM 5928 C CA . GLY B 1 282 ? 3.402 -26.241 -33.026 1.00 42.93 262 GLY B CA 1
ATOM 5929 C C . GLY B 1 282 ? 2.583 -27.079 -33.986 1.00 42.78 262 GLY B C 1
ATOM 5930 O O . GLY B 1 282 ? 1.367 -27.199 -33.790 1.00 45.35 262 GLY B O 1
ATOM 5931 N N . LEU B 1 283 ? 3.197 -27.666 -35.010 1.00 44.39 263 LEU B N 1
ATOM 5932 C CA . LEU B 1 283 ? 2.482 -28.499 -35.967 1.00 45.19 263 LEU B CA 1
ATOM 5933 C C . LEU B 1 283 ? 2.449 -29.932 -35.446 1.00 44.41 263 LEU B C 1
ATOM 5934 O O . LEU B 1 283 ? 3.503 -30.534 -35.215 1.00 44.25 263 LEU B O 1
ATOM 5939 N N . SER B 1 284 ? 1.247 -30.475 -35.269 1.00 42.68 264 SER B N 1
ATOM 5940 C CA . SER B 1 284 ? 1.110 -31.849 -34.806 1.00 48.89 264 SER B CA 1
ATOM 5941 C C . SER B 1 284 ? 1.379 -32.836 -35.941 1.00 51.49 264 SER B C 1
ATOM 5942 O O . SER B 1 284 ? 1.356 -32.489 -37.126 1.00 46.08 264 SER B O 1
ATOM 5945 N N . GLU B 1 285 ? 1.635 -34.094 -35.564 1.00 47.96 265 GLU B N 1
ATOM 5946 C CA . GLU B 1 285 ? 1.844 -35.121 -36.579 1.00 48.19 265 GLU B CA 1
ATOM 5947 C C . GLU B 1 285 ? 0.572 -35.389 -37.370 1.00 47.20 265 GLU B C 1
ATOM 5948 O O . GLU B 1 285 ? 0.641 -35.697 -38.565 1.00 42.57 265 GLU B O 1
ATOM 5954 N N . ASP B 1 286 ? -0.597 -35.268 -36.731 1.00 45.41 266 ASP B N 1
ATOM 5955 C CA . ASP B 1 286 ? -1.846 -35.538 -37.439 1.00 57.58 266 ASP B CA 1
ATOM 5956 C C . ASP B 1 286 ? -2.125 -34.478 -38.494 1.00 50.32 266 ASP B C 1
ATOM 5957 O O . ASP B 1 286 ? -2.769 -34.762 -39.509 1.00 52.50 266 ASP B O 1
ATOM 5962 N N . ARG B 1 287 ? -1.638 -33.263 -38.284 1.00 49.44 267 ARG B N 1
ATOM 5963 C CA . ARG B 1 287 ? -1.892 -32.164 -39.198 1.00 47.05 267 ARG B CA 1
ATOM 5964 C C . ARG B 1 287 ? -0.762 -31.965 -40.202 1.00 47.48 267 ARG B C 1
ATOM 5965 O O . ARG B 1 287 ? -0.937 -31.224 -41.176 1.00 45.97 267 ARG B O 1
ATOM 5973 N N . LYS B 1 288 ? 0.368 -32.649 -40.010 1.00 44.53 268 LYS B N 1
ATOM 5974 C CA . LYS B 1 288 ? 1.544 -32.437 -40.847 1.00 50.16 268 LYS B CA 1
ATOM 5975 C C . LYS B 1 288 ? 1.269 -32.767 -42.315 1.00 49.13 268 LYS B C 1
ATOM 5976 O O . LYS B 1 288 ? 1.749 -32.068 -43.216 1.00 48.74 268 LYS B O 1
ATOM 5982 N N . ALA B 1 289 ? 0.482 -33.811 -42.579 1.00 44.90 269 ALA B N 1
ATOM 5983 C CA . ALA B 1 289 ? 0.278 -34.266 -43.949 1.00 45.06 269 ALA B CA 1
ATOM 5984 C C . ALA B 1 289 ? -0.751 -33.441 -44.717 1.00 47.17 269 ALA B C 1
ATOM 5985 O O . ALA B 1 289 ? -0.892 -33.638 -45.931 1.00 44.54 269 ALA B O 1
ATOM 5987 N N . VAL B 1 290 ? -1.464 -32.526 -44.059 1.00 39.67 270 VAL B N 1
ATOM 5988 C CA . VAL B 1 290 ? -2.500 -31.748 -44.735 1.00 40.37 270 VAL B CA 1
ATOM 5989 C C . VAL B 1 290 ? -2.285 -30.258 -44.501 1.00 38.10 270 VAL B C 1
ATOM 5990 O O . VAL B 1 290 ? -3.132 -29.437 -44.872 1.00 37.51 270 VAL B O 1
ATOM 5994 N N . PHE B 1 291 ? -1.152 -29.894 -43.897 1.00 35.26 271 PHE B N 1
ATOM 5995 C CA . PHE B 1 291 ? -0.944 -28.490 -43.543 1.00 37.83 271 PHE B CA 1
ATOM 5996 C C . PHE B 1 291 ? -0.674 -27.641 -44.777 1.00 34.72 271 PHE B C 1
ATOM 5997 O O . PHE B 1 291 ? -1.219 -26.540 -44.913 1.00 35.01 271 PHE B O 1
ATOM 6005 N N . ALA B 1 292 ? 0.172 -28.130 -45.685 1.00 34.32 272 ALA B N 1
ATOM 6006 C CA . ALA B 1 292 ? 0.471 -27.358 -46.892 1.00 37.59 272 ALA B CA 1
ATOM 6007 C C . ALA B 1 292 ? -0.770 -27.111 -47.739 1.00 34.40 272 ALA B C 1
ATOM 6008 O O . ALA B 1 292 ? -1.022 -25.946 -48.096 1.00 34.75 272 ALA B O 1
ATOM 6010 N N . PRO B 1 293 ? -1.585 -28.116 -48.094 1.00 32.68 273 PRO B N 1
ATOM 6011 C CA . PRO B 1 293 ? -2.787 -27.793 -48.881 1.00 33.43 273 PRO B CA 1
ATOM 6012 C C . PRO B 1 293 ? -3.786 -26.934 -48.121 1.00 32.60 273 PRO B C 1
ATOM 6013 O O . PRO B 1 293 ? -4.388 -26.031 -48.720 1.00 31.52 273 PRO B O 1
ATOM 6017 N N . GLY B 1 294 ? -3.956 -27.157 -46.814 1.00 32.64 274 GLY B N 1
ATOM 6018 C CA . GLY B 1 294 ? -4.831 -26.288 -46.037 1.00 30.75 274 GLY B CA 1
ATOM 6019 C C . GLY B 1 294 ? -4.354 -24.844 -46.018 1.00 33.46 274 GLY B C 1
ATOM 6020 O O . GLY B 1 294 ? -5.144 -23.905 -46.170 1.00 31.95 274 GLY B O 1
ATOM 6021 N N . LEU B 1 295 ? -3.048 -24.646 -45.834 1.00 31.14 275 LEU B N 1
ATOM 6022 C CA . LEU B 1 295 ? -2.506 -23.289 -45.811 1.00 30.30 275 LEU B CA 1
ATOM 6023 C C . LEU B 1 295 ? -2.687 -22.599 -47.161 1.00 35.19 275 LEU B C 1
ATOM 6024 O O . LEU B 1 295 ? -2.917 -21.377 -47.226 1.00 32.61 275 LEU B O 1
ATOM 6029 N N . ALA B 1 296 ? -2.586 -23.363 -48.253 1.00 30.96 276 ALA B N 1
ATOM 6030 C CA . ALA B 1 296 ? -2.780 -22.769 -49.574 1.00 32.06 276 ALA B CA 1
ATOM 6031 C C . ALA B 1 296 ? -4.206 -22.252 -49.737 1.00 32.84 276 ALA B C 1
ATOM 6032 O O . ALA B 1 296 ? -4.420 -21.154 -50.260 1.00 34.01 276 ALA B O 1
ATOM 6034 N N . ILE B 1 297 ? -5.195 -23.027 -49.284 1.00 33.14 277 ILE B N 1
ATOM 6035 C CA . ILE B 1 297 ? -6.587 -22.584 -49.333 1.00 29.61 277 ILE B CA 1
ATOM 6036 C C . ILE B 1 297 ? -6.786 -21.356 -48.454 1.00 30.61 277 ILE B C 1
ATOM 6037 O O . ILE B 1 297 ? -7.452 -20.390 -48.852 1.00 32.68 277 ILE B O 1
ATOM 6042 N N . LEU B 1 298 ? -6.224 -21.379 -47.240 1.00 29.35 278 LEU B N 1
ATOM 6043 C CA . LEU B 1 298 ? -6.351 -20.233 -46.345 1.00 31.55 278 LEU B CA 1
ATOM 6044 C C . LEU B 1 298 ? -5.778 -18.976 -46.985 1.00 32.89 278 LEU B C 1
ATOM 6045 O O . LEU B 1 298 ? -6.384 -17.898 -46.912 1.00 28.12 278 LEU B O 1
ATOM 6050 N N . CYS B 1 299 ? -4.614 -19.105 -47.625 1.00 33.50 279 CYS B N 1
ATOM 6051 C CA . CYS B 1 299 ? -4.028 -17.975 -48.334 1.00 36.12 279 CYS B CA 1
ATOM 6052 C C . CYS B 1 299 ? -4.941 -17.503 -49.456 1.00 38.02 279 CYS B C 1
ATOM 6053 O O . CYS B 1 299 ? -5.121 -16.298 -49.648 1.00 34.17 279 CYS B O 1
ATOM 6056 N N . GLY B 1 300 ? -5.536 -18.442 -50.198 1.00 33.74 280 GLY B N 1
ATOM 6057 C CA . GLY B 1 300 ? -6.468 -18.072 -51.249 1.00 32.21 280 GLY B CA 1
ATOM 6058 C C . GLY B 1 300 ? -7.698 -17.358 -50.727 1.00 35.76 280 GLY B C 1
ATOM 6059 O O . GLY B 1 300 ? -8.178 -16.403 -51.348 1.00 32.06 280 GLY B O 1
ATOM 6060 N N . VAL B 1 301 ? -8.218 -17.796 -49.578 1.00 29.81 281 VAL B N 1
ATOM 6061 C CA . VAL B 1 301 ? -9.335 -17.096 -48.954 1.00 29.32 281 VAL B CA 1
ATOM 6062 C C . VAL B 1 301 ? -8.918 -15.684 -48.564 1.00 31.18 281 VAL B C 1
ATOM 6063 O O . VAL B 1 301 ? -9.649 -14.710 -48.809 1.00 31.53 281 VAL B O 1
ATOM 6067 N N . PHE B 1 302 ? -7.742 -15.544 -47.943 1.00 33.56 282 PHE B N 1
ATOM 6068 C CA . PHE B 1 302 ? -7.260 -14.211 -47.586 1.00 33.54 282 PHE B CA 1
ATOM 6069 C C . PHE B 1 302 ? -7.117 -13.318 -48.817 1.00 32.01 282 PHE B C 1
ATOM 6070 O O . PHE B 1 302 ? -7.390 -12.112 -48.749 1.00 34.56 282 PHE B O 1
ATOM 6078 N N . ASP B 1 303 ? -6.688 -13.887 -49.950 1.00 34.27 283 ASP B N 1
ATOM 6079 C CA . ASP B 1 303 ? -6.548 -13.099 -51.181 1.00 35.25 283 ASP B CA 1
ATOM 6080 C C . ASP B 1 303 ? -7.905 -12.671 -51.726 1.00 38.28 283 ASP B C 1
ATOM 6081 O O . ASP B 1 303 ? -8.137 -11.483 -51.999 1.00 37.71 283 ASP B O 1
ATOM 6086 N N . ALA B 1 304 ? -8.810 -13.637 -51.901 1.00 32.84 284 ALA B N 1
ATOM 6087 C CA . ALA B 1 304 ? -10.111 -13.363 -52.501 1.00 31.76 284 ALA B CA 1
ATOM 6088 C C . ALA B 1 304 ? -10.894 -12.325 -51.715 1.00 31.90 284 ALA B C 1
ATOM 6089 O O . ALA B 1 304 ? -11.529 -11.448 -52.308 1.00 33.06 284 ALA B O 1
ATOM 6091 N N . LEU B 1 305 ? -10.891 -12.419 -50.383 1.00 32.75 285 LEU B N 1
ATOM 6092 C CA . LEU B 1 305 ? -11.739 -11.573 -49.550 1.00 29.82 285 LEU B CA 1
ATOM 6093 C C . LEU B 1 305 ? -10.993 -10.395 -48.925 1.00 32.04 285 LEU B C 1
ATOM 6094 O O . LEU B 1 305 ? -11.618 -9.588 -48.233 1.00 33.43 285 LEU B O 1
ATOM 6099 N N . ALA B 1 306 ? -9.682 -10.273 -49.160 1.00 30.95 286 ALA B N 1
ATOM 6100 C CA . ALA B 1 306 ? -8.862 -9.187 -48.609 1.00 32.82 286 ALA B CA 1
ATOM 6101 C C . ALA B 1 306 ? -8.960 -9.135 -47.087 1.00 32.24 286 ALA B C 1
ATOM 6102 O O . ALA B 1 306 ? -9.102 -8.066 -46.493 1.00 35.53 286 ALA B O 1
ATOM 6104 N N . ILE B 1 307 ? -8.884 -10.303 -46.444 1.00 28.59 287 ILE B N 1
ATOM 6105 C CA . ILE B 1 307 ? -8.953 -10.358 -44.987 1.00 29.48 287 ILE B CA 1
ATOM 6106 C C . ILE B 1 307 ? -7.668 -9.800 -44.389 1.00 30.42 287 ILE B C 1
ATOM 6107 O O . ILE B 1 307 ? -6.562 -10.097 -44.855 1.00 32.90 287 ILE B O 1
ATOM 6112 N N . LYS B 1 308 ? -7.809 -8.986 -43.342 1.00 34.78 288 LYS B N 1
ATOM 6113 C CA . LYS B 1 308 ? -6.658 -8.426 -42.649 1.00 33.39 288 LYS B CA 1
ATOM 6114 C C . LYS B 1 308 ? -6.391 -9.092 -41.307 1.00 32.87 288 LYS B C 1
ATOM 6115 O O . LYS B 1 308 ? -5.260 -9.031 -40.810 1.00 32.38 288 LYS B O 1
ATOM 6121 N N . GLU B 1 309 ? -7.404 -9.705 -40.706 1.00 32.69 289 GLU B N 1
ATOM 6122 C CA . GLU B 1 309 ? -7.245 -10.332 -39.403 1.00 33.09 289 GLU B CA 1
ATOM 6123 C C . GLU B 1 309 ? -8.297 -11.417 -39.271 1.00 34.17 289 GLU B C 1
ATOM 6124 O O . GLU B 1 309 ? -9.472 -11.182 -39.557 1.00 34.14 289 GLU B O 1
ATOM 6130 N N . LEU B 1 310 ? -7.850 -12.604 -38.851 1.00 33.51 290 LEU B N 1
ATOM 6131 C CA . LEU B 1 310 ? -8.760 -13.764 -38.673 1.00 37.88 290 LEU B CA 1
ATOM 6132 C C . LEU B 1 310 ? -8.501 -14.360 -37.288 1.00 31.23 290 LEU B C 1
ATOM 6133 O O . LEU B 1 310 ? -7.326 -14.602 -36.968 1.00 33.62 290 LEU B O 1
ATOM 6138 N N . ARG B 1 311 ? -9.556 -14.577 -36.504 1.00 31.06 291 ARG B N 1
ATOM 6139 C CA . ARG B 1 311 ? -9.430 -15.190 -35.186 1.00 31.32 291 ARG B CA 1
ATOM 6140 C C . ARG B 1 311 ? -10.054 -16.579 -35.189 1.00 32.19 291 ARG B C 1
ATOM 6141 O O . ARG B 1 311 ? -11.082 -16.809 -35.829 1.00 33.06 291 ARG B O 1
ATOM 6149 N N . LEU B 1 312 ? -9.448 -17.498 -34.439 1.00 35.79 292 LEU B N 1
ATOM 6150 C CA . LEU B 1 312 ? -9.977 -18.850 -34.339 1.00 30.29 292 LEU B CA 1
ATOM 6151 C C . LEU B 1 312 ? -11.193 -18.874 -33.426 1.00 34.49 292 LEU B C 1
ATOM 6152 O O . LEU B 1 312 ? -11.156 -18.334 -32.314 1.00 34.91 292 LEU B O 1
ATOM 6157 N N . SER B 1 313 ? -12.271 -19.494 -33.896 1.00 31.80 293 SER B N 1
ATOM 6158 C CA . SER B 1 313 ? -13.451 -19.745 -33.084 1.00 28.67 293 SER B CA 1
ATOM 6159 C C . SER B 1 313 ? -13.382 -21.167 -32.548 1.00 33.29 293 SER B C 1
ATOM 6160 O O . SER B 1 313 ? -13.069 -22.096 -33.300 1.00 37.04 293 SER B O 1
ATOM 6163 N N . ASP B 1 314 ? -13.693 -21.340 -31.267 1.00 33.92 294 ASP B N 1
ATOM 6164 C CA . ASP B 1 314 ? -13.792 -22.691 -30.726 1.00 42.77 294 ASP B CA 1
ATOM 6165 C C . ASP B 1 314 ? -15.205 -23.258 -30.814 1.00 45.24 294 ASP B C 1
ATOM 6166 O O . ASP B 1 314 ? -15.447 -24.359 -30.312 1.00 46.16 294 ASP B O 1
ATOM 6171 N N . GLY B 1 315 ? -16.137 -22.541 -31.430 1.00 31.04 295 GLY B N 1
ATOM 6172 C CA . GLY B 1 315 ? -17.479 -23.045 -31.687 1.00 31.32 295 GLY B CA 1
ATOM 6173 C C . GLY B 1 315 ? -17.701 -23.179 -33.184 1.00 33.13 295 GLY B C 1
ATOM 6174 O O . GLY B 1 315 ? -17.255 -22.327 -33.961 1.00 31.46 295 GLY B O 1
ATOM 6175 N N . ALA B 1 316 ? -18.401 -24.244 -33.581 1.00 29.95 296 ALA B N 1
ATOM 6176 C CA . ALA B 1 316 ? -18.611 -24.524 -34.997 1.00 31.41 296 ALA B CA 1
ATOM 6177 C C . ALA B 1 316 ? -19.778 -25.491 -35.207 1.00 27.91 296 ALA B C 1
ATOM 6178 O O . ALA B 1 316 ? -20.810 -25.369 -34.537 1.00 28.89 296 ALA B O 1
ATOM 6180 N N . LEU B 1 317 ? -19.627 -26.437 -36.146 1.00 26.85 297 LEU B N 1
ATOM 6181 C CA . LEU B 1 317 ? -20.754 -27.275 -36.560 1.00 28.94 297 LEU B CA 1
ATOM 6182 C C . LEU B 1 317 ? -21.425 -27.957 -35.366 1.00 28.27 297 LEU B C 1
ATOM 6183 O O . LEU B 1 317 ? -22.653 -27.930 -35.229 1.00 30.15 297 LEU B O 1
ATOM 6188 N N . ARG B 1 318 ? -20.639 -28.605 -34.506 1.00 31.18 298 ARG B N 1
ATOM 6189 C CA . ARG B 1 318 ? -21.220 -29.334 -33.378 1.00 28.60 298 ARG B CA 1
ATOM 6190 C C . ARG B 1 318 ? -21.966 -28.402 -32.424 1.00 28.99 298 ARG B C 1
ATOM 6191 O O . ARG B 1 318 ? -23.008 -28.765 -31.862 1.00 27.98 298 ARG B O 1
ATOM 6199 N N . GLU B 1 319 ? -21.445 -27.194 -32.227 1.00 27.42 299 GLU B N 1
ATOM 6200 C CA . GLU B 1 319 ? -22.157 -26.233 -31.391 1.00 30.63 299 GLU B CA 1
ATOM 6201 C C . GLU B 1 319 ? -23.432 -25.736 -32.060 1.00 29.30 299 GLU B C 1
ATOM 6202 O O . GLU B 1 319 ? -24.414 -25.430 -31.372 1.00 28.83 299 GLU B O 1
ATOM 6208 N N . GLY B 1 320 ? -23.443 -25.632 -33.392 1.00 25.89 300 GLY B N 1
ATOM 6209 C CA . GLY B 1 320 ? -24.682 -25.288 -34.068 1.00 31.63 300 GLY B CA 1
ATOM 6210 C C . GLY B 1 320 ? -25.739 -26.360 -33.878 1.00 28.20 300 GLY B C 1
ATOM 6211 O O . GLY B 1 320 ? -26.911 -26.064 -33.642 1.00 30.08 300 GLY B O 1
ATOM 6212 N N . VAL B 1 321 ? -25.337 -27.624 -33.954 1.00 26.24 301 VAL B N 1
ATOM 6213 C CA . VAL B 1 321 ? -26.299 -28.698 -33.725 1.00 27.13 301 VAL B CA 1
ATOM 6214 C C . VAL B 1 321 ? -26.793 -28.661 -32.281 1.00 30.14 301 VAL B C 1
ATOM 6215 O O . VAL B 1 321 ? -27.999 -28.732 -32.008 1.00 29.70 301 VAL B O 1
ATOM 6219 N N . LEU B 1 322 ? -25.863 -28.540 -31.336 1.00 25.81 302 LEU B N 1
ATOM 6220 C CA . LEU B 1 322 ? -26.220 -28.569 -29.917 1.00 29.28 302 LEU B CA 1
ATOM 6221 C C . LEU B 1 322 ? -27.086 -27.371 -29.532 1.00 31.97 302 LEU B C 1
ATOM 6222 O O . LEU B 1 322 ? -28.195 -27.531 -29.007 1.00 30.99 302 LEU B O 1
ATOM 6227 N N . TYR B 1 323 ? -26.590 -26.159 -29.793 1.00 29.07 303 TYR B N 1
ATOM 6228 C CA . TYR B 1 323 ? -27.250 -24.953 -29.295 1.00 31.74 303 TYR B CA 1
ATOM 6229 C C . TYR B 1 323 ? -28.475 -24.561 -30.112 1.00 31.27 303 TYR B C 1
ATOM 6230 O O . TYR B 1 323 ? -29.456 -24.075 -29.538 1.00 33.11 303 TYR B O 1
ATOM 6239 N N . GLU B 1 324 ? -28.447 -24.733 -31.439 1.00 30.56 304 GLU B N 1
ATOM 6240 C CA . GLU B 1 324 ? -29.572 -24.322 -32.276 1.00 32.92 304 GLU B CA 1
ATOM 6241 C C . GLU B 1 324 ? -30.522 -25.482 -32.571 1.00 36.26 304 GLU B C 1
ATOM 6242 O O . GLU B 1 324 ? -31.710 -25.408 -32.246 1.00 41.38 304 GLU B O 1
ATOM 6248 N N . MET B 1 325 ? -30.027 -26.565 -33.180 1.00 33.01 305 MET B N 1
ATOM 6249 C CA . MET B 1 325 ? -30.944 -27.592 -33.672 1.00 33.55 305 MET B CA 1
ATOM 6250 C C . MET B 1 325 ? -31.549 -28.418 -32.540 1.00 40.41 305 MET B C 1
ATOM 6251 O O . MET B 1 325 ? -32.697 -28.867 -32.647 1.00 40.04 305 MET B O 1
ATOM 6256 N N . GLU B 1 326 ? -30.806 -28.636 -31.459 1.00 32.01 306 GLU B N 1
ATOM 6257 C CA . GLU B 1 326 ? -31.279 -29.479 -30.369 1.00 33.05 306 GLU B CA 1
ATOM 6258 C C . GLU B 1 326 ? -31.687 -28.683 -29.140 1.00 36.39 306 GLU B C 1
ATOM 6259 O O . GLU B 1 326 ? -32.827 -28.799 -28.679 1.00 36.36 306 GLU B O 1
ATOM 6265 N N . GLY B 1 327 ? -30.782 -27.864 -28.599 1.00 32.39 307 GLY B N 1
ATOM 6266 C CA . GLY B 1 327 ? -31.117 -27.072 -27.427 1.00 30.96 307 GLY B CA 1
ATOM 6267 C C . GLY B 1 327 ? -32.067 -25.922 -27.703 1.00 34.67 307 GLY B C 1
ATOM 6268 O O . GLY B 1 327 ? -32.814 -25.511 -26.808 1.00 32.92 307 GLY B O 1
ATOM 6269 N N . ARG B 1 328 ? -32.051 -25.379 -28.924 1.00 32.59 308 ARG B N 1
ATOM 6270 C CA . ARG B 1 328 ? -32.904 -24.243 -29.287 1.00 35.55 308 ARG B CA 1
ATOM 6271 C C . ARG B 1 328 ? -32.736 -23.100 -28.285 1.00 33.28 308 ARG B C 1
ATOM 6272 O O . ARG B 1 328 ? -33.701 -22.560 -27.734 1.00 33.54 308 ARG B O 1
ATOM 6280 N N . PHE B 1 329 ? -31.477 -22.744 -28.034 1.00 30.79 309 PHE B N 1
ATOM 6281 C CA . PHE B 1 329 ? -31.178 -21.678 -27.086 1.00 29.97 309 PHE B CA 1
ATOM 6282 C C . PHE B 1 329 ? -31.639 -20.324 -27.626 1.00 30.61 309 PHE B C 1
ATOM 6283 O O . PHE B 1 329 ? -31.711 -20.097 -28.835 1.00 30.44 309 PHE B O 1
ATOM 6291 N N . ARG B 1 330 ? -31.935 -19.411 -26.697 1.00 27.31 310 ARG B N 1
ATOM 6292 C CA . ARG B 1 330 ? -32.539 -18.136 -27.062 1.00 30.43 310 ARG B CA 1
ATOM 6293 C C . ARG B 1 330 ? -31.601 -17.312 -27.937 1.00 33.35 310 ARG B C 1
ATOM 6294 O O . ARG B 1 330 ? -30.388 -17.255 -27.701 1.00 31.69 310 ARG B O 1
ATOM 6302 N N . HIS B 1 331 ? -32.177 -16.675 -28.962 1.00 30.64 311 HIS B N 1
ATOM 6303 C CA . HIS B 1 331 ? -31.465 -15.716 -29.803 1.00 30.82 311 HIS B CA 1
ATOM 6304 C C . HIS B 1 331 ? -31.444 -14.377 -29.079 1.00 39.77 311 HIS B C 1
ATOM 6305 O O . HIS B 1 331 ? -32.322 -13.530 -29.257 1.00 39.06 311 HIS B O 1
ATOM 6312 N N . GLN B 1 332 ? -30.426 -14.183 -28.256 1.00 33.87 312 GLN B N 1
ATOM 6313 C CA . GLN B 1 332 ? -30.268 -12.933 -27.529 1.00 37.11 312 GLN B CA 1
ATOM 6314 C C . GLN B 1 332 ? -28.776 -12.693 -27.390 1.00 34.60 312 GLN B C 1
ATOM 6315 O O . GLN B 1 332 ? -27.963 -13.565 -27.709 1.00 37.93 312 GLN B O 1
ATOM 6321 N N . ASP B 1 333 ? -28.413 -11.492 -26.945 1.00 33.00 313 ASP B N 1
ATOM 6322 C CA . ASP B 1 333 ? -27.007 -11.209 -26.701 1.00 32.31 313 ASP B CA 1
ATOM 6323 C C . ASP B 1 333 ? -26.416 -12.281 -25.799 1.00 31.79 313 ASP B C 1
ATOM 6324 O O . ASP B 1 333 ? -26.929 -12.523 -24.705 1.00 31.08 313 ASP B O 1
ATOM 6329 N N . ILE B 1 334 ? -25.332 -12.922 -26.259 1.00 30.23 314 ILE B N 1
ATOM 6330 C CA . ILE B 1 334 ? -24.875 -14.157 -25.620 1.00 31.46 314 ILE B CA 1
ATOM 6331 C C . ILE B 1 334 ? -24.357 -13.902 -24.209 1.00 27.45 314 ILE B C 1
ATOM 6332 O O . ILE B 1 334 ? -24.574 -14.718 -23.305 1.00 29.11 314 ILE B O 1
ATOM 6337 N N . ARG B 1 335 ? -23.637 -12.796 -23.998 1.00 33.42 315 ARG B N 1
ATOM 6338 C CA . ARG B 1 335 ? -23.112 -12.529 -22.662 1.00 33.46 315 ARG B CA 1
ATOM 6339 C C . ARG B 1 335 ? -24.242 -12.313 -21.666 1.00 31.44 315 ARG B C 1
ATOM 6340 O O . ARG B 1 335 ? -24.178 -12.805 -20.530 1.00 32.31 315 ARG B O 1
ATOM 6348 N N . SER B 1 336 ? -25.285 -11.582 -22.073 1.00 30.13 316 SER B N 1
ATOM 6349 C CA . SER B 1 336 ? -26.461 -11.416 -21.220 1.00 30.82 316 SER B CA 1
ATOM 6350 C C . SER B 1 336 ? -27.157 -12.745 -20.970 1.00 30.76 316 SER B C 1
ATOM 6351 O O . SER B 1 336 ? -27.596 -13.026 -19.849 1.00 30.07 316 SER B O 1
ATOM 6354 N N . ARG B 1 337 ? -27.294 -13.562 -22.014 1.00 30.20 317 ARG B N 1
ATOM 6355 C CA . ARG B 1 337 ? -27.915 -14.871 -21.857 1.00 29.67 317 ARG B CA 1
ATOM 6356 C C . ARG B 1 337 ? -27.128 -15.718 -20.868 1.00 27.97 317 ARG B C 1
ATOM 6357 O O . ARG B 1 337 ? -27.704 -16.403 -20.012 1.00 27.91 317 ARG B O 1
ATOM 6365 N N . THR B 1 338 ? -25.799 -15.688 -20.978 1.00 27.17 318 THR B N 1
ATOM 6366 C CA . THR B 1 338 ? -24.962 -16.459 -20.066 1.00 26.63 318 THR B CA 1
ATOM 6367 C C . THR B 1 338 ? -25.086 -15.933 -18.635 1.00 29.13 318 THR B C 1
ATOM 6368 O O . THR B 1 338 ? -25.208 -16.717 -17.674 1.00 29.99 318 THR B O 1
ATOM 6372 N N . ALA B 1 339 ? -25.100 -14.603 -18.479 1.00 30.61 319 ALA B N 1
ATOM 6373 C CA . ALA B 1 339 ? -25.230 -14.009 -17.151 1.00 29.27 319 ALA B CA 1
ATOM 6374 C C . ALA B 1 339 ? -26.565 -14.362 -16.509 1.00 29.95 319 ALA B C 1
ATOM 6375 O O . ALA B 1 339 ? -26.623 -14.639 -15.302 1.00 29.21 319 ALA B O 1
ATOM 6377 N N . GLN B 1 340 ? -27.654 -14.345 -17.288 1.00 29.16 320 GLN B N 1
ATOM 6378 C CA . GLN B 1 340 ? -28.951 -14.730 -16.737 1.00 27.72 320 GLN B CA 1
ATOM 6379 C C . GLN B 1 340 ? -28.964 -16.195 -16.329 1.00 34.36 320 GLN B C 1
ATOM 6380 O O . GLN B 1 340 ? -29.564 -16.542 -15.306 1.00 30.40 320 GLN B O 1
ATOM 6386 N N . SER B 1 341 ? -28.311 -17.063 -17.113 1.00 30.58 321 SER B N 1
ATOM 6387 C CA . SER B 1 341 ? -28.176 -18.459 -16.698 1.00 30.70 321 SER B CA 1
ATOM 6388 C C . SER B 1 341 ? -27.411 -18.566 -15.381 1.00 28.83 321 SER B C 1
ATOM 6389 O O . SER B 1 341 ? -27.852 -19.258 -14.458 1.00 31.12 321 SER B O 1
ATOM 6392 N N . LEU B 1 342 ? -26.266 -17.884 -15.272 1.00 29.23 322 LEU B N 1
ATOM 6393 C CA . LEU B 1 342 ? -25.473 -17.943 -14.048 1.00 31.81 322 LEU B CA 1
ATOM 6394 C C . LEU B 1 342 ? -26.250 -17.389 -12.856 1.00 32.27 322 LEU B C 1
ATOM 6395 O O . LEU B 1 342 ? -26.153 -17.923 -11.740 1.00 31.43 322 LEU B O 1
ATOM 6400 N N . ALA B 1 343 ? -27.053 -16.347 -13.078 1.00 28.27 323 ALA B N 1
ATOM 6401 C CA . ALA B 1 343 ? -27.847 -15.785 -11.987 1.00 29.25 323 ALA B CA 1
ATOM 6402 C C . ALA B 1 343 ? -28.842 -16.803 -11.449 1.00 31.01 323 ALA B C 1
ATOM 6403 O O . ALA B 1 343 ? -29.107 -16.846 -10.244 1.00 30.69 323 ALA B O 1
ATOM 6405 N N . ASN B 1 344 ? -29.401 -17.637 -12.327 1.00 33.26 324 ASN B N 1
ATOM 6406 C CA . ASN B 1 344 ? -30.298 -18.693 -11.863 1.00 33.33 324 ASN B CA 1
ATOM 6407 C C . ASN B 1 344 ? -29.531 -19.830 -11.194 1.00 35.91 324 ASN B C 1
ATOM 6408 O O . ASN B 1 344 ? -29.865 -20.231 -10.069 1.00 36.51 324 ASN B O 1
ATOM 6413 N N . GLN B 1 345 ? -28.484 -20.345 -11.849 1.00 27.82 325 GLN B N 1
ATOM 6414 C CA . GLN B 1 345 ? -27.710 -21.428 -11.246 1.00 28.86 325 GLN B CA 1
ATOM 6415 C C . GLN B 1 345 ? -27.170 -21.039 -9.877 1.00 31.36 325 GLN B C 1
ATOM 6416 O O . GLN B 1 345 ? -27.167 -21.856 -8.953 1.00 31.49 325 GLN B O 1
ATOM 6422 N N . TYR B 1 346 ? -26.667 -19.812 -9.737 1.00 26.43 326 TYR B N 1
ATOM 6423 C CA . TYR B 1 346 ? -25.876 -19.453 -8.572 1.00 25.50 326 TYR B CA 1
ATOM 6424 C C . TYR B 1 346 ? -26.591 -18.472 -7.651 1.00 28.00 326 TYR B C 1
ATOM 6425 O O . TYR B 1 346 ? -25.955 -17.895 -6.769 1.00 31.14 326 TYR B O 1
ATOM 6434 N N . ASN B 1 347 ? -27.904 -18.303 -7.817 1.00 26.46 327 ASN B N 1
ATOM 6435 C CA . ASN B 1 347 ? -28.735 -17.555 -6.876 1.00 25.85 327 ASN B CA 1
ATOM 6436 C C . ASN B 1 347 ? -28.200 -16.141 -6.661 1.00 33.62 327 ASN B C 1
ATOM 6437 O O . ASN B 1 347 ? -28.152 -15.645 -5.534 1.00 28.28 327 ASN B O 1
ATOM 6442 N N . ILE B 1 348 ? -27.776 -15.504 -7.754 1.00 28.63 328 ILE B N 1
ATOM 6443 C CA . ILE B 1 348 ? -27.211 -14.160 -7.655 1.00 26.82 328 ILE B CA 1
ATOM 6444 C C . ILE B 1 348 ? -28.267 -13.196 -7.135 1.00 30.50 328 ILE B C 1
ATOM 6445 O O . ILE B 1 348 ? -29.373 -13.088 -7.682 1.00 31.41 328 ILE B O 1
ATOM 6450 N N . ASP B 1 349 ? -27.917 -12.479 -6.080 1.00 28.15 329 ASP B N 1
ATOM 6451 C CA . ASP B 1 349 ? -28.734 -11.402 -5.532 1.00 31.15 329 ASP B CA 1
ATOM 6452 C C . ASP B 1 349 ? -28.665 -10.241 -6.519 1.00 30.10 329 ASP B C 1
ATOM 6453 O O . ASP B 1 349 ? -27.649 -9.551 -6.608 1.00 28.14 329 ASP B O 1
ATOM 6458 N N . ARG B 1 350 ? -29.735 -10.047 -7.295 1.00 27.37 330 ARG B N 1
ATOM 6459 C CA . ARG B 1 350 ? -29.680 -9.086 -8.399 1.00 28.16 330 ARG B CA 1
ATOM 6460 C C . ARG B 1 350 ? -29.662 -7.639 -7.904 1.00 31.87 330 ARG B C 1
ATOM 6461 O O . ARG B 1 350 ? -29.026 -6.769 -8.528 1.00 35.89 330 ARG B O 1
ATOM 6469 N N . GLU B 1 351 ? -30.350 -7.354 -6.796 1.00 31.62 331 GLU B N 1
ATOM 6470 C CA . GLU B 1 351 ? -30.303 -6.003 -6.243 1.00 35.80 331 GLU B CA 1
ATOM 6471 C C . GLU B 1 351 ? -28.909 -5.664 -5.735 1.00 35.16 331 GLU B C 1
ATOM 6472 O O . GLU B 1 351 ? -28.453 -4.521 -5.892 1.00 31.19 331 GLU B O 1
ATOM 6478 N N . GLN B 1 352 ? -28.219 -6.641 -5.132 1.00 32.58 332 GLN B N 1
ATOM 6479 C CA . GLN B 1 352 ? -26.838 -6.424 -4.721 1.00 31.59 332 GLN B CA 1
ATOM 6480 C C . GLN B 1 352 ? -25.941 -6.161 -5.926 1.00 30.23 332 GLN B C 1
ATOM 6481 O O . GLN B 1 352 ? -25.150 -5.208 -5.918 1.00 30.04 332 GLN B O 1
ATOM 6487 N N . ALA B 1 353 ? -26.044 -6.989 -6.971 1.00 27.72 333 ALA B N 1
ATOM 6488 C CA . ALA B 1 353 ? -25.272 -6.728 -8.179 1.00 30.03 333 ALA B CA 1
ATOM 6489 C C . ALA B 1 353 ? -25.579 -5.336 -8.717 1.00 27.70 333 ALA B C 1
ATOM 6490 O O . ALA B 1 353 ? -24.667 -4.590 -9.095 1.00 28.26 333 ALA B O 1
ATOM 6492 N N . ARG B 1 354 ? -26.852 -4.933 -8.671 1.00 26.57 334 ARG B N 1
ATOM 6493 C CA . ARG B 1 354 ? -27.228 -3.622 -9.195 1.00 30.52 334 ARG B CA 1
ATOM 6494 C C . ARG B 1 354 ? -26.593 -2.477 -8.405 1.00 34.62 334 ARG B C 1
ATOM 6495 O O . ARG B 1 354 ? -26.102 -1.510 -9.008 1.00 28.53 334 ARG B O 1
ATOM 6503 N N . ARG B 1 355 ? -26.624 -2.538 -7.054 1.00 31.12 335 ARG B N 1
ATOM 6504 C CA . ARG B 1 355 ? -26.043 -1.434 -6.285 1.00 28.71 335 ARG B CA 1
ATOM 6505 C C . ARG B 1 355 ? -24.523 -1.418 -6.408 1.00 27.36 335 ARG B C 1
ATOM 6506 O O . ARG B 1 355 ? -23.924 -0.343 -6.480 1.00 30.75 335 ARG B O 1
ATOM 6514 N N . VAL B 1 356 ? -23.881 -2.590 -6.493 1.00 27.73 336 VAL B N 1
ATOM 6515 C CA . VAL B 1 356 ? -22.440 -2.602 -6.735 1.00 25.99 336 VAL B CA 1
ATOM 6516 C C . VAL B 1 356 ? -22.130 -2.039 -8.125 1.00 29.66 336 VAL B C 1
ATOM 6517 O O . VAL B 1 356 ? -21.170 -1.273 -8.304 1.00 32.10 336 VAL B O 1
ATOM 6521 N N . LEU B 1 357 ? -22.971 -2.355 -9.115 1.00 28.23 337 LEU B N 1
ATOM 6522 C CA . LEU B 1 357 ? -22.746 -1.849 -10.469 1.00 28.61 337 LEU B CA 1
ATOM 6523 C C . LEU B 1 357 ? -22.862 -0.332 -10.520 1.00 32.85 337 LEU B C 1
ATOM 6524 O O . LEU B 1 357 ? -22.057 0.341 -11.176 1.00 32.86 337 LEU B O 1
ATOM 6529 N N . GLU B 1 358 ? -23.854 0.233 -9.827 1.00 33.59 338 GLU B N 1
ATOM 6530 C CA . GLU B 1 358 ? -24.043 1.678 -9.890 1.00 36.62 338 GLU B CA 1
ATOM 6531 C C . GLU B 1 358 ? -22.882 2.411 -9.224 1.00 38.95 338 GLU B C 1
ATOM 6532 O O . GLU B 1 358 ? -22.421 3.442 -9.728 1.00 37.38 338 GLU B O 1
ATOM 6538 N N . THR B 1 359 ? -22.376 1.871 -8.117 1.00 30.25 339 THR B N 1
ATOM 6539 C CA . THR B 1 359 ? -21.265 2.495 -7.406 1.00 30.96 339 THR B CA 1
ATOM 6540 C C . THR B 1 359 ? -19.972 2.367 -8.195 1.00 33.70 339 THR B C 1
ATOM 6541 O O . THR B 1 359 ? -19.208 3.334 -8.334 1.00 34.50 339 THR B O 1
ATOM 6545 N N . THR B 1 360 ? -19.699 1.165 -8.699 1.00 31.04 340 THR B N 1
ATOM 6546 C CA . THR B 1 360 ? -18.499 0.935 -9.492 1.00 33.89 340 THR B CA 1
ATOM 6547 C C . THR B 1 360 ? -18.509 1.784 -10.757 1.00 32.89 340 THR B C 1
ATOM 6548 O O . THR B 1 360 ? -17.478 2.352 -11.142 1.00 33.32 340 THR B O 1
ATOM 6552 N N . THR B 1 361 ? -19.681 1.938 -11.383 1.00 34.24 341 THR B N 1
ATOM 6553 C CA . THR B 1 361 ? -19.776 2.721 -12.614 1.00 34.91 341 THR B CA 1
ATOM 6554 C C . THR B 1 361 ? -19.546 4.205 -12.349 1.00 37.60 341 THR B C 1
ATOM 6555 O O . THR B 1 361 ? -18.905 4.892 -13.159 1.00 36.91 341 THR B O 1
ATOM 6559 N N . GLN B 1 362 ? -20.084 4.725 -11.237 1.00 33.65 342 GLN B N 1
ATOM 6560 C CA . GLN B 1 362 ? -19.885 6.135 -10.921 1.00 35.04 342 GLN B CA 1
ATOM 6561 C C . GLN B 1 362 ? -18.410 6.440 -10.715 1.00 41.05 342 GLN B C 1
ATOM 6562 O O . GLN B 1 362 ? -17.936 7.510 -11.119 1.00 39.29 342 GLN B O 1
ATOM 6568 N N . MET B 1 363 ? -17.669 5.508 -10.112 1.00 33.20 343 MET B N 1
ATOM 6569 C CA . MET B 1 363 ? -16.240 5.698 -9.901 1.00 39.71 343 MET B CA 1
ATOM 6570 C C . MET B 1 363 ? -15.452 5.432 -11.179 1.00 35.83 343 MET B C 1
ATOM 6571 O O . MET B 1 363 ? -14.477 6.138 -11.468 1.00 40.18 343 MET B O 1
ATOM 6576 N N . LEU B 1 364 ? -15.863 4.424 -11.949 1.00 32.97 344 LEU B N 1
ATOM 6577 C CA . LEU B 1 364 ? -15.210 4.138 -13.223 1.00 35.27 344 LEU B CA 1
ATOM 6578 C C . LEU B 1 364 ? -15.234 5.356 -14.138 1.00 37.64 344 LEU B C 1
ATOM 6579 O O . LEU B 1 364 ? -14.251 5.651 -14.826 1.00 38.94 344 LEU B O 1
ATOM 6584 N N . GLU B 1 365 ? -16.361 6.072 -14.165 1.00 35.81 345 GLU B N 1
ATOM 6585 C CA . GLU B 1 365 ? -16.493 7.203 -15.077 1.00 43.25 345 GLU B CA 1
ATOM 6586 C C . GLU B 1 365 ? -15.588 8.351 -14.663 1.00 49.08 345 GLU B C 1
ATOM 6587 O O . GLU B 1 365 ? -15.124 9.115 -15.518 1.00 46.85 345 GLU B O 1
ATOM 6593 N N . GLN B 1 366 ? -15.330 8.488 -13.357 1.00 37.78 346 GLN B N 1
ATOM 6594 C CA . GLN B 1 366 ? -14.400 9.502 -12.876 1.00 37.77 346 GLN B CA 1
ATOM 6595 C C . GLN B 1 366 ? -12.960 9.102 -13.153 1.00 38.48 346 GLN B C 1
ATOM 6596 O O . GLN B 1 366 ? -12.138 9.942 -13.532 1.00 44.32 346 GLN B O 1
ATOM 6602 N N . TRP B 1 367 ? -12.630 7.827 -12.959 1.00 32.56 347 TRP B N 1
ATOM 6603 C CA . TRP B 1 367 ? -11.295 7.360 -13.308 1.00 37.54 347 TRP B CA 1
ATOM 6604 C C . TRP B 1 367 ? -11.037 7.510 -14.806 1.00 42.85 347 TRP B C 1
ATOM 6605 O O . TRP B 1 367 ? -9.930 7.877 -15.217 1.00 41.84 347 TRP B O 1
ATOM 6616 N N . GLN B 1 368 ? -12.053 7.251 -15.632 1.00 39.82 348 GLN B N 1
ATOM 6617 C CA . GLN B 1 368 ? -11.869 7.317 -17.082 1.00 42.72 348 GLN B CA 1
ATOM 6618 C C . GLN B 1 368 ? -11.619 8.750 -17.542 1.00 44.86 348 GLN B C 1
ATOM 6619 O O . GLN B 1 368 ? -10.741 8.998 -18.378 1.00 48.78 348 GLN B O 1
ATOM 6625 N N . GLU B 1 369 ? -12.394 9.706 -17.026 1.00 41.81 349 GLU B N 1
ATOM 6626 C CA . GLU B 1 369 ? -12.187 11.094 -17.416 1.00 49.01 349 GLU B CA 1
ATOM 6627 C C . GLU B 1 369 ? -10.825 11.601 -16.965 1.00 51.66 349 GLU B C 1
ATOM 6628 O O . GLU B 1 369 ? -10.272 12.505 -17.598 1.00 49.62 349 GLU B O 1
ATOM 6634 N N . GLN B 1 370 ? -10.262 11.015 -15.907 1.00 43.24 350 GLN B N 1
ATOM 6635 C CA . GLN B 1 370 ? -8.956 11.411 -15.400 1.00 46.07 350 GLN B CA 1
ATOM 6636 C C . GLN B 1 370 ? -7.814 10.610 -16.007 1.00 43.74 350 GLN B C 1
ATOM 6637 O O . GLN B 1 370 ? -6.654 11.013 -15.871 1.00 46.05 350 GLN B O 1
ATOM 6643 N N . ASN B 1 371 ? -8.108 9.494 -16.669 1.00 41.37 351 ASN B N 1
ATOM 6644 C CA . ASN B 1 371 ? -7.080 8.663 -17.299 1.00 46.53 351 ASN B CA 1
ATOM 6645 C C . ASN B 1 371 ? -7.564 8.207 -18.673 1.00 49.21 351 ASN B C 1
ATOM 6646 O O . ASN B 1 371 ? -7.697 7.010 -18.934 1.00 44.77 351 ASN B O 1
ATOM 6651 N N . PRO B 1 372 ? -7.823 9.150 -19.589 1.00 46.67 352 PRO B N 1
ATOM 6652 C CA . PRO B 1 372 ? -8.420 8.761 -20.882 1.00 50.04 352 PRO B CA 1
ATOM 6653 C C . PRO B 1 372 ? -7.538 7.857 -21.724 1.00 43.91 352 PRO B C 1
ATOM 6654 O O . PRO B 1 372 ? -8.060 7.087 -22.538 1.00 42.09 352 PRO B O 1
ATOM 6658 N N . LYS B 1 373 ? -6.217 7.914 -21.551 1.00 53.60 353 LYS B N 1
ATOM 6659 C CA . LYS B 1 373 ? -5.345 6.997 -22.281 1.00 52.82 353 LYS B CA 1
ATOM 6660 C C . LYS B 1 373 ? -5.530 5.560 -21.815 1.00 52.90 353 LYS B C 1
ATOM 6661 O O . LYS B 1 373 ? -5.497 4.630 -22.628 1.00 52.43 353 LYS B O 1
ATOM 6667 N N . LEU B 1 374 ? -5.704 5.350 -20.507 1.00 49.36 354 LEU B N 1
ATOM 6668 C CA . LEU B 1 374 ? -5.839 3.987 -20.005 1.00 47.61 354 LEU B CA 1
ATOM 6669 C C . LEU B 1 374 ? -7.218 3.401 -20.268 1.00 43.36 354 LEU B C 1
ATOM 6670 O O . LEU B 1 374 ? -7.369 2.176 -20.234 1.00 44.66 354 LEU B O 1
ATOM 6675 N N . ALA B 1 375 ? -8.222 4.241 -20.516 1.00 47.62 355 ALA B N 1
ATOM 6676 C CA . ALA B 1 375 ? -9.577 3.751 -20.728 1.00 48.27 355 ALA B CA 1
ATOM 6677 C C . ALA B 1 375 ? -9.630 2.792 -21.916 1.00 51.04 355 ALA B C 1
ATOM 6678 O O . ALA B 1 375 ? -8.982 3.001 -22.944 1.00 45.14 355 ALA B O 1
ATOM 6680 N N . ASN B 1 376 ? -10.410 1.726 -21.752 1.00 42.94 356 ASN B N 1
ATOM 6681 C CA . ASN B 1 376 ? -10.542 0.634 -22.707 1.00 41.54 356 ASN B CA 1
ATOM 6682 C C . ASN B 1 376 ? -11.969 0.106 -22.600 1.00 41.59 356 ASN B C 1
ATOM 6683 O O . ASN B 1 376 ? -12.349 -0.425 -21.548 1.00 43.41 356 ASN B O 1
ATOM 6688 N N . PRO B 1 377 ? -12.788 0.240 -23.648 1.00 43.07 357 PRO B N 1
ATOM 6689 C CA . PRO B 1 377 ? -14.195 -0.180 -23.532 1.00 43.40 357 PRO B CA 1
ATOM 6690 C C . PRO B 1 377 ? -14.368 -1.672 -23.348 1.00 43.20 357 PRO B C 1
ATOM 6691 O O . PRO B 1 377 ? -15.331 -2.087 -22.694 1.00 40.91 357 PRO B O 1
ATOM 6695 N N . HIS B 1 378 ? -13.482 -2.490 -23.927 1.00 41.61 358 HIS B N 1
ATOM 6696 C CA . HIS B 1 378 ? -13.593 -3.936 -23.774 1.00 39.19 358 HIS B CA 1
ATOM 6697 C C . HIS B 1 378 ? -13.324 -4.347 -22.334 1.00 34.73 358 HIS B C 1
ATOM 6698 O O . HIS B 1 378 ? -14.072 -5.144 -21.757 1.00 37.35 358 HIS B O 1
ATOM 6705 N N . LEU B 1 379 ? -12.250 -3.814 -21.742 1.00 36.69 359 LEU B N 1
ATOM 6706 C CA . LEU B 1 379 ? -11.966 -4.081 -20.336 1.00 38.77 359 LEU B CA 1
ATOM 6707 C C . LEU B 1 379 ? -13.048 -3.494 -19.440 1.00 37.14 359 LEU B C 1
ATOM 6708 O O . LEU B 1 379 ? -13.412 -4.098 -18.424 1.00 39.40 359 LEU B O 1
ATOM 6713 N N . ALA B 1 380 ? -13.586 -2.325 -19.805 1.00 34.40 360 ALA B N 1
ATOM 6714 C CA . ALA B 1 380 ? -14.656 -1.741 -19.002 1.00 38.42 360 ALA B CA 1
ATOM 6715 C C . ALA B 1 380 ? -15.872 -2.659 -18.971 1.00 36.21 360 ALA B C 1
ATOM 6716 O O . ALA B 1 380 ? -16.477 -2.863 -17.913 1.00 33.10 360 ALA B O 1
ATOM 6718 N N . ALA B 1 381 ? -16.230 -3.245 -20.115 1.00 36.51 361 ALA B N 1
ATOM 6719 C CA . ALA B 1 381 ? -17.331 -4.203 -20.136 1.00 36.93 361 ALA B CA 1
ATOM 6720 C C . ALA B 1 381 ? -17.045 -5.427 -19.270 1.00 33.59 361 ALA B C 1
ATOM 6721 O O . ALA B 1 381 ? -17.952 -5.930 -18.596 1.00 32.02 361 ALA B O 1
ATOM 6723 N N . LEU B 1 382 ? -15.807 -5.934 -19.281 1.00 32.32 362 LEU B N 1
ATOM 6724 C CA . LEU B 1 382 ? -15.496 -7.097 -18.453 1.00 32.10 362 LEU B CA 1
ATOM 6725 C C . LEU B 1 382 ? -15.572 -6.762 -16.970 1.00 34.15 362 LEU B C 1
ATOM 6726 O O . LEU B 1 382 ? -15.944 -7.620 -16.163 1.00 31.84 362 LEU B O 1
ATOM 6731 N N . LEU B 1 383 ? -15.207 -5.537 -16.592 1.00 30.06 363 LEU B N 1
ATOM 6732 C CA . LEU B 1 383 ? -15.422 -5.098 -15.217 1.00 30.17 363 LEU B CA 1
ATOM 6733 C C . LEU B 1 383 ? -16.901 -5.159 -14.848 1.00 31.74 363 LEU B C 1
ATOM 6734 O O . LEU B 1 383 ? -17.270 -5.680 -13.786 1.00 32.32 363 LEU B O 1
ATOM 6739 N N . LYS B 1 384 ? -17.770 -4.638 -15.718 1.00 28.60 364 LYS B N 1
ATOM 6740 C CA . LYS B 1 384 ? -19.195 -4.651 -15.405 1.00 32.15 364 LYS B CA 1
ATOM 6741 C C . LYS B 1 384 ? -19.740 -6.076 -15.304 1.00 32.17 364 LYS B C 1
ATOM 6742 O O . LYS B 1 384 ? -20.538 -6.372 -14.405 1.00 29.85 364 LYS B O 1
ATOM 6748 N N . TRP B 1 385 ? -19.310 -6.984 -16.197 1.00 28.97 365 TRP B N 1
ATOM 6749 C CA . TRP B 1 385 ? -19.719 -8.378 -16.033 1.00 27.92 365 TRP B CA 1
ATOM 6750 C C . TRP B 1 385 ? -19.158 -8.988 -14.753 1.00 30.25 365 TRP B C 1
ATOM 6751 O O . TRP B 1 385 ? -19.843 -9.790 -14.103 1.00 28.50 365 TRP B O 1
ATOM 6762 N N . ALA B 1 386 ? -17.914 -8.653 -14.387 1.00 28.23 366 ALA B N 1
ATOM 6763 C CA . ALA B 1 386 ? -17.366 -9.152 -13.130 1.00 31.49 366 ALA B CA 1
ATOM 6764 C C . ALA B 1 386 ? -18.217 -8.697 -11.950 1.00 31.22 366 ALA B C 1
ATOM 6765 O O . ALA B 1 386 ? -18.447 -9.459 -11.004 1.00 30.74 366 ALA B O 1
ATOM 6767 N N . VAL B 1 387 ? -18.710 -7.462 -12.005 1.00 29.11 367 VAL B N 1
ATOM 6768 C CA . VAL B 1 387 ? -19.613 -6.963 -10.973 1.00 30.48 367 VAL B CA 1
ATOM 6769 C C . VAL B 1 387 ? -20.858 -7.834 -10.901 1.00 33.09 367 VAL B C 1
ATOM 6770 O O . VAL B 1 387 ? -21.291 -8.248 -9.817 1.00 29.70 367 VAL B O 1
ATOM 6774 N N . MET B 1 388 ? -21.473 -8.088 -12.058 1.00 30.39 368 MET B N 1
ATOM 6775 C CA . MET B 1 388 ? -22.715 -8.853 -12.092 1.00 26.93 368 MET B CA 1
ATOM 6776 C C . MET B 1 388 ? -22.518 -10.250 -11.533 1.00 29.88 368 MET B C 1
ATOM 6777 O O . MET B 1 388 ? -23.445 -10.818 -10.943 1.00 30.22 368 MET B O 1
ATOM 6782 N N . LEU B 1 389 ? -21.316 -10.805 -11.683 1.00 27.44 369 LEU B N 1
ATOM 6783 C CA . LEU B 1 389 ? -21.055 -12.206 -11.375 1.00 26.11 369 LEU B CA 1
ATOM 6784 C C . LEU B 1 389 ? -20.168 -12.413 -10.149 1.00 29.32 369 LEU B C 1
ATOM 6785 O O . LEU B 1 389 ? -19.778 -13.554 -9.871 1.00 28.37 369 LEU B O 1
ATOM 6790 N N . HIS B 1 390 ? -19.840 -11.354 -9.393 1.00 28.59 370 HIS B N 1
ATOM 6791 C CA . HIS B 1 390 ? -18.834 -11.551 -8.356 1.00 27.74 370 HIS B CA 1
ATOM 6792 C C . HIS B 1 390 ? -19.313 -12.420 -7.202 1.00 26.67 370 HIS B C 1
ATOM 6793 O O . HIS B 1 390 ? -18.465 -12.925 -6.464 1.00 28.84 370 HIS B O 1
ATOM 6800 N N . GLU B 1 391 ? -20.620 -12.630 -7.031 1.00 27.14 371 GLU B N 1
ATOM 6801 C CA . GLU B 1 391 ? -21.100 -13.487 -5.947 1.00 26.61 371 GLU B CA 1
ATOM 6802 C C . GLU B 1 391 ? -21.496 -14.890 -6.403 1.00 30.70 371 GLU B C 1
ATOM 6803 O O . GLU B 1 391 ? -22.159 -15.610 -5.636 1.00 26.70 371 GLU B O 1
ATOM 6809 N N . VAL B 1 392 ? -21.080 -15.327 -7.600 1.00 27.05 372 VAL B N 1
ATOM 6810 C CA . VAL B 1 392 ? -21.462 -16.686 -8.000 1.00 25.63 372 VAL B CA 1
ATOM 6811 C C . VAL B 1 392 ? -20.931 -17.731 -7.025 1.00 29.50 372 VAL B C 1
ATOM 6812 O O . VAL B 1 392 ? -21.537 -18.800 -6.872 1.00 29.99 372 VAL B O 1
ATOM 6816 N N . GLY B 1 393 ? -19.801 -17.458 -6.362 1.00 26.61 373 GLY B N 1
ATOM 6817 C CA . GLY B 1 393 ? -19.211 -18.367 -5.390 1.00 27.48 373 GLY B CA 1
ATOM 6818 C C . GLY B 1 393 ? -19.782 -18.331 -3.987 1.00 28.55 373 GLY B C 1
ATOM 6819 O O . GLY B 1 393 ? -19.299 -19.060 -3.109 1.00 30.22 373 GLY B O 1
ATOM 6820 N N . LEU B 1 394 ? -20.819 -17.523 -3.746 1.00 26.97 374 LEU B N 1
ATOM 6821 C CA . LEU B 1 394 ? -21.365 -17.381 -2.401 1.00 27.85 374 LEU B CA 1
ATOM 6822 C C . LEU B 1 394 ? -22.099 -18.632 -1.932 1.00 32.25 374 LEU B C 1
ATOM 6823 O O . LEU B 1 394 ? -22.206 -18.863 -0.719 1.00 31.82 374 LEU B O 1
ATOM 6828 N N . ASN B 1 395 ? -22.580 -19.462 -2.860 1.00 27.84 375 ASN B N 1
ATOM 6829 C CA . ASN B 1 395 ? -23.228 -20.704 -2.456 1.00 27.27 375 ASN B CA 1
ATOM 6830 C C . ASN B 1 395 ? -22.215 -21.694 -1.906 1.00 31.24 375 ASN B C 1
ATOM 6831 O O . ASN B 1 395 ? -22.546 -22.499 -1.029 1.00 34.46 375 ASN B O 1
ATOM 6836 N N . ILE B 1 396 ? -20.979 -21.645 -2.400 1.00 26.45 376 ILE B N 1
ATOM 6837 C CA . ILE B 1 396 ? -19.926 -22.469 -1.824 1.00 25.82 376 ILE B CA 1
ATOM 6838 C C . ILE B 1 396 ? -19.560 -21.964 -0.433 1.00 29.01 376 ILE B C 1
ATOM 6839 O O . ILE B 1 396 ? -19.610 -22.722 0.545 1.00 28.19 376 ILE B O 1
ATOM 6844 N N . ASN B 1 397 ? -19.207 -20.683 -0.310 1.00 26.38 377 ASN B N 1
ATOM 6845 C CA . ASN B 1 397 ? -18.936 -20.180 1.034 1.00 24.97 377 ASN B CA 1
ATOM 6846 C C . ASN B 1 397 ? -18.845 -18.658 1.032 1.00 30.12 377 ASN B C 1
ATOM 6847 O O . ASN B 1 397 ? -18.258 -18.067 0.126 1.00 27.49 377 ASN B O 1
ATOM 6852 N N . HIS B 1 398 ? -19.424 -18.043 2.066 1.00 28.66 378 HIS B N 1
ATOM 6853 C CA . HIS B 1 398 ? -19.078 -16.664 2.411 1.00 31.75 378 HIS B CA 1
ATOM 6854 C C . HIS B 1 398 ? -17.578 -16.532 2.648 1.00 31.79 378 HIS B C 1
ATOM 6855 O O . HIS B 1 398 ? -16.940 -15.584 2.173 1.00 31.02 378 HIS B O 1
ATOM 6862 N N . SER B 1 399 ? -16.996 -17.491 3.368 1.00 34.18 379 SER B N 1
ATOM 6863 C CA . SER B 1 399 ? -15.565 -17.486 3.658 1.00 35.09 379 SER B CA 1
ATOM 6864 C C . SER B 1 399 ? -14.766 -17.814 2.399 1.00 34.05 379 SER B C 1
ATOM 6865 O O . SER B 1 399 ? -14.868 -18.925 1.862 1.00 31.70 379 SER B O 1
ATOM 6868 N N . GLY B 1 400 ? -13.953 -16.860 1.941 1.00 33.80 380 GLY B N 1
ATOM 6869 C CA . GLY B 1 400 ? -13.202 -17.060 0.717 1.00 36.39 380 GLY B CA 1
ATOM 6870 C C . GLY B 1 400 ? -14.015 -16.920 -0.548 1.00 35.20 380 GLY B C 1
ATOM 6871 O O . GLY B 1 400 ? -13.599 -17.423 -1.596 1.00 34.37 380 GLY B O 1
ATOM 6872 N N . MET B 1 401 ? -15.166 -16.242 -0.478 1.00 29.52 381 MET B N 1
ATOM 6873 C CA . MET B 1 401 ? -16.063 -16.137 -1.628 1.00 30.15 381 MET B CA 1
ATOM 6874 C C . MET B 1 401 ? -15.346 -15.635 -2.874 1.00 34.57 381 MET B C 1
ATOM 6875 O O . MET B 1 401 ? -15.653 -16.071 -3.986 1.00 31.08 381 MET B O 1
ATOM 6880 N N . HIS B 1 402 ? -14.402 -14.703 -2.717 1.00 31.25 382 HIS B N 1
ATOM 6881 C CA . HIS B 1 402 ? -13.732 -14.167 -3.895 1.00 30.75 382 HIS B CA 1
ATOM 6882 C C . HIS B 1 402 ? -12.960 -15.261 -4.626 1.00 34.54 382 HIS B C 1
ATOM 6883 O O . HIS B 1 402 ? -12.935 -15.294 -5.864 1.00 31.51 382 HIS B O 1
ATOM 6890 N N . ARG B 1 403 ? -12.348 -16.185 -3.882 1.00 31.81 383 ARG B N 1
ATOM 6891 C CA . ARG B 1 403 ? -11.668 -17.299 -4.536 1.00 32.29 383 ARG B CA 1
ATOM 6892 C C . ARG B 1 403 ? -12.671 -18.256 -5.173 1.00 32.45 383 ARG B C 1
ATOM 6893 O O . ARG B 1 403 ? -12.451 -18.737 -6.292 1.00 32.17 383 ARG B O 1
ATOM 6901 N N . HIS B 1 404 ? -13.782 -18.542 -4.479 1.00 29.10 384 HIS B N 1
ATOM 6902 C CA . HIS B 1 404 ? -14.757 -19.495 -5.017 1.00 30.73 384 HIS B CA 1
ATOM 6903 C C . HIS B 1 404 ? -15.434 -18.947 -6.269 1.00 30.97 384 HIS B C 1
ATOM 6904 O O . HIS B 1 404 ? -15.640 -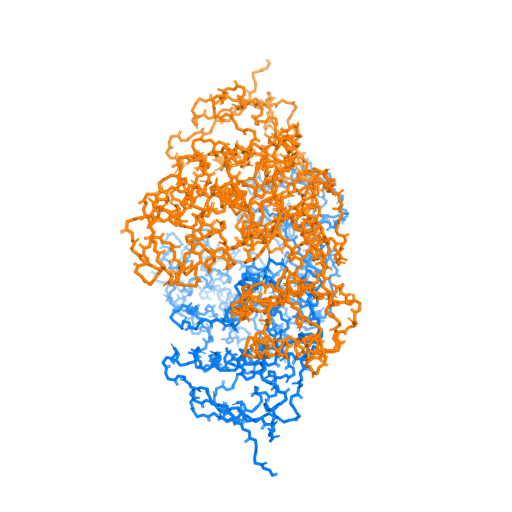19.682 -7.242 1.00 30.64 384 HIS B O 1
ATOM 6911 N N . SER B 1 405 ? -15.796 -17.662 -6.267 1.00 28.08 385 SER B N 1
ATOM 6912 C CA . SER B 1 405 ? -16.367 -17.069 -7.473 1.00 30.06 385 SER B CA 1
ATOM 6913 C C . SER B 1 405 ? -15.383 -17.132 -8.636 1.00 31.90 385 SER B C 1
ATOM 6914 O O . SER B 1 405 ? -15.764 -17.450 -9.771 1.00 29.96 385 SER B O 1
ATOM 6917 N N . ALA B 1 406 ? -14.112 -16.820 -8.375 1.00 27.03 386 ALA B N 1
ATOM 6918 C CA . ALA B 1 406 ? -13.107 -16.887 -9.428 1.00 28.95 386 ALA B CA 1
ATOM 6919 C C . ALA B 1 406 ? -12.960 -18.309 -9.950 1.00 30.57 386 ALA B C 1
ATOM 6920 O O . ALA B 1 406 ? -12.802 -18.522 -11.159 1.00 28.95 386 ALA B O 1
ATOM 6922 N N . TYR B 1 407 ? -13.008 -19.293 -9.048 1.00 28.47 387 TYR B N 1
ATOM 6923 C CA . TYR B 1 407 ? -12.946 -20.689 -9.477 1.00 27.14 387 TYR B CA 1
ATOM 6924 C C . TYR B 1 407 ? -14.069 -21.015 -10.457 1.00 30.04 387 TYR B C 1
ATOM 6925 O O . TYR B 1 407 ? -13.826 -21.606 -11.518 1.00 31.45 387 TYR B O 1
ATOM 6934 N N . ILE B 1 408 ? -15.302 -20.621 -10.129 1.00 27.17 388 ILE B N 1
ATOM 6935 C CA . ILE B 1 408 ? -16.426 -20.873 -11.030 1.00 29.24 388 ILE B CA 1
ATOM 6936 C C . ILE B 1 408 ? -16.227 -20.137 -12.354 1.00 29.89 388 ILE B C 1
ATOM 6937 O O . ILE B 1 408 ? -16.377 -20.719 -13.435 1.00 32.87 388 ILE B O 1
ATOM 6942 N N . LEU B 1 409 ? -15.868 -18.851 -12.301 1.00 25.80 389 LEU B N 1
ATOM 6943 C CA . LEU B 1 409 ? -15.765 -18.082 -13.544 1.00 29.06 389 LEU B CA 1
ATOM 6944 C C . LEU B 1 409 ? -14.635 -18.588 -14.441 1.00 32.82 389 LEU B C 1
ATOM 6945 O O . LEU B 1 409 ? -14.753 -18.551 -15.678 1.00 33.03 389 LEU B O 1
ATOM 6950 N N . GLN B 1 410 ? -13.542 -19.060 -13.836 1.00 26.34 390 GLN B N 1
ATOM 6951 C CA . GLN B 1 410 ? -12.365 -19.469 -14.595 1.00 35.57 390 GLN B CA 1
ATOM 6952 C C . GLN B 1 410 ? -12.574 -20.828 -15.264 1.00 33.70 390 GLN B C 1
ATOM 6953 O O . GLN B 1 410 ? -12.091 -21.063 -16.379 1.00 29.93 390 GLN B O 1
ATOM 6959 N N . ASN B 1 411 ? -13.309 -21.726 -14.611 1.00 29.20 391 ASN B N 1
ATOM 6960 C CA . ASN B 1 411 ? -13.400 -23.116 -15.043 1.00 30.89 391 ASN B CA 1
ATOM 6961 C C . ASN B 1 411 ? -14.709 -23.466 -15.733 1.00 29.52 391 ASN B C 1
ATOM 6962 O O . ASN B 1 411 ? -14.828 -24.573 -16.264 1.00 31.21 391 ASN B O 1
ATOM 6967 N N . SER B 1 412 ? -15.694 -22.569 -15.729 1.00 27.92 392 SER B N 1
ATOM 6968 C CA . SER B 1 412 ? -16.960 -22.838 -16.392 1.00 31.21 392 SER B CA 1
ATOM 6969 C C . SER B 1 412 ? -16.826 -22.697 -17.909 1.00 32.47 392 SER B C 1
ATOM 6970 O O . SER B 1 412 ? -15.853 -22.146 -18.423 1.00 29.53 392 SER B O 1
ATOM 6973 N N . ASP B 1 413 ? -17.825 -23.214 -18.624 1.00 29.40 393 ASP B N 1
ATOM 6974 C CA . ASP B 1 413 ? -17.954 -22.999 -20.066 1.00 32.93 393 ASP B CA 1
ATOM 6975 C C . ASP B 1 413 ? -18.935 -21.847 -20.276 1.00 31.91 393 ASP B C 1
ATOM 6976 O O . ASP B 1 413 ? -20.148 -22.017 -20.110 1.00 39.41 393 ASP B O 1
ATOM 6981 N N . LEU B 1 414 ? -18.416 -20.670 -20.606 1.00 30.52 394 LEU B N 1
ATOM 6982 C CA . LEU B 1 414 ? -19.223 -19.449 -20.647 1.00 30.15 394 LEU B CA 1
ATOM 6983 C C . LEU B 1 414 ? -19.393 -18.921 -22.064 1.00 31.24 394 LEU B C 1
ATOM 6984 O O . LEU B 1 414 ? -18.505 -18.208 -22.565 1.00 32.73 394 LEU B O 1
ATOM 6989 N N . PRO B 1 415 ? -20.519 -19.189 -22.729 1.00 29.70 395 PRO B N 1
ATOM 6990 C CA . PRO B 1 415 ? -20.758 -18.577 -24.047 1.00 26.70 395 PRO B CA 1
ATOM 6991 C C . PRO B 1 415 ? -20.658 -17.059 -23.968 1.00 30.53 395 PRO B C 1
ATOM 6992 O O . PRO B 1 415 ? -21.118 -16.438 -23.003 1.00 29.93 395 PRO B O 1
ATOM 6996 N N . GLY B 1 416 ? -20.019 -16.475 -24.976 1.00 29.76 396 GLY B N 1
ATOM 6997 C CA . GLY B 1 416 ? -19.818 -15.044 -25.056 1.00 33.14 396 GLY B CA 1
ATOM 6998 C C . GLY B 1 416 ? -18.503 -14.544 -24.496 1.00 30.27 396 GLY B C 1
ATOM 6999 O O . GLY B 1 416 ? -18.198 -13.360 -24.656 1.00 32.16 396 GLY B O 1
ATOM 7000 N N . PHE B 1 417 ? -17.714 -15.401 -23.856 1.00 28.64 397 PHE B N 1
ATOM 7001 C CA . PHE B 1 417 ? -16.429 -15.017 -23.285 1.00 32.07 397 PHE B CA 1
ATOM 7002 C C . PHE B 1 417 ? -15.379 -16.000 -23.765 1.00 31.07 397 PHE B C 1
ATOM 7003 O O . PHE B 1 417 ? -15.526 -17.201 -23.543 1.00 34.68 397 PHE B O 1
ATOM 7011 N N . ASN B 1 418 ? -14.310 -15.509 -24.380 1.00 34.36 398 ASN B N 1
ATOM 7012 C CA . ASN B 1 418 ? -13.245 -16.437 -24.730 1.00 37.68 398 ASN B CA 1
ATOM 7013 C C . ASN B 1 418 ? -12.382 -16.686 -23.493 1.00 42.59 398 ASN B C 1
ATOM 7014 O O . ASN B 1 418 ? -12.629 -16.139 -22.410 1.00 38.26 398 ASN B O 1
ATOM 7019 N N . GLN B 1 419 ? -11.370 -17.542 -23.637 1.00 38.95 399 GLN B N 1
ATOM 7020 C CA . GLN B 1 419 ? -10.599 -17.955 -22.467 1.00 43.68 399 GLN B CA 1
ATOM 7021 C C . GLN B 1 419 ? -9.947 -16.753 -21.786 1.00 42.03 399 GLN B C 1
ATOM 7022 O O . GLN B 1 419 ? -9.980 -16.633 -20.558 1.00 41.43 399 GLN B O 1
ATOM 7028 N N . GLU B 1 420 ? -9.356 -15.853 -22.572 1.00 41.72 400 GLU B N 1
ATOM 7029 C CA . GLU B 1 420 ? -8.680 -14.689 -21.998 1.00 46.96 400 GLU B CA 1
ATOM 7030 C C . GLU B 1 420 ? -9.667 -13.767 -21.289 1.00 45.81 400 GLU B C 1
ATOM 7031 O O . GLU B 1 420 ? -9.371 -13.227 -20.213 1.00 38.84 400 GLU B O 1
ATOM 7037 N N . GLN B 1 421 ? -10.838 -13.546 -21.897 1.00 40.45 401 GLN B N 1
ATOM 7038 C CA . GLN B 1 421 ? -11.845 -12.698 -21.263 1.00 41.82 401 GLN B CA 1
ATOM 7039 C C . GLN B 1 421 ? -12.370 -13.343 -19.987 1.00 39.69 401 GLN B C 1
ATOM 7040 O O . GLN B 1 421 ? -12.590 -12.659 -18.980 1.00 34.22 401 GLN B O 1
ATOM 7046 N N . GLN B 1 422 ? -12.564 -14.665 -20.008 1.00 32.42 402 GLN B N 1
ATOM 7047 C CA . GLN B 1 422 ? -12.975 -15.367 -18.798 1.00 37.48 402 GLN B CA 1
ATOM 7048 C C . GLN B 1 422 ? -11.932 -15.237 -17.700 1.00 37.20 402 GLN B C 1
ATOM 7049 O O . GLN B 1 422 ? -12.272 -15.039 -16.527 1.00 36.80 402 GLN B O 1
ATOM 7055 N N . MET B 1 423 ? -10.654 -15.386 -18.057 1.00 36.09 403 MET B N 1
ATOM 7056 C CA . MET B 1 423 ? -9.604 -15.310 -17.052 1.00 33.45 403 MET B CA 1
ATOM 7057 C C . MET B 1 423 ? -9.481 -13.898 -16.499 1.00 35.96 403 MET B C 1
ATOM 7058 O O . MET B 1 423 ? -9.186 -13.712 -15.313 1.00 34.37 403 MET B O 1
ATOM 7063 N N . LEU B 1 424 ? -9.711 -12.892 -17.344 1.00 37.43 404 LEU B N 1
ATOM 7064 C CA . LEU B 1 424 ? -9.670 -11.513 -16.865 1.00 34.60 404 LEU B CA 1
ATOM 7065 C C . LEU B 1 424 ? -10.789 -11.258 -15.858 1.00 34.59 404 LEU B C 1
ATOM 7066 O O . LEU B 1 424 ? -10.555 -10.680 -14.790 1.00 33.15 404 LEU B O 1
ATOM 7071 N N . MET B 1 425 ? -12.017 -11.688 -16.180 1.00 33.71 405 MET B N 1
ATOM 7072 C CA . MET B 1 425 ? -13.134 -11.534 -15.246 1.00 34.99 405 MET B CA 1
ATOM 7073 C C . MET B 1 425 ? -12.850 -12.255 -13.939 1.00 34.73 405 MET B C 1
ATOM 7074 O O . MET B 1 425 ? -13.053 -11.701 -12.848 1.00 31.54 405 MET B O 1
ATOM 7079 N N . ALA B 1 426 ? -12.406 -13.515 -14.036 1.00 30.39 406 ALA B N 1
ATOM 7080 C CA . ALA B 1 426 ? -12.059 -14.285 -12.848 1.00 32.83 406 ALA B CA 1
ATOM 7081 C C . ALA B 1 426 ? -10.963 -13.601 -12.045 1.00 33.87 406 ALA B C 1
ATOM 7082 O O . ALA B 1 426 ? -10.988 -13.630 -10.809 1.00 34.25 406 ALA B O 1
ATOM 7084 N N . THR B 1 427 ? -10.002 -12.976 -12.730 1.00 31.94 407 THR B N 1
ATOM 7085 C CA . THR B 1 427 ? -8.898 -12.318 -12.038 1.00 35.31 407 THR B CA 1
ATOM 7086 C C . THR B 1 427 ? -9.375 -11.075 -11.294 1.00 34.71 407 THR B C 1
ATOM 7087 O O . THR B 1 427 ? -8.952 -10.827 -10.157 1.00 37.02 407 THR B O 1
ATOM 7091 N N . LEU B 1 428 ? -10.266 -10.290 -11.907 1.00 32.05 408 LEU B N 1
ATOM 7092 C CA . LEU B 1 428 ? -10.852 -9.157 -11.197 1.00 29.61 408 LEU B CA 1
ATOM 7093 C C . LEU B 1 428 ? -11.588 -9.627 -9.949 1.00 31.78 408 LEU B C 1
ATOM 7094 O O . LEU B 1 428 ? -11.426 -9.062 -8.863 1.00 31.99 408 LEU B O 1
ATOM 7099 N N . VAL B 1 429 ? -12.400 -10.677 -10.081 1.00 31.94 409 VAL B N 1
ATOM 7100 C CA . VAL B 1 429 ? -13.140 -11.182 -8.931 1.00 31.42 409 VAL B CA 1
ATOM 7101 C C . VAL B 1 429 ? -12.186 -11.762 -7.894 1.00 36.29 409 VAL B C 1
ATOM 7102 O O . VAL B 1 429 ? -12.371 -11.569 -6.687 1.00 35.77 409 VAL B O 1
ATOM 7106 N N . ARG B 1 430 ? -11.149 -12.477 -8.345 1.00 33.31 410 ARG B N 1
ATOM 7107 C CA . ARG B 1 430 ? -10.215 -13.090 -7.409 1.00 33.23 410 ARG B CA 1
ATOM 7108 C C . ARG B 1 430 ? -9.532 -12.051 -6.534 1.00 32.96 410 ARG B C 1
ATOM 7109 O O . ARG B 1 430 ? -9.226 -12.327 -5.371 1.00 34.21 410 ARG B O 1
ATOM 7117 N N . TYR B 1 431 ? -9.287 -10.860 -7.072 1.00 31.79 411 TYR B N 1
ATOM 7118 C CA . TYR B 1 431 ? -8.534 -9.825 -6.382 1.00 33.37 411 TYR B CA 1
ATOM 7119 C C . TYR B 1 431 ? -9.425 -8.815 -5.674 1.00 33.90 411 TYR B C 1
ATOM 7120 O O . TYR B 1 431 ? -8.928 -7.774 -5.238 1.00 35.32 411 TYR B O 1
ATOM 7129 N N . HIS B 1 432 ? -10.724 -9.078 -5.550 1.00 29.42 412 HIS B N 1
ATOM 7130 C CA . HIS B 1 432 ? -11.611 -8.038 -5.043 1.00 32.84 412 HIS B CA 1
ATOM 7131 C C . HIS B 1 432 ? -11.759 -8.054 -3.521 1.00 36.00 412 HIS B C 1
ATOM 7132 O O . HIS B 1 432 ? -12.396 -7.146 -2.976 1.00 33.10 412 HIS B O 1
ATOM 7139 N N . ARG B 1 433 ? -11.151 -9.025 -2.832 1.00 33.66 413 ARG B N 1
ATOM 7140 C CA . ARG B 1 433 ? -11.114 -9.085 -1.373 1.00 40.98 413 ARG B CA 1
ATOM 7141 C C . ARG B 1 433 ? -9.711 -9.460 -0.917 1.00 37.86 413 ARG B C 1
ATOM 7142 O O . ARG B 1 433 ? -8.948 -10.094 -1.654 1.00 38.72 413 ARG B O 1
ATOM 7150 N N . LYS B 1 434 ? -9.379 -9.044 0.308 1.00 38.99 414 LYS B N 1
ATOM 7151 C CA . LYS B 1 434 ? -8.203 -9.517 1.034 1.00 38.03 414 LYS B CA 1
ATOM 7152 C C . LYS B 1 434 ? -6.904 -8.996 0.427 1.00 45.27 414 LYS B C 1
ATOM 7153 O O . LYS B 1 434 ? -6.917 -8.031 -0.345 1.00 45.58 414 LYS B O 1
ATOM 7159 N N . ALA B 1 435 ? -5.782 -9.633 0.767 1.00 45.32 415 ALA B N 1
ATOM 7160 C CA . ALA B 1 435 ? -4.473 -9.114 0.383 1.00 44.97 415 ALA B CA 1
ATOM 7161 C C . ALA B 1 435 ? -4.302 -9.093 -1.131 1.00 49.95 415 ALA B C 1
ATOM 7162 O O . ALA B 1 435 ? -4.805 -9.958 -1.854 1.00 42.27 415 ALA B O 1
ATOM 7164 N N . ILE B 1 436 ? -3.559 -8.094 -1.602 1.00 45.95 416 ILE B N 1
ATOM 7165 C CA . ILE B 1 436 ? -3.346 -7.850 -3.025 1.00 53.14 416 ILE B CA 1
ATOM 7166 C C . ILE B 1 436 ? -1.913 -8.242 -3.361 1.00 52.61 416 ILE B C 1
ATOM 7167 O O . ILE B 1 436 ? -0.963 -7.637 -2.851 1.00 55.32 416 ILE B O 1
ATOM 7172 N N . LYS B 1 437 ? -1.753 -9.252 -4.215 1.00 55.51 417 LYS B N 1
ATOM 7173 C CA . LYS B 1 437 ? -0.439 -9.771 -4.594 1.00 55.27 417 LYS B CA 1
ATOM 7174 C C . LYS B 1 437 ? -0.315 -9.694 -6.113 1.00 55.37 417 LYS B C 1
ATOM 7175 O O . LYS B 1 437 ? -0.627 -10.653 -6.823 1.00 54.37 417 LYS B O 1
ATOM 7181 N N . LEU B 1 438 ? 0.163 -8.546 -6.604 1.00 57.60 418 LEU B N 1
ATOM 7182 C CA . LEU B 1 438 ? 0.249 -8.320 -8.042 1.00 54.01 418 LEU B CA 1
ATOM 7183 C C . LEU B 1 438 ? 1.197 -9.292 -8.733 1.00 62.02 418 LEU B C 1
ATOM 7184 O O . LEU B 1 438 ? 1.085 -9.489 -9.947 1.00 57.84 418 LEU B O 1
ATOM 7189 N N . ASP B 1 439 ? 2.114 -9.917 -7.991 1.00 70.19 419 ASP B N 1
ATOM 7190 C CA . ASP B 1 439 ? 3.045 -10.874 -8.579 1.00 69.07 419 ASP B CA 1
ATOM 7191 C C . ASP B 1 439 ? 2.394 -12.211 -8.910 1.00 62.51 419 ASP B C 1
ATOM 7192 O O . ASP B 1 439 ? 3.038 -13.048 -9.550 1.00 65.59 419 ASP B O 1
ATOM 7197 N N . ASP B 1 440 ? 1.147 -12.433 -8.497 1.00 55.66 420 ASP B N 1
ATOM 7198 C CA . ASP B 1 440 ? 0.401 -13.628 -8.865 1.00 57.87 420 ASP B CA 1
ATOM 7199 C C . ASP B 1 440 ? -0.562 -13.376 -10.013 1.00 55.18 420 ASP B C 1
ATOM 7200 O O . ASP B 1 440 ? -1.413 -14.227 -10.292 1.00 53.59 420 ASP B O 1
ATOM 7205 N N . LEU B 1 441 ? -0.448 -12.207 -10.644 1.00 57.08 421 LEU B N 1
ATOM 7206 C CA . LEU B 1 441 ? -1.372 -11.845 -11.749 1.00 55.37 421 LEU B CA 1
ATOM 7207 C C . LEU B 1 441 ? -1.106 -12.749 -12.954 1.00 54.24 421 LEU B C 1
ATOM 7208 O O . LEU B 1 441 ? 0.074 -12.938 -13.299 1.00 56.54 421 LEU B O 1
ATOM 7213 N N . PRO B 1 442 ? -2.144 -13.315 -13.603 1.00 52.37 422 PRO B N 1
ATOM 7214 C CA . PRO B 1 442 ? -1.948 -14.107 -14.813 1.00 53.14 422 PRO B CA 1
ATOM 7215 C C . PRO B 1 442 ? -1.389 -13.219 -15.930 1.00 57.03 422 PRO B C 1
ATOM 7216 O O . PRO B 1 442 ? -1.617 -12.025 -15.892 1.00 55.79 422 PRO B O 1
ATOM 7220 N N . ARG B 1 443 ? -0.675 -13.813 -16.887 1.00 55.85 423 ARG B N 1
ATOM 7221 C CA . ARG B 1 443 ? -0.164 -13.030 -18.044 1.00 63.04 423 ARG B CA 1
ATOM 7222 C C . ARG B 1 443 ? -1.172 -13.147 -19.192 1.00 54.11 423 ARG B C 1
ATOM 7223 O O . ARG B 1 443 ? -1.539 -14.281 -19.543 1.00 52.72 423 ARG B O 1
ATOM 7225 N N . PHE B 1 444 ? -1.605 -12.009 -19.735 1.00 50.57 424 PHE B N 1
ATOM 7226 C CA . PHE B 1 444 ? -2.617 -12.009 -20.820 1.00 52.48 424 PHE B CA 1
ATOM 7227 C C . PHE B 1 444 ? -1.942 -11.653 -22.146 1.00 50.23 424 PHE B C 1
ATOM 7228 O O . PHE B 1 444 ? -1.037 -10.798 -22.144 1.00 51.55 424 PHE B O 1
ATOM 7236 N N . THR B 1 445 ? -2.366 -12.291 -23.239 1.00 52.83 425 THR B N 1
ATOM 7237 C CA . THR B 1 445 ? -1.816 -11.974 -24.551 1.00 54.94 425 THR B CA 1
ATOM 7238 C C . THR B 1 445 ? -2.199 -10.563 -24.973 1.00 59.00 425 THR B C 1
ATOM 7239 O O . THR B 1 445 ? -1.365 -9.814 -25.495 1.00 66.36 425 THR B O 1
ATOM 7243 N N . LEU B 1 446 ? -3.448 -10.170 -24.724 1.00 50.88 426 LEU B N 1
ATOM 7244 C CA . LEU B 1 446 ? -3.975 -8.897 -25.195 1.00 56.54 426 LEU B CA 1
ATOM 7245 C C . LEU B 1 446 ? -4.004 -7.825 -24.111 1.00 59.86 426 LEU B C 1
ATOM 7246 O O . LEU B 1 446 ? -3.557 -6.696 -24.340 1.00 63.59 426 LEU B O 1
ATOM 7248 N N . PHE B 1 447 ? -4.513 -8.157 -22.929 1.00 50.43 427 PHE B N 1
ATOM 7249 C CA . PHE B 1 447 ? -4.824 -7.150 -21.923 1.00 52.46 427 PHE B CA 1
ATOM 7250 C C . PHE B 1 447 ? -3.561 -6.692 -21.206 1.00 52.69 427 PHE B C 1
ATOM 7251 O O . PHE B 1 447 ? -2.739 -7.512 -20.785 1.00 55.44 427 PHE B O 1
ATOM 7259 N N . ARG B 1 448 ? -3.415 -5.377 -21.061 1.00 57.27 428 ARG B N 1
ATOM 7260 C CA . ARG B 1 448 ? -2.230 -4.776 -20.464 1.00 57.24 428 ARG B CA 1
A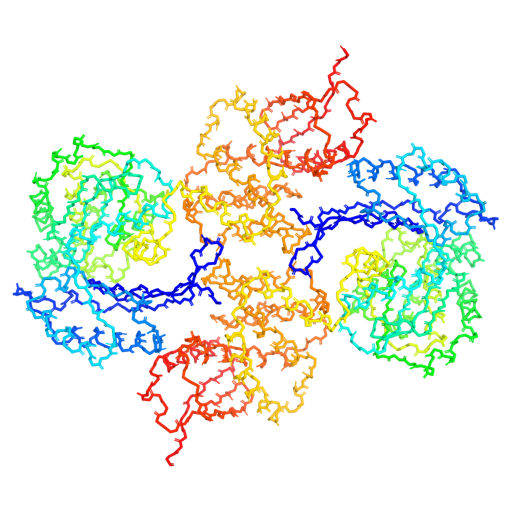TOM 7261 C C . ARG B 1 448 ? -2.469 -4.485 -18.987 1.00 52.29 428 ARG B C 1
ATOM 7262 O O . ARG B 1 448 ? -3.516 -3.940 -18.617 1.00 48.30 428 ARG B O 1
ATOM 7270 N N . LYS B 1 449 ? -1.480 -4.829 -18.157 1.00 48.33 429 LYS B N 1
ATOM 7271 C CA . LYS B 1 449 ? -1.586 -4.658 -16.710 1.00 57.34 429 LYS B CA 1
ATOM 7272 C C . LYS B 1 449 ? -1.980 -3.232 -16.339 1.00 50.10 429 LYS B C 1
ATOM 7273 O O . LYS B 1 449 ? -2.875 -3.016 -15.516 1.00 48.80 429 LYS B O 1
ATOM 7279 N N . LYS B 1 450 ? -1.338 -2.242 -16.960 1.00 52.47 430 LYS B N 1
ATOM 7280 C CA . LYS B 1 450 ? -1.624 -0.851 -16.630 1.00 52.86 430 LYS B CA 1
ATOM 7281 C C . LYS B 1 450 ? -3.070 -0.477 -16.923 1.00 46.79 430 LYS B C 1
ATOM 7282 O O . LYS B 1 450 ? -3.568 0.508 -16.372 1.00 44.12 430 LYS B O 1
ATOM 7288 N N . GLN B 1 451 ? -3.763 -1.253 -17.751 1.00 47.87 431 GLN B N 1
ATOM 7289 C CA . GLN B 1 451 ? -5.141 -0.929 -18.085 1.00 46.08 431 GLN B CA 1
ATOM 7290 C C . GLN B 1 451 ? -6.159 -1.651 -17.214 1.00 48.23 431 GLN B C 1
ATOM 7291 O O . GLN B 1 451 ? -7.259 -1.122 -17.012 1.00 43.01 431 GLN B O 1
ATOM 7297 N N . PHE B 1 452 ? -5.840 -2.842 -16.692 1.00 45.07 432 PHE B N 1
ATOM 7298 C CA . PHE B 1 452 ? -6.817 -3.551 -15.872 1.00 42.53 432 PHE B CA 1
ATOM 7299 C C . PHE B 1 452 ? -6.549 -3.449 -14.374 1.00 42.12 432 PHE B C 1
ATOM 7300 O O . PHE B 1 452 ? -7.471 -3.697 -13.591 1.00 40.76 432 PHE B O 1
ATOM 7308 N N . LEU B 1 453 ? -5.340 -3.064 -13.952 1.00 42.04 433 LEU B N 1
ATOM 7309 C CA . LEU B 1 453 ? -5.106 -2.838 -12.525 1.00 45.48 433 LEU B CA 1
ATOM 7310 C C . LEU B 1 453 ? -6.078 -1.831 -11.923 1.00 39.25 433 LEU B C 1
ATOM 7311 O O . LEU B 1 453 ? -6.628 -2.111 -10.843 1.00 38.50 433 LEU B O 1
ATOM 7316 N N . PRO B 1 454 ? -6.339 -0.668 -12.534 1.00 39.82 434 PRO B N 1
ATOM 7317 C CA . PRO B 1 454 ? -7.347 0.233 -11.951 1.00 38.91 434 PRO B CA 1
ATOM 7318 C C . PRO B 1 454 ? -8.736 -0.378 -11.895 1.00 36.72 434 PRO B C 1
ATOM 7319 O O . PRO B 1 454 ? -9.548 0.040 -11.063 1.00 35.41 434 PRO B O 1
ATOM 7323 N N . LEU B 1 455 ? -9.027 -1.363 -12.746 1.00 37.31 435 LEU B N 1
ATOM 7324 C CA . LEU B 1 455 ? -10.300 -2.073 -12.665 1.00 37.86 435 LEU B CA 1
ATOM 7325 C C . LEU B 1 455 ? -10.396 -2.912 -11.395 1.00 38.67 435 LEU B C 1
ATOM 7326 O O . LEU B 1 455 ? -11.486 -3.049 -10.824 1.00 34.63 435 LEU B O 1
ATOM 7331 N N . ILE B 1 456 ? -9.278 -3.484 -10.942 1.00 33.41 436 ILE B N 1
ATOM 7332 C CA . ILE B 1 456 ? -9.260 -4.160 -9.648 1.00 33.04 436 ILE B CA 1
ATOM 7333 C C . ILE B 1 456 ? -9.546 -3.166 -8.530 1.00 36.41 436 ILE B C 1
ATOM 7334 O O . ILE B 1 456 ? -10.345 -3.429 -7.625 1.00 32.76 436 ILE B O 1
ATOM 7339 N N . GLN B 1 457 ? -8.889 -2.008 -8.572 1.00 35.33 437 GLN B N 1
ATOM 7340 C CA . GLN B 1 457 ? -9.109 -1.023 -7.524 1.00 34.63 437 GLN B CA 1
ATOM 7341 C C . GLN B 1 457 ? -10.567 -0.586 -7.501 1.00 36.87 437 GLN B C 1
ATOM 7342 O O . GLN B 1 457 ? -11.164 -0.442 -6.429 1.00 33.92 437 GLN B O 1
ATOM 7348 N N . LEU B 1 458 ? -11.171 -0.437 -8.678 1.00 32.17 438 LEU B N 1
ATOM 7349 C CA . LEU B 1 458 ? -12.579 0.040 -8.747 1.00 34.75 438 LEU B CA 1
ATOM 7350 C C . LEU B 1 458 ? -13.534 -1.014 -8.172 1.00 30.60 438 LEU B C 1
ATOM 7351 O O . LEU B 1 458 ? -14.438 -0.629 -7.414 1.00 33.29 438 LEU B O 1
ATOM 7356 N N . LEU B 1 459 ? -13.355 -2.284 -8.541 1.00 29.79 439 LEU B N 1
ATOM 7357 C CA . LEU B 1 459 ? -14.278 -3.356 -8.078 1.00 29.22 439 LEU B CA 1
ATOM 7358 C C . LEU B 1 459 ? -14.165 -3.491 -6.557 1.00 30.43 439 LEU B C 1
ATOM 7359 O O . LEU B 1 459 ? -15.204 -3.577 -5.891 1.00 32.08 439 LEU B O 1
ATOM 7364 N N . ARG B 1 460 ? -12.936 -3.506 -6.046 1.00 30.21 440 ARG B N 1
ATOM 7365 C CA . ARG B 1 460 ? -12.719 -3.614 -4.581 1.00 31.88 440 ARG B CA 1
ATOM 7366 C C . ARG B 1 460 ? -13.516 -2.513 -3.881 1.00 33.18 440 ARG B C 1
ATOM 7367 O O . ARG B 1 460 ? -14.217 -2.825 -2.906 1.00 29.75 440 ARG B O 1
ATOM 7375 N N . LEU B 1 461 ? -13.411 -1.275 -4.363 1.00 33.22 441 LEU B N 1
ATOM 7376 C CA . LEU B 1 461 ? -14.092 -0.138 -3.693 1.00 32.39 441 LEU B CA 1
ATOM 7377 C C . LEU B 1 461 ? -15.608 -0.254 -3.889 1.00 30.60 441 LEU B C 1
ATOM 7378 O O . LEU B 1 461 ? -16.341 -0.014 -2.918 1.00 34.27 441 LEU B O 1
ATOM 7383 N N . GLY B 1 462 ? -16.052 -0.611 -5.096 1.00 29.54 442 GLY B N 1
ATOM 7384 C CA . GLY B 1 462 ? -17.482 -0.695 -5.347 1.00 28.85 442 GLY B CA 1
ATOM 7385 C C . GLY B 1 462 ? -18.151 -1.790 -4.536 1.00 31.78 442 GLY B C 1
ATOM 7386 O O . GLY B 1 462 ? -19.265 -1.611 -4.040 1.00 33.65 442 GLY B O 1
ATOM 7387 N N . VAL B 1 463 ? -17.483 -2.940 -4.392 1.00 30.92 443 VAL B N 1
ATOM 7388 C CA . VAL B 1 463 ? -18.028 -3.999 -3.547 1.00 26.89 443 VAL B CA 1
ATOM 7389 C C . VAL B 1 463 ? -18.013 -3.563 -2.086 1.00 30.90 443 VAL B C 1
ATOM 7390 O O . VAL B 1 463 ? -18.992 -3.760 -1.356 1.00 29.91 443 VAL B O 1
ATOM 7394 N N . LEU B 1 464 ? -16.898 -2.974 -1.638 1.00 30.75 444 LEU B N 1
ATOM 7395 C CA . LEU B 1 464 ? -16.757 -2.587 -0.236 1.00 30.88 444 LEU B CA 1
ATOM 7396 C C . LEU B 1 464 ? -17.886 -1.660 0.188 1.00 29.77 444 LEU B C 1
ATOM 7397 O O . LEU B 1 464 ? -18.528 -1.879 1.223 1.00 30.42 444 LEU B O 1
ATOM 7402 N N . LEU B 1 465 ? -18.120 -0.597 -0.591 1.00 29.82 445 LEU B N 1
ATOM 7403 C CA . LEU B 1 465 ? -19.102 0.426 -0.252 1.00 31.87 445 LEU B CA 1
ATOM 7404 C C . LEU B 1 465 ? -20.532 -0.088 -0.284 1.00 32.32 445 LEU B C 1
ATOM 7405 O O . LEU B 1 465 ? -21.450 0.650 0.097 1.00 33.13 445 LEU B O 1
ATOM 7410 N N . ASN B 1 466 ? -20.742 -1.331 -0.711 1.00 29.53 446 ASN B N 1
ATOM 7411 C CA . ASN B 1 466 ? -22.054 -1.957 -0.706 1.00 26.19 446 ASN B CA 1
ATOM 7412 C C . ASN B 1 466 ? -22.059 -3.223 0.126 1.00 29.32 446 ASN B C 1
ATOM 7413 O O . ASN B 1 466 ? -22.970 -4.046 -0.029 1.00 29.17 446 ASN B O 1
ATOM 7418 N N . ASN B 1 467 ? -21.049 -3.416 0.984 1.00 28.15 447 ASN B N 1
ATOM 7419 C CA . ASN B 1 467 ? -20.955 -4.710 1.660 1.00 31.72 447 ASN B CA 1
ATOM 7420 C C . ASN B 1 467 ? -21.970 -4.873 2.787 1.00 31.51 447 ASN B C 1
ATOM 7421 O O . ASN B 1 467 ? -22.038 -5.961 3.384 1.00 29.49 447 ASN B O 1
ATOM 7426 N N . GLN B 1 468 ? -22.748 -3.835 3.101 1.00 28.57 448 GLN B N 1
ATOM 7427 C CA . GLN B 1 468 ? -23.878 -3.985 4.001 1.00 30.16 448 GLN B CA 1
ATOM 7428 C C . GLN B 1 468 ? -25.157 -4.350 3.261 1.00 30.90 448 GLN B C 1
ATOM 7429 O O . GLN B 1 468 ? -26.219 -4.412 3.884 1.00 29.46 448 GLN B O 1
ATOM 7435 N N . ARG B 1 469 ? -25.072 -4.607 1.951 1.00 27.09 449 ARG B N 1
ATOM 7436 C CA . ARG B 1 469 ? -26.150 -5.204 1.155 1.00 25.82 449 ARG B CA 1
ATOM 7437 C C . ARG B 1 469 ? -27.346 -4.257 1.195 1.00 27.06 449 ARG B C 1
ATOM 7438 O O . ARG B 1 469 ? -27.173 -3.047 0.962 1.00 27.63 449 ARG B O 1
ATOM 7446 N N . GLN B 1 470 ? -28.564 -4.745 1.447 1.00 30.81 450 GLN B N 1
ATOM 7447 C CA . GLN B 1 470 ? -29.724 -3.863 1.383 1.00 33.88 450 GLN B CA 1
ATOM 7448 C C . GLN B 1 470 ? -29.719 -2.825 2.504 1.00 33.04 450 GLN B C 1
ATOM 7449 O O . GLN B 1 470 ? -30.475 -1.847 2.441 1.00 31.44 450 GLN B O 1
ATOM 7455 N N . ALA B 1 471 ? -28.873 -2.994 3.511 1.00 29.47 451 ALA B N 1
ATOM 7456 C CA . ALA B 1 471 ? -28.758 -1.995 4.570 1.00 30.36 451 ALA B CA 1
ATOM 7457 C C . ALA B 1 471 ? -27.808 -0.881 4.196 1.00 31.61 451 ALA B C 1
ATOM 7458 O O . ALA B 1 471 ? -27.626 0.053 4.986 1.00 30.40 451 ALA B O 1
ATOM 7460 N N . THR B 1 472 ? -27.228 -0.948 2.996 1.00 27.94 452 THR B N 1
ATOM 7461 C CA . THR B 1 472 ? -26.238 0.029 2.563 1.00 30.04 452 THR B CA 1
ATOM 7462 C C . THR B 1 472 ? -26.808 1.440 2.633 1.00 32.16 452 THR B C 1
ATOM 7463 O O . THR B 1 472 ? -27.984 1.671 2.340 1.00 31.20 452 THR B O 1
ATOM 7467 N N . THR B 1 473 ? -25.970 2.375 3.069 1.00 28.06 453 THR B N 1
ATOM 7468 C CA . THR B 1 473 ? -26.294 3.797 3.056 1.00 32.66 453 THR B CA 1
ATOM 7469 C C . THR B 1 473 ? -25.465 4.417 1.943 1.00 35.69 453 THR B C 1
ATOM 7470 O O . THR B 1 473 ? -24.243 4.550 2.068 1.00 34.53 453 THR B O 1
ATOM 7474 N N . THR B 1 474 ? -26.127 4.753 0.847 1.00 33.46 454 THR B N 1
ATOM 7475 C CA . THR B 1 474 ? -25.439 5.224 -0.346 1.00 35.47 454 THR B CA 1
ATOM 7476 C C . THR B 1 474 ? -25.143 6.718 -0.221 1.00 35.67 454 THR B C 1
ATOM 7477 O O . THR B 1 474 ? -26.072 7.509 -0.029 1.00 37.21 454 THR B O 1
ATOM 7481 N N . PRO B 1 475 ? -23.879 7.134 -0.287 1.00 36.29 455 PRO B N 1
ATOM 7482 C CA . PRO B 1 475 ? -23.559 8.570 -0.172 1.00 36.88 455 PRO B CA 1
ATOM 7483 C C . PRO B 1 475 ? -24.176 9.346 -1.318 1.00 37.95 455 PRO B C 1
ATOM 7484 O O . PRO B 1 475 ? -24.154 8.887 -2.469 1.00 38.47 455 PRO B O 1
ATOM 7488 N N . PRO B 1 476 ? -24.733 10.530 -1.043 1.00 41.27 456 PRO B N 1
ATOM 7489 C CA . PRO B 1 476 ? -25.331 11.325 -2.125 1.00 44.03 456 PRO B CA 1
ATOM 7490 C C . PRO B 1 476 ? -24.300 11.829 -3.114 1.00 42.86 456 PRO B C 1
ATOM 7491 O O . PRO B 1 476 ? -24.611 11.986 -4.301 1.00 46.32 456 PRO B O 1
ATOM 7495 N N . THR B 1 477 ? -23.084 12.107 -2.653 1.00 41.37 457 THR B N 1
ATOM 7496 C CA . THR B 1 477 ? -21.974 12.439 -3.530 1.00 45.71 457 THR B CA 1
ATOM 7497 C C . THR B 1 477 ? -20.801 11.535 -3.187 1.00 40.70 457 THR B C 1
ATOM 7498 O O . THR B 1 477 ? -20.648 11.104 -2.040 1.00 39.65 457 THR B O 1
ATOM 7502 N N . LEU B 1 478 ? -19.961 11.278 -4.182 1.00 33.31 458 LEU B N 1
ATOM 7503 C CA . LEU B 1 478 ? -18.758 10.474 -3.981 1.00 38.70 458 LEU B CA 1
ATOM 7504 C C . LEU B 1 478 ? -17.760 10.883 -5.051 1.00 39.47 458 LEU B C 1
ATOM 7505 O O . LEU B 1 478 ? -17.978 10.609 -6.237 1.00 45.45 458 LEU B O 1
ATOM 7510 N N . ARG B 1 479 ? -16.680 11.540 -4.636 1.00 40.42 459 ARG B N 1
ATOM 7511 C CA . ARG B 1 479 ? -15.670 12.050 -5.552 1.00 39.32 459 ARG B CA 1
ATOM 7512 C C . ARG B 1 479 ? -14.422 11.189 -5.467 1.00 42.02 459 ARG B C 1
ATOM 7513 O O . ARG B 1 479 ? -13.949 10.880 -4.369 1.00 42.77 459 ARG B O 1
ATOM 7521 N N . LEU B 1 480 ? -13.893 10.810 -6.625 1.00 39.72 460 LEU B N 1
ATOM 7522 C CA . LEU B 1 480 ? -12.658 10.046 -6.721 1.00 39.41 460 LEU B CA 1
ATOM 7523 C C . LEU B 1 480 ? -11.623 10.898 -7.441 1.00 46.82 460 LEU B C 1
ATOM 7524 O O . LEU B 1 480 ? -11.864 11.346 -8.567 1.00 47.40 460 LEU B O 1
ATOM 7529 N N . GLN B 1 481 ? -10.486 11.128 -6.792 1.00 40.69 461 GLN B N 1
ATOM 7530 C CA . GLN B 1 481 ? -9.347 11.800 -7.403 1.00 42.81 461 GLN B CA 1
ATOM 7531 C C . GLN B 1 481 ? -8.219 10.792 -7.547 1.00 44.14 461 GLN B C 1
ATOM 7532 O O . GLN B 1 481 ? -7.811 10.168 -6.563 1.00 46.43 461 GLN B O 1
ATOM 7538 N N . THR B 1 482 ? -7.721 10.627 -8.768 1.00 44.86 462 THR B N 1
ATOM 7539 C CA . THR B 1 482 ? -6.633 9.699 -9.034 1.00 44.56 462 THR B CA 1
ATOM 7540 C C . THR B 1 482 ? -5.381 10.474 -9.414 1.00 55.36 462 THR B C 1
ATOM 7541 O O . THR B 1 482 ? -5.426 11.354 -10.280 1.00 52.12 462 THR B O 1
ATOM 7545 N N . GLU B 1 483 ? -4.274 10.144 -8.752 1.00 50.74 463 GLU B N 1
ATOM 7546 C CA . GLU B 1 483 ? -2.940 10.634 -9.092 1.00 56.05 463 GLU B CA 1
ATOM 7547 C C . GLU B 1 483 ? -2.073 9.380 -9.150 1.00 50.42 463 GLU B C 1
ATOM 7548 O O . GLU B 1 483 ? -1.578 8.922 -8.118 1.00 49.68 463 GLU B O 1
ATOM 7554 N N . ALA B 1 484 ? -1.913 8.821 -10.348 1.00 54.63 464 ALA B N 1
ATOM 7555 C CA . ALA B 1 484 ? -1.313 7.487 -10.538 1.00 50.65 464 ALA B CA 1
ATOM 7556 C C . ALA B 1 484 ? -2.109 6.521 -9.660 1.00 50.72 464 ALA B C 1
ATOM 7557 O O . ALA B 1 484 ? -3.342 6.451 -9.778 1.00 48.22 464 ALA B O 1
ATOM 7559 N N . HIS B 1 485 ? -1.474 5.755 -8.779 1.00 51.30 465 HIS B N 1
ATOM 7560 C CA . HIS B 1 485 ? -2.198 4.825 -7.928 1.00 44.83 465 HIS B CA 1
ATOM 7561 C C . HIS B 1 485 ? -2.455 5.392 -6.541 1.00 50.07 465 HIS B C 1
ATOM 7562 O O . HIS B 1 485 ? -2.726 4.630 -5.607 1.00 49.30 465 HIS B O 1
ATOM 7569 N N . HIS B 1 486 ? -2.402 6.727 -6.433 1.00 46.11 466 HIS B N 1
ATOM 7570 C CA . HIS B 1 486 ? -2.764 7.422 -5.169 1.00 46.90 466 HIS B CA 1
ATOM 7571 C C . HIS B 1 486 ? -4.189 7.940 -5.366 1.00 49.79 466 HIS B C 1
ATOM 7572 O O . HIS B 1 486 ? -4.375 8.925 -6.109 1.00 47.84 466 HIS B O 1
ATOM 7579 N N . TRP B 1 487 ? -5.165 7.297 -4.732 1.00 40.09 467 TRP B N 1
ATOM 7580 C CA . TRP B 1 487 ? -6.569 7.619 -4.926 1.00 39.28 467 TRP B CA 1
ATOM 7581 C C . TRP B 1 487 ? -7.140 8.263 -3.672 1.00 42.45 467 TRP B C 1
ATOM 7582 O O . TRP B 1 487 ? -6.880 7.805 -2.554 1.00 40.99 467 TRP B O 1
ATOM 7593 N N . THR B 1 488 ? -7.942 9.306 -3.864 1.00 38.49 468 THR B N 1
ATOM 7594 C CA . THR B 1 488 ? -8.635 9.969 -2.768 1.00 37.21 468 THR B CA 1
ATOM 7595 C C . THR B 1 488 ? -10.131 9.851 -3.014 1.00 43.46 468 THR B C 1
ATOM 7596 O O . THR B 1 488 ? -10.628 10.293 -4.055 1.00 42.02 468 THR B O 1
ATOM 7600 N N . LEU B 1 489 ? -10.834 9.212 -2.080 1.00 37.92 469 LEU B N 1
ATOM 7601 C CA . LEU B 1 489 ? -12.290 9.128 -2.090 1.00 41.52 469 LEU B CA 1
ATOM 7602 C C . LEU B 1 489 ? -12.834 10.162 -1.116 1.00 39.31 469 LEU B C 1
ATOM 7603 O O . LEU B 1 489 ? -12.530 10.101 0.079 1.00 41.68 469 LEU B O 1
ATOM 7608 N N . THR B 1 490 ? -13.655 11.087 -1.604 1.00 36.85 470 THR B N 1
ATOM 7609 C CA . THR B 1 490 ? -14.202 12.131 -0.751 1.00 38.60 470 THR B CA 1
ATOM 7610 C C . THR B 1 490 ? -15.706 11.951 -0.615 1.00 42.28 470 THR B C 1
ATOM 7611 O O . THR B 1 490 ? -16.435 11.952 -1.614 1.00 36.88 470 THR B O 1
ATOM 7615 N N . PHE B 1 491 ? -16.149 11.767 0.620 1.00 42.60 471 PHE B N 1
ATOM 7616 C CA . PHE B 1 491 ? -17.531 11.539 1.004 1.00 42.19 471 PHE B CA 1
ATOM 7617 C C . PHE B 1 491 ? -18.151 12.840 1.495 1.00 45.39 471 PHE B C 1
ATOM 7618 O O . PHE B 1 491 ? -17.443 13.805 1.790 1.00 45.76 471 PHE B O 1
ATOM 7626 N N . PRO B 1 492 ? -19.483 12.906 1.595 1.00 46.06 472 PRO B N 1
ATOM 7627 C CA . PRO B 1 492 ? -20.129 14.146 2.048 1.00 46.67 472 PRO B CA 1
ATOM 7628 C C . PRO B 1 492 ? -19.636 14.603 3.412 1.00 43.93 472 PRO B C 1
ATOM 7629 O O . PRO B 1 492 ? -19.128 13.827 4.224 1.00 40.09 472 PRO B O 1
ATOM 7633 N N . HIS B 1 493 ? -19.789 15.904 3.659 1.00 45.82 473 HIS B N 1
ATOM 7634 C CA . HIS B 1 493 ? -19.376 16.469 4.936 1.00 44.13 473 HIS B CA 1
ATOM 7635 C C . HIS B 1 493 ? -20.008 15.709 6.099 1.00 47.04 473 HIS B C 1
ATOM 7636 O O . HIS B 1 493 ? -21.222 15.481 6.122 1.00 45.50 473 HIS B O 1
ATOM 7643 N N . ASN B 1 494 ? -19.164 15.300 7.051 1.00 39.75 474 ASN B N 1
ATOM 7644 C CA . ASN B 1 494 ? -19.571 14.586 8.260 1.00 46.22 474 ASN B CA 1
ATOM 7645 C C . ASN B 1 494 ? -20.256 13.259 7.940 1.00 46.92 474 ASN B C 1
ATOM 7646 O O . ASN B 1 494 ? -21.043 12.752 8.746 1.00 47.59 474 ASN B O 1
ATOM 7651 N N . TRP B 1 495 ? -19.958 12.683 6.772 1.00 45.68 475 TRP B N 1
ATOM 7652 C CA . TRP B 1 495 ? -20.647 11.469 6.340 1.00 40.47 475 TRP B CA 1
ATOM 7653 C C . TRP B 1 495 ? -20.443 10.334 7.326 1.00 39.01 475 TRP B C 1
ATOM 7654 O O . TRP B 1 495 ? -21.381 9.596 7.645 1.00 45.12 475 TRP B O 1
ATOM 7665 N N . PHE B 1 496 ? -19.216 10.170 7.816 1.00 39.37 476 PHE B N 1
ATOM 7666 C CA . PHE B 1 496 ? -18.916 8.981 8.600 1.00 41.05 476 PHE B CA 1
ATOM 7667 C C . PHE B 1 496 ? -19.402 9.075 10.038 1.00 43.48 476 PHE B C 1
ATOM 7668 O O . PHE B 1 496 ? -19.237 8.101 10.790 1.00 42.10 476 PHE B O 1
ATOM 7676 N N . SER B 1 497 ? -20.037 10.187 10.424 1.00 38.78 477 SER B N 1
ATOM 7677 C CA . SER B 1 497 ? -20.631 10.274 11.755 1.00 43.80 477 SER B CA 1
ATOM 7678 C C . SER B 1 497 ? -21.737 9.241 11.944 1.00 42.74 477 SER B C 1
ATOM 7679 O O . SER B 1 497 ? -21.981 8.797 13.071 1.00 43.87 477 SER B O 1
ATOM 7682 N N . GLN B 1 498 ? -22.403 8.832 10.860 1.00 42.26 478 GLN B N 1
ATOM 7683 C CA . GLN B 1 498 ? -23.440 7.806 10.914 1.00 42.76 478 GLN B CA 1
ATOM 7684 C C . GLN B 1 498 ? -23.084 6.569 10.099 1.00 42.11 478 GLN B C 1
ATOM 7685 O O . GLN B 1 498 ? -23.941 5.708 9.883 1.00 39.39 478 GLN B O 1
ATOM 7691 N N . ASN B 1 499 ? -21.842 6.451 9.657 1.00 32.24 479 ASN B N 1
ATOM 7692 C CA . ASN B 1 499 ? -21.435 5.309 8.849 1.00 30.59 479 ASN B CA 1
ATOM 7693 C C . ASN B 1 499 ? -20.088 4.807 9.340 1.00 33.15 479 ASN B C 1
ATOM 7694 O O . ASN B 1 499 ? -19.162 4.571 8.568 1.00 33.20 479 ASN B O 1
ATOM 7699 N N . ALA B 1 500 ? -19.986 4.619 10.663 1.00 30.56 480 ALA B N 1
ATOM 7700 C CA . ALA B 1 500 ? -18.727 4.207 11.270 1.00 32.11 480 ALA B CA 1
ATOM 7701 C C . ALA B 1 500 ? -18.248 2.866 10.731 1.00 30.06 480 ALA B C 1
ATOM 7702 O O . ALA B 1 500 ? -17.041 2.643 10.593 1.00 32.98 480 ALA B O 1
ATOM 7704 N N . LEU B 1 501 ? -19.177 1.950 10.463 1.00 29.33 481 LEU B N 1
ATOM 7705 C CA . LEU B 1 501 ? -18.798 0.634 9.945 1.00 31.66 481 LEU B CA 1
ATOM 7706 C C . LEU B 1 501 ? -18.200 0.736 8.541 1.00 31.21 481 LEU B C 1
ATOM 7707 O O . LEU B 1 501 ? -17.264 0.000 8.197 1.00 32.11 481 LEU B O 1
ATOM 7712 N N . VAL B 1 502 ? -18.729 1.638 7.712 1.00 32.57 482 VAL B N 1
ATOM 7713 C CA . VAL B 1 502 ? -18.120 1.877 6.403 1.00 32.00 482 VAL B CA 1
ATOM 7714 C C . VAL B 1 502 ? -16.687 2.363 6.571 1.00 33.37 482 VAL B C 1
ATOM 7715 O O . VAL B 1 502 ? -15.777 1.909 5.867 1.00 33.10 482 VAL B O 1
ATOM 7719 N N . LEU B 1 503 ? -16.460 3.281 7.521 1.00 34.72 483 LEU B N 1
ATOM 7720 C CA . LEU B 1 503 ? -15.110 3.795 7.737 1.00 33.31 483 LEU B CA 1
ATOM 7721 C C . LEU B 1 503 ? -14.164 2.707 8.217 1.00 32.58 483 LEU B C 1
ATOM 7722 O O . LEU B 1 503 ? -13.001 2.677 7.804 1.00 36.49 483 LEU B O 1
ATOM 7727 N N . LEU B 1 504 ? -14.625 1.817 9.096 1.00 33.34 484 LEU B N 1
ATOM 7728 C CA . LEU B 1 504 ? -13.757 0.733 9.539 1.00 31.06 484 LEU B CA 1
ATOM 7729 C C . LEU B 1 504 ? -13.331 -0.126 8.358 1.00 33.05 484 LEU B C 1
ATOM 7730 O O . LEU B 1 504 ? -12.160 -0.506 8.238 1.00 32.46 484 LEU B O 1
ATOM 7735 N N . ASP B 1 505 ? -14.271 -0.444 7.474 1.00 33.68 485 ASP B N 1
ATOM 7736 C CA . ASP B 1 505 ? -13.936 -1.273 6.321 1.00 34.94 485 ASP B CA 1
ATOM 7737 C C . ASP B 1 505 ? -13.037 -0.538 5.333 1.00 32.49 485 ASP B C 1
ATOM 7738 O O . ASP B 1 505 ? -12.181 -1.162 4.697 1.00 33.48 485 ASP B O 1
ATOM 7743 N N . LEU B 1 506 ? -13.197 0.779 5.199 1.00 32.85 486 LEU B N 1
ATOM 7744 C CA . LEU B 1 506 ? -12.297 1.536 4.330 1.00 31.67 486 LEU B CA 1
ATOM 7745 C C . LEU B 1 506 ? -10.895 1.605 4.919 1.00 37.75 486 LEU B C 1
ATOM 7746 O O . LEU B 1 506 ? -9.904 1.581 4.180 1.00 33.30 486 LEU B O 1
ATOM 7751 N N . GLU B 1 507 ? -10.802 1.726 6.251 1.00 37.59 487 GLU B N 1
ATOM 7752 C CA . GLU B 1 507 ? -9.504 1.752 6.917 1.00 35.71 487 GLU B CA 1
ATOM 7753 C C . GLU B 1 507 ? -8.768 0.431 6.746 1.00 34.89 487 GLU B C 1
ATOM 7754 O O . GLU B 1 507 ? -7.541 0.423 6.608 1.00 39.35 487 GLU B O 1
ATOM 7760 N N . LYS B 1 508 ? -9.496 -0.690 6.755 1.00 33.81 488 LYS B N 1
ATOM 7761 C CA . LYS B 1 508 ? -8.881 -1.972 6.426 1.00 36.25 488 LYS B CA 1
ATOM 7762 C C . LYS B 1 508 ? -8.383 -1.989 4.986 1.00 36.74 488 LYS B C 1
ATOM 7763 O O . LYS B 1 508 ? -7.274 -2.460 4.709 1.00 35.33 488 LYS B O 1
ATOM 7769 N N . GLU B 1 509 ? -9.189 -1.471 4.057 1.00 33.64 489 GLU B N 1
ATOM 7770 C CA . GLU B 1 509 ? -8.773 -1.431 2.657 1.00 35.22 489 GLU B CA 1
ATOM 7771 C C . GLU B 1 509 ? -7.558 -0.527 2.476 1.00 38.50 489 GLU B C 1
ATOM 7772 O O . GLU B 1 509 ? -6.697 -0.797 1.632 1.00 37.97 489 GLU B O 1
ATOM 7778 N N . GLN B 1 510 ? -7.461 0.545 3.268 1.00 39.76 490 GLN B N 1
ATOM 7779 C CA . GLN B 1 510 ? -6.264 1.379 3.211 1.00 40.53 490 GLN B CA 1
ATOM 7780 C C . GLN B 1 510 ? -5.024 0.571 3.562 1.00 42.82 490 GLN B C 1
ATOM 7781 O O . GLN B 1 510 ? -3.973 0.728 2.931 1.00 41.91 490 GLN B O 1
ATOM 7787 N N . GLN B 1 511 ? -5.126 -0.293 4.578 1.00 37.73 491 GLN B N 1
ATOM 7788 C CA . GLN B 1 511 ? -4.003 -1.159 4.922 1.00 45.68 491 GLN B CA 1
ATOM 7789 C C . GLN B 1 511 ? -3.666 -2.104 3.774 1.00 42.37 491 GLN B C 1
ATOM 7790 O O . GLN B 1 511 ? -2.488 -2.353 3.495 1.00 45.67 491 GLN B O 1
ATOM 7796 N N . TYR B 1 512 ? -4.686 -2.652 3.104 1.00 37.71 492 TYR B N 1
ATOM 7797 C CA . TYR B 1 512 ? -4.430 -3.516 1.954 1.00 40.23 492 TYR B CA 1
ATOM 7798 C C . TYR B 1 512 ? -3.640 -2.774 0.883 1.00 40.29 492 TYR B C 1
ATOM 7799 O O . TYR B 1 512 ? -2.638 -3.286 0.372 1.00 44.19 492 TYR B O 1
ATOM 7808 N N . TRP B 1 513 ? -4.061 -1.547 0.547 1.00 42.32 493 TRP B N 1
ATOM 7809 C CA . TRP B 1 513 ? -3.345 -0.774 -0.468 1.00 43.59 493 TRP B CA 1
ATOM 7810 C C . TRP B 1 513 ? -1.937 -0.409 -0.015 1.00 47.84 493 TRP B C 1
ATOM 7811 O O . TRP B 1 513 ? -1.030 -0.296 -0.846 1.00 46.98 493 TRP B O 1
ATOM 7822 N N . GLU B 1 514 ? -1.734 -0.195 1.290 1.00 51.58 494 GLU B N 1
ATOM 7823 C CA . GLU B 1 514 ? -0.386 0.081 1.782 1.00 51.79 494 GLU B CA 1
ATOM 7824 C C . GLU B 1 514 ? 0.575 -1.055 1.452 1.00 52.66 494 GLU B C 1
ATOM 7825 O O . GLU B 1 514 ? 1.781 -0.825 1.311 1.00 59.01 494 GLU B O 1
ATOM 7831 N N . GLY B 1 515 ? 0.066 -2.278 1.322 1.00 47.74 495 GLY B N 1
ATOM 7832 C CA . GLY B 1 515 ? 0.883 -3.431 1.011 1.00 52.17 495 GLY B CA 1
ATOM 7833 C C . GLY B 1 515 ? 1.250 -3.602 -0.443 1.00 54.09 495 GLY B C 1
ATOM 7834 O O . GLY B 1 515 ? 2.000 -4.524 -0.776 1.00 53.58 495 GLY B O 1
ATOM 7835 N N . VAL B 1 516 ? 0.750 -2.749 -1.324 1.00 51.82 496 VAL B N 1
ATOM 7836 C CA . VAL B 1 516 ? 1.072 -2.793 -2.748 1.00 48.56 496 VAL B CA 1
ATOM 7837 C C . VAL B 1 516 ? 1.981 -1.612 -3.058 1.00 58.78 496 VAL B C 1
ATOM 7838 O O . VAL B 1 516 ? 1.629 -0.474 -2.727 1.00 52.64 496 VAL B O 1
ATOM 7842 N N . PRO B 1 517 ? 3.146 -1.832 -3.664 1.00 55.58 497 PRO B N 1
ATOM 7843 C CA . PRO B 1 517 ? 4.051 -0.713 -3.950 1.00 55.55 497 PRO B CA 1
ATOM 7844 C C . PRO B 1 517 ? 3.367 0.358 -4.786 1.00 55.96 497 PRO B C 1
ATOM 7845 O O . PRO B 1 517 ? 2.668 0.056 -5.752 1.00 54.89 497 PRO B O 1
ATOM 7849 N N . GLU B 1 518 ? 3.550 1.613 -4.372 1.00 57.38 498 GLU B N 1
ATOM 7850 C CA . GLU B 1 518 ? 3.065 2.847 -4.990 1.00 60.56 498 GLU B CA 1
ATOM 7851 C C . GLU B 1 518 ? 1.549 3.030 -4.883 1.00 61.60 498 GLU B C 1
ATOM 7852 O O . GLU B 1 518 ? 1.027 4.038 -5.384 1.00 55.62 498 GLU B O 1
ATOM 7858 N N . TRP B 1 519 ? 0.825 2.118 -4.231 1.00 51.94 499 TRP B N 1
ATOM 7859 C CA . TRP B 1 519 ? -0.606 2.293 -4.010 1.00 54.50 499 TRP B CA 1
ATOM 7860 C C . TRP B 1 519 ? -0.854 3.044 -2.708 1.00 50.57 499 TRP B C 1
ATOM 7861 O O . TRP B 1 519 ? -0.144 2.848 -1.715 1.00 51.63 499 TRP B O 1
ATOM 7872 N N . MET B 1 520 ? -1.877 3.898 -2.714 1.00 46.18 500 MET B N 1
ATOM 7873 C CA . MET B 1 520 ? -2.302 4.572 -1.492 1.00 44.96 500 MET B CA 1
ATOM 7874 C C . MET B 1 520 ? -3.753 4.994 -1.646 1.00 45.17 500 MET B C 1
ATOM 7875 O O . MET B 1 520 ? -4.127 5.568 -2.674 1.00 45.53 500 MET B O 1
ATOM 7880 N N . LEU B 1 521 ? -4.563 4.708 -0.631 1.00 42.08 501 LEU B N 1
ATOM 7881 C CA . LEU B 1 521 ? -5.960 5.113 -0.599 1.00 37.69 501 LEU B CA 1
ATOM 7882 C C . LEU B 1 521 ? -6.137 6.128 0.516 1.00 40.35 501 LEU B C 1
ATOM 7883 O O . LEU B 1 521 ? -5.745 5.868 1.657 1.00 39.28 501 LEU B O 1
ATOM 7888 N N . LYS B 1 522 ? -6.711 7.280 0.179 1.00 41.92 502 LYS B N 1
ATOM 7889 C CA . LYS B 1 522 ? -6.991 8.344 1.129 1.00 41.70 502 LYS B CA 1
ATOM 7890 C C . LYS B 1 522 ? -8.496 8.544 1.212 1.00 40.64 502 LYS B C 1
ATOM 7891 O O . LYS B 1 522 ? -9.181 8.550 0.184 1.00 41.65 502 LYS B O 1
ATOM 7897 N N . ILE B 1 523 ? -9.005 8.717 2.427 1.00 38.66 503 ILE B N 1
ATOM 7898 C CA . ILE B 1 523 ? -10.432 8.893 2.667 1.00 40.42 503 ILE B CA 1
ATOM 7899 C C . ILE B 1 523 ? -10.644 10.273 3.260 1.00 40.07 503 ILE B C 1
ATOM 7900 O O . ILE B 1 523 ? -9.995 10.634 4.249 1.00 42.05 503 ILE B O 1
ATOM 7905 N N . ALA B 1 524 ? -11.566 11.033 2.678 1.00 40.24 504 ALA B N 1
ATOM 7906 C CA . ALA B 1 524 ? -11.823 12.386 3.140 1.00 40.52 504 ALA B CA 1
ATOM 7907 C C . ALA B 1 524 ? -13.319 12.662 3.122 1.00 43.41 504 ALA B C 1
ATOM 7908 O O . ALA B 1 524 ? -14.115 11.879 2.594 1.00 41.18 504 ALA B O 1
ATOM 7910 N N . GLU B 1 525 ? -13.689 13.806 3.696 1.00 39.67 505 GLU B N 1
ATOM 7911 C CA . GLU B 1 525 ? -15.056 14.304 3.700 1.00 44.30 505 GLU B CA 1
ATOM 7912 C C . GLU B 1 525 ? -15.053 15.725 3.153 1.00 47.51 505 GLU B C 1
ATOM 7913 O O . GLU B 1 525 ? -14.070 16.451 3.319 1.00 48.38 505 GLU B O 1
ATOM 7919 N N . GLU B 1 526 ? -16.145 16.120 2.499 1.00 43.05 506 GLU B N 1
ATOM 7920 C CA . GLU B 1 526 ? -16.222 17.465 1.944 1.00 46.71 506 GLU B CA 1
ATOM 7921 C C . GLU B 1 526 ? -16.192 18.497 3.064 1.00 49.70 506 GLU B C 1
ATOM 7922 O O . GLU B 1 526 ? -16.634 18.239 4.186 1.00 50.17 506 GLU B O 1
ATOM 7928 N N . GLU B 1 527 ? -15.643 19.672 2.754 1.00 56.36 507 GLU B N 1
ATOM 7929 C CA . GLU B 1 527 ? -15.758 20.806 3.655 1.00 66.64 507 GLU B CA 1
ATOM 7930 C C . GLU B 1 527 ? -17.223 21.251 3.716 1.00 68.84 507 GLU B C 1
ATOM 7931 O O . GLU B 1 527 ? -18.004 20.963 2.805 1.00 64.63 507 GLU B O 1
ATOM 7937 N N . PRO B 1 528 ? -17.631 21.951 4.792 1.00 72.73 508 PRO B N 1
ATOM 7938 C CA . PRO B 1 528 ? -19.046 22.335 4.950 1.00 68.87 508 PRO B CA 1
ATOM 7939 C C . PRO B 1 528 ? -19.587 23.277 3.870 1.00 67.44 508 PRO B C 1
ATOM 7940 O O . PRO B 1 528 ? -18.818 23.902 3.141 1.00 66.31 508 PRO B O 1
#

Secondary structure (DSSP, 8-state):
---EEEEEEE-SS-EEEEEEEEETTEEEEEEEEEE----GGGB-TTSPBPHHHHHHHHHHHHHHHHHTTT--GGGEEEEE-HHHHH-TTHHHHHHHHHTT-SS-EEEPPHHHHHHHHHHHHHHH-S--SSEEEEEE-SS-EEEEEEETTEEEEEEEES--TTHHHHHHSGGGB--HHHHHHHHHHHHHHHHHHHHHHHHH--SEEEEESHHHHHHHHHHHHTT-TT--B-HHHHHHHHHHHTT-SBGGG---TT--HHHHHHHHHHHHHHHHHHHHHT-S-EEE-S--HHHIIIIIIIS----S-HHHHHHHHHHHHTT--HHHHHHHHHHHHHHHHHHHHH-TTT--HHHHHHHHHHHHHTTGGGGT-STTHHHHHHHHHHHS--TT--HHHHHHHHHHHHTSSS---GGGPPP-SS--HHHHHHHHHHHHHHHHTTTTGGG----S--EEEEETTEEEEEE-TTGGGG-HHHHHHHHHHHHHHHTSTT-EEEEEE---/--EEEEEEEE-SS-EEEEEEEEETTEEEEEEEEEE---GGGGB-TTSPBPHHHHHHHHHHHHHHHHHTTT--GGGEEEEE-HHHHH-TTHHHHHHHHTTT-SS-EEE--HHHHHHHHHHHHHHH-S--S-EEEEEE-SS-EEEEEEETTEEEEEEEES--HHHHHHHHSGGGB--HHHHHHHHHHHHHHHHHHHHHHHHH--SEEEEESHHHHHHHHHHHHTT-TT--B-HHHHHHHHHHHTTSSBTTT---TT--HHHHTTHHHHHHHHHHHHHHHT-S-BEE-S--HHHIIIIIIIS----S-HHHHHHHHHHHHTT--HHHHHHHHHHHHHHHHHHHHH-TTT--HHHHHHHHHHHHHTTGGGGT-STTHHHHHHHHHHHS--TT--HHHHHHHHHHHHTSSS---GGGPPP-SS--HHHHHHHHHHHHHHHHTTTTGGG----S--EEEEETTEEEEEEPTTGGGS-HHHHHHHHHHHHHHHTSTT-EEEEEE---

Sequence (1000 aa):
RPQEFAAVDLGSNSFHMVIARVVDGAMQIIGRLKQRVHLADGLDENSVLSEEAMTRGLNCLSLFAERLQGFSPSSVCIVGTHTLRQATNAAEFLKRAEKVIPYPIEIISGNEEARLIFMGVEHTQPERGRKLVIDIGGGSTELVIGEDFEPRLVESRRMGCVSFSQAYFPGGVINKENFQRARLAAVQKLETLAWQFRIQGWTVALGASGTIKAAQEVLVAMGEKDGFITPERLEMLVSELLKHKNFDALSLPGLSEDRKAVFAPGLAILCGVFDALAIKELRLSDGALREGVLYEMEGRFRHQDIRSRTAQSLANQYNIDREQARRVLETTTQMLEQWQEQNPKLANPHLAALLKWAVMLHEVGLNINHSGMHRHSAYILQNSDLPGFNQEQQMLMATLVRYHRKAIKLDDLPRFTLFRKKQFLPLIQLLRLGVLLNNQRQATTTPPTLRLQTEAHHWTLTFPHNWFSQNALVLLDLEKEQQYWEGVPEWMLKIAEEEPRPQEFAAVDLGSNSFHMVIARVVDGAMQIIGRLKQRVHLADGLDENSVLSEEAMTRGLNCLSLFAERLQGFSPSSVCIVGTHTLRQATNAAEFLKRAEKVIPYPIEIISGNEEARLIFMGVEHTQPERGRKLVIDIGGGSTELVIGEDFEPRLVESRRMGCVSFSQAYFPGGVINKENFQRARLAAVQKLETLAWQFRIQGWTVALGASGTIKAAQEVLVAMGEKDGFITPERLEMLVSELLKHKNFDALSLPGLSEDRKAVFAPGLAILCGVFDALAIKELRLSDGALREGVLYEMEGRFRHQDIRSRTAQSLANQYNIDREQARRVLETTTQMLEQWQEQNPKLANPHLAALLKWAVMLHEVGLNINHSGMHRHSAYILQNSDLPGFNQEQQMLMATLVRYHRKAIKLDDLPRFTLFRKKQFLPLIQLLRLGVLLNNQRQATTTPPTLRLQTEAHHWTLTFPHNWFSQNALVLLDLEKEQQYWEGVPEWMLKIAEEEP

Nearest PDB structures (foldseek):
  8jgw-assembly1_B  TM=1.002E+00  e=3.918E-92  Klebsiella pneumoniae subsp. pneumoniae 1158
  2flo-assembly2_D  TM=5.971E-01  e=3.050E-76  Escherichia coli O157:H7
  8jgx-assembly1_B  TM=5.935E-01  e=1.385E-50  Acinetobacter baumannii 15827
  3rf0-assembly2_B  TM=9.777E-01  e=1.335E-24  Yersinia pestis CO92
  1t6c-assembly1_A  TM=7.832E-01  e=2.486E-21  Aquifex aeolicus VF5